Protein AF-0000000066098870 (afdb_homodimer)

Nearest PDB structures (foldseek):
  4m9d-assembly1_A  TM=9.764E-01  e=4.792E-62  Bacillus anthracis str. 'Ames Ancestor'
  4m0g-assembly1_B  TM=9.304E-01  e=5.528E-59  Bacillus anthracis str. 'Ames Ancestor'
  4m0g-assembly1_A  TM=9.252E-01  e=2.377E-58  Bacillus anthracis str. 'Ames Ancestor'
  5i34-assembly1_B  TM=9.683E-01  e=2.956E-53  Cryptococcus neoformans H99
  5i34-assembly1_A  TM=9.328E-01  e=7.707E-55  Cryptococcus neoformans H99

Organism: Anaeromyxobacter sp. (strain Fw109-5) (NCBI:txid404589)

InterPro domains:
  IPR001114 Adenylosuccinate synthetase [MF_00011] (1-431)
  IPR001114 Adenylosuccinate synthetase [PF00709] (5-423)
  IPR001114 Adenylosuccinate synthetase [PTHR11846] (4-423)
  IPR001114 Adenylosuccinate synthetase [SM00788] (3-424)
  IPR001114 Adenylosuccinate synthetase [TIGR00184] (5-429)
  IPR001114 Adenylosuccinate synthetase [cd03108] (2-424)
  IPR018220 Adenylosuccinate synthase, GTP-binding site [PS01266] (10-17)
  IPR027417 P-loop containing nucleoside triphosphate hydrolase [SSF52540] (1-429)
  IPR033128 Adenylosuccinate synthase, active site [PS00513] (133-144)
  IPR042109 Adenylosuccinate synthetase, domain 1 [G3DSA:3.40.440.10] (6-266)
  IPR042110 Adenylosuccinate synthetase, domain 2 [G3DSA:1.10.300.10] (102-201)
  IPR042111 Adenylosuccinate synthetase, domain 3 [G3DSA:3.90.170.10] (267-431)

Secondary structure (DSSP, 8-state):
---EEEEESSSS-S-HHHHHHHHHTT-SEEEE-SB-TT--EEEEETTEEEEESSS-GGGGSTT-EEEE-TTB-B-HHHHHHHHHHHHHTTS---GGGEEEETT-BB--HHHHHHHHHHHHHTGGG-----SSSHHHHHHHHHTT---BHHHHT-HHHHHHHHHHHHHHHHHHHHHTT------HHHHHHHHHHHHHHHHTTEE-HHHHHHHHHHTT--EEEEEEEEGGG-TTTSSTTSS-SS--STTHHHHTTT--GGG--EEEEEEESSEEE-SSS--TTB--SHHHHHHHHHHT-B-TTT-PBPEEESEEHHHHHHHHHHHT-SEEEEE-GGGGTT-SEEEEEEEEEETTEEESS--S-HHHHHH-EEEEEEEE---S--TT--SGGGS-HHHHHHHHHHHHHHTS-EEEEE-SSSTTSEEESS-GGG-/---EEEEESSSS-S-HHHHHHHHHTT-SEEEE-SB-TT--EEEEETTEEEEESSS-GGGGSTT-EEEE-TTBEE-HHHHHHHHHHHHHTTS---GGGEEEETT-EE--HHHHHHHHHHHHHTGGG-----SSSHHHHHHHHHTT---BHHHHT-HHHHHHHHHHHHHHHHHHHHHTT------HHHHHHHHHHHHHHHHTTEE-HHHHHHHHHHTT--EEEEEEEEGGG-TTTSSTTSS-SS--STTHHHHTTT--GGG--EEEEEEESSEEE-SSS--TTB--SHHHHHHHHHHT-B-TTT-PBPEEESEEHHHHHHHHHHHT-SEEEEE-GGGGTT-SEEEEEEEEEETTEEESS--S-HHHHHH-EEEEEEEE---S--TT--SGGGS-HHHHHHHHHHHHHHTS-EEEEE-SSSTTSEEESS-GGG-

Structure (mmCIF, N/CA/C/O backbone):
data_AF-0000000066098870-model_v1
#
loop_
_entity.id
_entity.type
_entity.pdbx_description
1 polymer 'Adenylosuccinate synthetase'
#
loop_
_atom_site.group_PDB
_atom_site.id
_atom_site.type_symbol
_atom_site.label_atom_id
_atom_site.label_alt_id
_atom_site.label_comp_id
_atom_site.label_asym_id
_atom_site.label_entity_id
_atom_site.label_seq_id
_atom_site.pdbx_PDB_ins_code
_atom_site.Cartn_x
_atom_site.Cartn_y
_atom_site.Cartn_z
_atom_site.occupancy
_atom_site.B_iso_or_equiv
_atom_site.auth_seq_id
_atom_site.auth_comp_id
_atom_site.auth_asym_id
_atom_site.auth_atom_id
_atom_site.pdbx_PDB_model_num
ATOM 1 N N . MET A 1 1 ? 11.797 -4.941 21.5 1 81.06 1 MET A N 1
ATOM 2 C CA . MET A 1 1 ? 11.266 -3.588 21.641 1 81.06 1 MET A CA 1
ATOM 3 C C . MET A 1 1 ? 10.406 -3.211 20.438 1 81.06 1 MET A C 1
ATOM 5 O O . MET A 1 1 ? 10.633 -3.707 19.328 1 81.06 1 MET A O 1
ATOM 9 N N . PRO A 1 2 ? 9.383 -2.328 20.609 1 94.25 2 PRO A N 1
ATOM 10 C CA . PRO A 1 2 ? 8.367 -2.105 19.578 1 94.25 2 PRO A CA 1
ATOM 11 C C . PRO A 1 2 ? 8.891 -1.27 18.406 1 94.25 2 PRO A C 1
ATOM 13 O O . PRO A 1 2 ? 9.75 -0.4 18.609 1 94.25 2 PRO A O 1
ATOM 16 N N . ASN A 1 3 ? 8.578 -1.632 17.234 1 98.5 3 ASN A N 1
ATOM 17 C CA . ASN A 1 3 ? 8.68 -0.754 16.062 1 98.5 3 ASN A CA 1
ATOM 18 C C . ASN A 1 3 ? 7.461 0.15 15.938 1 98.5 3 ASN A C 1
ATOM 20 O O . ASN A 1 3 ? 6.328 -0.307 16.094 1 98.5 3 ASN A O 1
ATOM 24 N N . VAL A 1 4 ? 7.707 1.459 15.711 1 98.75 4 VAL A N 1
ATOM 25 C CA . VAL A 1 4 ? 6.66 2.469 15.812 1 98.75 4 VAL A CA 1
ATOM 26 C C . VAL A 1 4 ? 6.445 3.129 14.453 1 98.75 4 VAL A C 1
ATOM 28 O O . VAL A 1 4 ? 7.41 3.43 13.742 1 98.75 4 VAL A O 1
ATOM 31 N N . VAL A 1 5 ? 5.219 3.264 14.047 1 98.75 5 VAL A N 1
ATOM 32 C CA . VAL A 1 5 ? 4.855 4.055 12.875 1 98.75 5 VAL A CA 1
ATOM 33 C C . VAL A 1 5 ? 4.227 5.371 13.312 1 98.75 5 VAL A C 1
ATOM 35 O O . VAL A 1 5 ? 3.352 5.391 14.188 1 98.75 5 VAL A O 1
ATOM 38 N N . VAL A 1 6 ? 4.672 6.457 12.719 1 98.56 6 VAL A N 1
ATOM 39 C CA . VAL A 1 6 ? 4.098 7.781 12.938 1 98.56 6 VAL A CA 1
ATOM 40 C C . VAL A 1 6 ? 3.391 8.25 11.672 1 98.56 6 VAL A C 1
ATOM 42 O O . VAL A 1 6 ? 3.992 8.297 10.594 1 98.56 6 VAL A O 1
ATOM 45 N N . VAL A 1 7 ? 2.115 8.602 11.781 1 98.5 7 VAL A N 1
ATOM 46 C CA . VAL A 1 7 ? 1.36 9.078 10.633 1 98.5 7 VAL A CA 1
ATOM 47 C C . VAL A 1 7 ? 0.633 10.375 10.992 1 98.5 7 VAL A C 1
ATOM 49 O O . VAL A 1 7 ? 0.384 10.648 12.164 1 98.5 7 VAL A O 1
ATOM 52 N N . GLY A 1 8 ? 0.373 11.172 9.945 1 97.94 8 GLY A N 1
ATOM 53 C CA . GLY A 1 8 ? -0.544 12.281 10.133 1 97.94 8 GLY A CA 1
ATOM 54 C C . GLY A 1 8 ? -1.995 11.852 10.227 1 97.94 8 GLY A C 1
ATOM 55 O O . GLY A 1 8 ? -2.484 11.102 9.375 1 97.94 8 GLY A O 1
ATOM 56 N N . ALA A 1 9 ? -2.682 12.336 11.195 1 98 9 ALA A N 1
ATOM 57 C CA . ALA A 1 9 ? -4.02 11.82 11.477 1 98 9 ALA A CA 1
ATOM 58 C C . ALA A 1 9 ? -5.086 12.664 10.781 1 98 9 ALA A C 1
ATOM 60 O O . ALA A 1 9 ? -6.262 12.289 10.75 1 98 9 ALA A O 1
ATOM 61 N N . GLN A 1 10 ? -4.711 13.742 10.172 1 96.44 10 GLN A N 1
ATOM 62 C CA . GLN A 1 10 ? -5.684 14.547 9.445 1 96.44 10 GLN A CA 1
ATOM 63 C C . GLN A 1 10 ? -5.141 14.953 8.078 1 96.44 10 GLN A C 1
ATOM 65 O O . GLN A 1 10 ? -4.898 14.102 7.219 1 96.44 10 GLN A O 1
ATOM 70 N N . TRP A 1 11 ? -4.762 16.266 7.848 1 94.38 11 TRP A N 1
ATOM 71 C CA . TRP A 1 11 ? -4.457 16.625 6.469 1 94.38 11 TRP A CA 1
ATOM 72 C C . TRP A 1 11 ? -2.965 16.875 6.289 1 94.38 11 TRP A C 1
ATOM 74 O O . TRP A 1 11 ? -2.551 17.531 5.336 1 94.38 11 TRP A O 1
ATOM 84 N N . GLY A 1 12 ? -2.062 16.438 7.113 1 89.62 12 GLY A N 1
ATOM 85 C CA . GLY A 1 12 ? -0.666 16.188 6.797 1 89.62 12 GLY A CA 1
ATOM 86 C C . GLY A 1 12 ? 0.269 17.266 7.309 1 89.62 12 GLY A C 1
ATOM 87 O O . GLY A 1 12 ? 1.49 17.125 7.227 1 89.62 12 GLY A O 1
ATOM 88 N N . ASP A 1 13 ? -0.147 18.312 7.91 1 88.44 13 ASP A N 1
ATOM 89 C CA . ASP A 1 13 ? 0.705 19.391 8.422 1 88.44 13 ASP A CA 1
ATOM 90 C C . ASP A 1 13 ? 0.639 19.469 9.945 1 88.44 13 ASP A C 1
ATOM 92 O O . ASP A 1 13 ? 0.623 20.562 10.516 1 88.44 13 ASP A O 1
ATOM 96 N N . GLU A 1 14 ? 0.625 18.344 10.539 1 90.88 14 GLU A N 1
ATOM 97 C CA . GLU A 1 14 ? 0.361 18.281 11.977 1 90.88 14 GLU A CA 1
ATOM 98 C C . GLU A 1 14 ? 1.657 18.344 12.773 1 90.88 14 GLU A C 1
ATOM 100 O O . GLU A 1 14 ? 1.648 18.141 13.992 1 90.88 14 GLU A O 1
ATOM 105 N N . GLY A 1 15 ? 2.779 18.5 12.109 1 89.88 15 GLY A N 1
ATOM 106 C CA . GLY A 1 15 ? 4.035 18.609 12.836 1 89.88 15 GLY A CA 1
ATOM 107 C C . GLY A 1 15 ? 4.68 17.266 13.125 1 89.88 15 GLY A C 1
ATOM 108 O O . GLY A 1 15 ? 5.223 17.047 14.211 1 89.88 15 GLY A O 1
ATOM 109 N N . LYS A 1 16 ? 4.559 16.312 12.195 1 92.44 16 LYS A N 1
ATOM 110 C CA . LYS A 1 16 ? 5.125 14.969 12.336 1 92.44 16 LYS A CA 1
ATOM 111 C C . LYS A 1 16 ? 6.633 15.039 12.578 1 92.44 16 LYS A C 1
ATOM 113 O O . LYS A 1 16 ? 7.172 14.258 13.375 1 92.44 16 LYS A O 1
ATOM 118 N N . GLY A 1 17 ? 7.32 15.953 11.906 1 92.25 17 GLY A N 1
ATOM 119 C CA . GLY A 1 17 ? 8.773 16.047 11.984 1 92.25 17 GLY A CA 1
ATOM 120 C C . GLY A 1 17 ? 9.273 16.25 13.406 1 92.25 17 GLY A C 1
ATOM 121 O O . GLY A 1 17 ? 10.258 15.617 13.812 1 92.25 17 GLY A O 1
ATOM 122 N N . LYS A 1 18 ? 8.641 17.109 14.148 1 92.94 18 LYS A N 1
ATOM 123 C CA . LYS A 1 18 ? 9.047 17.391 15.523 1 92.94 18 LYS A CA 1
ATOM 124 C C . LYS A 1 18 ? 8.945 16.125 16.391 1 92.94 18 LYS A C 1
ATOM 126 O O . LYS A 1 18 ? 9.852 15.828 17.172 1 92.94 18 LYS A O 1
ATOM 131 N N . ILE A 1 19 ? 7.816 15.438 16.25 1 95.12 19 ILE A N 1
ATOM 132 C CA . ILE A 1 19 ? 7.566 14.258 17.078 1 95.12 19 ILE A CA 1
ATOM 133 C C . ILE A 1 19 ? 8.516 13.133 16.672 1 95.12 19 ILE A C 1
ATOM 135 O O . ILE A 1 19 ? 9.039 12.414 17.516 1 95.12 19 ILE A O 1
ATOM 139 N N . VAL A 1 20 ? 8.734 12.953 15.359 1 96.38 20 VAL A N 1
ATOM 140 C CA . VAL A 1 20 ? 9.68 11.953 14.875 1 96.38 20 VAL A CA 1
ATOM 141 C C . VAL A 1 20 ? 11.078 12.258 15.414 1 96.38 20 VAL A C 1
ATOM 143 O O . VAL A 1 20 ? 11.789 11.359 15.852 1 96.38 20 VAL A O 1
ATOM 146 N N . ASP A 1 21 ? 11.445 13.508 15.359 1 94.94 21 ASP A N 1
ATOM 147 C CA . ASP A 1 21 ? 12.742 13.914 15.898 1 94.94 21 ASP A CA 1
ATOM 148 C C . ASP A 1 21 ? 12.859 13.547 17.375 1 94.94 21 ASP A C 1
ATOM 150 O O . ASP A 1 21 ? 13.875 12.992 17.812 1 94.94 21 ASP A O 1
ATOM 154 N N . LEU A 1 22 ? 11.844 13.852 18.125 1 94.44 22 LEU A N 1
ATOM 155 C CA . LEU A 1 22 ? 11.828 13.531 19.547 1 94.44 22 LEU A CA 1
ATOM 156 C C . LEU A 1 22 ? 11.953 12.031 19.781 1 94.44 22 LEU A C 1
ATOM 158 O O . LEU A 1 22 ? 12.758 11.586 20.594 1 94.44 22 LEU A O 1
ATOM 162 N N . LEU A 1 23 ? 11.195 11.242 19.031 1 96.5 23 LEU A N 1
ATOM 163 C CA . LEU A 1 23 ? 11.141 9.797 19.234 1 96.5 23 LEU A CA 1
ATOM 164 C C . LEU A 1 23 ? 12.414 9.125 18.734 1 96.5 23 LEU A C 1
ATOM 166 O O . LEU A 1 23 ? 12.703 7.984 19.094 1 96.5 23 LEU A O 1
ATOM 170 N N . THR A 1 24 ? 13.148 9.789 17.875 1 96.81 24 THR A N 1
ATOM 171 C CA . THR A 1 24 ? 14.391 9.25 17.312 1 96.81 24 THR A CA 1
ATOM 172 C C . THR A 1 24 ? 15.359 8.875 18.438 1 96.81 24 THR A C 1
ATOM 174 O O . THR A 1 24 ? 16.156 7.941 18.281 1 96.81 24 THR A O 1
ATOM 177 N N . GLU A 1 25 ? 15.266 9.547 19.547 1 95.19 25 GLU A N 1
ATOM 178 C CA . GLU A 1 25 ? 16.109 9.227 20.688 1 95.19 25 GLU A CA 1
ATOM 179 C C . GLU A 1 25 ? 15.953 7.773 21.109 1 95.19 25 GLU A C 1
ATOM 181 O O . GLU A 1 25 ? 16.891 7.16 21.625 1 95.19 25 GLU A O 1
ATOM 186 N N . HIS A 1 26 ? 14.828 7.211 20.844 1 96.12 26 HIS A N 1
ATOM 187 C CA . HIS A 1 26 ? 14.5 5.871 21.312 1 96.12 26 HIS A CA 1
ATOM 188 C C . HIS A 1 26 ? 14.562 4.855 20.172 1 96.12 26 HIS A C 1
ATOM 190 O O . HIS A 1 26 ? 14.273 3.674 20.375 1 96.12 26 HIS A O 1
ATOM 196 N N . ALA A 1 27 ? 14.906 5.223 19 1 97.88 27 ALA A N 1
ATOM 197 C CA . ALA A 1 27 ? 14.984 4.367 17.812 1 97.88 27 ALA A CA 1
ATOM 198 C C . ALA A 1 27 ? 16.438 4.211 17.344 1 97.88 27 ALA A C 1
ATOM 200 O O . ALA A 1 27 ? 17.312 4.965 17.766 1 97.88 27 ALA A O 1
ATOM 201 N N . ASP A 1 28 ? 16.688 3.152 16.578 1 98.25 28 ASP A N 1
ATOM 202 C CA . ASP A 1 28 ? 17.984 2.971 15.938 1 98.25 28 ASP A CA 1
ATOM 203 C C . ASP A 1 28 ? 17.938 3.422 14.484 1 98.25 28 ASP A C 1
ATOM 205 O O . ASP A 1 28 ? 18.938 3.898 13.945 1 98.25 28 ASP A O 1
ATOM 209 N N . VAL A 1 29 ? 16.797 3.254 13.867 1 98.69 29 VAL A N 1
ATOM 210 C CA . VAL A 1 29 ? 16.625 3.52 12.445 1 98.69 29 VAL A CA 1
ATOM 211 C C . VAL A 1 29 ? 15.328 4.305 12.227 1 98.69 29 VAL A C 1
ATOM 213 O O . VAL A 1 29 ? 14.273 3.947 12.766 1 98.69 29 VAL A O 1
ATOM 216 N N . VAL A 1 30 ? 15.367 5.41 11.516 1 98.75 30 VAL A N 1
ATOM 217 C CA . VAL A 1 30 ? 14.195 6.164 11.078 1 98.75 30 VAL A CA 1
ATOM 218 C C . VAL A 1 30 ? 13.984 5.969 9.578 1 98.75 30 VAL A C 1
ATOM 220 O O . VAL A 1 30 ? 14.891 6.219 8.781 1 98.75 30 VAL A O 1
ATOM 223 N N . VAL A 1 31 ? 12.781 5.527 9.188 1 98.75 31 VAL A N 1
ATOM 224 C CA . VAL A 1 31 ? 12.531 5.156 7.801 1 98.75 31 VAL A CA 1
ATOM 225 C C . VAL A 1 31 ? 11.375 5.988 7.246 1 98.75 31 VAL A C 1
ATOM 227 O O . VAL A 1 31 ? 10.2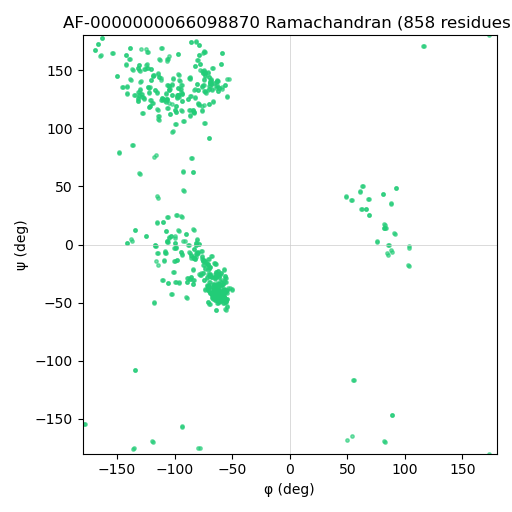66 5.969 7.789 1 98.75 31 VAL A O 1
ATOM 230 N N . ARG A 1 32 ? 11.648 6.746 6.25 1 98.38 32 ARG A N 1
ATOM 231 C CA . ARG A 1 32 ? 10.57 7.336 5.461 1 98.38 32 ARG A CA 1
ATOM 232 C C . ARG A 1 32 ? 10.039 6.348 4.43 1 98.38 32 ARG A C 1
ATOM 234 O O . ARG A 1 32 ? 10.789 5.875 3.574 1 98.38 32 ARG A O 1
ATOM 241 N N . PHE A 1 33 ? 8.703 6.09 4.402 1 98.44 33 PHE A N 1
ATOM 242 C CA . PHE A 1 33 ? 8.25 4.918 3.666 1 98.44 33 PHE A CA 1
ATOM 243 C C . PHE A 1 33 ? 7.402 5.324 2.467 1 98.44 33 PHE A C 1
ATOM 245 O O . PHE A 1 33 ? 7.066 4.488 1.626 1 98.44 33 PHE A O 1
ATOM 252 N N . GLN A 1 34 ? 7.043 6.574 2.299 1 97.56 34 GLN A N 1
ATOM 253 C CA . GLN A 1 34 ? 6.215 6.973 1.166 1 97.56 34 GLN A CA 1
ATOM 254 C C . GLN A 1 34 ? 6.277 8.477 0.942 1 97.56 34 GLN A C 1
ATOM 256 O O . GLN A 1 34 ? 6.949 9.195 1.686 1 97.56 34 GLN A O 1
ATOM 261 N N . GLY A 1 35 ? 5.617 8.945 -0.081 1 96 35 GLY A N 1
ATOM 262 C CA . GLY A 1 35 ? 5.582 10.367 -0.398 1 96 35 GLY A CA 1
ATOM 263 C C . GLY A 1 35 ? 6.711 10.805 -1.312 1 96 35 GLY A C 1
ATOM 264 O O . GLY A 1 35 ? 7.059 10.102 -2.26 1 96 35 GLY A O 1
ATOM 265 N N . GLY A 1 36 ? 7.176 11.984 -1.147 1 96.62 36 GLY A N 1
ATOM 266 C CA . GLY A 1 36 ? 8.227 12.633 -1.912 1 96.62 36 GLY A CA 1
ATOM 267 C C . GLY A 1 36 ? 8.555 14.031 -1.411 1 96.62 36 GLY A C 1
ATOM 268 O O . GLY A 1 36 ? 8.422 14.312 -0.22 1 96.62 36 GLY A O 1
ATOM 269 N N . ASN A 1 37 ? 9.07 14.789 -2.344 1 95.94 37 ASN A N 1
ATOM 270 C CA . ASN A 1 37 ? 9.523 16.109 -1.918 1 95.94 37 ASN A CA 1
ATOM 271 C C . ASN A 1 37 ? 8.383 17.109 -1.894 1 95.94 37 ASN A C 1
ATOM 273 O O . ASN A 1 37 ? 8.609 18.328 -1.797 1 95.94 37 ASN A O 1
ATOM 277 N N . ASN A 1 38 ? 7.133 16.547 -1.987 1 92.12 38 ASN A N 1
ATOM 278 C CA . ASN A 1 38 ? 5.961 17.406 -1.862 1 92.12 38 ASN A CA 1
ATOM 279 C C . ASN A 1 38 ? 5.613 17.672 -0.4 1 92.12 38 ASN A C 1
ATOM 281 O O . ASN A 1 38 ? 4.742 18.5 -0.103 1 92.12 38 ASN A O 1
ATOM 285 N N . ALA A 1 39 ? 6.234 16.906 0.461 1 87.12 39 ALA A N 1
ATOM 286 C CA . ALA A 1 39 ? 6.109 17.156 1.895 1 87.12 39 ALA A CA 1
ATOM 287 C C . ALA A 1 39 ? 7.441 17.594 2.492 1 87.12 39 ALA A C 1
ATOM 289 O O . ALA A 1 39 ? 8.508 17.234 1.979 1 87.12 39 ALA A O 1
ATOM 290 N N . GLY A 1 40 ? 7.258 18.531 3.477 1 86.56 40 GLY A N 1
ATOM 291 C CA . GLY A 1 40 ? 8.43 18.984 4.219 1 86.56 40 GLY A CA 1
ATOM 292 C C . GLY A 1 40 ? 8.227 18.938 5.723 1 86.56 40 GLY A C 1
ATOM 293 O O . GLY A 1 40 ? 7.094 19.016 6.203 1 86.56 40 GLY A O 1
ATOM 294 N N . HIS A 1 41 ? 9.281 18.719 6.379 1 85.5 41 HIS A N 1
ATOM 295 C CA . HIS A 1 41 ? 9.234 18.766 7.836 1 85.5 41 HIS A CA 1
ATOM 296 C C . HIS A 1 41 ? 10.32 19.688 8.391 1 85.5 41 HIS A C 1
ATOM 298 O O . HIS A 1 41 ? 11.461 19.656 7.918 1 85.5 41 HIS A O 1
ATOM 304 N N . THR A 1 42 ? 9.836 20.516 9.219 1 86.69 42 THR A N 1
ATOM 305 C CA . THR A 1 42 ? 10.711 21.5 9.852 1 86.69 42 THR A CA 1
ATOM 306 C C . THR A 1 42 ? 11.133 21.031 11.242 1 86.69 42 THR A C 1
ATOM 308 O O . THR A 1 42 ? 10.289 20.672 12.07 1 86.69 42 THR A O 1
ATOM 311 N N . LEU A 1 43 ? 12.383 21.047 11.453 1 89.69 43 LEU A N 1
ATOM 312 C CA . LEU A 1 43 ? 12.969 20.719 12.758 1 89.69 43 LEU A CA 1
ATOM 313 C C . LEU A 1 43 ? 13.562 21.969 13.398 1 89.69 43 LEU A C 1
ATOM 315 O O . LEU A 1 43 ? 14.227 22.766 12.734 1 89.69 43 LEU A O 1
ATOM 319 N N . VAL A 1 44 ? 13.148 22.234 14.586 1 89.38 44 VAL A N 1
ATOM 320 C CA . VAL A 1 44 ? 13.758 23.297 15.375 1 89.38 44 VAL A CA 1
ATOM 321 C C . VAL A 1 44 ? 14.484 22.703 16.578 1 89.38 44 VAL A C 1
ATOM 323 O O . VAL A 1 44 ? 13.844 22.203 17.516 1 89.38 44 VAL A O 1
ATOM 326 N N . VAL A 1 45 ? 15.797 22.719 16.516 1 87.25 45 VAL A N 1
ATOM 327 C CA . VAL A 1 45 ? 16.641 22.203 17.594 1 87.25 45 VAL A CA 1
ATOM 328 C C . VAL A 1 45 ? 17.562 23.312 18.109 1 87.25 45 VAL A C 1
ATOM 330 O O . VAL A 1 45 ? 18.391 23.844 17.375 1 87.25 45 VAL A O 1
ATOM 333 N N . ASN A 1 46 ? 17.406 23.625 19.375 1 86.81 46 ASN A N 1
ATOM 334 C CA . ASN A 1 46 ? 18.172 24.688 20 1 86.81 46 ASN A CA 1
ATOM 335 C C . ASN A 1 46 ? 18.031 26 19.219 1 86.81 46 ASN A C 1
ATOM 337 O O . ASN A 1 46 ? 19.047 26.641 18.906 1 86.81 46 ASN A O 1
ATOM 341 N N . GLY A 1 47 ? 16.875 26.234 18.75 1 86.31 47 GLY A N 1
ATOM 342 C CA . GLY A 1 47 ? 16.562 27.484 18.094 1 86.31 47 GLY A CA 1
ATOM 343 C C . GLY A 1 47 ? 16.922 27.5 16.609 1 86.31 47 GLY A C 1
ATOM 344 O O . GLY A 1 47 ? 16.625 28.453 15.898 1 86.31 47 GLY A O 1
ATOM 345 N N . GLU A 1 48 ? 17.594 26.5 16.188 1 89.19 48 GLU A N 1
ATOM 346 C CA . GLU A 1 48 ? 17.984 26.422 14.781 1 89.19 48 GLU A CA 1
ATOM 347 C C . GLU A 1 48 ? 16.969 25.641 13.961 1 89.19 48 GLU A C 1
ATOM 349 O O . GLU A 1 48 ? 16.609 24.516 14.305 1 89.19 48 GLU A O 1
ATOM 354 N N . LYS A 1 49 ? 16.578 26.266 12.875 1 89.62 49 LYS A N 1
ATOM 355 C CA . LYS A 1 49 ? 15.555 25.703 12.016 1 89.62 49 LYS A CA 1
ATOM 356 C C . LYS A 1 49 ? 16.172 24.953 10.836 1 89.62 49 LYS A C 1
ATOM 358 O O . LYS A 1 49 ? 17.109 25.453 10.211 1 89.62 49 LYS A O 1
ATOM 363 N N . THR A 1 50 ? 15.797 23.734 10.562 1 90.75 50 THR A N 1
ATOM 364 C CA . THR A 1 50 ? 16.188 22.922 9.414 1 90.75 50 THR A CA 1
ATOM 365 C C . THR A 1 50 ? 14.969 22.359 8.703 1 90.75 50 THR A C 1
ATOM 367 O O . THR A 1 50 ? 14.102 21.734 9.328 1 90.75 50 THR A O 1
ATOM 370 N N . VAL A 1 51 ? 14.898 22.578 7.434 1 89.69 51 VAL A N 1
ATOM 371 C CA . VAL A 1 51 ? 13.789 22.062 6.645 1 89.69 51 VAL A CA 1
ATOM 372 C C . VAL A 1 51 ? 14.266 20.891 5.781 1 89.69 51 VAL A C 1
ATOM 374 O O . VAL A 1 51 ? 15.258 21.016 5.062 1 89.69 51 VAL A O 1
ATOM 377 N N . LEU A 1 52 ? 13.664 19.781 5.887 1 94.31 52 LEU A N 1
ATOM 378 C CA . LEU A 1 52 ? 13.969 18.609 5.09 1 94.31 52 LEU A CA 1
ATOM 379 C C . LEU A 1 52 ? 12.75 18.156 4.289 1 94.31 52 LEU A C 1
ATOM 381 O O . LEU A 1 52 ? 11.609 18.422 4.688 1 94.31 52 LEU A O 1
ATOM 385 N N . HIS A 1 53 ? 12.945 17.547 3.146 1 95.25 53 HIS A N 1
ATOM 386 C CA . HIS A 1 53 ? 11.867 17.062 2.297 1 95.25 53 HIS A CA 1
ATOM 387 C C . HIS A 1 53 ? 11.938 15.547 2.131 1 95.25 53 HIS A C 1
ATOM 389 O O . HIS A 1 53 ? 10.953 14.844 2.354 1 95.25 53 HIS A O 1
ATOM 395 N N . LEU A 1 54 ? 13.102 15.055 1.786 1 98 54 LEU A N 1
ATOM 396 C CA . LEU A 1 54 ? 13.258 13.633 1.522 1 98 54 LEU A CA 1
ATOM 397 C C . LEU A 1 54 ? 13.922 12.93 2.701 1 98 54 LEU A C 1
ATOM 399 O O . LEU A 1 54 ? 13.508 11.836 3.09 1 98 54 LEU A O 1
ATOM 403 N N . ILE A 1 55 ? 14.945 13.562 3.268 1 98.19 55 ILE A N 1
ATOM 404 C CA . ILE A 1 55 ? 15.734 12.938 4.328 1 98.19 55 ILE A CA 1
ATOM 405 C C . ILE A 1 55 ? 14.922 12.914 5.625 1 98.19 55 ILE A C 1
ATOM 407 O O . ILE A 1 55 ? 14.359 13.93 6.031 1 98.19 55 ILE A O 1
ATOM 411 N N . PRO A 1 56 ? 14.852 11.734 6.301 1 97.75 56 PRO A N 1
ATOM 412 C CA . PRO A 1 56 ? 14.031 11.602 7.508 1 97.75 56 PRO A CA 1
ATOM 413 C C . PRO A 1 56 ? 14.453 12.562 8.617 1 97.75 56 PRO A C 1
ATOM 415 O O . PRO A 1 56 ? 15.625 12.938 8.695 1 97.75 56 PRO A O 1
ATOM 418 N N . ALA A 1 57 ? 13.523 12.852 9.461 1 94.94 57 ALA A N 1
ATOM 419 C CA . ALA A 1 57 ? 13.68 13.852 10.508 1 94.94 57 ALA A CA 1
ATOM 420 C C . ALA A 1 57 ? 14.727 13.414 11.531 1 94.94 57 ALA A C 1
ATOM 422 O O . ALA A 1 57 ? 15.273 14.25 12.258 1 94.94 57 ALA A O 1
ATOM 423 N N . GLY A 1 58 ? 15.156 12.164 11.609 1 95.31 58 GLY A N 1
ATOM 424 C CA . GLY A 1 58 ? 16.109 11.68 12.594 1 95.31 58 GLY A CA 1
ATOM 425 C C . GLY A 1 58 ? 17.547 11.984 12.242 1 95.31 58 GLY A C 1
ATOM 426 O O . GLY A 1 58 ? 18.453 11.711 13.031 1 95.31 58 GLY A O 1
ATOM 427 N N . ILE A 1 59 ? 17.781 12.68 11.195 1 96.25 59 ILE A N 1
ATOM 428 C CA . ILE A 1 59 ? 19.109 12.812 10.602 1 96.25 59 ILE A CA 1
ATOM 429 C C . ILE A 1 59 ? 20 13.656 11.516 1 96.25 59 ILE A C 1
ATOM 431 O O . ILE A 1 59 ? 21.234 13.555 11.453 1 96.25 59 ILE A O 1
ATOM 435 N N . LEU A 1 60 ? 19.422 14.461 12.383 1 93.69 60 LEU A N 1
ATOM 436 C CA . LEU A 1 60 ? 20.203 15.352 13.227 1 93.69 60 LEU A CA 1
ATOM 437 C C . LEU A 1 60 ? 20.719 14.617 14.461 1 93.69 60 LEU A C 1
ATOM 439 O O . LEU A 1 60 ? 21.5 15.172 15.242 1 93.69 60 LEU A O 1
ATOM 443 N N . HIS A 1 61 ? 20.328 13.344 14.633 1 94.69 61 HIS A N 1
ATOM 444 C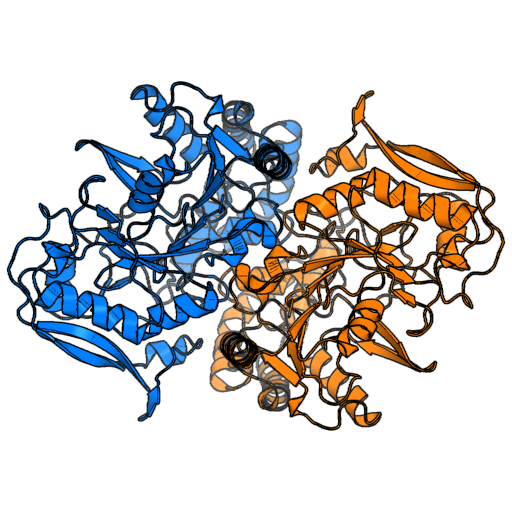 CA . HIS A 1 61 ? 20.812 12.516 15.734 1 94.69 61 HIS A CA 1
ATOM 445 C C . HIS A 1 61 ? 22.016 11.68 15.32 1 94.69 61 HIS A C 1
ATOM 447 O O . HIS A 1 61 ? 21.891 10.773 14.492 1 94.69 61 HIS A O 1
ATOM 453 N N . PRO A 1 62 ? 23.125 11.969 15.961 1 92.62 62 PRO A N 1
ATOM 454 C CA . PRO A 1 62 ? 24.281 11.156 15.617 1 92.62 62 PRO A CA 1
ATOM 455 C C . PRO A 1 62 ? 24.094 9.68 15.961 1 92.62 62 PRO A C 1
ATOM 457 O O . PRO A 1 62 ? 23.469 9.352 16.969 1 92.62 62 PRO A O 1
ATOM 460 N N . GLY A 1 63 ? 24.562 8.852 15.133 1 93.81 63 GLY A N 1
ATOM 461 C CA . GLY A 1 63 ? 24.562 7.422 15.406 1 93.81 63 GLY A CA 1
ATOM 462 C C . GLY A 1 63 ? 23.281 6.734 14.969 1 93.81 63 GLY A C 1
ATOM 463 O O . GLY A 1 63 ? 23.141 5.516 15.102 1 93.81 63 GLY A O 1
ATOM 464 N N . LYS A 1 64 ? 22.344 7.484 14.516 1 96.88 64 LYS A N 1
ATOM 465 C CA . LYS A 1 64 ? 21.094 6.906 14.023 1 96.88 64 LYS A CA 1
ATOM 466 C C . LYS A 1 64 ? 21.125 6.754 12.508 1 96.88 64 LYS A C 1
ATOM 468 O O . LYS A 1 64 ? 21.766 7.539 11.812 1 96.88 64 LYS A O 1
ATOM 473 N N . SER A 1 65 ? 20.484 5.723 11.984 1 98.19 65 SER A N 1
ATOM 474 C CA . SER A 1 65 ? 20.375 5.551 10.539 1 98.19 65 SER A CA 1
ATOM 475 C C . SER A 1 65 ? 19.078 6.125 10.016 1 98.19 65 SER A C 1
ATOM 477 O O . SER A 1 65 ? 18.016 5.977 10.641 1 98.19 65 SER A O 1
ATOM 479 N N . CYS A 1 66 ? 19.172 6.844 8.984 1 98.62 66 CYS A N 1
ATOM 480 C CA . CYS A 1 66 ? 18.016 7.363 8.266 1 98.62 66 CYS A CA 1
ATOM 481 C C . CYS A 1 66 ? 17.859 6.688 6.91 1 98.62 66 CYS A C 1
ATOM 483 O O . CYS A 1 66 ? 18.797 6.66 6.117 1 98.62 66 CYS A O 1
ATOM 485 N N . VAL A 1 67 ? 16.703 6.125 6.656 1 98.81 67 VAL A N 1
ATOM 486 C CA . VAL A 1 67 ? 16.469 5.297 5.477 1 98.81 67 VAL A CA 1
ATOM 487 C C . VAL A 1 67 ? 15.328 5.867 4.652 1 98.81 67 VAL A C 1
ATOM 489 O O . VAL A 1 67 ? 14.289 6.246 5.199 1 98.81 67 VAL A O 1
ATOM 492 N N . ILE A 1 68 ? 15.539 6.012 3.375 1 98.81 68 ILE A N 1
ATOM 493 C CA . ILE A 1 68 ? 14.477 6.332 2.428 1 98.81 68 ILE A CA 1
ATOM 494 C C . ILE A 1 68 ? 14.016 5.059 1.725 1 98.81 68 ILE A C 1
ATOM 496 O O . ILE A 1 68 ? 14.773 4.441 0.975 1 98.81 68 ILE A O 1
ATOM 500 N N . GLY A 1 69 ? 12.773 4.676 1.935 1 98.75 69 GLY A N 1
ATOM 501 C CA . GLY A 1 69 ? 12.234 3.414 1.449 1 98.75 69 GLY A CA 1
ATOM 502 C C . GLY A 1 69 ? 11.805 3.469 -0.005 1 98.75 69 GLY A C 1
ATOM 503 O O . GLY A 1 69 ? 11.789 4.543 -0.613 1 98.75 69 GLY A O 1
ATOM 504 N N . ASN A 1 70 ? 11.414 2.311 -0.519 1 98.75 70 ASN A N 1
ATOM 505 C CA . ASN A 1 70 ? 11.023 2.172 -1.918 1 98.75 70 ASN A CA 1
ATOM 506 C C . ASN A 1 70 ? 9.711 2.896 -2.209 1 98.75 70 ASN A C 1
ATOM 508 O O . ASN A 1 70 ? 9.375 3.141 -3.369 1 98.75 70 ASN A O 1
ATOM 512 N N . GLY A 1 71 ? 8.945 3.184 -1.173 1 98.56 71 GLY A N 1
ATOM 513 C CA . GLY A 1 71 ? 7.656 3.824 -1.36 1 98.56 71 GLY A CA 1
ATOM 514 C C . GLY A 1 71 ? 7.766 5.305 -1.663 1 98.56 71 GLY A C 1
ATOM 515 O O . GLY A 1 71 ? 6.781 5.938 -2.051 1 98.56 71 GLY A O 1
ATOM 516 N N . VAL A 1 72 ? 8.93 5.898 -1.525 1 98.69 72 VAL A N 1
ATOM 517 C CA . VAL A 1 72 ? 9.156 7.32 -1.763 1 98.69 72 VAL A CA 1
ATOM 518 C C . VAL A 1 72 ? 9.445 7.555 -3.242 1 98.69 72 VAL A C 1
ATOM 520 O O . VAL A 1 72 ? 10.211 6.812 -3.859 1 98.69 72 VAL A O 1
ATOM 523 N N . VAL A 1 73 ? 8.727 8.469 -3.877 1 98.75 73 VAL A N 1
ATOM 524 C CA . VAL A 1 73 ? 9.188 8.953 -5.176 1 98.75 73 VAL A CA 1
ATOM 525 C C . VAL A 1 73 ? 10.289 9.992 -4.977 1 98.75 73 VAL A C 1
ATOM 527 O O . VAL A 1 73 ? 10.07 11.031 -4.352 1 98.75 73 VAL A O 1
ATOM 530 N N . PHE A 1 74 ? 11.414 9.727 -5.508 1 98.81 74 PHE A N 1
ATOM 531 C CA . PHE A 1 74 ? 12.695 10.297 -5.113 1 98.81 74 PHE A CA 1
ATOM 532 C C . PHE A 1 74 ? 13.164 11.328 -6.129 1 98.81 74 PHE A C 1
ATOM 534 O O . PHE A 1 74 ? 13.359 11.008 -7.305 1 98.81 74 PHE A O 1
ATOM 541 N N . ASP A 1 75 ? 13.312 12.555 -5.742 1 98.81 75 ASP A N 1
ATOM 542 C CA . ASP A 1 75 ? 13.953 13.594 -6.547 1 98.81 75 ASP A CA 1
ATOM 543 C C . ASP A 1 75 ? 15.445 13.695 -6.234 1 98.81 75 ASP A C 1
ATOM 545 O O . ASP A 1 75 ? 15.836 14.266 -5.215 1 98.81 75 ASP A O 1
ATOM 549 N N . PRO A 1 76 ? 16.25 13.227 -7.113 1 98.75 76 PRO A N 1
ATOM 550 C CA . PRO A 1 76 ? 17.688 13.195 -6.809 1 98.75 76 PRO A CA 1
ATOM 551 C C . PRO A 1 76 ? 18.281 14.594 -6.652 1 98.75 76 PRO A C 1
ATOM 553 O O . PRO A 1 76 ? 19.25 14.773 -5.91 1 98.75 76 PRO A O 1
ATOM 556 N N . GLU A 1 77 ? 17.719 15.594 -7.305 1 98.5 77 GLU A N 1
ATOM 557 C CA . GLU A 1 77 ? 18.203 16.969 -7.168 1 98.5 77 GLU A CA 1
ATOM 558 C C . GLU A 1 77 ? 17.969 17.5 -5.758 1 98.5 77 GLU A C 1
ATOM 560 O O . GLU A 1 77 ? 18.859 18.078 -5.141 1 98.5 77 GLU A O 1
ATOM 565 N N . VAL A 1 78 ? 16.766 17.281 -5.285 1 98.12 78 VAL A N 1
ATOM 566 C CA . VAL A 1 78 ? 16.406 17.75 -3.951 1 98.12 78 VAL A CA 1
ATOM 567 C C . VAL A 1 78 ? 17.234 17 -2.902 1 98.12 78 VAL A C 1
ATOM 569 O O . VAL A 1 78 ? 17.719 17.609 -1.941 1 98.12 78 VAL A O 1
ATOM 572 N N . PHE A 1 79 ? 17.453 15.734 -3.092 1 98.69 79 PHE A N 1
ATOM 573 C CA . PHE A 1 79 ? 18.219 14.922 -2.145 1 98.69 79 PHE A CA 1
ATOM 574 C C . PHE A 1 79 ? 19.641 15.438 -2.012 1 98.69 79 PHE A C 1
ATOM 576 O O . PHE A 1 79 ? 20.141 15.633 -0.9 1 98.69 79 PHE A O 1
ATOM 583 N N . VAL A 1 80 ? 20.281 15.656 -3.154 1 98.44 80 VAL A N 1
ATOM 584 C CA . VAL A 1 80 ? 21.672 16.094 -3.156 1 98.44 80 VAL A CA 1
ATOM 585 C C . VAL A 1 80 ? 21.781 17.469 -2.51 1 98.44 80 VAL A C 1
ATOM 587 O O . VAL A 1 80 ? 22.719 17.75 -1.761 1 98.44 80 VAL A O 1
ATOM 590 N N . MET A 1 81 ? 20.812 18.312 -2.764 1 97.94 81 MET A N 1
ATOM 591 C CA . MET A 1 81 ? 20.797 19.625 -2.143 1 97.94 81 MET A CA 1
ATOM 592 C C . MET A 1 81 ? 20.672 19.516 -0.627 1 97.94 81 MET A C 1
ATOM 594 O O . MET A 1 81 ? 21.344 20.234 0.11 1 97.94 81 MET A O 1
ATOM 598 N N . GLU A 1 82 ? 19.781 18.609 -0.156 1 97.81 82 GLU A N 1
ATOM 599 C CA . GLU A 1 82 ? 19.625 18.406 1.279 1 97.81 82 GLU A CA 1
ATOM 600 C C . GLU A 1 82 ? 20.906 17.859 1.901 1 97.81 82 GLU A C 1
ATOM 602 O O . GLU A 1 82 ? 21.328 18.312 2.973 1 97.81 82 GLU A O 1
ATOM 607 N N . VAL A 1 83 ? 21.547 16.922 1.246 1 98.06 83 VAL A N 1
ATOM 608 C CA . VAL A 1 83 ? 22.797 16.344 1.731 1 98.06 83 VAL A CA 1
ATOM 609 C C . VAL A 1 83 ? 23.859 17.438 1.861 1 98.06 83 VAL A C 1
ATOM 611 O O . VAL A 1 83 ? 24.516 17.547 2.893 1 98.06 83 VAL A O 1
ATOM 614 N N . ASP A 1 84 ? 24 18.266 0.792 1 97.94 84 ASP A N 1
ATOM 615 C CA . ASP A 1 84 ? 25 19.312 0.795 1 97.94 84 ASP A CA 1
ATOM 616 C C . ASP A 1 84 ? 24.75 20.312 1.927 1 97.94 84 ASP A C 1
ATOM 618 O O . ASP A 1 84 ? 25.688 20.734 2.605 1 97.94 84 ASP A O 1
ATOM 622 N N . ARG A 1 85 ? 23.516 20.641 2.123 1 96.31 85 ARG A N 1
ATOM 623 C CA . ARG A 1 85 ? 23.156 21.562 3.189 1 96.31 85 ARG A CA 1
ATOM 624 C C . ARG A 1 85 ? 23.484 20.984 4.559 1 96.31 85 ARG A C 1
ATOM 626 O O . ARG A 1 85 ? 24.016 21.672 5.426 1 96.31 85 ARG A O 1
ATOM 633 N N . LEU A 1 86 ? 23.125 19.75 4.77 1 96.69 86 LEU A N 1
ATOM 634 C CA . LEU A 1 86 ? 23.391 19.094 6.043 1 96.69 86 LEU A CA 1
ATOM 635 C C . LEU A 1 86 ? 24.891 19 6.301 1 96.69 86 LEU A C 1
ATOM 637 O O . LEU A 1 86 ? 25.344 19.234 7.426 1 96.69 86 LEU A O 1
ATOM 641 N N . LYS A 1 87 ? 25.656 18.656 5.316 1 96.44 87 LYS A N 1
ATOM 642 C CA . LYS A 1 87 ? 27.109 18.531 5.465 1 96.44 87 LYS A CA 1
ATOM 643 C C . LYS A 1 87 ? 27.75 19.875 5.754 1 96.44 87 LYS A C 1
ATOM 645 O O . LYS A 1 87 ? 28.672 19.969 6.566 1 96.44 87 LYS A O 1
ATOM 650 N N . SER A 1 88 ? 27.281 20.875 5.117 1 95.88 88 SER A N 1
ATOM 651 C CA . SER A 1 88 ? 27.828 22.219 5.324 1 95.88 88 SER A CA 1
ATOM 652 C C . SER A 1 88 ? 27.625 22.688 6.762 1 95.88 88 SER A C 1
ATOM 654 O O . SER A 1 88 ? 28.406 23.5 7.27 1 95.88 88 SER A O 1
ATOM 656 N N . ARG A 1 89 ? 26.672 22.125 7.449 1 92.38 89 ARG A N 1
ATOM 657 C CA . ARG A 1 89 ? 26.375 22.5 8.828 1 92.38 89 ARG A CA 1
ATOM 658 C C . ARG A 1 89 ? 26.875 21.438 9.797 1 92.38 89 ARG A C 1
ATOM 660 O O . ARG A 1 89 ? 26.531 21.453 10.984 1 92.38 89 ARG A O 1
ATOM 667 N N . ASN A 1 90 ? 27.562 20.484 9.305 1 92.06 90 ASN A N 1
ATOM 668 C CA . ASN A 1 90 ? 28.125 19.375 10.07 1 92.06 90 ASN A CA 1
ATOM 669 C C . ASN A 1 90 ? 27.031 18.547 10.734 1 92.06 90 ASN A C 1
ATOM 671 O O . ASN A 1 90 ? 27.203 18.031 11.844 1 92.06 90 ASN A O 1
ATOM 675 N N . ALA A 1 91 ? 25.875 18.5 10.086 1 91.62 91 ALA A N 1
ATOM 676 C CA . ALA A 1 91 ? 24.734 17.75 10.602 1 91.62 91 ALA A CA 1
ATOM 677 C C . ALA A 1 91 ? 24.703 16.344 10.008 1 91.62 91 ALA A C 1
ATOM 679 O O . ALA A 1 91 ? 23.922 15.492 10.445 1 91.62 91 ALA A O 1
ATOM 680 N N . LEU A 1 92 ? 25.547 16.078 9.039 1 94.31 92 LEU A N 1
ATOM 681 C CA . LEU A 1 92 ? 25.781 14.781 8.438 1 94.31 92 LEU A CA 1
ATOM 682 C C . LEU A 1 92 ? 27.266 14.531 8.227 1 94.31 92 LEU A C 1
ATOM 684 O O . LEU A 1 92 ? 27.797 14.789 7.148 1 94.31 92 LEU A O 1
ATOM 688 N N . ALA A 1 93 ? 27.875 14.039 9.258 1 90.81 93 ALA A N 1
ATOM 689 C CA . ALA A 1 93 ? 29.328 13.812 9.227 1 90.81 93 ALA A CA 1
ATOM 690 C C . ALA A 1 93 ? 29.656 12.422 8.688 1 90.81 93 ALA A C 1
ATOM 692 O O . ALA A 1 93 ? 30.703 12.219 8.07 1 90.81 93 ALA A O 1
ATOM 693 N N . ASP A 1 94 ? 28.781 11.523 8.891 1 94.25 94 ASP A N 1
ATOM 694 C CA . ASP A 1 94 ? 28.938 10.133 8.469 1 94.25 94 ASP A CA 1
ATOM 695 C C . ASP A 1 94 ? 27.922 9.758 7.402 1 94.25 94 ASP A C 1
ATOM 697 O O . ASP A 1 94 ? 26.734 9.617 7.699 1 94.25 94 ASP A O 1
ATOM 701 N N . ASP A 1 95 ? 28.406 9.438 6.219 1 95.12 95 ASP A N 1
ATOM 702 C CA . ASP A 1 95 ? 27.531 9.117 5.102 1 95.12 95 ASP A CA 1
ATOM 703 C C . ASP A 1 95 ? 26.734 7.844 5.379 1 95.12 95 ASP A C 1
ATOM 705 O O . ASP A 1 95 ? 25.656 7.633 4.809 1 95.12 95 ASP A O 1
ATOM 709 N N . SER A 1 96 ? 27.266 7.004 6.215 1 94.81 96 SER A N 1
ATOM 710 C CA . SER A 1 96 ? 26.625 5.719 6.492 1 94.81 96 SER A CA 1
ATOM 711 C C . SER A 1 96 ? 25.312 5.906 7.242 1 94.81 96 SER A C 1
ATOM 713 O O . SER A 1 96 ? 24.5 4.977 7.336 1 94.81 96 SER A O 1
ATOM 715 N N . GLN A 1 97 ? 25.031 7.129 7.719 1 97 97 GLN A N 1
ATOM 716 C CA . GLN A 1 97 ? 23.797 7.434 8.422 1 97 97 GLN A CA 1
ATOM 717 C C . GLN A 1 97 ? 22.609 7.434 7.465 1 97 97 GLN A C 1
ATOM 719 O O . GLN A 1 97 ? 21.453 7.391 7.898 1 97 97 GLN A O 1
ATOM 724 N N . LEU A 1 98 ? 22.969 7.523 6.176 1 98.25 98 LEU A N 1
ATOM 725 C CA . LEU A 1 98 ? 21.906 7.637 5.18 1 98.25 98 LEU A CA 1
ATOM 726 C C . LEU A 1 98 ? 21.891 6.418 4.262 1 98.25 98 LEU A C 1
ATOM 728 O O . LEU A 1 98 ? 22.953 5.953 3.822 1 98.25 98 LEU A O 1
ATOM 732 N N . VAL A 1 99 ? 20.703 5.852 4.086 1 98.69 99 VAL A N 1
ATOM 733 C CA . VAL A 1 99 ? 20.5 4.742 3.164 1 98.69 99 VAL A CA 1
ATOM 734 C C . VAL A 1 99 ? 19.281 5.023 2.279 1 98.69 99 VAL A C 1
ATOM 736 O O . VAL A 1 99 ? 18.234 5.438 2.77 1 98.69 99 VAL A O 1
ATOM 739 N N . VAL A 1 100 ? 19.422 4.852 0.975 1 98.75 100 VAL A N 1
ATOM 740 C CA . VAL A 1 100 ? 18.344 5.121 0.022 1 98.75 100 VAL A CA 1
ATOM 741 C C . VAL A 1 100 ? 18.031 3.855 -0.774 1 98.75 100 VAL A C 1
ATOM 743 O O . VAL A 1 100 ? 18.938 3.16 -1.233 1 98.75 100 VAL A O 1
ATOM 746 N N . SER A 1 101 ? 16.797 3.543 -0.944 1 98.88 101 SER A N 1
ATOM 747 C CA . SER A 1 101 ? 16.375 2.316 -1.619 1 98.88 101 SER A CA 1
ATOM 748 C C . SER A 1 101 ? 16.734 2.355 -3.102 1 98.88 101 SER A C 1
ATOM 750 O O . SER A 1 101 ? 16.375 3.303 -3.807 1 98.88 101 SER A O 1
ATOM 752 N N . LEU A 1 102 ? 17.312 1.284 -3.604 1 98.62 102 LEU A N 1
ATOM 753 C CA . LEU A 1 102 ? 17.578 1.107 -5.023 1 98.62 102 LEU A CA 1
ATOM 754 C C . LEU A 1 102 ? 16.281 1.045 -5.824 1 98.62 102 LEU A C 1
ATOM 756 O O . LEU A 1 102 ? 16.281 1.283 -7.035 1 98.62 102 LEU A O 1
ATOM 760 N N . ASP A 1 103 ? 15.195 0.814 -5.121 1 98.5 103 ASP A N 1
ATOM 761 C CA . ASP A 1 103 ? 13.945 0.484 -5.801 1 98.5 103 ASP A CA 1
ATOM 762 C C . ASP A 1 103 ? 12.969 1.656 -5.746 1 98.5 103 ASP A C 1
ATOM 764 O O . ASP A 1 103 ? 11.828 1.541 -6.203 1 98.5 103 ASP A O 1
ATOM 768 N N . ALA A 1 104 ? 13.359 2.789 -5.18 1 98.81 104 ALA A N 1
ATOM 769 C CA . ALA A 1 104 ? 12.516 3.979 -5.191 1 98.81 104 ALA A CA 1
ATOM 770 C C . ALA A 1 104 ? 12.414 4.566 -6.598 1 98.81 104 ALA A C 1
ATOM 772 O O . ALA A 1 104 ? 13.414 4.621 -7.324 1 98.81 104 ALA A O 1
ATOM 773 N N . HIS A 1 105 ? 11.25 4.941 -6.992 1 98.88 105 HIS A N 1
ATOM 774 C CA . HIS A 1 105 ? 11.062 5.555 -8.297 1 98.88 105 HIS A CA 1
ATOM 775 C C . HIS A 1 105 ? 11.562 6.996 -8.312 1 98.88 105 HIS A C 1
ATOM 777 O O . HIS A 1 105 ? 11.445 7.707 -7.312 1 98.88 105 HIS A O 1
ATOM 783 N N . VAL A 1 106 ? 12.047 7.402 -9.438 1 98.88 106 VAL A N 1
ATOM 784 C CA . VAL A 1 106 ? 12.734 8.688 -9.547 1 98.88 106 VAL A CA 1
ATOM 785 C C . VAL A 1 106 ? 11.828 9.703 -10.234 1 98.88 106 VAL A C 1
ATOM 787 O O . VAL A 1 106 ? 11.172 9.383 -11.227 1 98.88 106 VAL A O 1
ATOM 790 N N . ILE A 1 107 ? 11.773 10.875 -9.656 1 98.88 107 ILE A N 1
ATOM 791 C CA . ILE A 1 107 ? 11.102 11.992 -10.305 1 98.88 107 ILE A CA 1
ATOM 792 C C . ILE A 1 107 ? 11.992 12.555 -11.414 1 98.88 107 ILE A C 1
ATOM 794 O O . ILE A 1 107 ? 13.078 13.078 -11.141 1 98.88 107 ILE A O 1
ATOM 798 N N . MET A 1 108 ? 11.578 12.461 -12.602 1 98.75 108 MET A N 1
ATOM 799 C CA . MET A 1 108 ? 12.266 12.992 -13.781 1 98.75 108 MET A CA 1
ATOM 800 C C . MET A 1 108 ? 11.695 14.359 -14.172 1 98.75 108 MET A C 1
ATOM 802 O O . MET A 1 108 ? 10.609 14.727 -13.734 1 98.75 108 MET A O 1
ATOM 806 N N . PRO A 1 109 ? 12.398 15.109 -14.992 1 98.19 109 PRO A N 1
ATOM 807 C CA . PRO A 1 109 ? 11.93 16.453 -15.344 1 98.19 109 PRO A CA 1
ATOM 808 C C . PRO A 1 109 ? 10.547 16.438 -15.984 1 98.19 109 PRO A C 1
ATOM 810 O O . PRO A 1 109 ? 9.758 17.359 -15.773 1 98.19 109 PRO A O 1
ATOM 813 N N . TRP A 1 110 ? 10.219 15.422 -16.75 1 98.44 110 TRP A N 1
ATOM 814 C CA . TRP A 1 110 ? 8.914 15.398 -17.422 1 98.44 110 TRP A CA 1
ATOM 815 C C . TRP A 1 110 ? 7.793 15.195 -16.406 1 98.44 110 TRP A C 1
ATOM 817 O O . TRP A 1 110 ? 6.645 15.562 -16.672 1 98.44 110 TRP A O 1
ATOM 827 N N . HIS A 1 111 ? 8.102 14.57 -15.297 1 98.56 111 HIS A N 1
ATOM 828 C CA . HIS A 1 111 ? 7.082 14.406 -14.273 1 98.56 111 HIS A CA 1
ATOM 829 C C . HIS A 1 111 ? 6.648 15.758 -13.703 1 98.56 111 HIS A C 1
ATOM 831 O O . HIS A 1 111 ? 5.457 16 -13.516 1 98.56 111 HIS A O 1
ATOM 837 N N . LYS A 1 112 ? 7.656 16.594 -13.352 1 97.69 112 LYS A N 1
ATOM 838 C CA . LYS A 1 112 ? 7.367 17.938 -12.859 1 97.69 112 LYS A CA 1
ATOM 839 C C . LYS A 1 112 ? 6.594 18.75 -13.898 1 97.69 112 LYS A C 1
ATOM 841 O O . LYS A 1 112 ? 5.609 19.406 -13.562 1 97.69 112 LYS A O 1
ATOM 846 N N . ALA A 1 113 ? 7.039 18.625 -15.141 1 97.94 113 ALA A N 1
ATOM 847 C CA . ALA A 1 113 ? 6.387 19.359 -16.219 1 97.94 113 ALA A CA 1
ATOM 848 C C . ALA A 1 113 ? 4.938 18.922 -16.391 1 97.94 113 ALA A C 1
ATOM 850 O O . ALA A 1 113 ? 4.043 19.766 -16.547 1 97.94 113 ALA A O 1
ATOM 851 N N . ILE A 1 114 ? 4.68 17.625 -16.359 1 97.44 114 ILE A N 1
ATOM 852 C CA . ILE A 1 114 ? 3.338 17.078 -16.516 1 97.44 114 ILE A CA 1
ATOM 853 C C . ILE A 1 114 ? 2.463 17.516 -15.344 1 97.44 114 ILE A C 1
ATOM 855 O O . ILE A 1 114 ? 1.308 17.906 -15.531 1 97.44 114 ILE A O 1
ATOM 859 N N . ASP A 1 115 ? 3.01 17.422 -14.172 1 96.94 115 ASP A N 1
ATOM 860 C CA . ASP A 1 115 ? 2.297 17.812 -12.961 1 96.94 115 ASP A CA 1
ATOM 861 C C . ASP A 1 115 ? 1.814 19.266 -13.062 1 96.94 115 ASP A C 1
ATOM 863 O O . ASP A 1 115 ? 0.64 19.547 -12.82 1 96.94 115 ASP A O 1
ATOM 867 N N . ILE A 1 116 ? 2.672 20.141 -13.43 1 95.94 116 ILE A N 1
ATOM 868 C CA . ILE A 1 116 ? 2.379 21.578 -13.539 1 95.94 116 ILE A CA 1
ATOM 869 C C . ILE A 1 116 ? 1.374 21.812 -14.664 1 95.94 116 ILE A C 1
ATOM 871 O O . ILE A 1 116 ? 0.394 22.531 -14.484 1 95.94 116 ILE A O 1
ATOM 875 N N . ALA A 1 117 ? 1.571 21.172 -15.828 1 96.12 117 ALA A N 1
ATOM 876 C CA . ALA A 1 117 ? 0.708 21.359 -16.984 1 96.12 117 ALA A CA 1
ATOM 877 C C . ALA A 1 117 ? -0.712 20.875 -16.703 1 96.12 117 ALA A C 1
ATOM 879 O O . ALA A 1 117 ? -1.685 21.531 -17.094 1 96.12 117 ALA A O 1
ATOM 880 N N . ARG A 1 118 ? -0.836 19.719 -16.062 1 94.56 118 ARG A N 1
ATOM 881 C CA . ARG A 1 118 ? -2.152 19.188 -15.742 1 94.56 118 ARG A CA 1
ATOM 882 C C . ARG A 1 118 ? -2.902 20.094 -14.789 1 94.56 118 ARG A C 1
ATOM 884 O O . ARG A 1 118 ? -4.105 20.328 -14.945 1 94.56 118 ARG A O 1
ATOM 891 N N . GLU A 1 119 ? -2.184 20.531 -13.75 1 91.94 119 GLU A N 1
ATOM 892 C CA . GLU A 1 119 ? -2.795 21.438 -12.781 1 91.94 119 GLU A CA 1
ATOM 893 C C . GLU A 1 119 ? -3.312 22.703 -13.461 1 91.94 119 GLU A C 1
ATOM 895 O O . GLU A 1 119 ? -4.402 23.188 -13.148 1 91.94 119 GLU A O 1
ATOM 900 N N . GLN A 1 120 ? -2.617 23.203 -14.391 1 91.25 120 GLN A N 1
ATOM 901 C CA . GLN A 1 120 ? -3.01 24.406 -15.117 1 91.25 120 GLN A CA 1
ATOM 902 C C . GLN A 1 120 ? -4.227 24.141 -16 1 91.25 120 GLN A C 1
ATOM 904 O O . GLN A 1 120 ? -5.102 25 -16.141 1 91.25 120 GLN A O 1
ATOM 909 N N . ALA A 1 121 ? -4.355 22.969 -16.5 1 89 121 ALA A N 1
ATOM 910 C CA . ALA A 1 121 ? -5.426 22.609 -17.422 1 89 121 ALA A CA 1
ATOM 911 C C . ALA A 1 121 ? -6.742 22.391 -16.672 1 89 121 ALA A C 1
ATOM 913 O O . ALA A 1 121 ? -7.816 22.484 -17.266 1 89 121 ALA A O 1
ATOM 914 N N . MET A 1 122 ? -6.703 22.062 -15.43 1 86.94 122 MET A N 1
ATOM 915 C CA . MET A 1 122 ? -7.895 21.734 -14.648 1 86.94 122 MET A CA 1
ATOM 916 C C . MET A 1 122 ? -8.695 22.984 -14.32 1 86.94 122 MET A C 1
ATOM 918 O O . MET A 1 122 ? -9.875 22.891 -13.961 1 86.94 122 MET A O 1
ATOM 922 N N . GLY A 1 123 ? -8.219 24.109 -14.469 1 78.62 123 GLY A N 1
ATOM 923 C CA . GLY A 1 123 ? -8.953 25.344 -14.195 1 78.62 123 GLY A CA 1
ATOM 924 C C . GLY A 1 123 ? -9.508 25.391 -12.781 1 78.62 123 GLY A C 1
ATOM 925 O O . GLY A 1 123 ? -8.758 25.266 -11.812 1 78.62 123 GLY A O 1
ATOM 926 N N . ALA A 1 124 ? -10.844 25.422 -12.648 1 72.88 124 ALA A N 1
ATOM 927 C CA . ALA A 1 124 ? -11.531 25.562 -11.367 1 72.88 124 ALA A CA 1
ATOM 928 C C . ALA A 1 124 ? -11.469 24.266 -10.562 1 72.88 124 ALA A C 1
ATOM 930 O O . ALA A 1 124 ? -11.672 24.266 -9.352 1 72.88 124 ALA A O 1
ATOM 931 N N . GLY A 1 125 ? -11.094 23.125 -11.125 1 75.69 125 GLY A N 1
ATOM 932 C CA . GLY A 1 125 ? -11.07 21.828 -10.484 1 75.69 125 GLY A CA 1
ATOM 933 C C . GLY A 1 125 ? -9.688 21.438 -9.992 1 75.69 125 GLY A C 1
ATOM 934 O O . GLY A 1 125 ? -9.406 20.25 -9.805 1 75.69 125 GLY A O 1
ATOM 935 N N . LYS A 1 126 ? -8.945 22.438 -9.758 1 83.81 126 LYS A N 1
ATOM 936 C CA . LYS A 1 126 ? -7.57 22.203 -9.344 1 83.81 126 LYS A CA 1
ATOM 937 C C . LYS A 1 126 ? -7.523 21.438 -8.016 1 83.81 126 LYS A C 1
ATOM 939 O O . LYS A 1 126 ? -8.312 21.703 -7.109 1 83.81 126 LYS A O 1
ATOM 944 N N . ILE A 1 127 ? -6.711 20.391 -7.957 1 84.75 127 ILE A N 1
ATOM 945 C CA . ILE A 1 127 ? -6.445 19.609 -6.754 1 84.75 127 ILE A CA 1
ATOM 946 C C . ILE A 1 127 ? -5.605 20.438 -5.781 1 84.75 127 ILE A C 1
ATOM 948 O O . ILE A 1 127 ? -5.828 20.391 -4.566 1 84.75 127 ILE A O 1
ATOM 952 N N . GLY A 1 128 ? -4.645 21.25 -6.312 1 83.81 128 GLY A N 1
ATOM 953 C CA . GLY A 1 128 ? -3.689 22 -5.504 1 83.81 128 GLY A CA 1
ATOM 954 C C . GLY A 1 128 ? -2.393 21.25 -5.273 1 83.81 128 GLY A C 1
ATOM 955 O O . GLY A 1 128 ? -1.884 21.203 -4.148 1 83.81 128 GLY A O 1
ATOM 956 N N . THR A 1 129 ? -1.833 20.719 -6.363 1 87.69 129 THR A N 1
ATOM 957 C CA . THR A 1 129 ? -0.59 19.969 -6.234 1 87.69 129 THR A CA 1
ATOM 958 C C . THR A 1 129 ? 0.586 20.906 -5.98 1 87.69 129 THR A C 1
ATOM 960 O O . THR A 1 129 ? 0.453 22.125 -6.109 1 87.69 129 THR A O 1
ATOM 963 N N . THR A 1 130 ? 1.708 20.344 -5.562 1 87.12 130 THR A N 1
ATOM 964 C CA . THR A 1 130 ? 2.906 21.125 -5.281 1 87.12 130 THR A CA 1
ATOM 965 C C . THR A 1 130 ? 3.727 21.328 -6.555 1 87.12 130 THR A C 1
ATOM 967 O O . THR A 1 130 ? 4.695 22.094 -6.559 1 87.12 130 THR A O 1
ATOM 970 N N . GLY A 1 131 ? 3.314 20.656 -7.637 1 93 131 GLY A N 1
ATOM 971 C CA . GLY A 1 131 ? 4.043 20.766 -8.891 1 93 131 GLY A CA 1
ATOM 972 C C . GLY A 1 131 ? 5.41 20.109 -8.844 1 93 131 GLY A C 1
ATOM 973 O O . GLY A 1 131 ? 6.305 20.469 -9.609 1 93 131 GLY A O 1
ATOM 974 N N . ARG A 1 132 ? 5.555 19.109 -7.941 1 95.94 132 ARG A N 1
ATOM 975 C CA . ARG A 1 132 ? 6.859 18.5 -7.719 1 95.94 132 ARG A CA 1
ATOM 976 C C . ARG A 1 132 ? 6.98 17.172 -8.469 1 95.94 132 ARG A C 1
ATOM 978 O O . ARG A 1 132 ? 7.961 16.453 -8.305 1 95.94 132 ARG A O 1
ATOM 985 N N . GLY A 1 133 ? 6.008 16.844 -9.289 1 97.88 133 GLY A N 1
ATOM 986 C CA . GLY A 1 133 ? 6.078 15.648 -10.125 1 97.88 133 GLY A CA 1
ATOM 987 C C . GLY A 1 133 ? 5.676 14.383 -9.391 1 97.88 133 GLY A C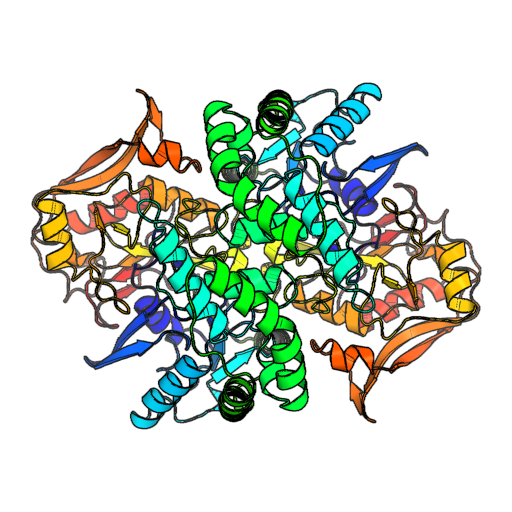 1
ATOM 988 O O . GLY A 1 133 ? 5.898 13.281 -9.891 1 97.88 133 GLY A O 1
ATOM 989 N N . ILE A 1 134 ? 5.039 14.5 -8.203 1 97.94 134 ILE A N 1
ATOM 990 C CA . ILE A 1 134 ? 4.703 13.359 -7.359 1 97.94 134 ILE A CA 1
ATOM 991 C C . ILE A 1 134 ? 3.697 12.461 -8.078 1 97.94 134 ILE A C 1
ATOM 993 O O . ILE A 1 134 ? 3.971 11.289 -8.328 1 97.94 134 ILE A O 1
ATOM 997 N N . GLY A 1 135 ? 2.553 13.047 -8.477 1 97.75 135 GLY A N 1
ATOM 998 C CA . GLY A 1 135 ? 1.481 12.297 -9.109 1 97.75 135 GLY A CA 1
ATOM 999 C C . GLY A 1 135 ? 1.934 11.539 -10.344 1 97.75 135 GLY A C 1
ATOM 1000 O O . GLY A 1 135 ? 1.845 10.305 -10.383 1 97.75 135 GLY A O 1
ATOM 1001 N N . PRO A 1 136 ? 2.545 12.242 -11.344 1 98.38 136 PRO A N 1
ATOM 1002 C CA . PRO A 1 136 ? 2.994 11.578 -12.57 1 98.38 136 PRO A CA 1
ATOM 1003 C C . PRO A 1 136 ? 4.012 10.469 -12.305 1 98.38 136 PRO A C 1
ATOM 1005 O O . PRO A 1 136 ? 4.047 9.477 -13.031 1 98.38 136 PRO A O 1
ATOM 1008 N N . THR A 1 137 ? 4.883 10.641 -11.32 1 98.81 137 THR A N 1
ATOM 1009 C CA . THR A 1 137 ? 5.863 9.609 -11.023 1 98.81 137 THR A CA 1
ATOM 1010 C C . THR A 1 137 ? 5.184 8.352 -10.484 1 98.81 137 THR A C 1
ATOM 1012 O O . THR A 1 137 ? 5.516 7.238 -10.883 1 98.81 137 THR A O 1
ATOM 1015 N N . TYR A 1 138 ? 4.207 8.531 -9.516 1 98.75 138 TYR A N 1
ATOM 1016 C CA . TYR A 1 138 ? 3.455 7.379 -9.031 1 98.75 138 TYR A CA 1
ATOM 1017 C C . TYR A 1 138 ? 2.658 6.73 -10.156 1 98.75 138 TYR A C 1
ATOM 1019 O O . TYR A 1 138 ? 2.475 5.512 -10.172 1 98.75 138 TYR A O 1
ATOM 1027 N N . GLU A 1 139 ? 2.164 7.52 -11.102 1 98.31 139 GLU A N 1
ATOM 1028 C CA . GLU A 1 139 ? 1.469 6.977 -12.266 1 98.31 139 GLU A CA 1
ATOM 1029 C C . GLU A 1 139 ? 2.395 6.094 -13.094 1 98.31 139 GLU A C 1
ATOM 1031 O O . GLU A 1 139 ? 2.01 5 -13.516 1 98.31 139 GLU A O 1
ATOM 1036 N N . ASP A 1 140 ? 3.611 6.59 -13.352 1 98.56 140 ASP A N 1
ATOM 1037 C CA . ASP A 1 140 ? 4.574 5.801 -14.109 1 98.56 140 ASP A CA 1
ATOM 1038 C C . ASP A 1 140 ? 4.91 4.496 -13.391 1 98.56 140 ASP A C 1
ATOM 1040 O O . ASP A 1 140 ? 5.113 3.463 -14.023 1 98.56 140 ASP A O 1
ATOM 1044 N N . LYS A 1 141 ? 5.031 4.562 -12.055 1 98.62 141 LYS A N 1
ATOM 1045 C CA . LYS A 1 141 ? 5.258 3.365 -11.258 1 98.62 141 LYS A CA 1
ATOM 1046 C C . LYS A 1 141 ? 4.191 2.307 -11.531 1 98.62 141 LYS A C 1
ATOM 1048 O O . LYS A 1 141 ? 4.516 1.18 -11.914 1 98.62 141 LYS A O 1
ATOM 1053 N N . VAL A 1 142 ? 2.924 2.693 -11.406 1 98.19 142 VAL A N 1
ATOM 1054 C CA . VAL A 1 142 ? 1.833 1.729 -11.492 1 98.19 142 VAL A CA 1
ATOM 1055 C C . VAL A 1 142 ? 1.606 1.333 -12.945 1 98.19 142 VAL A C 1
ATOM 1057 O O . VAL A 1 142 ? 1.123 0.234 -13.227 1 98.19 142 VAL A O 1
ATOM 1060 N N . ALA A 1 143 ? 1.98 2.189 -13.875 1 97.31 143 ALA A N 1
ATOM 1061 C CA . ALA A 1 143 ? 1.867 1.91 -15.305 1 97.31 143 ALA A CA 1
ATOM 1062 C C . ALA A 1 143 ? 3.012 1.02 -15.781 1 97.31 143 ALA A C 1
ATOM 1064 O O . ALA A 1 143 ? 3.047 0.613 -16.938 1 97.31 143 ALA A O 1
ATOM 1065 N N . ARG A 1 144 ? 4.02 0.739 -14.914 1 96.81 144 ARG A N 1
ATOM 1066 C CA . ARG A 1 144 ? 5.16 -0.143 -15.148 1 96.81 144 ARG A CA 1
ATOM 1067 C C . ARG A 1 144 ? 6.105 0.449 -16.188 1 96.81 144 ARG A C 1
ATOM 1069 O O . ARG A 1 144 ? 6.57 -0.256 -17.078 1 96.81 144 ARG A O 1
ATOM 1076 N N . ARG A 1 145 ? 6.266 1.721 -16.094 1 96.81 145 ARG A N 1
ATOM 1077 C CA . ARG A 1 145 ? 7.188 2.402 -16.984 1 96.81 145 ARG A CA 1
ATOM 1078 C C . ARG A 1 145 ? 8.078 3.383 -16.234 1 96.81 145 ARG A C 1
ATOM 1080 O O . ARG A 1 145 ? 8.656 4.293 -16.828 1 96.81 145 ARG A O 1
ATOM 1087 N N . GLY A 1 146 ? 8.102 3.332 -14.93 1 98 146 GLY A N 1
ATOM 1088 C CA . GLY A 1 146 ? 8.883 4.242 -14.109 1 98 146 GLY A CA 1
ATOM 1089 C C . GLY A 1 146 ? 10.359 3.896 -14.07 1 98 146 GLY A C 1
ATOM 1090 O O . GLY A 1 146 ? 10.75 2.777 -14.414 1 98 146 GLY A O 1
ATOM 1091 N N . LEU A 1 147 ? 11.18 4.902 -13.789 1 98.69 147 LEU A N 1
ATOM 1092 C CA . LEU A 1 147 ? 12.602 4.723 -13.523 1 98.69 147 LEU A CA 1
ATOM 1093 C C . LEU A 1 147 ? 12.867 4.645 -12.023 1 98.69 147 LEU A C 1
ATOM 1095 O O . LEU A 1 147 ? 12.211 5.332 -11.234 1 98.69 147 LEU A O 1
ATOM 1099 N N . ARG A 1 148 ? 13.75 3.82 -11.641 1 98.75 148 ARG A N 1
ATOM 1100 C CA . ARG A 1 148 ? 14.141 3.672 -10.242 1 98.75 148 ARG A CA 1
ATOM 1101 C C . ARG A 1 148 ? 15.57 4.16 -10.016 1 98.75 148 ARG A C 1
ATOM 1103 O O . ARG A 1 148 ? 16.297 4.438 -10.977 1 98.75 148 ARG A O 1
ATOM 1110 N N . ILE A 1 149 ? 15.977 4.297 -8.781 1 98.81 149 ILE A N 1
ATOM 1111 C CA . ILE A 1 149 ? 17.281 4.828 -8.422 1 98.81 149 ILE A CA 1
ATOM 1112 C C . ILE A 1 149 ? 18.391 3.979 -9.062 1 98.81 149 ILE A C 1
ATOM 1114 O O . ILE A 1 149 ? 19.375 4.512 -9.562 1 98.81 149 ILE A O 1
ATOM 1118 N N . ARG A 1 150 ? 18.188 2.686 -9.086 1 98.25 150 ARG A N 1
ATOM 1119 C CA . ARG A 1 150 ? 19.188 1.795 -9.68 1 98.25 150 ARG A CA 1
ATOM 1120 C C . ARG A 1 150 ? 19.438 2.164 -11.141 1 98.25 150 ARG A C 1
ATOM 1122 O O . ARG A 1 150 ? 20.562 1.983 -11.641 1 98.25 150 ARG A O 1
ATOM 1129 N N . ASP A 1 151 ? 18.484 2.674 -11.836 1 98.44 151 ASP A N 1
ATOM 1130 C CA . ASP A 1 151 ? 18.625 3.02 -13.242 1 98.44 151 ASP A CA 1
ATOM 1131 C C . ASP A 1 151 ? 19.562 4.207 -13.43 1 98.44 151 ASP A C 1
ATOM 1133 O O . ASP A 1 151 ? 20.141 4.383 -14.508 1 98.44 151 ASP A O 1
ATOM 1137 N N . LEU A 1 152 ? 19.672 5.043 -12.406 1 98.5 152 LEU A N 1
ATOM 1138 C CA . LEU A 1 152 ? 20.547 6.207 -12.469 1 98.5 152 LEU A CA 1
ATOM 1139 C C . LEU A 1 152 ? 22 5.797 -12.336 1 98.5 152 LEU A C 1
ATOM 1141 O O . LEU A 1 152 ? 22.906 6.574 -12.656 1 98.5 152 LEU A O 1
ATOM 1145 N N . LEU A 1 153 ? 22.234 4.559 -11.82 1 97.44 153 LEU A N 1
ATOM 1146 C CA . LEU A 1 153 ? 23.594 4.148 -11.453 1 97.44 153 LEU A CA 1
ATOM 1147 C C . LEU A 1 153 ? 24.328 3.588 -12.656 1 97.44 153 LEU A C 1
ATOM 1149 O O . LEU A 1 153 ? 25.547 3.346 -12.594 1 97.44 153 LEU A O 1
ATOM 1153 N N . ASP A 1 154 ? 23.625 3.379 -13.75 1 96.38 154 ASP A N 1
ATOM 1154 C CA . ASP A 1 154 ? 24.156 2.912 -15.023 1 96.38 154 ASP A CA 1
ATOM 1155 C C . ASP A 1 154 ? 23.719 3.818 -16.172 1 96.38 154 ASP A C 1
ATOM 1157 O O . ASP A 1 154 ? 22.547 3.783 -16.578 1 96.38 154 ASP A O 1
ATOM 1161 N N . ALA A 1 155 ? 24.719 4.508 -16.75 1 96.62 155 ALA A N 1
ATOM 1162 C CA . ALA A 1 155 ? 24.406 5.539 -17.734 1 96.62 155 ALA A CA 1
ATOM 1163 C C . ALA A 1 155 ? 23.703 4.941 -18.953 1 96.62 155 ALA A C 1
ATOM 1165 O O . ALA A 1 155 ? 22.812 5.566 -19.531 1 96.62 155 ALA A O 1
ATOM 1166 N N . ALA A 1 156 ? 24.188 3.816 -19.359 1 97.12 156 ALA A N 1
ATOM 1167 C CA . ALA A 1 156 ? 23.594 3.172 -20.531 1 97.12 156 ALA A CA 1
ATOM 1168 C C . ALA A 1 156 ? 22.141 2.775 -20.25 1 97.12 156 ALA A C 1
ATOM 1170 O O . ALA A 1 156 ? 21.266 2.939 -21.094 1 97.12 156 ALA A O 1
ATOM 1171 N N . ARG A 1 157 ? 21.906 2.223 -19.109 1 97.19 157 ARG A N 1
ATOM 1172 C CA . ARG A 1 157 ? 20.562 1.865 -18.688 1 97.19 157 ARG A CA 1
ATOM 1173 C C . ARG A 1 157 ? 19.672 3.102 -18.594 1 97.19 157 ARG A C 1
ATOM 1175 O O . ARG A 1 157 ? 18.531 3.084 -19.047 1 97.19 157 ARG A O 1
ATOM 1182 N N . LEU A 1 158 ? 20.172 4.156 -18.016 1 98.56 158 LEU A N 1
ATOM 1183 C CA . LEU A 1 158 ? 19.438 5.41 -17.906 1 98.56 158 LEU A CA 1
ATOM 1184 C C . LEU A 1 158 ? 19.062 5.945 -19.281 1 98.56 158 LEU A C 1
ATOM 1186 O O . LEU A 1 158 ? 17.922 6.355 -19.5 1 98.56 158 LEU A O 1
ATOM 1190 N N . GLU A 1 159 ? 20.016 5.93 -20.141 1 98.5 159 GLU A N 1
ATOM 1191 C CA . GLU A 1 159 ? 19.781 6.426 -21.5 1 98.5 159 GLU A CA 1
ATOM 1192 C C . GLU A 1 159 ? 18.672 5.641 -22.188 1 98.5 159 GLU A C 1
ATOM 1194 O O . GLU A 1 159 ? 17.766 6.227 -22.797 1 98.5 159 GLU A O 1
ATOM 1199 N N . ARG A 1 160 ? 18.703 4.352 -22.109 1 97.75 160 ARG A N 1
ATOM 1200 C CA . ARG A 1 160 ? 17.688 3.494 -22.719 1 97.75 160 ARG A CA 1
ATOM 1201 C C . ARG A 1 160 ? 16.297 3.795 -22.141 1 97.75 160 ARG A C 1
ATOM 1203 O O . ARG A 1 160 ? 15.328 3.916 -22.891 1 97.75 160 ARG A O 1
ATOM 1210 N N . LYS A 1 161 ? 16.219 3.916 -20.875 1 97.62 161 LYS A N 1
ATOM 1211 C CA . LYS A 1 161 ? 14.93 4.137 -20.219 1 97.62 161 LYS A CA 1
ATOM 1212 C C . LYS A 1 161 ? 14.375 5.52 -20.562 1 97.62 161 LYS A C 1
ATOM 1214 O O . LYS A 1 161 ? 13.164 5.68 -20.734 1 97.62 161 LYS A O 1
ATOM 1219 N N . VAL A 1 162 ? 15.242 6.523 -20.578 1 98.44 162 VAL A N 1
ATOM 1220 C CA . VAL A 1 162 ? 14.812 7.875 -20.938 1 98.44 162 VAL A CA 1
ATOM 1221 C C . VAL A 1 162 ? 14.289 7.879 -22.375 1 98.44 162 VAL A C 1
ATOM 1223 O O . VAL A 1 162 ? 13.234 8.453 -22.656 1 98.44 162 VAL A O 1
ATOM 1226 N N . LYS A 1 163 ? 15 7.23 -23.266 1 97.19 163 LYS A N 1
ATOM 1227 C CA . LYS A 1 163 ? 14.609 7.164 -24.656 1 97.19 163 LYS A CA 1
ATOM 1228 C C . LYS A 1 163 ? 13.25 6.484 -24.828 1 97.19 163 LYS A C 1
ATOM 1230 O O . LYS A 1 163 ? 12.469 6.852 -25.703 1 97.19 163 LYS A O 1
ATOM 1235 N N . GLU A 1 164 ? 13.016 5.547 -23.984 1 94.75 164 GLU A N 1
ATOM 1236 C CA . GLU A 1 164 ? 11.773 4.777 -24.047 1 94.75 164 GLU A CA 1
ATOM 1237 C C . GLU A 1 164 ? 10.586 5.605 -23.562 1 94.75 164 GLU A C 1
ATOM 1239 O O . GLU A 1 164 ? 9.492 5.523 -24.125 1 94.75 164 GLU A O 1
ATOM 1244 N N . ARG A 1 165 ? 10.75 6.41 -22.547 1 96.44 165 ARG A N 1
ATOM 1245 C CA . ARG A 1 165 ? 9.633 7.051 -21.875 1 96.44 165 ARG A CA 1
ATOM 1246 C C . ARG A 1 165 ? 9.406 8.461 -22.406 1 96.44 165 ARG A C 1
ATOM 1248 O O . ARG A 1 165 ? 8.266 8.938 -22.469 1 96.44 165 ARG A O 1
ATOM 1255 N N . LEU A 1 166 ? 10.43 9.172 -22.797 1 96.94 166 LEU A N 1
ATOM 1256 C CA . LEU A 1 166 ? 10.414 10.609 -23.047 1 96.94 166 LEU A CA 1
ATOM 1257 C C . LEU A 1 166 ? 9.461 10.945 -24.188 1 96.94 166 LEU A C 1
ATOM 1259 O O . LEU A 1 166 ? 8.742 11.945 -24.125 1 96.94 166 LEU A O 1
ATOM 1263 N N . PRO A 1 167 ? 9.367 10.141 -25.297 1 93.5 167 PRO A N 1
ATOM 1264 C CA . PRO A 1 167 ? 8.469 10.492 -26.406 1 93.5 167 PRO A CA 1
ATOM 1265 C C . PRO A 1 167 ? 7.008 10.578 -25.969 1 93.5 167 PRO A C 1
ATOM 1267 O O . PRO A 1 167 ? 6.32 11.547 -26.297 1 93.5 167 PRO A O 1
ATOM 1270 N N . ALA A 1 168 ? 6.559 9.633 -25.219 1 91.38 168 ALA A N 1
ATOM 1271 C CA . ALA A 1 168 ? 5.176 9.648 -24.75 1 91.38 168 ALA A CA 1
ATOM 1272 C C . ALA A 1 168 ? 4.934 10.828 -23.812 1 91.38 168 ALA A C 1
ATOM 1274 O O . ALA A 1 168 ? 3.85 11.414 -23.797 1 91.38 168 ALA A O 1
ATOM 1275 N N . ALA A 1 169 ? 5.93 11.141 -22.953 1 95.44 169 ALA A N 1
ATOM 1276 C CA . ALA A 1 169 ? 5.812 12.289 -22.047 1 95.44 169 ALA A CA 1
ATOM 1277 C C . ALA A 1 169 ? 5.695 13.594 -22.844 1 95.44 169 ALA A C 1
ATOM 1279 O O . ALA A 1 169 ? 4.887 14.461 -22.5 1 95.44 169 ALA A O 1
ATOM 1280 N N . ARG A 1 170 ? 6.512 13.734 -23.891 1 94.88 170 ARG A N 1
ATOM 1281 C CA . ARG A 1 170 ? 6.473 14.922 -24.75 1 94.88 170 ARG A CA 1
ATOM 1282 C C . ARG A 1 170 ? 5.105 15.078 -25.406 1 94.88 170 ARG A C 1
ATOM 1284 O O . ARG A 1 170 ? 4.578 16.188 -25.484 1 94.88 170 ARG A O 1
ATOM 1291 N N . GLU A 1 171 ? 4.648 14.039 -25.828 1 91.06 171 GLU A N 1
ATOM 1292 C CA . GLU A 1 171 ? 3.342 14.062 -26.469 1 91.06 171 GLU A CA 1
ATOM 1293 C C . GLU A 1 171 ? 2.254 14.516 -25.5 1 91.06 171 GLU A C 1
ATOM 1295 O O . GLU A 1 171 ? 1.377 15.305 -25.859 1 91.06 171 GLU A O 1
ATOM 1300 N N . GLU A 1 172 ? 2.271 13.93 -24.375 1 91.69 172 GLU A N 1
ATOM 1301 C CA . GLU A 1 172 ? 1.295 14.336 -23.359 1 91.69 172 GLU A CA 1
ATOM 1302 C C . GLU A 1 172 ? 1.414 15.82 -23.047 1 91.69 172 GLU A C 1
ATOM 1304 O O . GLU A 1 172 ? 0.406 16.516 -22.938 1 91.69 172 GLU A O 1
ATOM 1309 N N . LEU A 1 173 ? 2.617 16.297 -22.875 1 95.88 173 LEU A N 1
ATOM 1310 C CA . LEU A 1 173 ? 2.857 17.703 -22.578 1 95.88 173 LEU A CA 1
ATOM 1311 C C . LEU A 1 173 ? 2.363 18.594 -23.719 1 95.88 173 LEU A C 1
ATOM 1313 O O . LEU A 1 173 ? 1.769 19.656 -23.469 1 95.88 173 LEU A O 1
ATOM 1317 N N . SER A 1 174 ? 2.572 18.141 -24.906 1 92.88 174 SER A N 1
ATOM 1318 C CA . SER A 1 174 ? 2.102 18.891 -26.062 1 92.88 174 SER A CA 1
ATOM 1319 C C . SER A 1 174 ? 0.581 19 -26.078 1 92.88 174 SER A C 1
ATOM 1321 O O . SER A 1 174 ? 0.032 20.062 -26.375 1 92.88 174 SER A O 1
ATOM 1323 N N . ARG A 1 175 ? -0.055 18.016 -25.719 1 89.5 175 ARG A N 1
ATOM 1324 C CA . ARG A 1 175 ? -1.513 18 -25.672 1 89.5 175 ARG A CA 1
ATOM 1325 C C . ARG A 1 175 ? -2.027 18.953 -24.594 1 89.5 175 ARG A C 1
ATOM 1327 O O . ARG A 1 175 ? -3.098 19.547 -24.75 1 89.5 175 ARG A O 1
ATOM 1334 N N . LEU A 1 176 ? -1.287 19.047 -23.547 1 92.31 176 LEU A N 1
ATOM 1335 C CA . LEU A 1 176 ? -1.664 19.922 -22.438 1 92.31 176 LEU A CA 1
ATOM 1336 C C . LEU A 1 176 ? -1.27 21.359 -22.734 1 92.31 176 LEU A C 1
ATOM 1338 O O . LEU A 1 176 ? -1.486 22.25 -21.906 1 92.31 176 LEU A O 1
ATOM 1342 N N . GLY A 1 177 ? -0.663 21.609 -23.906 1 91.81 177 GLY A N 1
ATOM 1343 C CA . GLY A 1 177 ? -0.27 22.953 -24.312 1 91.81 177 GLY A CA 1
ATOM 1344 C C . GLY A 1 177 ? 1.049 23.391 -23.703 1 91.81 177 GLY A C 1
ATOM 1345 O O . GLY A 1 177 ? 1.337 24.594 -23.625 1 91.81 177 GLY A O 1
ATOM 1346 N N . ALA A 1 178 ? 1.788 22.391 -23.141 1 92.31 178 ALA A N 1
ATOM 1347 C CA . ALA A 1 178 ? 3.09 22.688 -22.547 1 92.31 178 ALA A CA 1
ATOM 1348 C C . ALA A 1 178 ? 4.223 22.203 -23.453 1 92.31 178 ALA A C 1
ATOM 1350 O O . ALA A 1 178 ? 4.133 21.125 -24.062 1 92.31 178 ALA A O 1
ATOM 1351 N N . THR A 1 179 ? 5.285 23.078 -23.625 1 88.94 179 THR A N 1
ATOM 1352 C CA . THR A 1 179 ? 6.422 22.688 -24.453 1 88.94 179 THR A CA 1
ATOM 1353 C C . THR A 1 179 ? 7.734 22.938 -23.719 1 88.94 179 THR A C 1
ATOM 1355 O O . THR A 1 179 ? 8.578 23.688 -24.203 1 88.94 179 THR A O 1
ATOM 1358 N N . PRO A 1 180 ? 7.82 22.25 -22.656 1 89.75 180 PRO A N 1
ATOM 1359 C CA . PRO A 1 180 ? 9.094 22.422 -21.953 1 89.75 180 PRO A CA 1
ATOM 1360 C C . PRO A 1 180 ? 10.281 21.859 -22.734 1 89.75 180 PRO A C 1
ATOM 1362 O O . PRO A 1 180 ? 10.109 20.969 -23.562 1 89.75 180 PRO A O 1
ATOM 1365 N N . GLU A 1 181 ? 11.461 22.453 -22.5 1 89.88 181 GLU A N 1
ATOM 1366 C CA . GLU A 1 181 ? 12.688 21.906 -23.078 1 89.88 181 GLU A CA 1
ATOM 1367 C C . GLU A 1 181 ? 13.117 20.641 -22.359 1 89.88 181 GLU A C 1
ATOM 1369 O O . GLU A 1 181 ? 13.531 20.688 -21.188 1 89.88 181 GLU A O 1
ATOM 1374 N N . LEU A 1 182 ? 12.906 19.484 -22.953 1 95.81 182 LEU A N 1
ATOM 1375 C CA . LEU A 1 182 ? 13.32 18.188 -22.438 1 95.81 182 LEU A CA 1
ATOM 1376 C C . LEU A 1 182 ? 14.336 17.531 -23.375 1 95.81 182 LEU A C 1
ATOM 1378 O O . LEU A 1 182 ? 14 16.578 -24.078 1 95.81 182 LEU A O 1
ATOM 1382 N N . ASP A 1 183 ? 15.57 18.016 -23.297 1 96.62 183 ASP A N 1
ATOM 1383 C CA . ASP A 1 183 ? 16.656 17.469 -24.109 1 96.62 183 ASP A CA 1
ATOM 1384 C C . ASP A 1 183 ? 17.141 16.141 -23.562 1 96.62 183 ASP A C 1
ATOM 1386 O O . ASP A 1 183 ? 17.625 16.062 -22.422 1 96.62 183 ASP A O 1
ATOM 1390 N N . GLU A 1 184 ? 17 15.164 -24.391 1 96.94 184 GLU A N 1
ATOM 1391 C CA . GLU A 1 184 ? 17.312 13.805 -23.969 1 96.94 184 GLU A CA 1
ATOM 1392 C C . GLU A 1 184 ? 18.75 13.695 -23.469 1 96.94 184 GLU A C 1
ATOM 1394 O O . GLU A 1 184 ? 19 13.18 -22.375 1 96.94 184 GLU A O 1
ATOM 1399 N N . ALA A 1 185 ? 19.719 14.156 -24.203 1 97.38 185 ALA A N 1
ATOM 1400 C CA . ALA A 1 185 ? 21.125 14.062 -23.844 1 97.38 185 ALA A CA 1
ATOM 1401 C C . ALA A 1 185 ? 21.422 14.828 -22.562 1 97.38 185 ALA A C 1
ATOM 1403 O O . ALA A 1 185 ? 22.203 14.367 -21.719 1 97.38 185 ALA A O 1
ATOM 1404 N N . ALA A 1 186 ? 20.844 16.047 -22.406 1 97.81 186 ALA A N 1
ATOM 1405 C CA . ALA A 1 186 ? 21.031 16.859 -21.219 1 97.81 186 ALA A CA 1
ATOM 1406 C C . ALA A 1 186 ? 20.469 16.156 -19.984 1 97.81 186 ALA A C 1
ATOM 1408 O O . ALA A 1 186 ? 21.062 16.203 -18.906 1 97.81 186 ALA A O 1
ATOM 1409 N N . ILE A 1 187 ? 19.297 15.547 -20.109 1 98.19 187 ILE A N 1
ATOM 1410 C CA . ILE A 1 187 ? 18.656 14.836 -19.016 1 98.19 187 ILE A CA 1
ATOM 1411 C C . ILE A 1 187 ? 19.547 13.664 -18.578 1 98.19 187 ILE A C 1
ATOM 1413 O O . ILE A 1 187 ? 19.797 13.484 -17.391 1 98.19 187 ILE A O 1
ATOM 1417 N N . VAL A 1 188 ? 20.031 12.875 -19.562 1 98.44 188 VAL A N 1
ATOM 1418 C CA . VAL A 1 188 ? 20.844 11.711 -19.266 1 98.44 188 VAL A CA 1
ATOM 1419 C C . VAL A 1 188 ? 22.125 12.148 -18.562 1 98.44 188 VAL A C 1
ATOM 1421 O O . VAL A 1 188 ? 22.547 11.539 -17.562 1 98.44 188 VAL A O 1
ATOM 1424 N N . ALA A 1 189 ? 22.719 13.211 -19.078 1 98.38 189 ALA A N 1
ATOM 1425 C CA . ALA A 1 189 ? 23.953 13.711 -18.484 1 98.38 189 ALA A CA 1
ATOM 1426 C C . ALA A 1 189 ? 23.734 14.164 -17.031 1 98.38 189 ALA A C 1
ATOM 1428 O O . ALA A 1 189 ? 24.469 13.781 -16.141 1 98.38 189 ALA A O 1
ATOM 1429 N N . ARG A 1 190 ? 22.734 14.969 -16.844 1 98.38 190 ARG A N 1
ATOM 1430 C CA . ARG A 1 190 ? 22.438 15.531 -15.523 1 98.38 190 ARG A CA 1
ATOM 1431 C C . ARG A 1 190 ? 22.078 14.43 -14.531 1 98.38 190 ARG A C 1
ATOM 1433 O O . ARG A 1 190 ? 22.609 14.406 -13.414 1 98.38 190 ARG A O 1
ATOM 1440 N N . TYR A 1 191 ? 21.266 13.523 -14.891 1 98.69 191 TYR A N 1
ATOM 1441 C CA . TYR A 1 191 ? 20.781 12.5 -13.977 1 98.69 191 TYR A CA 1
ATOM 1442 C C . TYR A 1 191 ? 21.828 11.406 -13.773 1 98.69 191 TYR A C 1
ATOM 1444 O O . TYR A 1 191 ? 21.812 10.703 -12.758 1 98.69 191 TYR A O 1
ATOM 1452 N N . SER A 1 192 ? 22.734 11.219 -14.75 1 98.62 192 SER A N 1
ATOM 1453 C CA . SER A 1 192 ? 23.891 10.367 -14.508 1 98.62 192 SER A CA 1
ATOM 1454 C C . SER A 1 192 ? 24.781 10.953 -13.422 1 98.62 192 SER A C 1
ATOM 1456 O O . SER A 1 192 ? 25.281 10.219 -12.562 1 98.62 192 SER A O 1
ATOM 1458 N N . GLU A 1 193 ? 24.969 12.25 -13.508 1 98.5 193 GLU A N 1
ATOM 1459 C CA . GLU A 1 193 ? 25.75 12.93 -12.484 1 98.5 193 GLU A CA 1
ATOM 1460 C C . GLU A 1 193 ? 25.109 12.805 -11.109 1 98.5 193 GLU A C 1
ATOM 1462 O O . GLU A 1 193 ? 25.766 12.492 -10.125 1 98.5 193 GLU A O 1
ATOM 1467 N N . LEU A 1 194 ? 23.828 13.031 -11.055 1 98.69 194 LEU A N 1
ATOM 1468 C CA . LEU A 1 194 ? 23.094 12.883 -9.805 1 98.69 194 LEU A CA 1
ATOM 1469 C C . LEU A 1 194 ? 23.172 11.453 -9.289 1 98.69 194 LEU A C 1
ATOM 1471 O O . LEU A 1 194 ? 23.328 11.234 -8.086 1 98.69 194 LEU A O 1
ATOM 1475 N N . GLY A 1 195 ? 23.047 10.523 -10.25 1 98.56 195 GLY A N 1
ATOM 1476 C CA . GLY A 1 195 ? 23.172 9.117 -9.883 1 98.56 195 GLY A CA 1
ATOM 1477 C C . GLY A 1 195 ? 24.484 8.797 -9.195 1 98.56 195 GLY A C 1
ATOM 1478 O O . GLY A 1 195 ? 24.5 8.031 -8.227 1 98.56 195 GLY A O 1
ATOM 1479 N N . ARG A 1 196 ? 25.594 9.344 -9.648 1 98 196 ARG A N 1
ATOM 1480 C CA . ARG A 1 196 ? 26.891 9.133 -9.047 1 98 196 ARG A CA 1
ATOM 1481 C C . ARG A 1 196 ? 26.922 9.648 -7.609 1 98 196 ARG A C 1
ATOM 1483 O O . ARG A 1 196 ? 27.516 9.008 -6.73 1 98 196 ARG A O 1
ATOM 1490 N N . ARG A 1 197 ? 26.25 10.703 -7.398 1 97.88 197 ARG A N 1
ATOM 1491 C CA . ARG A 1 197 ? 26.219 11.289 -6.062 1 97.88 197 ARG A CA 1
ATOM 1492 C C . ARG A 1 197 ? 25.328 10.477 -5.125 1 97.88 197 ARG A C 1
ATOM 1494 O O . ARG A 1 197 ? 25.594 10.406 -3.922 1 97.88 197 ARG A O 1
ATOM 1501 N N . VAL A 1 198 ? 24.328 9.867 -5.645 1 98.44 198 VAL A N 1
ATOM 1502 C CA . VAL A 1 198 ? 23.375 9.117 -4.84 1 98.44 198 VAL A CA 1
ATOM 1503 C C . VAL A 1 198 ? 23.906 7.711 -4.574 1 98.44 198 VAL A C 1
ATOM 1505 O O . VAL A 1 198 ? 23.531 7.074 -3.586 1 98.44 198 VAL A O 1
ATOM 1508 N N . ALA A 1 199 ? 24.828 7.23 -5.379 1 98.31 199 ALA A N 1
ATOM 1509 C CA . ALA A 1 199 ? 25.281 5.848 -5.418 1 98.31 199 ALA A CA 1
ATOM 1510 C C . ALA A 1 199 ? 25.797 5.398 -4.051 1 98.31 199 ALA A C 1
ATOM 1512 O O . ALA A 1 199 ? 25.562 4.262 -3.637 1 98.31 199 ALA A O 1
ATOM 1513 N N . ARG A 1 200 ? 26.469 6.242 -3.369 1 97.12 200 ARG A N 1
ATOM 1514 C CA . ARG A 1 200 ? 27.109 5.855 -2.113 1 97.12 200 ARG A CA 1
ATOM 1515 C C . ARG A 1 200 ? 26.062 5.598 -1.031 1 97.12 200 ARG A C 1
ATOM 1517 O O . ARG A 1 200 ? 26.359 4.961 -0.016 1 97.12 200 ARG A O 1
ATOM 1524 N N . TYR A 1 201 ? 24.859 6.105 -1.212 1 98.44 201 TYR A N 1
ATOM 1525 C CA . TYR A 1 201 ? 23.797 5.93 -0.229 1 98.44 201 TYR A CA 1
ATOM 1526 C C . TYR A 1 201 ? 22.875 4.789 -0.629 1 98.44 201 TYR A C 1
ATOM 1528 O O . TYR A 1 201 ? 22.062 4.328 0.179 1 98.44 201 TYR A O 1
ATOM 1536 N N . ALA A 1 202 ? 22.938 4.289 -1.864 1 98.38 202 ALA A N 1
ATOM 1537 C CA . ALA A 1 202 ? 21.953 3.377 -2.445 1 98.38 202 ALA A CA 1
ATOM 1538 C C . ALA A 1 202 ? 22.172 1.948 -1.961 1 98.38 202 ALA A C 1
ATOM 1540 O O . ALA A 1 202 ? 23.312 1.474 -1.913 1 98.38 202 ALA A O 1
ATOM 1541 N N . ALA A 1 203 ? 21.047 1.281 -1.542 1 98.06 203 ALA A N 1
ATOM 1542 C CA . ALA A 1 203 ? 21.125 -0.099 -1.072 1 98.06 203 ALA A CA 1
ATOM 1543 C C . ALA A 1 203 ? 19.797 -0.823 -1.267 1 98.06 203 ALA A C 1
ATOM 1545 O O . ALA A 1 203 ? 18.797 -0.208 -1.648 1 98.06 203 ALA A O 1
ATOM 1546 N N . ASP A 1 204 ? 19.859 -2.166 -1.165 1 97.62 204 ASP A N 1
ATOM 1547 C CA . ASP A 1 204 ? 18.641 -2.949 -0.991 1 97.62 204 ASP A CA 1
ATOM 1548 C C . ASP A 1 204 ? 18.047 -2.723 0.392 1 97.62 204 ASP A C 1
ATOM 1550 O O . ASP A 1 204 ? 18.312 -3.475 1.329 1 97.62 204 ASP A O 1
ATOM 1554 N N . VAL A 1 205 ? 17.219 -1.799 0.426 1 98.31 205 VAL A N 1
ATOM 1555 C CA . VAL A 1 205 ? 16.703 -1.329 1.707 1 98.31 205 VAL A CA 1
ATOM 1556 C C . VAL A 1 205 ? 15.898 -2.443 2.383 1 98.31 205 VAL A C 1
ATOM 1558 O O . VAL A 1 205 ? 15.945 -2.598 3.605 1 98.31 205 VAL A O 1
ATOM 1561 N N . SER A 1 206 ? 15.125 -3.189 1.611 1 98.12 206 SER A N 1
ATOM 1562 C CA . SER A 1 206 ? 14.375 -4.297 2.199 1 98.12 206 SER A CA 1
ATOM 1563 C C . SER A 1 206 ? 15.305 -5.254 2.943 1 98.12 206 SER A C 1
ATOM 1565 O O . SER A 1 206 ? 15.039 -5.613 4.094 1 98.12 206 SER A O 1
ATOM 1567 N N . LEU A 1 207 ? 16.375 -5.648 2.309 1 98 207 LEU A N 1
ATOM 1568 C CA . LEU A 1 207 ? 17.344 -6.543 2.924 1 98 207 LEU A CA 1
ATOM 1569 C C . LEU A 1 207 ? 18.047 -5.855 4.09 1 98 207 LEU A C 1
ATOM 1571 O O . LEU A 1 207 ? 18.266 -6.469 5.141 1 98 207 LEU A O 1
ATOM 1575 N N . TRP A 1 208 ? 18.391 -4.586 3.871 1 98.31 208 TRP A N 1
ATOM 1576 C CA . TRP A 1 208 ? 19.078 -3.807 4.891 1 98.31 208 TRP A CA 1
ATOM 1577 C C . TRP A 1 208 ? 18.266 -3.729 6.172 1 98.31 208 TRP A C 1
ATOM 1579 O O . TRP A 1 208 ? 18.766 -3.98 7.266 1 98.31 208 TRP A O 1
ATOM 1589 N N . LEU A 1 209 ? 17.016 -3.461 6.051 1 98.62 209 LEU A N 1
ATOM 1590 C CA . LEU A 1 209 ? 16.141 -3.322 7.203 1 98.62 209 LEU A CA 1
ATOM 1591 C C . LEU A 1 209 ? 15.875 -4.676 7.852 1 98.62 209 LEU A C 1
ATOM 1593 O O . LEU A 1 209 ? 15.742 -4.773 9.07 1 98.62 209 LEU A O 1
ATOM 1597 N N . HIS A 1 210 ? 15.719 -5.688 7.035 1 97.75 210 HIS A N 1
ATOM 1598 C CA . HIS A 1 210 ? 15.547 -7.027 7.578 1 97.75 210 HIS A CA 1
ATOM 1599 C C . HIS A 1 210 ? 16.703 -7.402 8.492 1 97.75 210 HIS A C 1
ATOM 1601 O O . HIS A 1 210 ? 16.5 -7.918 9.594 1 97.75 210 HIS A O 1
ATOM 1607 N N . ARG A 1 211 ? 17.906 -7.152 8.031 1 98 211 ARG A N 1
ATOM 1608 C CA . ARG A 1 211 ? 19.094 -7.434 8.828 1 98 211 ARG A CA 1
ATOM 1609 C C . ARG A 1 211 ? 19.125 -6.582 10.094 1 98 211 ARG A C 1
ATOM 1611 O O . ARG A 1 211 ? 19.516 -7.055 11.164 1 98 211 ARG A O 1
ATOM 1618 N N . ALA A 1 212 ? 18.719 -5.344 9.961 1 98.12 212 ALA A N 1
ATOM 1619 C CA . ALA A 1 212 ? 18.609 -4.48 11.133 1 98.12 212 ALA A CA 1
ATOM 1620 C C . ALA A 1 212 ? 17.672 -5.074 12.18 1 98.12 212 ALA A C 1
ATOM 1622 O O . ALA A 1 212 ? 18 -5.117 13.367 1 98.12 212 ALA A O 1
ATOM 1623 N N . LEU A 1 213 ? 16.531 -5.539 11.766 1 97.81 213 LEU A N 1
ATOM 1624 C CA . LEU A 1 213 ? 15.562 -6.152 12.672 1 97.81 213 LEU A CA 1
ATOM 1625 C C . LEU A 1 213 ? 16.141 -7.41 13.312 1 97.81 213 LEU A C 1
ATOM 1627 O O . LEU A 1 213 ? 15.977 -7.629 14.516 1 97.81 213 LEU A O 1
ATOM 1631 N N . GLN A 1 214 ? 16.797 -8.195 12.492 1 96.31 214 GLN A N 1
ATOM 1632 C CA . GLN A 1 214 ? 17.406 -9.414 13.008 1 96.31 214 GLN A CA 1
ATOM 1633 C C . GLN A 1 214 ? 18.453 -9.102 14.07 1 96.31 214 GLN A C 1
ATOM 1635 O O . GLN A 1 214 ? 18.672 -9.898 14.992 1 96.31 214 GLN A O 1
ATOM 1640 N N . ASN A 1 215 ? 19.016 -7.969 13.938 1 97.62 215 ASN A N 1
ATOM 1641 C CA . ASN A 1 215 ? 20.031 -7.551 14.891 1 97.62 215 ASN A CA 1
ATOM 1642 C C . ASN A 1 215 ? 19.422 -6.793 16.062 1 97.62 215 ASN A C 1
ATOM 1644 O O . ASN A 1 215 ? 20.141 -6.141 16.828 1 97.62 215 ASN A O 1
ATOM 1648 N N . GLY A 1 216 ? 18.141 -6.758 16.172 1 96.75 216 GLY A N 1
ATOM 1649 C CA . GLY A 1 216 ? 17.438 -6.223 17.328 1 96.75 216 GLY A CA 1
ATOM 1650 C C . GLY A 1 216 ? 17.297 -4.715 17.297 1 96.75 216 GLY A C 1
ATOM 1651 O O . GLY A 1 216 ? 17.031 -4.086 18.312 1 96.75 216 GLY A O 1
ATOM 1652 N N . LYS A 1 217 ? 17.484 -4.105 16.125 1 98 217 LYS A N 1
ATOM 1653 C CA . LYS A 1 217 ? 17.344 -2.658 16 1 98 217 LYS A CA 1
ATOM 1654 C C . LYS A 1 217 ? 15.867 -2.246 16.062 1 98 217 LYS A C 1
ATOM 1656 O O . LYS A 1 217 ? 15 -2.969 15.57 1 98 217 LYS A O 1
ATOM 1661 N N . GLN A 1 218 ? 15.609 -1.069 16.656 1 98.06 218 GLN A N 1
ATOM 1662 C CA . GLN A 1 218 ? 14.266 -0.501 16.719 1 98.06 218 GLN A CA 1
ATOM 1663 C C . GLN A 1 218 ? 14.023 0.466 15.57 1 98.06 218 GLN A C 1
ATOM 1665 O O . GLN A 1 218 ? 14.852 1.339 15.297 1 98.06 218 GLN A O 1
ATOM 1670 N N . LEU A 1 219 ? 12.922 0.259 14.938 1 98.75 219 LEU A N 1
ATOM 1671 C CA . LEU A 1 219 ? 12.602 1.067 13.766 1 98.75 219 LEU A CA 1
ATOM 1672 C C . LEU A 1 219 ? 11.508 2.084 14.086 1 98.75 219 LEU A C 1
ATOM 1674 O O . LEU A 1 219 ? 10.57 1.78 14.82 1 98.75 219 LEU A O 1
ATOM 1678 N N . LEU A 1 220 ? 11.68 3.299 13.617 1 98.81 220 LEU A N 1
ATOM 1679 C CA . LEU A 1 220 ? 10.68 4.363 13.586 1 98.81 220 LEU A CA 1
ATOM 1680 C C . LEU A 1 220 ? 10.305 4.715 12.148 1 98.81 220 LEU A C 1
ATOM 1682 O O . LEU A 1 220 ? 11.117 5.258 11.406 1 98.81 220 LEU A O 1
ATOM 1686 N N . PHE A 1 221 ? 9.078 4.367 11.789 1 98.81 221 PHE A N 1
ATOM 1687 C CA . PHE A 1 221 ? 8.594 4.672 10.445 1 98.81 221 PHE A CA 1
ATOM 1688 C C . PHE A 1 221 ? 7.969 6.062 10.406 1 98.81 221 PHE A C 1
ATOM 1690 O O . PHE A 1 221 ? 7.051 6.363 11.172 1 98.81 221 PHE A O 1
ATOM 1697 N N . GLU A 1 222 ? 8.453 6.871 9.508 1 98.12 222 GLU A N 1
ATOM 1698 C CA . GLU A 1 222 ? 8.008 8.258 9.359 1 98.12 222 GLU A CA 1
ATOM 1699 C C . GLU A 1 222 ? 7.09 8.422 8.156 1 98.12 222 GLU A C 1
ATOM 1701 O O . GLU A 1 222 ? 7.523 8.266 7.012 1 98.12 222 GLU A O 1
ATOM 1706 N N . GLY A 1 223 ? 5.832 8.711 8.414 1 96.62 223 GLY A N 1
ATOM 1707 C CA . GLY A 1 223 ? 4.891 8.977 7.336 1 96.62 223 GLY A CA 1
ATOM 1708 C C . GLY A 1 223 ? 4.965 10.398 6.82 1 96.62 223 GLY A C 1
ATOM 1709 O O . GLY A 1 223 ? 5.379 11.312 7.543 1 96.62 223 GLY A O 1
ATOM 1710 N N . ALA A 1 224 ? 4.562 10.523 5.504 1 93.94 224 ALA A N 1
ATOM 1711 C CA . ALA A 1 224 ? 4.352 11.844 4.906 1 93.94 224 ALA A CA 1
ATOM 1712 C C . ALA A 1 224 ? 2.865 12.148 4.758 1 93.94 224 ALA A C 1
ATOM 1714 O O . ALA A 1 224 ? 2.031 11.234 4.805 1 93.94 224 ALA A O 1
ATOM 1715 N N . GLN A 1 225 ? 2.551 13.414 4.582 1 94.38 225 GLN A N 1
ATOM 1716 C CA . GLN A 1 225 ? 1.166 13.844 4.434 1 94.38 225 GLN A CA 1
ATOM 1717 C C . GLN A 1 225 ? 0.285 13.266 5.535 1 94.38 225 GLN A C 1
ATOM 1719 O O . GLN A 1 225 ? 0.752 13.031 6.652 1 94.38 225 GLN A O 1
ATOM 1724 N N . GLY A 1 226 ? -0.99 13.336 5.449 1 96.75 226 GLY A N 1
ATOM 1725 C CA . GLY A 1 226 ? -1.912 12.867 6.473 1 96.75 226 GLY A CA 1
ATOM 1726 C C . GLY A 1 226 ? -2.93 11.867 5.949 1 96.75 226 GLY A C 1
ATOM 1727 O O . GLY A 1 226 ? -3.018 11.641 4.742 1 96.75 226 GLY A O 1
ATOM 1728 N N . THR A 1 227 ? -3.629 11.227 6.844 1 98 227 THR A N 1
ATOM 1729 C CA . THR A 1 227 ? -4.617 10.195 6.547 1 98 227 THR A CA 1
ATOM 1730 C C . THR A 1 227 ? -5.656 10.711 5.555 1 98 227 THR A C 1
ATOM 1732 O O . THR A 1 227 ? -6.031 10.008 4.617 1 98 227 THR A O 1
ATOM 1735 N N . MET A 1 228 ? -6.07 11.938 5.676 1 97.69 228 MET A N 1
ATOM 1736 C CA . MET A 1 228 ? -7.148 12.492 4.855 1 97.69 228 MET A CA 1
ATOM 1737 C C . MET A 1 228 ? -6.652 12.805 3.447 1 97.69 228 MET A C 1
ATOM 1739 O O . MET A 1 228 ? -7.445 13.148 2.568 1 97.69 228 MET A O 1
ATOM 1743 N N . LEU A 1 229 ? -5.359 12.648 3.238 1 97.12 229 LEU A N 1
ATOM 1744 C CA . LEU A 1 229 ? -4.777 12.852 1.916 1 97.12 229 LEU A CA 1
ATOM 1745 C C . LEU A 1 229 ? -4.371 11.516 1.294 1 97.12 229 LEU A C 1
ATOM 1747 O O . LEU A 1 229 ? -3.672 11.484 0.279 1 97.12 229 LEU A O 1
ATOM 1751 N N . ASP A 1 230 ? -4.785 10.422 1.86 1 98.06 230 ASP A N 1
ATOM 1752 C CA . ASP A 1 230 ? -4.484 9.086 1.345 1 98.06 230 ASP A CA 1
ATOM 1753 C C . ASP A 1 230 ? -5.234 8.82 0.042 1 98.06 230 ASP A C 1
ATOM 1755 O O . ASP A 1 230 ? -6.41 9.172 -0.088 1 98.06 230 ASP A O 1
ATOM 1759 N N . VAL A 1 231 ? -4.656 8.133 -0.873 1 98.31 231 VAL A N 1
ATOM 1760 C CA . VAL A 1 231 ? -5.211 7.926 -2.207 1 98.31 231 VAL A CA 1
ATOM 1761 C C . VAL A 1 231 ? -6.461 7.055 -2.117 1 98.31 231 VAL A C 1
ATOM 1763 O O . VAL A 1 231 ? -7.371 7.176 -2.939 1 98.31 231 VAL A O 1
ATOM 1766 N N . ASP A 1 232 ? -6.535 6.191 -1.095 1 98.5 232 ASP A N 1
ATOM 1767 C CA . ASP A 1 232 ? -7.676 5.293 -0.949 1 98.5 232 ASP A CA 1
ATOM 1768 C C . ASP A 1 232 ? -8.594 5.75 0.182 1 98.5 232 ASP A C 1
ATOM 1770 O O . ASP A 1 232 ? -9.82 5.637 0.08 1 98.5 232 ASP A O 1
ATOM 1774 N N . HIS A 1 233 ? -8.039 6.316 1.194 1 98.31 233 HIS A N 1
ATOM 1775 C CA . HIS A 1 233 ? -8.773 6.477 2.441 1 98.31 233 HIS A CA 1
ATOM 1776 C C . HIS A 1 233 ? -8.977 7.953 2.777 1 98.31 233 HIS A C 1
ATOM 1778 O O . HIS A 1 233 ? -9.523 8.281 3.83 1 98.31 233 HIS A O 1
ATOM 1784 N N . GLY A 1 234 ? -8.453 8.781 1.93 1 97.56 234 GLY A N 1
ATOM 1785 C CA . GLY A 1 234 ? -8.641 10.211 2.137 1 97.56 234 GLY A CA 1
ATOM 1786 C C . GLY A 1 234 ? -9.836 10.766 1.387 1 97.56 234 GLY A C 1
ATOM 1787 O O . GLY A 1 234 ? -10.805 10.047 1.126 1 97.56 234 GLY A O 1
ATOM 1788 N N . THR A 1 235 ? -9.844 12.07 1.107 1 96.94 235 THR A N 1
ATOM 1789 C CA . THR A 1 235 ? -10.938 12.766 0.439 1 96.94 235 THR A CA 1
ATOM 1790 C C . THR A 1 235 ? -10.711 12.805 -1.07 1 96.94 235 THR A C 1
ATOM 1792 O O . THR A 1 235 ? -10.594 13.875 -1.66 1 96.94 235 THR A O 1
ATOM 1795 N N . TYR A 1 236 ? -10.688 11.688 -1.648 1 97 236 TYR A N 1
ATOM 1796 C CA . TYR A 1 236 ? -10.445 11.5 -3.074 1 97 236 TYR A CA 1
ATOM 1797 C C . TYR A 1 236 ? -11.414 12.328 -3.908 1 97 236 TYR A C 1
ATOM 1799 O O . TYR A 1 236 ? -12.625 12.305 -3.68 1 97 236 TYR A O 1
ATOM 1807 N N . PRO A 1 237 ? -10.914 13.125 -4.828 1 96.19 237 PRO A N 1
ATOM 1808 C CA . PRO A 1 237 ? -9.602 13.07 -5.484 1 96.19 237 PRO A CA 1
ATOM 1809 C C . PRO A 1 237 ? -8.633 14.117 -4.941 1 96.19 237 PRO A C 1
ATOM 1811 O O . PRO A 1 237 ? -7.57 14.344 -5.523 1 96.19 237 PRO A O 1
ATOM 1814 N N . PHE A 1 238 ? -8.992 14.859 -3.855 1 95.62 238 PHE A N 1
ATOM 1815 C CA . PHE A 1 238 ? -8.117 15.867 -3.264 1 95.62 238 PHE A CA 1
ATOM 1816 C C . PHE A 1 238 ? -7.137 15.219 -2.293 1 95.62 238 PHE A C 1
ATOM 1818 O O . PHE A 1 238 ? -7.148 15.523 -1.097 1 95.62 238 PHE A O 1
ATOM 1825 N N . VAL A 1 239 ? -6.301 14.336 -2.83 1 96.81 239 VAL A N 1
ATOM 1826 C CA . VAL A 1 239 ? -5.367 13.516 -2.068 1 96.81 239 VAL A CA 1
ATOM 1827 C C . VAL A 1 239 ? -4.023 13.453 -2.789 1 96.81 239 VAL A C 1
ATOM 1829 O O . VAL A 1 239 ? -3.893 13.945 -3.916 1 96.81 239 VAL A O 1
ATOM 1832 N N . THR A 1 240 ? -2.992 12.938 -2.115 1 96.5 240 THR A N 1
ATOM 1833 C CA . THR A 1 240 ? -1.74 12.602 -2.783 1 96.5 240 THR A CA 1
ATOM 1834 C C . THR A 1 240 ? -1.862 11.273 -3.521 1 96.5 240 THR A C 1
ATOM 1836 O O . THR A 1 240 ? -2.883 10.594 -3.418 1 96.5 240 THR A O 1
ATOM 1839 N N . SER A 1 241 ? -0.878 10.922 -4.305 1 97.81 241 SER A N 1
ATOM 1840 C CA . SER A 1 241 ? -0.925 9.766 -5.195 1 97.81 241 SER A CA 1
ATOM 1841 C C . SER A 1 241 ? -0.326 8.531 -4.531 1 97.81 241 SER A C 1
ATOM 1843 O O . SER A 1 241 ? 0.166 7.629 -5.211 1 97.81 241 SER A O 1
ATOM 1845 N N . SER A 1 242 ? -0.286 8.469 -3.203 1 97.31 242 SER A N 1
ATOM 1846 C CA . SER A 1 242 ? 0.245 7.332 -2.457 1 97.31 242 SER A CA 1
ATOM 1847 C C . SER A 1 242 ? -0.581 7.059 -1.205 1 97.31 242 SER A C 1
ATOM 1849 O O . SER A 1 242 ? -1.404 7.883 -0.804 1 97.31 242 SER A O 1
ATOM 1851 N N . ASN A 1 243 ? -0.447 5.91 -0.641 1 98.56 243 ASN A N 1
ATOM 1852 C CA . ASN A 1 243 ? -1.066 5.586 0.639 1 98.56 243 ASN A CA 1
ATOM 1853 C C . ASN A 1 243 ? -0.28 6.176 1.808 1 98.56 243 ASN A C 1
ATOM 1855 O O . ASN A 1 243 ? 0.889 5.836 2.008 1 98.56 243 ASN A O 1
ATOM 1859 N N . THR A 1 244 ? -0.92 7.012 2.596 1 98.25 244 THR A N 1
ATOM 1860 C CA . THR A 1 244 ? -0.266 7.695 3.705 1 98.25 244 THR A CA 1
ATOM 1861 C C . THR A 1 244 ? -0.582 7.004 5.027 1 98.25 244 THR A C 1
ATOM 1863 O O . THR A 1 244 ? -0.032 7.367 6.07 1 98.25 244 THR A O 1
ATOM 1866 N N . VAL A 1 245 ? -1.414 5.973 5.02 1 98.69 245 VAL A N 1
ATOM 1867 C CA . VAL A 1 245 ? -1.872 5.301 6.23 1 98.69 245 VAL A CA 1
ATOM 1868 C C . VAL A 1 245 ? -0.785 4.355 6.738 1 98.69 245 VAL A C 1
ATOM 1870 O O . VAL A 1 245 ? 0.12 3.98 5.988 1 98.69 245 VAL A O 1
ATOM 1873 N N . ALA A 1 246 ? -0.91 3.961 7.961 1 98.75 246 ALA A N 1
ATOM 1874 C CA . ALA A 1 246 ? 0.117 3.221 8.695 1 98.75 246 ALA A CA 1
ATOM 1875 C C . ALA A 1 246 ? 0.403 1.878 8.023 1 98.75 246 ALA A C 1
ATOM 1877 O O . ALA A 1 246 ? 1.542 1.405 8.031 1 98.75 246 ALA A O 1
ATOM 1878 N N . GLY A 1 247 ? -0.62 1.286 7.461 1 98.56 247 GLY A N 1
ATOM 1879 C CA . GLY A 1 247 ? -0.428 -0.013 6.836 1 98.56 247 GLY A CA 1
ATOM 1880 C C . GLY A 1 247 ? 0.596 0.008 5.719 1 98.56 247 GLY A C 1
ATOM 1881 O O . GLY A 1 247 ? 1.228 -1.01 5.426 1 98.56 247 GLY A O 1
ATOM 1882 N N . ASN A 1 248 ? 0.813 1.148 5.105 1 98.69 248 ASN A N 1
ATOM 1883 C CA . ASN A 1 248 ? 1.714 1.271 3.963 1 98.69 248 ASN A CA 1
ATOM 1884 C C . ASN A 1 248 ? 3.172 1.354 4.406 1 98.69 248 ASN A C 1
ATOM 1886 O O . ASN A 1 248 ? 4.082 1.306 3.574 1 98.69 248 ASN A O 1
ATOM 1890 N N . ALA A 1 249 ? 3.447 1.473 5.73 1 98.69 249 ALA A N 1
ATOM 1891 C CA . ALA A 1 249 ? 4.812 1.612 6.23 1 98.69 249 ALA A CA 1
ATOM 1892 C C . ALA A 1 249 ? 5.68 0.435 5.797 1 98.69 249 ALA A C 1
ATOM 1894 O O . ALA A 1 249 ? 6.777 0.627 5.27 1 98.69 249 ALA A O 1
ATOM 1895 N N . VAL A 1 250 ? 5.109 -0.739 5.875 1 98.5 250 VAL A N 1
ATOM 1896 C CA . VAL A 1 250 ? 5.918 -1.927 5.621 1 98.5 250 VAL A CA 1
ATOM 1897 C C . VAL A 1 250 ? 5.953 -2.213 4.121 1 98.5 250 VAL A C 1
ATOM 1899 O O . VAL A 1 250 ? 6.945 -2.73 3.604 1 98.5 250 VAL A O 1
ATOM 1902 N N . VAL A 1 251 ? 4.926 -1.816 3.371 1 98.62 251 VAL A N 1
ATOM 1903 C CA . VAL A 1 251 ? 4.938 -1.946 1.917 1 98.62 251 VAL A CA 1
ATOM 1904 C C . VAL A 1 251 ? 5.992 -1.019 1.322 1 98.62 251 VAL A C 1
ATOM 1906 O O . VAL A 1 251 ? 6.719 -1.402 0.401 1 98.62 251 VAL A O 1
ATOM 1909 N N . GLY A 1 252 ? 6.094 0.125 1.938 1 98.69 252 GLY A N 1
ATOM 1910 C CA . GLY A 1 252 ? 6.984 1.159 1.433 1 98.69 252 GLY A CA 1
ATOM 1911 C C . GLY A 1 252 ? 8.438 0.919 1.786 1 98.69 252 GLY A C 1
ATOM 1912 O O . GLY A 1 252 ? 9.312 1.716 1.431 1 98.69 252 GLY A O 1
ATOM 1913 N N . CYS A 1 253 ? 8.75 -0.21 2.502 1 98.25 253 CYS A N 1
ATOM 1914 C CA . CYS A 1 253 ? 10.156 -0.452 2.824 1 98.25 253 CYS A CA 1
ATOM 1915 C C . CYS A 1 253 ? 10.492 -1.934 2.707 1 98.25 253 CYS A C 1
ATOM 1917 O O . CYS A 1 253 ? 11.617 -2.342 2.996 1 98.25 253 CYS A O 1
ATOM 1919 N N . GLY A 1 254 ? 9.547 -2.74 2.338 1 98.19 254 GLY A N 1
ATOM 1920 C CA . GLY A 1 254 ? 9.805 -4.141 2.029 1 98.19 254 GLY A CA 1
ATOM 1921 C C . GLY A 1 254 ? 9.898 -5.016 3.266 1 98.19 254 GLY A C 1
ATOM 1922 O O . GLY A 1 254 ? 10.812 -5.84 3.379 1 98.19 254 GLY A O 1
ATOM 1923 N N . LEU A 1 255 ? 9 -4.816 4.219 1 98.5 255 LEU A N 1
ATOM 1924 C CA . LEU A 1 255 ? 8.883 -5.645 5.414 1 98.5 255 LEU A CA 1
ATOM 1925 C C . LEU A 1 255 ? 7.48 -6.227 5.539 1 98.5 255 LEU A C 1
ATOM 1927 O O . LEU A 1 255 ? 6.566 -5.809 4.824 1 98.5 255 LEU A O 1
ATOM 1931 N N . GLY A 1 256 ? 7.305 -7.215 6.391 1 98.25 256 GLY A N 1
ATOM 1932 C CA . GLY A 1 256 ? 5.996 -7.789 6.656 1 98.25 256 GLY A CA 1
ATOM 1933 C C . GLY A 1 256 ? 5.172 -6.969 7.629 1 98.25 256 GLY A C 1
ATOM 1934 O O . GLY A 1 256 ? 5.719 -6.172 8.398 1 98.25 256 GLY A O 1
ATOM 1935 N N . PRO A 1 257 ? 3.879 -7.148 7.602 1 98 257 PRO A N 1
ATOM 1936 C CA . PRO A 1 257 ? 3 -6.324 8.438 1 98 257 PRO A CA 1
ATOM 1937 C C . PRO A 1 257 ? 3.236 -6.539 9.93 1 98 257 PRO A C 1
ATOM 1939 O O . PRO A 1 257 ? 2.971 -5.645 10.734 1 98 257 PRO A O 1
ATOM 1942 N N . THR A 1 258 ? 3.771 -7.648 10.344 1 96.69 258 THR A N 1
ATOM 1943 C CA . THR A 1 258 ? 3.945 -7.945 11.758 1 96.69 258 THR A CA 1
ATOM 1944 C C . THR A 1 258 ? 5.199 -7.27 12.312 1 96.69 258 THR A C 1
ATOM 1946 O O . THR A 1 258 ? 5.5 -7.383 13.5 1 96.69 258 THR A O 1
ATOM 1949 N N . ALA A 1 259 ? 5.891 -6.523 11.445 1 97.69 259 ALA A N 1
ATOM 1950 C CA . ALA A 1 259 ? 7.027 -5.719 11.883 1 97.69 259 ALA A CA 1
ATOM 1951 C C . ALA A 1 259 ? 6.562 -4.469 12.633 1 97.69 259 ALA A C 1
ATOM 1953 O O . ALA A 1 259 ? 7.355 -3.809 13.305 1 97.69 259 ALA A O 1
ATOM 1954 N N . VAL A 1 260 ? 5.297 -4.105 12.562 1 98.19 260 VAL A N 1
ATOM 1955 C CA . VAL A 1 260 ? 4.762 -2.92 13.219 1 98.19 260 VAL A CA 1
ATOM 1956 C C . VAL A 1 260 ? 4.109 -3.311 14.547 1 98.19 260 VAL A C 1
ATOM 1958 O O . VAL A 1 260 ? 3.246 -4.191 14.586 1 98.19 260 VAL A O 1
ATOM 1961 N N . ASP A 1 261 ? 4.512 -2.605 15.609 1 98.12 261 ASP A N 1
ATOM 1962 C CA . ASP A 1 261 ? 3.986 -2.926 16.938 1 98.12 261 ASP A CA 1
ATOM 1963 C C . ASP A 1 261 ? 3.066 -1.817 17.438 1 98.12 261 ASP A C 1
ATOM 1965 O O . ASP A 1 261 ? 2.172 -2.068 18.25 1 98.12 261 ASP A O 1
ATOM 1969 N N . TYR A 1 262 ? 3.338 -0.573 17.016 1 98.5 262 TYR A N 1
ATOM 1970 C CA . TYR A 1 262 ? 2.652 0.592 17.562 1 98.5 262 TYR A CA 1
ATOM 1971 C C . TYR A 1 262 ? 2.445 1.656 16.5 1 98.5 262 TYR A C 1
ATOM 1973 O O . TYR A 1 262 ? 3.336 1.908 15.688 1 98.5 262 TYR A O 1
ATOM 1981 N N . VAL A 1 263 ? 1.276 2.215 16.453 1 98.75 263 VAL A N 1
ATOM 1982 C CA . VAL A 1 263 ? 0.983 3.291 15.516 1 98.75 263 VAL A CA 1
ATOM 1983 C C . VAL A 1 263 ? 0.596 4.555 16.281 1 98.75 263 VAL A C 1
ATOM 1985 O O . VAL A 1 263 ? -0.349 4.543 17.078 1 98.75 263 VAL A O 1
ATOM 1988 N N . LEU A 1 264 ? 1.348 5.621 16.047 1 98.75 264 LEU A N 1
ATOM 1989 C CA . LEU A 1 264 ? 1.102 6.93 16.641 1 98.75 264 LEU A CA 1
ATOM 1990 C C . LEU A 1 264 ? 0.562 7.906 15.609 1 98.75 264 LEU A C 1
ATOM 1992 O O . LEU A 1 264 ? 1.175 8.102 14.555 1 98.75 264 LEU A O 1
ATOM 1996 N N . GLY A 1 265 ? -0.597 8.445 15.891 1 98.69 265 GLY A N 1
ATOM 1997 C CA . GLY A 1 265 ? -1.126 9.508 15.047 1 98.69 265 GLY A CA 1
ATOM 1998 C C . GLY A 1 265 ? -0.778 10.898 15.555 1 98.69 265 GLY A C 1
ATOM 1999 O O . GLY A 1 265 ? -0.79 11.148 16.766 1 98.69 265 GLY A O 1
ATOM 2000 N N . ILE A 1 266 ? -0.399 11.75 14.625 1 98.38 266 ILE A N 1
ATOM 2001 C CA . ILE A 1 266 ? -0.121 13.133 14.977 1 98.38 266 ILE A CA 1
ATOM 2002 C C . ILE A 1 266 ? -1.3 14.016 14.57 1 98.38 266 ILE A C 1
ATOM 2004 O O . ILE A 1 266 ? -1.753 13.969 13.422 1 98.38 266 ILE A O 1
ATOM 2008 N N . SER A 1 267 ? -1.77 14.789 15.469 1 98 267 SER A N 1
ATOM 2009 C CA . SER A 1 267 ? -2.859 15.734 15.242 1 98 267 SER A CA 1
ATOM 2010 C C . SER A 1 267 ? -2.586 17.078 15.914 1 98 267 SER A C 1
ATOM 2012 O O . SER A 1 267 ? -2.045 17.109 17.031 1 98 267 SER A O 1
ATOM 2014 N N . LYS A 1 268 ? -2.957 18.172 15.258 1 97.56 268 LYS A N 1
ATOM 2015 C CA . LYS A 1 268 ? -2.979 19.453 15.953 1 97.56 268 LYS A CA 1
ATOM 2016 C C . LYS A 1 268 ? -4.176 19.547 16.891 1 97.56 268 LYS A C 1
ATOM 2018 O O . LYS A 1 268 ? -5.113 18.75 16.797 1 97.56 268 LYS A O 1
ATOM 2023 N N . ALA A 1 269 ? -4.117 20.516 17.797 1 98.25 269 ALA A N 1
ATOM 2024 C CA . ALA A 1 269 ? -5.23 20.797 18.703 1 98.25 269 ALA A CA 1
ATOM 2025 C C . ALA A 1 269 ? -6.406 21.406 17.953 1 98.25 269 ALA A C 1
ATOM 2027 O O . ALA A 1 269 ? -7.512 21.5 18.484 1 98.25 269 ALA A O 1
ATOM 2028 N N . TYR A 1 270 ? -6.223 21.812 16.781 1 98.25 270 TYR A N 1
ATOM 2029 C CA . TYR A 1 270 ? -7.199 22.266 15.797 1 98.25 270 TYR A CA 1
ATOM 2030 C C . TYR A 1 270 ? -6.906 21.672 14.43 1 98.25 270 TYR A C 1
ATOM 2032 O O . TYR A 1 270 ? -6.102 20.734 14.305 1 98.25 270 TYR A O 1
ATOM 2040 N N . SER A 1 271 ? -7.633 22.047 13.414 1 97.38 271 SER A N 1
ATOM 2041 C CA . SER A 1 271 ? -7.422 21.391 12.133 1 97.38 271 SER A CA 1
ATOM 2042 C C . SER A 1 271 ? -6.973 22.375 11.062 1 97.38 271 SER A C 1
ATOM 2044 O O . SER A 1 271 ? -7.309 23.562 11.125 1 97.38 271 SER A O 1
ATOM 2046 N N . THR A 1 272 ? -6.145 21.922 10.211 1 96.69 272 THR A N 1
ATOM 2047 C CA . THR A 1 272 ? -5.684 22.688 9.062 1 96.69 272 THR A CA 1
ATOM 2048 C C . THR A 1 272 ? -5.66 21.828 7.801 1 96.69 272 THR A C 1
ATOM 2050 O O . THR A 1 272 ? -5.543 20.609 7.883 1 96.69 272 THR A O 1
ATOM 2053 N N . ARG A 1 273 ? -5.848 22.391 6.73 1 93.75 273 ARG A N 1
ATOM 2054 C CA . ARG A 1 273 ? -5.805 21.703 5.438 1 93.75 273 ARG A CA 1
ATOM 2055 C C . ARG A 1 273 ? -5.145 22.594 4.383 1 93.75 273 ARG A C 1
ATOM 2057 O O . ARG A 1 273 ? -5.383 23.797 4.336 1 93.75 273 ARG A O 1
ATOM 2064 N N . VAL A 1 274 ? -4.305 21.891 3.668 1 85.12 274 VAL A N 1
ATOM 2065 C CA . VAL A 1 274 ? -3.701 22.562 2.529 1 85.12 274 VAL A CA 1
ATOM 2066 C C . VAL A 1 274 ? -4.398 22.141 1.24 1 85.12 274 VAL A C 1
ATOM 2068 O O . VAL A 1 274 ? -4.801 20.984 1.1 1 85.12 274 VAL A O 1
ATOM 2071 N N . GLY A 1 275 ? -4.574 23.016 0.343 1 83.62 275 GLY A N 1
ATOM 2072 C CA . GLY A 1 275 ? -5.145 22.672 -0.953 1 83.62 275 GLY A CA 1
ATOM 2073 C C . GLY A 1 275 ? -6.656 22.594 -0.941 1 83.62 275 GLY A C 1
ATOM 2074 O O . GLY A 1 275 ? -7.301 23.078 -0.002 1 83.62 275 GLY A O 1
ATOM 2075 N N . GLY A 1 276 ? -7.172 22.078 -2.027 1 88.69 276 GLY A N 1
ATOM 2076 C CA . GLY A 1 276 ? -8.617 22 -2.18 1 88.69 276 GLY A CA 1
ATOM 2077 C C . GLY A 1 276 ? -9.211 20.75 -1.559 1 88.69 276 GLY A C 1
ATOM 2078 O O . GLY A 1 276 ? -8.484 19.938 -0.961 1 88.69 276 GLY A O 1
ATOM 2079 N N . GLY A 1 277 ? -10.578 20.703 -1.581 1 93.31 277 GLY A N 1
ATOM 2080 C CA . GLY A 1 277 ? -11.289 19.531 -1.096 1 93.31 277 GLY A CA 1
ATOM 2081 C C . GLY A 1 277 ? -12.156 19.812 0.115 1 93.31 277 GLY A C 1
ATOM 2082 O O . GLY A 1 277 ? -12.086 20.906 0.691 1 93.31 277 GLY A O 1
ATOM 2083 N N . PRO A 1 278 ? -12.891 18.859 0.409 1 96 278 PRO A N 1
ATOM 2084 C CA . PRO A 1 278 ? -13.844 19.078 1.499 1 96 278 PRO A CA 1
ATOM 2085 C C . PRO A 1 278 ? -13.164 19.219 2.859 1 96 278 PRO A C 1
ATOM 2087 O O . PRO A 1 278 ? -12.172 18.547 3.133 1 96 278 PRO A O 1
ATOM 2090 N N . TYR A 1 279 ? -13.664 20.125 3.674 1 96.25 279 TYR A N 1
ATOM 2091 C CA . TYR A 1 279 ? -13.211 20.484 5.016 1 96.25 279 TYR A CA 1
ATOM 2092 C C . TYR A 1 279 ? -14.383 20.938 5.883 1 96.25 279 TYR A C 1
ATOM 2094 O O . TYR A 1 279 ? -14.562 22.125 6.109 1 96.25 279 TYR A O 1
ATOM 2102 N N . PRO A 1 280 ? -15.141 19.906 6.395 1 96.88 280 PRO A N 1
ATOM 2103 C CA . PRO A 1 280 ? -16.406 20.234 7.078 1 96.88 280 PRO A CA 1
ATOM 2104 C C . PRO A 1 280 ? -16.203 21.203 8.234 1 96.88 280 PRO A C 1
ATOM 2106 O O . PRO A 1 280 ? -17.078 22.047 8.492 1 96.88 280 PRO A O 1
ATOM 2109 N N . SER A 1 281 ? -15.117 21.188 8.914 1 97.81 281 SER A N 1
ATOM 2110 C CA . SER A 1 281 ? -14.93 22 10.117 1 97.81 281 SER A CA 1
ATOM 2111 C C . SER A 1 281 ? -14.203 23.297 9.797 1 97.81 281 SER A C 1
ATOM 2113 O O . SER A 1 281 ? -13.75 24 10.703 1 97.81 281 SER A O 1
ATOM 2115 N N . GLU A 1 282 ? -14.055 23.641 8.531 1 97.81 282 GLU A N 1
ATOM 2116 C CA . GLU A 1 282 ? -13.352 24.859 8.125 1 97.81 282 GLU A CA 1
ATOM 2117 C C . GLU A 1 282 ? -14.055 26.109 8.641 1 97.81 282 GLU A C 1
ATOM 2119 O O . GLU A 1 282 ? -15.289 26.188 8.625 1 97.81 282 GLU A O 1
ATOM 2124 N N . LEU A 1 283 ? -13.227 27 9.156 1 98 283 LEU A N 1
ATOM 2125 C CA . LEU A 1 283 ? -13.719 28.312 9.57 1 98 283 LEU A CA 1
ATOM 2126 C C . LEU A 1 283 ? -13.359 29.375 8.547 1 98 283 LEU A C 1
ATOM 2128 O O . LEU A 1 283 ? -12.18 29.594 8.242 1 98 283 LEU A O 1
ATOM 2132 N N . LYS A 1 284 ? -14.328 30.047 7.988 1 94.75 284 LYS A N 1
ATOM 2133 C CA . LYS A 1 284 ? -14.117 31.094 7.004 1 94.75 284 LYS A CA 1
ATOM 2134 C C . LYS A 1 284 ? -14.344 32.469 7.617 1 94.75 284 LYS A C 1
ATOM 2136 O O . LYS A 1 284 ? -14.547 33.469 6.895 1 94.75 284 LYS A O 1
ATOM 2141 N N . ASP A 1 285 ? -14.211 32.562 8.93 1 97.12 285 ASP A N 1
ATOM 2142 C CA . ASP A 1 285 ? -14.477 33.781 9.672 1 97.12 285 ASP A CA 1
ATOM 2143 C C . ASP A 1 285 ? -13.219 34.25 10.391 1 97.12 285 ASP A C 1
ATOM 2145 O O . ASP A 1 285 ? -12.109 33.812 10.078 1 97.12 285 ASP A O 1
ATOM 2149 N N . GLU A 1 286 ? -13.438 35.219 11.25 1 97.31 286 GLU A N 1
ATOM 2150 C CA . GLU A 1 286 ? -12.32 35.844 11.953 1 97.31 286 GLU A CA 1
ATOM 2151 C C . GLU A 1 286 ? -11.602 34.844 12.852 1 97.31 286 GLU A C 1
ATOM 2153 O O . GLU A 1 286 ? -10.391 34.938 13.039 1 97.31 286 GLU A O 1
ATOM 2158 N N . THR A 1 287 ? -12.375 33.969 13.359 1 97.38 287 THR A N 1
ATOM 2159 C CA . THR A 1 287 ? -11.773 32.938 14.203 1 97.38 287 THR A CA 1
ATOM 2160 C C . THR A 1 287 ? -10.758 32.125 13.414 1 97.38 287 THR A C 1
ATOM 2162 O O . THR A 1 287 ? -9.672 31.812 13.906 1 97.38 287 THR A O 1
ATOM 2165 N N . GLY A 1 288 ? -11.102 31.703 12.172 1 97.56 288 GLY A N 1
ATOM 2166 C CA . GLY A 1 288 ? -10.172 31 11.312 1 97.56 288 GLY A CA 1
ATOM 2167 C C . GLY A 1 288 ? -8.898 31.781 11.031 1 97.56 288 GLY A C 1
ATOM 2168 O O . GLY A 1 288 ? -7.805 31.219 11.023 1 97.56 288 GLY A O 1
ATOM 2169 N N . GLU A 1 289 ? -9.102 33.062 10.82 1 97.25 289 GLU A N 1
ATOM 2170 C CA . GLU A 1 289 ? -7.949 33.906 10.57 1 97.25 289 GLU A CA 1
ATOM 2171 C C . GLU A 1 289 ? -7.062 34.031 11.812 1 97.25 289 GLU A C 1
ATOM 2173 O O . GLU A 1 289 ? -5.84 34.125 11.703 1 97.25 289 GLU A O 1
ATOM 2178 N N . ARG A 1 290 ? -7.695 34.188 12.898 1 97.25 290 ARG A N 1
ATOM 2179 C CA . ARG A 1 290 ? -6.953 34.25 14.148 1 97.25 290 ARG A CA 1
ATOM 2180 C C . ARG A 1 290 ? -6.129 32.969 14.367 1 97.25 290 ARG A C 1
ATOM 2182 O O . ARG A 1 290 ? -4.957 33.062 14.75 1 97.25 290 ARG A O 1
ATOM 2189 N N . LEU A 1 291 ? -6.73 31.797 14.141 1 97.5 291 LEU A N 1
ATOM 2190 C CA . LEU A 1 291 ? -6.012 30.531 14.25 1 97.5 291 LEU A CA 1
ATOM 2191 C C . LEU A 1 291 ? -4.812 30.5 13.305 1 97.5 291 LEU A C 1
ATOM 2193 O O . LEU A 1 291 ? -3.723 30.062 13.688 1 97.5 291 LEU A O 1
ATOM 2197 N N . ARG A 1 292 ? -5.016 30.953 12.078 1 96.81 292 ARG A N 1
ATOM 2198 C CA . ARG A 1 292 ? -3.959 30.969 11.07 1 96.81 292 ARG A CA 1
ATOM 2199 C C . ARG A 1 292 ? -2.783 31.828 11.531 1 96.81 292 ARG A C 1
ATOM 2201 O O . ARG A 1 292 ? -1.627 31.422 11.414 1 96.81 292 ARG A O 1
ATOM 2208 N N . LYS A 1 293 ? -3.092 33 12.062 1 95.88 293 LYS A N 1
ATOM 2209 C CA . LYS A 1 293 ? -2.074 33.969 12.469 1 95.88 293 LYS A CA 1
ATOM 2210 C C . LYS A 1 293 ? -1.294 33.469 13.68 1 95.88 293 LYS A C 1
ATOM 2212 O O . LYS A 1 293 ? -0.062 33.438 13.664 1 95.88 293 LYS A O 1
ATOM 2217 N N . ILE A 1 294 ? -1.995 33.062 14.711 1 95.44 294 ILE A N 1
ATOM 2218 C CA . ILE A 1 294 ? -1.344 32.625 15.938 1 95.44 294 ILE A CA 1
ATOM 2219 C C . ILE A 1 294 ? -0.539 31.359 15.672 1 95.44 294 ILE A C 1
ATOM 2221 O O . ILE A 1 294 ? 0.568 31.203 16.188 1 95.44 294 ILE A O 1
ATOM 2225 N N . GLY A 1 295 ? -1.092 30.5 14.836 1 94.62 295 GLY A N 1
ATOM 2226 C CA . GLY A 1 295 ? -0.462 29.219 14.578 1 94.62 295 GLY A CA 1
ATOM 2227 C C . GLY A 1 295 ? 0.63 29.281 13.531 1 94.62 295 GLY A C 1
ATOM 2228 O O . GLY A 1 295 ? 1.39 28.328 13.352 1 94.62 295 GLY A O 1
ATOM 2229 N N . GLY A 1 296 ? 0.726 30.359 12.844 1 92.75 296 GLY A N 1
ATOM 2230 C CA . GLY A 1 296 ? 1.662 30.422 11.734 1 92.75 296 GLY A CA 1
ATOM 2231 C C . GLY A 1 296 ? 1.366 29.406 10.641 1 92.75 296 GLY A C 1
ATOM 2232 O O . GLY A 1 296 ? 2.258 28.672 10.211 1 92.75 296 GLY A O 1
ATOM 2233 N N . GLU A 1 297 ? 0.105 29.281 10.258 1 93.38 297 GLU A N 1
ATOM 2234 C CA . GLU A 1 297 ? -0.371 28.203 9.391 1 93.38 297 GLU A CA 1
ATOM 2235 C C . GLU A 1 297 ? -0.16 28.547 7.918 1 93.38 297 GLU A C 1
ATOM 2237 O O . GLU A 1 297 ? -1.124 28.766 7.18 1 93.38 297 GLU A O 1
ATOM 2242 N N . PHE A 1 298 ? 1.107 28.453 7.504 1 86.19 298 PHE A N 1
ATOM 2243 C CA . PHE A 1 298 ? 1.552 28.656 6.129 1 86.19 298 PHE A CA 1
ATOM 2244 C C . PHE A 1 298 ? 2.428 27.5 5.672 1 86.19 298 PHE A C 1
ATOM 2246 O O . PHE A 1 298 ? 3.217 26.953 6.453 1 86.19 298 PHE A O 1
ATOM 2253 N N . GLY A 1 299 ? 2.258 27.078 4.469 1 76.94 299 GLY A N 1
ATOM 2254 C CA . GLY A 1 299 ? 3.031 25.969 3.941 1 76.94 299 GLY A CA 1
ATOM 2255 C C . GLY A 1 299 ? 4.527 26.188 4.02 1 76.94 299 GLY A C 1
ATOM 2256 O O . GLY A 1 299 ? 5.016 27.281 3.709 1 76.94 299 GLY A O 1
ATOM 2257 N N . ALA A 1 300 ? 5.27 25.141 4.426 1 69.19 300 ALA A N 1
ATOM 2258 C CA . ALA A 1 300 ? 6.727 25.219 4.52 1 69.19 300 ALA A CA 1
ATOM 2259 C C . ALA A 1 300 ? 7.363 25.281 3.135 1 69.19 300 ALA A C 1
ATOM 2261 O O . ALA A 1 300 ? 8.352 26 2.932 1 69.19 300 ALA A O 1
ATOM 2262 N N . THR A 1 301 ? 6.789 24.609 2.201 1 66.56 301 THR A N 1
ATOM 2263 C CA . THR A 1 301 ? 7.328 24.5 0.851 1 66.56 301 THR A CA 1
ATOM 2264 C C . THR A 1 301 ? 6.805 25.625 -0.037 1 66.56 301 THR A C 1
ATOM 2266 O O . THR A 1 301 ? 7.578 26.297 -0.712 1 66.56 301 THR A O 1
ATOM 2269 N N . THR A 1 302 ? 5.465 25.906 0.01 1 69.69 302 THR A N 1
ATOM 2270 C CA . THR A 1 302 ? 4.82 26.781 -0.957 1 69.69 302 THR A CA 1
ATOM 2271 C C . THR A 1 302 ? 4.613 28.172 -0.367 1 69.69 302 THR A C 1
ATOM 2273 O O . THR A 1 302 ? 4.402 29.141 -1.104 1 69.69 302 THR A O 1
ATOM 2276 N N . GLY A 1 303 ? 4.559 28.25 0.968 1 76.31 303 GLY A N 1
ATOM 2277 C CA . GLY A 1 303 ? 4.227 29.484 1.646 1 76.31 303 GLY A CA 1
ATOM 2278 C C . GLY A 1 303 ? 2.746 29.828 1.589 1 76.31 303 GLY A C 1
ATOM 2279 O O . GLY A 1 303 ? 2.309 30.828 2.164 1 76.31 303 GLY A O 1
ATOM 2280 N N . ARG A 1 304 ? 1.873 28.906 0.957 1 80.38 304 ARG A N 1
ATOM 2281 C CA . ARG A 1 304 ? 0.438 29.141 0.818 1 80.38 304 ARG A CA 1
ATOM 2282 C C . ARG A 1 304 ? -0.264 29.062 2.168 1 80.38 304 ARG A C 1
ATOM 2284 O O . ARG A 1 304 ? 0.092 28.219 3.008 1 80.38 304 ARG A O 1
ATOM 2291 N N . PRO A 1 305 ? -1.18 29.953 2.344 1 89.25 305 PRO A N 1
ATOM 2292 C CA . PRO A 1 305 ? -1.916 29.844 3.605 1 89.25 305 PRO A CA 1
ATOM 2293 C C . PRO A 1 305 ? -2.699 28.547 3.721 1 89.25 305 PRO A C 1
ATOM 2295 O O . PRO A 1 305 ? -3.271 28.078 2.734 1 89.25 305 PRO A O 1
ATOM 2298 N N . ARG A 1 306 ? -2.682 28.031 4.871 1 93.56 306 ARG A N 1
ATOM 2299 C CA . ARG A 1 306 ? -3.492 26.844 5.148 1 93.56 306 ARG A CA 1
ATOM 2300 C C . ARG A 1 306 ? -4.906 27.234 5.555 1 93.56 306 ARG A C 1
ATOM 2302 O O . ARG A 1 306 ? -5.121 28.297 6.133 1 93.56 306 ARG A O 1
ATOM 2309 N N . ARG A 1 307 ? -5.84 26.469 5.121 1 96.19 307 ARG A N 1
ATOM 2310 C CA . ARG A 1 307 ? -7.195 26.562 5.652 1 96.19 307 ARG A CA 1
ATOM 2311 C C . ARG A 1 307 ? -7.25 26.094 7.102 1 96.19 307 ARG A C 1
ATOM 2313 O O . ARG A 1 307 ? -6.535 25.156 7.48 1 96.19 307 ARG A O 1
ATOM 2320 N N . THR A 1 308 ? -8.023 26.781 7.918 1 97.94 308 THR A N 1
ATOM 2321 C CA . THR A 1 308 ? -8.016 26.469 9.344 1 97.94 308 THR A CA 1
ATOM 2322 C C . THR A 1 308 ? -9.43 26.156 9.836 1 97.94 308 THR A C 1
ATOM 2324 O O . THR A 1 308 ? -10.414 26.562 9.211 1 97.94 308 THR A O 1
ATOM 2327 N N . GLY A 1 309 ? -9.531 25.422 10.844 1 98.38 309 GLY A N 1
ATOM 2328 C CA . GLY A 1 309 ? -10.781 25.078 11.508 1 98.38 309 GLY A CA 1
ATOM 2329 C C . GLY A 1 309 ? -10.578 24.5 12.891 1 98.38 309 GLY A C 1
ATOM 2330 O O . GLY A 1 309 ? -9.445 24.203 13.289 1 98.38 309 GLY A O 1
ATOM 2331 N N . TRP A 1 310 ? -11.672 24.484 13.688 1 98.62 310 TRP A N 1
ATOM 2332 C CA . TRP A 1 310 ? -11.609 23.781 14.961 1 98.62 310 TRP A CA 1
ATOM 2333 C C . TRP A 1 310 ? -11.273 22.312 14.758 1 98.62 310 TRP A C 1
ATOM 2335 O O . TRP A 1 310 ? -11.32 21.812 13.633 1 98.62 310 TRP A O 1
ATOM 2345 N N . LEU A 1 311 ? -10.898 21.672 15.836 1 98.62 311 LEU A N 1
ATOM 2346 C CA . LEU A 1 311 ? -10.562 20.25 15.734 1 98.62 311 LEU A CA 1
ATOM 2347 C C . LEU A 1 311 ? -11.75 19.453 15.211 1 98.62 311 LEU A C 1
ATOM 2349 O O . LEU A 1 311 ? -12.883 19.672 15.633 1 98.62 311 LEU A O 1
ATOM 2353 N N . ASP A 1 312 ? -11.508 18.594 14.312 1 98.31 312 ASP A N 1
ATOM 2354 C CA . ASP A 1 312 ? -12.516 17.703 13.734 1 98.31 312 ASP A CA 1
ATOM 2355 C C . ASP A 1 312 ? -12.414 16.297 14.32 1 98.31 312 ASP A C 1
ATOM 2357 O O . ASP A 1 312 ? -11.68 15.461 13.805 1 98.31 312 ASP A O 1
ATOM 2361 N N . ALA A 1 313 ? -13.203 16.016 15.281 1 98.44 313 ALA A N 1
ATOM 2362 C CA . ALA A 1 313 ? -13.102 14.742 16 1 98.44 313 ALA A CA 1
ATOM 2363 C C . ALA A 1 313 ? -13.586 13.586 15.133 1 98.44 313 ALA A C 1
ATOM 2365 O O . ALA A 1 313 ? -13.148 12.445 15.305 1 98.44 313 ALA A O 1
ATOM 2366 N N . LEU A 1 314 ? -14.516 13.789 14.188 1 98 314 LEU A N 1
ATOM 2367 C CA . LEU A 1 314 ? -14.961 12.719 13.305 1 98 314 LEU A CA 1
ATOM 2368 C C . LEU A 1 314 ? -13.828 12.266 12.391 1 98 314 LEU A C 1
ATOM 2370 O O . LEU A 1 314 ? -13.602 11.07 12.227 1 98 314 LEU A O 1
ATOM 2374 N N . ALA A 1 315 ? -13.125 13.281 11.836 1 97.88 315 ALA A N 1
ATOM 2375 C CA . ALA A 1 315 ? -11.984 12.961 10.992 1 97.88 315 ALA A CA 1
ATOM 2376 C C . ALA A 1 315 ? -10.898 12.227 11.781 1 97.88 315 ALA A C 1
ATOM 2378 O O . ALA A 1 315 ? 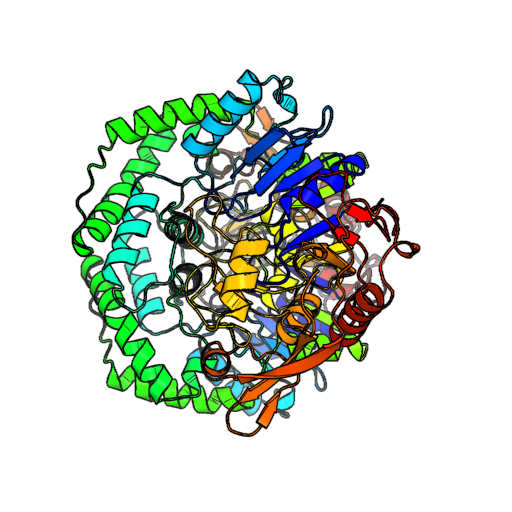-10.289 11.281 11.273 1 97.88 315 ALA A O 1
ATOM 2379 N N . LEU A 1 316 ? -10.688 12.664 12.953 1 98.38 316 LEU A N 1
ATOM 2380 C CA . LEU A 1 316 ? -9.656 12.055 13.789 1 98.38 316 LEU A CA 1
ATOM 2381 C C . LEU A 1 316 ? -10.047 10.633 14.172 1 98.38 316 LEU A C 1
ATOM 2383 O O . LEU A 1 316 ? -9.195 9.734 14.195 1 98.38 316 LEU A O 1
ATOM 2387 N N . ARG A 1 317 ? -11.289 10.43 14.547 1 98.25 317 ARG A N 1
ATOM 2388 C CA . ARG A 1 317 ? -11.781 9.086 14.867 1 98.25 317 ARG A CA 1
ATOM 2389 C C . ARG A 1 317 ? -11.664 8.164 13.664 1 98.25 317 ARG A C 1
ATOM 2391 O O . ARG A 1 317 ? -11.297 6.992 13.805 1 98.25 317 ARG A O 1
ATOM 2398 N N . TYR A 1 318 ? -12.047 8.672 12.516 1 98.31 318 TYR A N 1
ATOM 2399 C CA . TYR A 1 318 ? -11.859 7.93 11.273 1 98.31 318 TYR A CA 1
ATOM 2400 C C . TYR A 1 318 ? -10.406 7.512 11.094 1 98.31 318 TYR A C 1
ATOM 2402 O O . TYR A 1 318 ? -10.125 6.348 10.805 1 98.31 318 TYR A O 1
ATOM 2410 N N . ALA A 1 319 ? -9.5 8.453 11.305 1 98.56 319 ALA A N 1
ATOM 2411 C CA . ALA A 1 319 ? -8.07 8.18 11.172 1 98.56 319 ALA A CA 1
ATOM 2412 C C . ALA A 1 319 ? -7.621 7.121 12.172 1 98.56 319 ALA A C 1
ATOM 2414 O O . ALA A 1 319 ? -6.797 6.262 11.852 1 98.56 319 ALA A O 1
ATOM 2415 N N . ALA A 1 320 ? -8.109 7.227 13.375 1 98.56 320 ALA A N 1
ATOM 2416 C CA . ALA A 1 320 ? -7.758 6.25 14.398 1 98.56 320 ALA A CA 1
ATOM 2417 C C . ALA A 1 320 ? -8.148 4.84 13.977 1 98.56 320 ALA A C 1
ATOM 2419 O O . ALA A 1 320 ? -7.375 3.895 14.148 1 98.56 320 ALA A O 1
ATOM 2420 N N . ARG A 1 321 ? -9.281 4.723 13.383 1 97.88 321 ARG A N 1
ATOM 2421 C CA . ARG A 1 321 ? -9.789 3.418 12.961 1 97.88 321 ARG A CA 1
ATOM 2422 C C . ARG A 1 321 ? -8.992 2.873 11.781 1 97.88 321 ARG A C 1
ATOM 2424 O O . ARG A 1 321 ? -8.492 1.747 11.836 1 97.88 321 ARG A O 1
ATOM 2431 N N . VAL A 1 322 ? -8.781 3.668 10.75 1 98.31 322 VAL A N 1
ATOM 2432 C CA . VAL A 1 322 ? -8.195 3.219 9.492 1 98.31 322 VAL A CA 1
ATOM 2433 C C . VAL A 1 322 ? -6.719 2.873 9.703 1 98.31 322 VAL A C 1
ATOM 2435 O O . VAL A 1 322 ? -6.188 1.971 9.055 1 98.31 322 VAL A O 1
ATOM 2438 N N . ASN A 1 323 ? -6.113 3.533 10.719 1 98.75 323 ASN A N 1
ATOM 2439 C CA . ASN A 1 323 ? -4.691 3.318 10.961 1 98.75 323 ASN A CA 1
ATOM 2440 C C . ASN A 1 323 ? -4.461 2.338 12.109 1 98.75 323 ASN A C 1
ATOM 2442 O O . ASN A 1 323 ? -3.354 1.819 12.273 1 98.75 323 ASN A O 1
ATOM 2446 N N . GLY A 1 324 ? -5.508 2.053 12.906 1 98.44 324 GLY A N 1
ATOM 2447 C CA . GLY A 1 324 ? -5.277 1.3 14.125 1 98.44 324 GLY A CA 1
ATOM 2448 C C . GLY A 1 324 ? -4.383 2.025 15.117 1 98.44 324 GLY A C 1
ATOM 2449 O O . GLY A 1 324 ? -3.416 1.451 15.625 1 98.44 324 GLY A O 1
ATOM 2450 N N . LEU A 1 325 ? -4.719 3.293 15.398 1 98.69 325 LEU A N 1
ATOM 2451 C CA . LEU A 1 325 ? -3.861 4.102 16.266 1 98.69 325 LEU A CA 1
ATOM 2452 C C . LEU A 1 325 ? -3.881 3.574 17.688 1 98.69 325 LEU A C 1
ATOM 2454 O O . LEU A 1 325 ? -4.938 3.195 18.203 1 98.69 325 LEU A O 1
ATOM 2458 N N . HIS A 1 326 ? -2.719 3.533 18.328 1 98.25 326 HIS A N 1
ATOM 2459 C CA . HIS A 1 326 ? -2.6 3.246 19.75 1 98.25 326 HIS A CA 1
ATOM 2460 C C . HIS A 1 326 ? -2.742 4.516 20.578 1 98.25 326 HIS A C 1
ATOM 2462 O O . HIS A 1 326 ? -3.178 4.461 21.734 1 98.25 326 HIS A O 1
ATOM 2468 N N . GLY A 1 327 ? -2.334 5.621 19.969 1 98.38 327 GLY A N 1
ATOM 2469 C CA . GLY A 1 327 ? -2.4 6.918 20.625 1 98.38 327 GLY A CA 1
ATOM 2470 C C . GLY A 1 327 ? -2.209 8.078 19.672 1 98.38 327 GLY A C 1
ATOM 2471 O O . GLY A 1 327 ? -1.942 7.883 18.484 1 98.38 327 GLY A O 1
ATOM 2472 N N . ILE A 1 328 ? -2.422 9.273 20.234 1 98.44 328 ILE A N 1
ATOM 2473 C CA . ILE A 1 328 ? -2.275 10.516 19.469 1 98.44 328 ILE A CA 1
ATOM 2474 C C . ILE A 1 328 ? -1.259 11.422 20.156 1 98.44 328 ILE A C 1
ATOM 2476 O O . ILE A 1 328 ? -1.218 11.5 21.391 1 98.44 328 ILE A O 1
ATOM 2480 N N . ALA A 1 329 ? -0.399 11.977 19.375 1 98.25 329 ALA A N 1
ATOM 2481 C CA . ALA A 1 329 ? 0.38 13.133 19.812 1 98.25 329 ALA A CA 1
ATOM 2482 C C . ALA A 1 329 ? -0.231 14.438 19.297 1 98.25 329 ALA A C 1
ATOM 2484 O O . ALA A 1 329 ? -0.248 14.688 18.094 1 98.25 329 ALA A O 1
ATOM 2485 N N . MET A 1 330 ? -0.72 15.25 20.234 1 98.19 330 MET A N 1
ATOM 2486 C CA . MET A 1 330 ? -1.398 16.5 19.875 1 98.19 330 MET A CA 1
ATOM 2487 C C . MET A 1 330 ? -0.42 17.672 19.875 1 98.19 330 MET A C 1
ATOM 2489 O O . MET A 1 330 ? 0.26 17.922 20.875 1 98.19 330 MET A O 1
ATOM 2493 N N . THR A 1 331 ? -0.366 18.312 18.734 1 96.94 331 THR A N 1
ATOM 2494 C CA . THR A 1 331 ? 0.544 19.453 18.594 1 96.94 331 THR A CA 1
ATOM 2495 C C . THR A 1 331 ? -0.228 20.766 18.594 1 96.94 331 THR A C 1
ATOM 2497 O O . THR A 1 331 ? -1.449 20.766 18.422 1 96.94 331 THR A O 1
ATOM 2500 N N . LYS A 1 332 ? 0.467 21.859 18.891 1 96.69 332 LYS A N 1
ATOM 2501 C CA . LYS A 1 332 ? -0.022 23.234 18.781 1 96.69 332 LYS A CA 1
ATOM 2502 C C . LYS A 1 332 ? -1.146 23.5 19.781 1 96.69 332 LYS A C 1
ATOM 2504 O O . LYS A 1 332 ? -2.094 24.219 19.484 1 96.69 332 LYS A O 1
ATOM 2509 N N . LEU A 1 333 ? -1.102 22.828 20.891 1 97.12 333 LEU A N 1
ATOM 2510 C CA . LEU A 1 333 ? -2.064 23.125 21.953 1 97.12 333 LEU A CA 1
ATOM 2511 C C . LEU A 1 333 ? -1.934 24.578 22.406 1 97.12 333 LEU A C 1
ATOM 2513 O O . LEU A 1 333 ? -2.926 25.203 22.781 1 97.12 333 LEU A O 1
ATOM 2517 N N . ASP A 1 334 ? -0.749 25.141 22.375 1 96 334 ASP A N 1
ATOM 2518 C CA . ASP A 1 334 ? -0.428 26.5 22.797 1 96 334 ASP A CA 1
ATOM 2519 C C . ASP A 1 334 ? -1.173 27.531 21.953 1 96 334 ASP A C 1
ATOM 2521 O O . ASP A 1 334 ? -1.467 28.625 22.422 1 96 334 ASP A O 1
ATOM 2525 N N . VAL A 1 335 ? -1.513 27.172 20.75 1 96.88 335 VAL A N 1
ATOM 2526 C CA . VAL A 1 335 ? -2.164 28.094 19.812 1 96.88 335 VAL A CA 1
ATOM 2527 C C . VAL A 1 335 ? -3.572 28.422 20.312 1 96.88 335 VAL A C 1
ATOM 2529 O O . VAL A 1 335 ? -4.098 29.5 20.031 1 96.88 335 VAL A O 1
ATOM 2532 N N . LEU A 1 336 ? -4.195 27.547 21.031 1 97.62 336 LEU A N 1
ATOM 2533 C CA . LEU A 1 336 ? -5.574 27.719 21.469 1 97.62 336 LEU A CA 1
ATOM 2534 C C . LEU A 1 336 ? -5.645 28.609 22.703 1 97.62 336 LEU A C 1
ATOM 2536 O O . LEU A 1 336 ? -6.727 29.047 23.094 1 97.62 336 LEU A O 1
ATOM 2540 N N . ALA A 1 337 ? -4.453 28.906 23.312 1 96.56 337 ALA A N 1
ATOM 2541 C CA . ALA A 1 337 ? -4.449 29.812 24.453 1 96.56 337 ALA A CA 1
ATOM 2542 C C . ALA A 1 337 ? -4.977 31.188 24.047 1 96.56 337 ALA A C 1
ATOM 2544 O O . ALA A 1 337 ? -4.609 31.719 23 1 96.56 337 ALA A O 1
ATOM 2545 N N . GLY A 1 338 ? -5.887 31.812 24.875 1 95.94 338 GLY A N 1
ATOM 2546 C CA . GLY A 1 338 ? -6.414 33.125 24.594 1 95.94 338 GLY A CA 1
ATOM 2547 C C . GLY A 1 338 ? -7.824 33.125 24.047 1 95.94 338 GLY A C 1
ATOM 2548 O O . GLY A 1 338 ? -8.508 34.156 24.016 1 95.94 338 GLY A O 1
ATOM 2549 N N . PHE A 1 339 ? -8.258 31.984 23.547 1 97.38 339 PHE A N 1
ATOM 2550 C CA . PHE A 1 339 ? -9.648 31.875 23.125 1 97.38 339 PHE A CA 1
ATOM 2551 C C . PHE A 1 339 ? -10.57 31.734 24.328 1 97.38 339 PHE A C 1
ATOM 2553 O O . PHE A 1 339 ? -10.289 30.953 25.25 1 97.38 339 PHE A O 1
ATOM 2560 N N . GLU A 1 340 ? -11.641 32.438 24.328 1 97 340 GLU A N 1
ATOM 2561 C CA . GLU A 1 340 ? -12.625 32.312 25.406 1 97 340 GLU A CA 1
ATOM 2562 C C . GLU A 1 340 ? -13.352 30.969 25.344 1 97 340 GLU A C 1
ATOM 2564 O O . GLU A 1 340 ? -13.664 30.375 26.375 1 97 340 GLU A O 1
ATOM 2569 N N . THR A 1 341 ? -13.633 30.609 24.156 1 97.81 341 THR A N 1
ATOM 2570 C CA . THR A 1 341 ? -14.305 29.344 23.859 1 97.81 341 THR A CA 1
ATOM 2571 C C . THR A 1 341 ? -13.555 28.578 22.766 1 97.81 341 THR A C 1
ATOM 2573 O O . THR A 1 341 ? -13.094 29.172 21.797 1 97.81 341 THR A O 1
ATOM 2576 N N . VAL A 1 342 ? -13.359 27.281 23.031 1 98.38 342 VAL A N 1
ATOM 2577 C CA . VAL A 1 342 ? -12.812 26.406 22 1 98.38 342 VAL A CA 1
ATOM 2578 C C . VAL A 1 342 ? -13.867 25.359 21.594 1 98.38 342 VAL A C 1
ATOM 2580 O O . VAL A 1 342 ? -14.719 24.984 22.406 1 98.38 342 VAL A O 1
ATOM 2583 N N . LYS A 1 343 ? -13.844 24.969 20.375 1 98.69 343 LYS A N 1
ATOM 2584 C CA . LYS A 1 343 ? -14.867 24.047 19.875 1 98.69 343 LYS A CA 1
ATOM 2585 C C . LYS A 1 343 ? -14.25 22.797 19.281 1 98.69 343 LYS A C 1
ATOM 2587 O O . LYS A 1 343 ? -13.078 22.797 18.906 1 98.69 343 LYS A O 1
ATOM 2592 N N . ILE A 1 344 ? -14.977 21.719 19.328 1 98.75 344 ILE A N 1
ATOM 2593 C CA . ILE A 1 344 ? -14.656 20.438 18.688 1 98.75 344 ILE A CA 1
ATOM 2594 C C . ILE A 1 344 ? -15.82 19.984 17.812 1 98.75 344 ILE A C 1
ATOM 2596 O O . ILE A 1 344 ? -16.969 19.969 18.266 1 98.75 344 ILE A O 1
ATOM 2600 N N . ALA A 1 345 ? -15.547 19.703 16.516 1 98.62 345 ALA A N 1
ATOM 2601 C CA . ALA A 1 345 ? -16.578 19.109 15.688 1 98.62 345 ALA A CA 1
ATOM 2602 C C . ALA A 1 345 ? -16.859 17.672 16.109 1 98.62 345 ALA A C 1
ATOM 2604 O O . ALA A 1 345 ? -15.992 16.797 16 1 98.62 345 ALA A O 1
ATOM 2605 N N . VAL A 1 346 ? -18.109 17.344 16.5 1 98.44 346 VAL A N 1
ATOM 2606 C CA . VAL A 1 346 ? -18.438 16.047 17.078 1 98.44 346 VAL A CA 1
ATOM 2607 C C . VAL A 1 346 ? -19.422 15.312 16.172 1 98.44 346 VAL A C 1
ATOM 2609 O O . VAL A 1 346 ? -19.781 14.172 16.438 1 98.44 346 VAL A O 1
ATOM 2612 N N . GLY A 1 347 ? -19.797 15.922 15.086 1 98.12 347 GLY A N 1
ATOM 2613 C CA . GLY A 1 347 ? -20.719 15.367 14.109 1 98.12 347 GLY A CA 1
ATOM 2614 C C . GLY A 1 347 ? -20.781 16.172 12.828 1 98.12 347 GLY A C 1
ATOM 2615 O O . GLY A 1 347 ? -20.234 17.266 12.75 1 98.12 347 GLY A O 1
ATOM 2616 N N . TYR A 1 348 ? -21.375 15.594 11.828 1 98.19 348 TYR A N 1
ATOM 2617 C CA . TYR A 1 348 ? -21.656 16.281 10.57 1 98.19 348 TYR A CA 1
ATOM 2618 C C . TYR A 1 348 ? -23.141 16.266 10.273 1 98.19 348 TYR A C 1
ATOM 2620 O O . TYR A 1 348 ? -23.781 15.219 10.297 1 98.19 348 TYR A O 1
ATOM 2628 N N . ARG A 1 349 ? -23.672 17.422 10.078 1 98.06 349 ARG A N 1
ATOM 2629 C CA . ARG A 1 349 ? -25.047 17.5 9.57 1 98.06 349 ARG A CA 1
ATOM 2630 C C . ARG A 1 349 ? -25.062 17.469 8.047 1 98.06 349 ARG A C 1
ATOM 2632 O O . ARG A 1 349 ? -24.438 18.312 7.395 1 98.06 349 ARG A O 1
ATOM 2639 N N . VAL A 1 350 ? -25.672 16.391 7.539 1 95.56 350 VAL A N 1
ATOM 2640 C CA . VAL A 1 350 ? -25.812 16.203 6.098 1 95.56 350 VAL A CA 1
ATOM 2641 C C . VAL A 1 350 ? -27.25 15.828 5.762 1 95.56 350 VAL A C 1
ATOM 2643 O O . VAL A 1 350 ? -27.781 14.844 6.285 1 95.56 350 VAL A O 1
ATOM 2646 N N . ASP A 1 351 ? -27.906 16.547 4.867 1 92.12 351 ASP A N 1
ATOM 2647 C CA . ASP A 1 351 ? -29.25 16.281 4.402 1 92.12 351 ASP A CA 1
ATOM 2648 C C . ASP A 1 351 ? -30.203 16.047 5.578 1 92.12 351 ASP A C 1
ATOM 2650 O O . ASP A 1 351 ? -30.969 15.078 5.582 1 92.12 351 ASP A O 1
ATOM 2654 N N . GLY A 1 352 ? -30.078 16.781 6.559 1 93.06 352 GLY A N 1
ATOM 2655 C CA . GLY A 1 352 ? -31.016 16.797 7.68 1 93.06 352 GLY A CA 1
ATOM 2656 C C . GLY A 1 352 ? -30.688 15.758 8.734 1 93.06 352 GLY A C 1
ATOM 2657 O O . GLY A 1 352 ? -31.328 15.703 9.781 1 93.06 352 GLY A O 1
ATOM 2658 N N . LYS A 1 353 ? -29.688 15.016 8.539 1 94.88 353 LYS A N 1
ATOM 2659 C CA . LYS A 1 353 ? -29.297 13.992 9.5 1 94.88 353 LYS A CA 1
ATOM 2660 C C . LYS A 1 353 ? -27.891 14.266 10.047 1 94.88 353 LYS A C 1
ATOM 2662 O O . LYS A 1 353 ? -27.016 14.734 9.32 1 94.88 353 LYS A O 1
ATOM 2667 N N . VAL A 1 354 ? -27.688 13.93 11.289 1 97.5 354 VAL A N 1
ATOM 2668 C CA . VAL A 1 354 ? -26.375 14.102 11.906 1 97.5 354 VAL A CA 1
ATOM 2669 C C . VAL A 1 354 ? -25.625 12.766 11.898 1 97.5 354 VAL A C 1
ATOM 2671 O O . VAL A 1 354 ? -26.094 11.781 12.477 1 97.5 354 VAL A O 1
ATOM 2674 N N . LEU A 1 355 ? -24.516 12.75 11.242 1 96.25 355 LEU A N 1
ATOM 2675 C CA . LEU A 1 355 ? -23.641 11.578 11.203 1 96.25 355 LEU A CA 1
ATOM 2676 C C . LEU A 1 355 ? -22.688 11.578 12.383 1 96.25 355 LEU A C 1
ATOM 2678 O O . LEU A 1 355 ? -22.172 12.633 12.781 1 96.25 355 LEU A O 1
ATOM 2682 N N . ASP A 1 356 ? -22.438 10.32 12.883 1 93.94 356 ASP A N 1
ATOM 2683 C CA . ASP 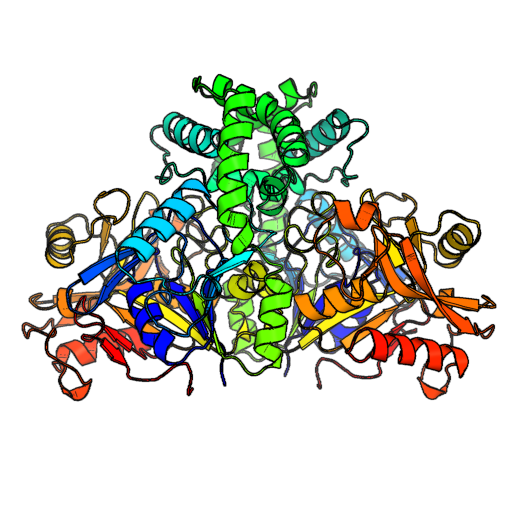A 1 356 ? -21.484 10.203 13.977 1 93.94 356 ASP A CA 1
ATOM 2684 C C . ASP A 1 356 ? -20.188 9.562 13.508 1 93.94 356 ASP A C 1
ATOM 2686 O O . ASP A 1 356 ? -19.234 9.422 14.281 1 93.94 356 ASP A O 1
ATOM 2690 N N . GLU A 1 357 ? -20.203 9.117 12.234 1 95.62 357 GLU A N 1
ATOM 2691 C CA . GLU A 1 357 ? -19 8.641 11.562 1 95.62 357 GLU A CA 1
ATOM 2692 C C . GLU A 1 357 ? -18.703 9.453 10.312 1 95.62 357 GLU A C 1
ATOM 2694 O O . GLU A 1 357 ? -19.625 9.875 9.602 1 95.62 357 GLU A O 1
ATOM 2699 N N . MET A 1 358 ? -17.453 9.688 10.109 1 95.5 358 MET A N 1
ATOM 2700 C CA . MET A 1 358 ? -17.094 10.391 8.883 1 95.5 358 MET A CA 1
ATOM 2701 C C . MET A 1 358 ? -17.391 9.531 7.66 1 95.5 358 MET A C 1
ATOM 2703 O O . MET A 1 358 ? -16.953 8.383 7.578 1 95.5 358 MET A O 1
ATOM 2707 N N . PRO A 1 359 ? -18.172 10.047 6.797 1 94.06 359 PRO A N 1
ATOM 2708 C CA . PRO A 1 359 ? -18.375 9.297 5.555 1 94.06 359 PRO A CA 1
ATOM 2709 C C . PRO A 1 359 ? -17.156 9.305 4.648 1 94.06 359 PRO A C 1
ATOM 2711 O O . PRO A 1 359 ? -16.406 10.289 4.617 1 94.06 359 PRO A O 1
ATOM 2714 N N . SER A 1 360 ? -16.938 8.242 3.889 1 91.62 360 SER A N 1
ATOM 2715 C CA . SER A 1 360 ? -15.82 8.18 2.959 1 91.62 360 SER A CA 1
ATOM 2716 C C . SER A 1 360 ? -16.125 8.922 1.666 1 91.62 360 SER A C 1
ATOM 2718 O O . SER A 1 360 ? -15.234 9.172 0.854 1 91.62 360 SER A O 1
ATOM 2720 N N . ASP A 1 361 ? -17.359 9.391 1.489 1 95.19 361 ASP A N 1
ATOM 2721 C CA . ASP A 1 361 ? -17.797 10.078 0.276 1 95.19 361 ASP A CA 1
ATOM 2722 C C . ASP A 1 361 ? -17.422 11.555 0.318 1 95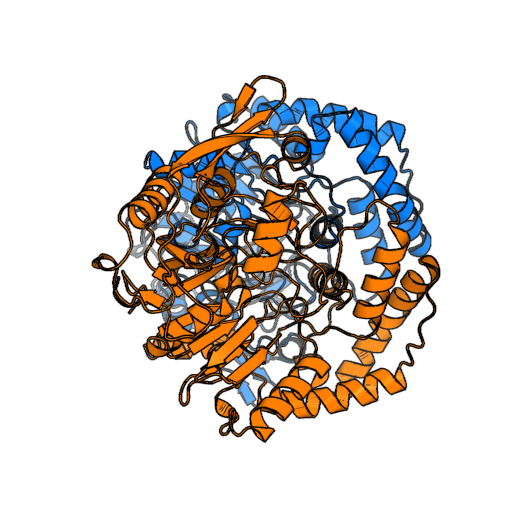.19 361 ASP A C 1
ATOM 2724 O O . ASP A 1 361 ? -18 12.32 1.102 1 95.19 361 ASP A O 1
ATOM 2728 N N . PRO A 1 362 ? -16.516 11.961 -0.577 1 94.88 362 PRO A N 1
ATOM 2729 C CA . PRO A 1 362 ? -16.109 13.367 -0.551 1 94.88 362 PRO A CA 1
ATOM 2730 C C . PRO A 1 362 ? -17.266 14.32 -0.875 1 94.88 362 PRO A C 1
ATOM 2732 O O . PRO A 1 362 ? -17.281 15.461 -0.406 1 94.88 362 PRO A O 1
ATOM 2735 N N . GLU A 1 363 ? -18.25 13.859 -1.653 1 95.38 363 GLU A N 1
ATOM 2736 C CA . GLU A 1 363 ? -19.391 14.727 -1.993 1 95.38 363 GLU A CA 1
ATOM 2737 C C . GLU A 1 363 ? -20.297 14.945 -0.789 1 95.38 363 GLU A C 1
ATOM 2739 O O . GLU A 1 363 ? -20.859 16.031 -0.618 1 95.38 363 GLU A O 1
ATOM 2744 N N . LEU A 1 364 ? -20.438 13.914 0.035 1 96.12 364 LEU A N 1
ATOM 2745 C CA . LEU A 1 364 ? -21.172 14.094 1.285 1 96.12 364 LEU A CA 1
ATOM 2746 C C . LEU A 1 364 ? -20.422 15.047 2.215 1 96.12 364 LEU A C 1
ATOM 2748 O O . LEU A 1 364 ? -21.047 15.891 2.867 1 96.12 364 LEU A O 1
ATOM 2752 N N . LEU A 1 365 ? -19.109 14.938 2.246 1 96.81 365 LEU A N 1
ATOM 2753 C CA . LEU A 1 365 ? -18.297 15.797 3.096 1 96.81 365 LEU A CA 1
ATOM 2754 C C . LEU A 1 365 ? -18.391 17.25 2.643 1 96.81 365 LEU A C 1
ATOM 2756 O O . LEU A 1 365 ? -18.375 18.172 3.471 1 96.81 365 LEU A O 1
ATOM 2760 N N . GLU A 1 366 ? -18.5 17.453 1.363 1 95 366 GLU A N 1
ATOM 2761 C CA . GLU A 1 366 ? -18.578 18.797 0.81 1 95 366 GLU A CA 1
ATOM 2762 C C . GLU A 1 366 ? -19.844 19.516 1.261 1 95 366 GLU A C 1
ATOM 2764 O O . GLU A 1 366 ? -19.859 20.734 1.438 1 95 366 GLU A O 1
ATOM 2769 N N . ARG A 1 367 ? -20.859 18.734 1.5 1 95.31 367 ARG A N 1
ATOM 2770 C CA . ARG A 1 367 ? -22.141 19.312 1.881 1 95.31 367 ARG A CA 1
ATOM 2771 C C . ARG A 1 367 ? -22.344 19.25 3.391 1 95.31 367 ARG A C 1
ATOM 2773 O O . ARG A 1 367 ? -23.344 19.75 3.91 1 95.31 367 ARG A O 1
ATOM 2780 N N . ALA A 1 368 ? -21.406 18.75 4.078 1 97.12 368 ALA A N 1
ATOM 2781 C CA . ALA A 1 368 ? -21.547 18.531 5.516 1 97.12 368 ALA A CA 1
ATOM 2782 C C . ALA A 1 368 ? -21.312 19.828 6.293 1 97.12 368 ALA A C 1
ATOM 2784 O O . ALA A 1 368 ? -20.453 20.625 5.934 1 97.12 368 ALA A O 1
ATOM 2785 N N . GLU A 1 369 ? -22.141 20 7.258 1 97.25 369 GLU A N 1
ATOM 2786 C CA . GLU A 1 369 ? -21.938 21.062 8.242 1 97.25 369 GLU A CA 1
ATOM 2787 C C . GLU A 1 369 ? -21.5 20.484 9.586 1 97.25 369 GLU A C 1
ATOM 2789 O O . GLU A 1 369 ? -22.156 19.609 10.141 1 97.25 369 GLU A O 1
ATOM 2794 N N . ALA A 1 370 ? -20.453 21.031 10.109 1 97.81 370 ALA A N 1
ATOM 2795 C CA . ALA A 1 370 ? -19.938 20.516 11.375 1 97.81 370 ALA A CA 1
ATOM 2796 C C . ALA A 1 370 ? -20.875 20.844 12.531 1 97.81 370 ALA A C 1
ATOM 2798 O O . ALA A 1 370 ? -21.438 21.953 12.594 1 97.81 370 ALA A O 1
ATOM 2799 N N . VAL A 1 371 ? -21.109 19.891 13.305 1 98.44 371 VAL A N 1
ATOM 2800 C CA . VAL A 1 371 ? -21.781 20.078 14.594 1 98.44 371 VAL A CA 1
ATOM 2801 C C . VAL A 1 371 ? -20.734 20.172 15.703 1 98.44 371 VAL A C 1
ATOM 2803 O O . VAL A 1 371 ? -19.922 19.266 15.883 1 98.44 371 VAL A O 1
ATOM 2806 N N . TYR A 1 372 ? -20.828 21.281 16.547 1 98.44 372 TYR A N 1
ATOM 2807 C CA . TYR A 1 372 ? -19.734 21.562 17.469 1 98.44 372 TYR A CA 1
ATOM 2808 C C . TYR A 1 372 ? -20.172 21.344 18.906 1 98.44 372 TYR A C 1
ATOM 2810 O O . TYR A 1 372 ? -21.312 21.609 19.266 1 98.44 372 TYR A O 1
ATOM 2818 N N . GLU A 1 373 ? -19.328 20.844 19.641 1 98.69 373 GLU A N 1
ATOM 2819 C CA . GLU A 1 373 ? -19.344 20.984 21.094 1 98.69 373 GLU A CA 1
ATOM 2820 C C . GLU A 1 373 ? -18.422 22.109 21.547 1 98.69 373 GLU A C 1
ATOM 2822 O O . GLU A 1 373 ? -17.328 22.281 21.031 1 98.69 373 GLU A O 1
ATOM 2827 N N . GLU A 1 374 ? -18.922 22.938 22.469 1 98.69 374 GLU A N 1
ATOM 2828 C CA . GLU A 1 374 ? -18.141 24.062 22.969 1 98.69 374 GLU A CA 1
ATOM 2829 C C . GLU A 1 374 ? -17.562 23.766 24.344 1 98.69 374 GLU A C 1
ATOM 2831 O O . GLU A 1 374 ? -18.234 23.156 25.188 1 98.69 374 GLU A O 1
ATOM 2836 N N . LEU A 1 375 ? -16.391 24.109 24.547 1 98.56 375 LEU A N 1
ATOM 2837 C CA . LEU A 1 375 ? -15.703 24.016 25.828 1 98.56 375 LEU A CA 1
ATOM 2838 C C . LEU A 1 375 ? -15.125 25.375 26.234 1 98.56 375 LEU A C 1
ATOM 2840 O O . LEU A 1 375 ? -14.773 26.188 25.375 1 98.56 375 LEU A O 1
ATOM 2844 N N . PRO A 1 376 ? -15.023 25.609 27.547 1 98.19 376 PRO A N 1
ATOM 2845 C CA . PRO A 1 376 ? -14.352 26.844 27.953 1 98.19 376 PRO A CA 1
ATOM 2846 C C . PRO A 1 376 ? -12.875 26.875 27.547 1 98.19 376 PRO A C 1
ATOM 2848 O O . PRO A 1 376 ? -12.172 25.875 27.688 1 98.19 376 PRO A O 1
ATOM 2851 N N . GLY A 1 377 ? -12.469 28.016 27.031 1 97.81 377 GLY A N 1
ATOM 2852 C CA . GLY A 1 377 ? -11.07 28.203 26.688 1 97.81 377 GLY A CA 1
ATOM 2853 C C . GLY A 1 377 ? -10.203 28.531 27.891 1 97.81 377 GLY A C 1
ATOM 2854 O O . GLY A 1 377 ? -10.641 28.391 29.031 1 97.81 377 GLY A O 1
ATOM 2855 N N . TRP A 1 378 ? -8.93 28.828 27.688 1 97.69 378 TRP A N 1
ATOM 2856 C CA . TRP A 1 378 ? -7.977 29.203 28.734 1 97.69 378 TRP A CA 1
ATOM 2857 C C . TRP A 1 378 ? -7.066 30.328 28.266 1 97.69 378 TRP A C 1
ATOM 2859 O O . TRP A 1 378 ? -6.949 30.578 27.062 1 97.69 378 TRP A O 1
ATOM 2869 N N . THR A 1 379 ? -6.441 31.047 29.141 1 95.69 379 THR A N 1
ATOM 2870 C CA . THR A 1 379 ? -5.645 32.219 28.797 1 95.69 379 THR A CA 1
ATOM 2871 C C . THR A 1 379 ? -4.172 31.984 29.109 1 95.69 379 THR A C 1
ATOM 2873 O O . THR A 1 379 ? -3.303 32.719 28.641 1 95.69 379 THR A O 1
ATOM 2876 N N . GLU A 1 380 ? -3.922 30.984 29.922 1 94.12 380 GLU A N 1
ATOM 2877 C CA . GLU A 1 380 ? -2.553 30.734 30.359 1 94.12 380 GLU A CA 1
ATOM 2878 C C . GLU A 1 380 ? -1.661 30.344 29.188 1 94.12 380 GLU A C 1
ATOM 2880 O O . GLU A 1 380 ? -2.084 29.594 28.312 1 94.12 380 GLU A O 1
ATOM 2885 N N . LYS A 1 381 ? -0.488 30.875 29.234 1 94.12 381 LYS A N 1
ATOM 2886 C CA . LYS A 1 381 ? 0.516 30.438 28.25 1 94.12 381 LYS A CA 1
ATOM 2887 C C . LYS A 1 381 ? 1.037 29.047 28.594 1 94.12 381 LYS A C 1
ATOM 2889 O O . LYS A 1 381 ? 1.217 28.703 29.75 1 94.12 381 LYS A O 1
ATOM 2894 N N . LEU A 1 382 ? 1.27 28.234 27.484 1 95.12 382 LEU A N 1
ATOM 2895 C CA . LEU A 1 382 ? 1.589 26.844 27.719 1 95.12 382 LEU A CA 1
ATOM 2896 C C . LEU A 1 382 ? 3.049 26.547 27.391 1 95.12 382 LEU A C 1
ATOM 2898 O O . LEU A 1 382 ? 3.578 25.5 27.766 1 95.12 382 LEU A O 1
ATOM 2902 N N . GLU A 1 383 ? 3.781 27.375 26.719 1 92.19 383 GLU A N 1
ATOM 2903 C CA . GLU A 1 383 ? 5.055 27.109 26.047 1 92.19 383 GLU A CA 1
ATOM 2904 C C . GLU A 1 383 ? 6.117 26.672 27.047 1 92.19 383 GLU A C 1
ATOM 2906 O O . GLU A 1 383 ? 7.043 25.938 26.688 1 92.19 383 GLU A O 1
ATOM 2911 N N . ASP A 1 384 ? 5.969 27.078 28.297 1 92.38 384 ASP A N 1
ATOM 2912 C CA . ASP A 1 384 ? 7.004 26.797 29.281 1 92.38 384 ASP A CA 1
ATOM 2913 C C . ASP A 1 384 ? 6.641 25.578 30.125 1 92.38 384 ASP A C 1
ATOM 2915 O O . ASP A 1 384 ? 7.438 25.125 30.953 1 92.38 384 ASP A O 1
ATOM 2919 N N . LEU A 1 385 ? 5.496 25.031 29.891 1 93.44 385 LEU A N 1
ATOM 2920 C CA . LEU A 1 385 ? 5.059 23.891 30.672 1 93.44 385 LEU A CA 1
ATOM 2921 C C . LEU A 1 385 ? 5.758 22.609 30.203 1 93.44 385 LEU A C 1
ATOM 2923 O O . LEU A 1 385 ? 6.109 22.484 29.031 1 93.44 385 LEU A O 1
ATOM 2927 N N . ARG A 1 386 ? 5.961 21.641 31.172 1 93.44 386 ARG A N 1
ATOM 2928 C CA . ARG A 1 386 ? 6.711 20.438 30.828 1 93.44 386 ARG A CA 1
ATOM 2929 C C . ARG A 1 386 ? 6.051 19.203 31.422 1 93.44 386 ARG A C 1
ATOM 2931 O O . ARG A 1 386 ? 6.547 18.078 31.25 1 93.44 386 ARG A O 1
ATOM 2938 N N . SER A 1 387 ? 4.91 19.391 32.031 1 95.25 387 SER A N 1
ATOM 2939 C CA . SER A 1 387 ? 4.188 18.25 32.594 1 95.25 387 SER A CA 1
ATOM 2940 C C . SER A 1 387 ? 2.682 18.406 32.406 1 95.25 387 SER A C 1
ATOM 2942 O O . SER A 1 387 ? 2.184 19.531 32.312 1 95.25 387 SER A O 1
ATOM 2944 N N . TRP A 1 388 ? 2.02 17.266 32.375 1 96.12 388 TRP A N 1
ATOM 2945 C CA . TRP A 1 388 ? 0.566 17.219 32.281 1 96.12 388 TRP A CA 1
ATOM 2946 C C . TRP A 1 388 ? -0.092 18.031 33.375 1 96.12 388 TRP A C 1
ATOM 2948 O O . TRP A 1 388 ? -1.024 18.797 33.156 1 96.12 388 TRP A O 1
ATOM 2958 N N . ASP A 1 389 ? 0.47 17.891 34.562 1 95.94 389 ASP A N 1
ATOM 2959 C CA . ASP A 1 389 ? -0.147 18.484 35.75 1 95.94 389 ASP A CA 1
ATOM 2960 C C . ASP A 1 389 ? -0.011 20.016 35.75 1 95.94 389 ASP A C 1
ATOM 2962 O O . ASP A 1 389 ? -0.759 20.703 36.438 1 95.94 389 ASP A O 1
ATOM 2966 N N . ASP A 1 390 ? 0.883 20.5 34.938 1 95.12 390 ASP A N 1
ATOM 2967 C CA . ASP A 1 390 ? 1.107 21.938 34.875 1 95.12 390 ASP A CA 1
ATOM 2968 C C . ASP A 1 390 ? 0.129 22.594 33.906 1 95.12 390 ASP A C 1
ATOM 2970 O O . ASP A 1 390 ? -0.02 23.812 33.906 1 95.12 390 ASP A O 1
ATOM 2974 N N . LEU A 1 391 ? -0.575 21.844 33.125 1 97 391 LEU A N 1
ATOM 2975 C CA . LEU A 1 391 ? -1.544 22.391 32.188 1 97 391 LEU A CA 1
ATOM 2976 C C . LEU A 1 391 ? -2.734 23 32.938 1 97 391 LEU A C 1
ATOM 2978 O O . LEU A 1 391 ? -3.168 22.453 33.938 1 97 391 LEU A O 1
ATOM 2982 N N . PRO A 1 392 ? -3.234 24.109 32.438 1 97.12 392 PRO A N 1
ATOM 2983 C CA . PRO A 1 392 ? -4.492 24.609 32.969 1 97.12 392 PRO A CA 1
ATOM 2984 C C . PRO A 1 392 ? -5.605 23.562 32.969 1 97.12 392 PRO A C 1
ATOM 2986 O O . PRO A 1 392 ? -5.719 22.797 32 1 97.12 392 PRO A O 1
ATOM 2989 N N . PRO A 1 393 ? -6.461 23.531 33.969 1 97.88 393 PRO A N 1
ATOM 2990 C CA . PRO A 1 393 ? -7.543 22.547 34.031 1 97.88 393 PRO A CA 1
ATOM 2991 C C . PRO A 1 393 ? -8.391 22.531 32.781 1 97.88 393 PRO A C 1
ATOM 2993 O O . PRO A 1 393 ? -8.805 21.453 32.312 1 97.88 393 PRO A O 1
ATOM 2996 N N . ARG A 1 394 ? -8.609 23.703 32.219 1 98.12 394 ARG A N 1
ATOM 2997 C CA . ARG A 1 394 ? -9.453 23.781 31.047 1 98.12 394 ARG A CA 1
ATOM 2998 C C . ARG A 1 394 ? -8.758 23.172 29.828 1 98.12 394 ARG A C 1
ATOM 3000 O O . ARG A 1 394 ? -9.406 22.578 28.969 1 98.12 394 ARG A O 1
ATOM 3007 N N . ALA A 1 395 ? -7.453 23.359 29.75 1 98.06 395 ALA A N 1
ATOM 3008 C CA . ALA A 1 395 ? -6.695 22.703 28.672 1 98.06 395 ALA A CA 1
ATOM 3009 C C . ALA A 1 395 ? -6.703 21.188 28.828 1 98.06 395 ALA A C 1
ATOM 3011 O O . ALA A 1 395 ? -6.852 20.469 27.844 1 98.06 395 ALA A O 1
ATOM 3012 N N . ARG A 1 396 ? -6.566 20.703 30.047 1 98.25 396 ARG A N 1
ATOM 3013 C CA . ARG A 1 396 ? -6.637 19.266 30.312 1 98.25 396 ARG A CA 1
ATOM 3014 C C . ARG A 1 396 ? -8 18.703 29.938 1 98.25 396 ARG A C 1
ATOM 3016 O O . ARG A 1 396 ? -8.094 17.609 29.375 1 98.25 396 ARG A O 1
ATOM 3023 N N . ALA A 1 397 ? -9.008 19.453 30.25 1 98.56 397 ALA A N 1
ATOM 3024 C CA . ALA A 1 397 ? -10.367 19.031 29.922 1 98.56 397 ALA A CA 1
ATOM 3025 C C . ALA A 1 397 ? -10.547 18.891 28.406 1 98.56 397 ALA A C 1
ATOM 3027 O O . ALA A 1 397 ? -11.219 17.969 27.938 1 98.56 397 ALA A O 1
ATOM 3028 N N . TYR A 1 398 ? -10 19.875 27.688 1 98.5 398 TYR A N 1
ATOM 3029 C CA . TYR A 1 398 ? -10.055 19.828 26.234 1 98.5 398 TYR A CA 1
ATOM 3030 C C . TYR A 1 398 ? -9.406 18.562 25.703 1 98.5 398 TYR A C 1
ATOM 3032 O O . TYR A 1 398 ? -10 17.844 24.891 1 98.5 398 TYR A O 1
ATOM 3040 N N . VAL A 1 399 ? -8.211 18.219 26.172 1 98.62 399 VAL A N 1
ATOM 3041 C CA . VAL A 1 399 ? -7.449 17.062 25.734 1 98.62 399 VAL A CA 1
ATOM 3042 C C . VAL A 1 399 ? -8.203 15.781 26.094 1 98.62 399 VAL A C 1
ATOM 3044 O O . VAL A 1 399 ? -8.328 14.875 25.266 1 98.62 399 VAL A O 1
ATOM 3047 N N . LYS A 1 400 ? -8.742 15.688 27.266 1 98.62 400 LYS A N 1
ATOM 3048 C CA . LYS A 1 400 ? -9.484 14.516 27.719 1 98.62 400 LYS A CA 1
ATOM 3049 C C . LYS A 1 400 ? -10.75 14.312 26.891 1 98.62 400 LYS A C 1
ATOM 3051 O O . LYS A 1 400 ? -11.141 13.18 26.609 1 98.62 400 LYS A O 1
ATOM 3056 N N . ARG A 1 401 ? -11.406 15.398 26.562 1 98.75 401 ARG A N 1
ATOM 3057 C CA . ARG A 1 401 ? -12.602 15.297 25.719 1 98.75 401 ARG A CA 1
ATOM 3058 C C . ARG A 1 401 ? -12.258 14.734 24.344 1 98.75 401 ARG A C 1
ATOM 3060 O O . ARG A 1 401 ? -13 13.914 23.797 1 98.75 401 ARG A O 1
ATOM 3067 N N . VAL A 1 402 ? -11.141 15.188 23.766 1 98.62 402 VAL A N 1
ATOM 3068 C CA . VAL A 1 402 ? -10.688 14.672 22.469 1 98.62 402 VAL A CA 1
ATOM 3069 C C . VAL A 1 402 ? -10.453 13.164 22.578 1 98.62 402 VAL A C 1
ATOM 3071 O O . VAL A 1 402 ? -10.859 12.406 21.703 1 98.62 402 VAL A O 1
ATOM 3074 N N . GLU A 1 403 ? -9.844 12.672 23.672 1 98.5 403 GLU A N 1
ATOM 3075 C CA . GLU A 1 403 ? -9.617 11.25 23.906 1 98.5 403 GLU A CA 1
ATOM 3076 C C . GLU A 1 403 ? -10.93 10.469 23.875 1 98.5 403 GLU A C 1
ATOM 3078 O O . GLU A 1 403 ? -11.008 9.406 23.25 1 98.5 403 GLU A O 1
ATOM 3083 N N . GLN A 1 404 ? -11.867 11.016 24.516 1 98.56 404 GLN A N 1
ATOM 3084 C CA . GLN A 1 404 ? -13.164 10.359 24.609 1 98.56 404 GLN A CA 1
ATOM 3085 C C . GLN A 1 404 ? -13.844 10.266 23.25 1 98.56 404 GLN A C 1
ATOM 3087 O O . GLN A 1 404 ? -14.406 9.227 22.891 1 98.56 404 GLN A O 1
ATOM 3092 N N . LEU A 1 405 ? -13.773 11.328 22.547 1 98.5 405 LEU A N 1
ATOM 3093 C CA . LEU A 1 405 ? -14.453 11.406 21.25 1 98.5 405 LEU A CA 1
ATOM 3094 C C . LEU A 1 405 ? -13.773 10.5 20.234 1 98.5 405 LEU A C 1
ATOM 3096 O O . LEU A 1 405 ? -14.438 9.891 19.391 1 98.5 405 LEU A O 1
ATOM 3100 N N . VAL A 1 406 ? -12.445 10.383 20.266 1 98.12 406 VAL A N 1
ATOM 3101 C CA . VAL A 1 406 ? -11.672 9.672 19.266 1 98.12 406 VAL A CA 1
ATOM 3102 C C . VAL A 1 406 ? -11.539 8.203 19.656 1 98.12 406 VAL A C 1
ATOM 3104 O O . VAL A 1 406 ? -11.469 7.324 18.797 1 98.12 406 VAL A O 1
ATOM 3107 N N . GLY A 1 407 ? -11.492 7.934 20.906 1 97.75 407 GLY A N 1
ATOM 3108 C CA . GLY A 1 407 ? -11.43 6.57 21.406 1 97.75 407 GLY A CA 1
ATOM 3109 C C . GLY A 1 407 ? -10.008 6.066 21.578 1 97.75 407 GLY A C 1
ATOM 3110 O O . GLY A 1 407 ? -9.789 4.863 21.734 1 97.75 407 GLY A O 1
ATOM 3111 N N . VAL A 1 408 ? -9.016 6.906 21.469 1 98.12 408 VAL A N 1
ATOM 3112 C CA . VAL A 1 408 ? -7.629 6.551 21.734 1 98.12 408 VAL A CA 1
ATOM 3113 C C . VAL A 1 408 ? -6.984 7.594 22.641 1 98.12 408 VAL A C 1
ATOM 3115 O O . VAL A 1 408 ? -7.391 8.758 22.641 1 98.12 408 VAL A O 1
ATOM 3118 N N . PRO A 1 409 ? -5.992 7.238 23.438 1 98.44 409 PRO A N 1
ATOM 3119 C CA . PRO A 1 409 ? -5.379 8.188 24.375 1 98.44 409 PRO A CA 1
ATOM 3120 C C . PRO A 1 409 ? -4.473 9.203 23.672 1 98.44 409 PRO A C 1
ATOM 3122 O O . PRO A 1 409 ? -3.939 8.922 22.594 1 98.44 409 PRO A O 1
ATOM 3125 N N . VAL A 1 410 ? -4.41 10.367 24.25 1 98.31 410 VAL A N 1
ATOM 3126 C CA . VAL A 1 410 ? -3.369 11.32 23.891 1 98.31 410 VAL A CA 1
ATOM 3127 C C . VAL A 1 410 ? -2.092 11.016 24.672 1 98.31 410 VAL A C 1
ATOM 3129 O O . VAL A 1 410 ? -2.047 11.18 25.891 1 98.31 410 VAL A O 1
ATOM 3132 N N . VAL A 1 411 ? -1.054 10.648 23.938 1 97.94 411 VAL A N 1
ATOM 3133 C CA . VAL A 1 411 ? 0.128 10.125 24.625 1 97.94 411 VAL A CA 1
ATOM 3134 C C . VAL A 1 411 ? 1.255 11.156 24.562 1 97.94 411 VAL A C 1
ATOM 3136 O O . VAL A 1 411 ? 2.318 10.953 25.156 1 97.94 411 VAL A O 1
ATOM 3139 N N . GLY A 1 412 ? 1.078 12.234 23.828 1 96.69 412 GLY A N 1
ATOM 3140 C CA . GLY A 1 412 ? 2.014 13.344 23.719 1 96.69 412 GLY A CA 1
ATOM 3141 C C . GLY A 1 412 ? 1.336 14.672 23.453 1 96.69 412 GLY A C 1
ATOM 3142 O O . GLY A 1 412 ? 0.297 14.727 22.781 1 96.69 412 GLY A O 1
ATOM 3143 N N . LEU A 1 413 ? 1.931 15.742 24.047 1 96.88 413 LEU A N 1
ATOM 3144 C CA . LEU A 1 413 ? 1.443 17.109 23.844 1 96.88 413 LEU A CA 1
ATOM 3145 C C . LEU A 1 413 ? 2.588 18.047 23.5 1 96.88 413 LEU A C 1
ATOM 3147 O O . LEU A 1 413 ? 3.609 18.078 24.188 1 96.88 413 LEU A O 1
ATOM 3151 N N . SER A 1 414 ? 2.402 18.688 22.359 1 94.5 414 SER A N 1
ATOM 3152 C CA . SER A 1 414 ? 3.346 19.75 22.031 1 94.5 414 SER A CA 1
ATOM 3153 C C . SER A 1 414 ? 2.787 21.125 22.391 1 94.5 414 SER A C 1
ATOM 3155 O O . SER A 1 414 ? 1.692 21.484 21.953 1 94.5 414 SER A O 1
ATOM 3157 N N . VAL A 1 415 ? 3.547 21.906 23.172 1 94.31 415 VAL A N 1
ATOM 3158 C CA . VAL A 1 415 ? 3.082 23.188 23.688 1 94.31 415 VAL A CA 1
ATOM 3159 C C . VAL A 1 415 ? 3.93 24.312 23.094 1 94.31 415 VAL A C 1
ATOM 3161 O O . VAL A 1 415 ? 4.02 25.391 23.672 1 94.31 415 VAL A O 1
ATOM 3164 N N . GLY A 1 416 ? 4.59 24 22.016 1 89.44 416 GLY A N 1
ATOM 3165 C CA . GLY A 1 416 ? 5.434 24.953 21.297 1 89.44 416 GLY A CA 1
ATOM 3166 C C . GLY A 1 416 ? 6.223 24.312 20.172 1 89.44 416 GLY A C 1
ATOM 3167 O O . GLY A 1 416 ? 6.137 23.094 19.953 1 89.44 416 GLY A O 1
ATOM 3168 N N . ALA A 1 417 ? 7.016 25.047 19.453 1 85.38 417 ALA A N 1
ATOM 3169 C CA . ALA A 1 417 ? 7.68 24.609 18.234 1 85.38 417 ALA A CA 1
ATOM 3170 C C . ALA A 1 417 ? 8.969 23.859 18.547 1 85.38 417 ALA A C 1
ATOM 3172 O O . ALA A 1 417 ? 9.352 22.938 17.828 1 85.38 417 ALA A O 1
ATOM 3173 N N . ASP A 1 418 ? 9.594 24.234 19.641 1 87.94 418 ASP A N 1
ATOM 3174 C CA . ASP A 1 418 ? 10.898 23.641 19.953 1 87.94 418 ASP A CA 1
ATOM 3175 C C . ASP A 1 418 ? 10.75 22.203 20.438 1 87.94 418 ASP A C 1
ATOM 3177 O O . ASP A 1 418 ? 9.781 21.875 21.125 1 87.94 418 ASP A O 1
ATOM 3181 N N . ARG A 1 419 ? 11.781 21.344 20.141 1 83.5 419 ARG A N 1
ATOM 3182 C CA . ARG A 1 419 ? 11.812 19.938 20.547 1 83.5 419 ARG A CA 1
ATOM 3183 C C . ARG A 1 419 ? 11.516 19.797 22.031 1 83.5 419 ARG A C 1
ATOM 3185 O O . ARG A 1 419 ? 10.773 18.906 22.438 1 83.5 419 ARG A O 1
ATOM 3192 N N . GLY A 1 420 ? 12.016 20.672 22.797 1 84.75 420 GLY A N 1
ATOM 3193 C CA . GLY A 1 420 ? 11.891 20.594 24.25 1 84.75 420 GLY A CA 1
ATOM 3194 C C . GLY A 1 420 ? 10.508 20.984 24.75 1 84.75 420 GLY A C 1
ATOM 3195 O O . GLY A 1 420 ? 10.156 20.719 25.891 1 84.75 420 GLY A O 1
ATOM 3196 N N . GLN A 1 421 ? 9.703 21.547 23.938 1 91.06 421 GLN A N 1
ATOM 3197 C CA . GLN A 1 421 ? 8.359 21.969 24.297 1 91.06 421 GLN A CA 1
ATOM 3198 C C . GLN A 1 421 ? 7.332 20.875 23.984 1 91.06 421 GLN A C 1
ATOM 3200 O O . GLN A 1 421 ? 6.324 21.141 23.328 1 91.06 421 GLN A O 1
ATOM 3205 N N . THR A 1 422 ? 7.629 19.688 24.359 1 92.12 422 THR A N 1
ATOM 3206 C CA . THR A 1 422 ? 6.773 18.516 24.172 1 92.12 422 THR A CA 1
ATOM 3207 C C . THR A 1 422 ? 6.645 17.734 25.484 1 92.12 422 THR A C 1
ATOM 3209 O O . THR A 1 422 ? 7.633 17.516 26.188 1 92.12 422 THR A O 1
ATOM 3212 N N . ILE A 1 423 ? 5.492 17.453 25.891 1 94.44 423 ILE A N 1
ATOM 3213 C CA . ILE A 1 423 ? 5.172 16.625 27.062 1 94.44 423 ILE A CA 1
ATOM 3214 C C . ILE A 1 423 ? 4.82 15.219 26.594 1 94.44 423 ILE A C 1
ATOM 3216 O O . ILE A 1 423 ? 3.732 14.984 26.062 1 94.44 423 ILE A O 1
ATOM 3220 N N . LEU A 1 424 ? 5.707 14.297 26.75 1 93.75 424 LEU A N 1
ATOM 3221 C CA . LEU A 1 424 ? 5.453 12.898 26.422 1 93.75 424 LEU A CA 1
ATOM 3222 C C . LEU A 1 424 ? 4.824 12.172 27.594 1 93.75 424 LEU A C 1
ATOM 3224 O O . LEU A 1 424 ? 5.469 11.977 28.625 1 93.75 424 LEU A O 1
ATOM 3228 N N . LEU A 1 425 ? 3.592 11.797 27.469 1 95.5 425 LEU A N 1
ATOM 3229 C CA . LEU A 1 425 ? 2.855 11.125 28.531 1 95.5 425 LEU A CA 1
ATOM 3230 C C . LEU A 1 425 ? 3.125 9.625 28.531 1 95.5 425 LEU A C 1
ATOM 3232 O O . LEU A 1 425 ? 3.078 8.977 29.562 1 95.5 425 LEU A O 1
ATOM 3236 N N . GLU A 1 426 ? 3.318 9.047 27.344 1 94.88 426 GLU A N 1
ATOM 3237 C CA . GLU A 1 426 ? 3.682 7.652 27.125 1 94.88 426 GLU A CA 1
ATOM 3238 C C . GLU A 1 426 ? 4.68 7.512 25.984 1 94.88 426 GLU A C 1
ATOM 3240 O O . GLU A 1 426 ? 4.508 8.125 24.922 1 94.88 426 GLU A O 1
ATOM 3245 N N . ASN A 1 427 ? 5.73 6.789 26.266 1 95.62 427 ASN A N 1
ATOM 3246 C CA . ASN A 1 427 ? 6.719 6.508 25.234 1 95.62 427 ASN A CA 1
ATOM 3247 C C . ASN A 1 427 ? 6.309 5.309 24.375 1 95.62 427 ASN A C 1
ATOM 3249 O O . ASN A 1 427 ? 6.312 4.172 24.859 1 95.62 427 ASN A O 1
ATOM 3253 N N . PRO A 1 428 ? 6.027 5.523 23.078 1 96.44 428 PRO A N 1
ATOM 3254 C CA . PRO A 1 428 ? 5.59 4.43 22.203 1 96.44 428 PRO A CA 1
ATOM 3255 C C . PRO A 1 428 ? 6.602 3.283 22.156 1 96.44 428 PRO A C 1
ATOM 3257 O O . PRO A 1 428 ? 6.223 2.137 21.891 1 96.44 428 PRO A O 1
ATOM 3260 N N . PHE A 1 429 ? 7.871 3.49 22.484 1 96.69 429 PHE A N 1
ATOM 3261 C CA . PHE A 1 429 ? 8.906 2.471 22.406 1 96.69 429 PHE A CA 1
ATOM 3262 C C . PHE A 1 429 ? 8.977 1.675 23.703 1 96.69 429 PHE A C 1
ATOM 3264 O O . PHE A 1 429 ? 9.766 0.73 23.828 1 96.69 429 PHE A O 1
ATOM 3271 N N . ARG A 1 430 ? 8.148 2.016 24.656 1 91.5 430 ARG A N 1
ATOM 3272 C CA . ARG A 1 430 ? 8.102 1.3 25.922 1 91.5 430 ARG A CA 1
ATOM 3273 C C . ARG A 1 430 ? 6.688 0.801 26.219 1 91.5 430 ARG A C 1
ATOM 3275 O O . ARG A 1 430 ? 6.387 0.392 27.344 1 91.5 430 ARG A O 1
ATOM 3282 N N . ALA A 1 431 ? 5.855 0.957 25.297 1 82.62 431 ALA A N 1
ATOM 3283 C CA . ALA A 1 431 ? 4.465 0.556 25.484 1 82.62 431 ALA A CA 1
ATOM 3284 C C . ALA A 1 431 ? 4.324 -0.964 25.484 1 82.62 431 ALA A C 1
ATOM 3286 O O . ALA A 1 431 ? 5.125 -1.664 24.859 1 82.62 431 ALA A O 1
ATOM 3287 N N . MET B 1 1 ? -8.273 -14.375 18.734 1 81.31 1 MET B N 1
ATOM 3288 C CA . MET B 1 1 ? -7.82 -15.312 17.719 1 81.31 1 MET B CA 1
ATOM 3289 C C . MET B 1 1 ? -7.148 -14.578 16.562 1 81.31 1 MET B C 1
ATOM 3291 O O . MET B 1 1 ? -7.48 -13.422 16.281 1 81.31 1 MET B O 1
ATOM 3295 N N . PRO B 1 2 ? -6.164 -15.203 15.852 1 94.25 2 PRO B N 1
ATOM 3296 C CA . PRO B 1 2 ? -5.312 -14.492 14.898 1 94.25 2 PRO B CA 1
ATOM 3297 C C . PRO B 1 2 ? -6.031 -14.172 13.594 1 94.25 2 PRO B C 1
ATOM 3299 O O . PRO B 1 2 ? -6.898 -14.938 13.156 1 94.25 2 PRO B O 1
ATOM 3302 N N . ASN B 1 3 ? -5.863 -13.016 13.086 1 98.5 3 ASN B N 1
ATOM 3303 C CA . ASN B 1 3 ? -6.172 -12.703 11.695 1 98.5 3 ASN B CA 1
ATOM 3304 C C . ASN B 1 3 ? -5.035 -13.109 10.766 1 98.5 3 ASN B C 1
ATOM 3306 O O . ASN B 1 3 ? -3.865 -12.867 11.062 1 98.5 3 ASN B O 1
ATOM 3310 N N . VAL B 1 4 ? -5.391 -13.781 9.656 1 98.75 4 VAL B N 1
ATOM 3311 C CA . VAL B 1 4 ? -4.402 -14.445 8.805 1 98.75 4 VAL B CA 1
ATOM 3312 C C . VAL B 1 4 ? -4.41 -13.812 7.414 1 98.75 4 VAL B C 1
ATOM 3314 O O . VAL B 1 4 ? -5.477 -13.523 6.863 1 98.75 4 VAL B O 1
ATOM 3317 N N . VAL B 1 5 ? -3.266 -13.516 6.895 1 98.81 5 VAL B N 1
ATOM 3318 C CA . VAL B 1 5 ? -3.109 -13.102 5.504 1 98.81 5 VAL B CA 1
ATOM 3319 C C . VAL B 1 5 ? -2.506 -14.25 4.691 1 98.81 5 VAL B C 1
ATOM 3321 O O . VAL B 1 5 ? -1.523 -14.867 5.109 1 98.81 5 VAL B O 1
ATOM 3324 N N . VAL B 1 6 ? -3.094 -14.516 3.547 1 98.56 6 VAL B N 1
ATOM 3325 C CA . VAL B 1 6 ? -2.578 -15.5 2.6 1 98.56 6 VAL B CA 1
ATOM 3326 C C . VAL B 1 6 ? -2.08 -14.789 1.342 1 98.56 6 VAL B C 1
ATOM 3328 O O . VAL B 1 6 ? -2.824 -14.039 0.709 1 98.56 6 VAL B O 1
ATOM 3331 N N . VAL B 1 7 ? -0.83 -15.016 0.971 1 98.5 7 VAL B N 1
ATOM 3332 C CA . VAL B 1 7 ? -0.269 -14.398 -0.225 1 98.5 7 VAL B CA 1
ATOM 3333 C C . VAL B 1 7 ? 0.415 -15.453 -1.084 1 98.5 7 VAL B C 1
ATOM 3335 O O . VAL B 1 7 ? 0.804 -16.516 -0.583 1 98.5 7 VAL B O 1
ATOM 3338 N N . GLY B 1 8 ? 0.48 -15.156 -2.383 1 97.94 8 GLY B N 1
ATOM 3339 C CA . GLY B 1 8 ? 1.342 -15.953 -3.238 1 97.94 8 GLY B CA 1
ATOM 3340 C C . GLY B 1 8 ? 2.816 -15.656 -3.041 1 97.94 8 GLY B C 1
ATOM 3341 O O . GLY B 1 8 ? 3.232 -14.5 -3.074 1 97.94 8 GLY B O 1
ATOM 3342 N N . ALA B 1 9 ? 3.602 -16.672 -2.891 1 98.06 9 ALA B N 1
ATOM 3343 C CA . ALA B 1 9 ? 4.992 -16.469 -2.496 1 98.06 9 ALA B CA 1
ATOM 3344 C C . ALA B 1 9 ? 5.902 -16.406 -3.719 1 98.06 9 ALA B C 1
ATOM 3346 O O . ALA B 1 9 ? 7.082 -16.047 -3.605 1 98.06 9 ALA B O 1
ATOM 3347 N N . GLN B 1 10 ? 5.391 -16.656 -4.875 1 96.56 10 GLN B N 1
ATOM 3348 C CA . GLN B 1 10 ? 6.207 -16.562 -6.078 1 96.56 10 GLN B CA 1
ATOM 3349 C C . GLN B 1 10 ? 5.465 -15.812 -7.184 1 96.56 10 GLN B C 1
ATOM 3351 O O . GLN B 1 10 ? 5.16 -14.625 -7.047 1 96.56 10 GLN B O 1
ATOM 3356 N N . TRP B 1 11 ? 4.977 -16.516 -8.281 1 94.44 11 TRP B N 1
ATOM 3357 C CA . TRP B 1 11 ? 4.469 -15.711 -9.391 1 94.44 11 TRP B CA 1
ATOM 3358 C C . TRP B 1 11 ? 2.953 -15.836 -9.5 1 94.44 11 TRP B C 1
ATOM 3360 O O . TRP B 1 11 ? 2.379 -15.578 -10.562 1 94.44 11 TRP B O 1
ATOM 3370 N N . GLY B 1 12 ? 2.207 -16.25 -8.523 1 89.75 12 GLY B N 1
ATOM 3371 C CA . GLY B 1 12 ? 0.799 -15.93 -8.344 1 89.75 12 GLY B CA 1
ATOM 3372 C C . GLY B 1 12 ? -0.122 -17.078 -8.734 1 89.75 12 GLY B C 1
ATOM 3373 O O . GLY B 1 12 ? -1.336 -16.984 -8.531 1 89.75 12 GLY B O 1
ATOM 3374 N N . ASP B 1 13 ? 0.299 -18.188 -9.195 1 88.38 13 ASP B N 1
ATOM 3375 C CA . ASP B 1 13 ? -0.541 -19.312 -9.57 1 88.38 13 ASP B CA 1
ATOM 3376 C C . ASP B 1 13 ? -0.277 -20.516 -8.68 1 88.38 13 ASP B C 1
ATOM 3378 O O . ASP B 1 13 ? -0.231 -21.656 -9.156 1 88.38 13 ASP B O 1
ATOM 3382 N N . GLU B 1 14 ? -0.135 -20.266 -7.449 1 90.81 14 GLU B N 1
ATOM 3383 C CA . GLU B 1 14 ? 0.324 -21.297 -6.527 1 90.81 14 GLU B CA 1
ATOM 3384 C C . GLU B 1 14 ? -0.854 -22.031 -5.883 1 90.81 14 GLU B C 1
ATOM 3386 O O . GLU B 1 14 ? -0.669 -22.812 -4.961 1 90.81 14 GLU B O 1
ATOM 3391 N N . GLY B 1 15 ? -2.062 -21.688 -6.277 1 89.75 15 GLY B N 1
ATOM 3392 C CA . GLY B 1 15 ? -3.213 -22.406 -5.734 1 89.75 15 GLY B CA 1
ATOM 3393 C C . GLY B 1 15 ? -3.73 -21.797 -4.445 1 89.75 15 GLY B C 1
ATOM 3394 O O . GLY B 1 15 ? -4.113 -22.516 -3.523 1 89.75 15 GLY B O 1
ATOM 3395 N N . LYS B 1 16 ? -3.67 -20.453 -4.324 1 92.38 16 LYS B N 1
ATOM 3396 C CA . LYS B 1 16 ? -4.129 -19.734 -3.141 1 92.38 16 LYS B CA 1
ATOM 3397 C C . LYS B 1 16 ? -5.59 -20.062 -2.832 1 92.38 16 LYS B C 1
ATOM 3399 O O . LYS B 1 16 ? -5.965 -20.203 -1.668 1 92.38 16 LYS B O 1
ATOM 3404 N N . GLY B 1 17 ? -6.41 -20.172 -3.867 1 92.12 17 GLY B N 1
ATOM 3405 C CA . GLY B 1 17 ? -7.836 -20.391 -3.693 1 92.12 17 GLY B CA 1
ATOM 3406 C C . GLY B 1 17 ? -8.164 -21.625 -2.881 1 92.12 17 GLY B C 1
ATOM 3407 O O . GLY B 1 17 ? -9.039 -21.594 -2.014 1 92.12 17 GLY B O 1
ATOM 3408 N N . LYS B 1 18 ? -7.496 -22.703 -3.152 1 92.88 18 LYS B N 1
ATOM 3409 C CA . LYS B 1 18 ? -7.73 -23.953 -2.439 1 92.88 18 LYS B CA 1
ATOM 3410 C C . LYS B 1 18 ? -7.43 -23.812 -0.95 1 92.88 18 LYS B C 1
ATOM 3412 O O . LYS B 1 18 ? -8.203 -24.266 -0.107 1 92.88 18 LYS B O 1
ATOM 3417 N N . ILE B 1 19 ? -6.297 -23.188 -0.659 1 95.19 19 ILE B N 1
ATOM 3418 C CA . ILE B 1 19 ? -5.867 -23.047 0.727 1 95.19 19 ILE B CA 1
ATOM 3419 C C . ILE B 1 19 ? -6.789 -22.078 1.456 1 95.19 19 ILE B C 1
ATOM 3421 O O . ILE B 1 19 ? -7.148 -22.297 2.615 1 95.19 19 ILE B O 1
ATOM 3425 N N . VAL B 1 20 ? -7.168 -20.969 0.792 1 96.38 20 VAL B N 1
ATOM 3426 C CA . VAL B 1 20 ? -8.102 -20.016 1.378 1 96.38 20 VAL B CA 1
ATOM 3427 C C . VAL B 1 20 ? -9.43 -20.719 1.669 1 96.38 20 VAL B C 1
ATOM 3429 O O . VAL B 1 20 ? -10.023 -20.516 2.732 1 96.38 20 VAL B O 1
ATOM 3432 N N . ASP B 1 21 ? -9.875 -21.5 0.735 1 94.88 21 ASP B N 1
ATOM 3433 C CA . ASP B 1 21 ? -11.109 -22.25 0.938 1 94.88 21 ASP B CA 1
ATOM 3434 C C . ASP B 1 21 ? -11.008 -23.156 2.168 1 94.88 21 ASP B C 1
ATOM 3436 O O . ASP B 1 21 ? -11.922 -23.188 2.996 1 94.88 21 ASP B O 1
ATOM 3440 N N . LEU B 1 22 ? -9.93 -23.859 2.273 1 94.5 22 LEU B N 1
ATOM 3441 C CA . LEU B 1 22 ? -9.703 -24.734 3.412 1 94.5 22 LEU B CA 1
ATOM 3442 C C . LEU B 1 22 ? -9.703 -23.953 4.719 1 94.5 22 LEU B C 1
ATOM 3444 O O . LEU B 1 22 ? -10.359 -24.344 5.684 1 94.5 22 LEU B O 1
ATOM 3448 N N . LEU B 1 23 ? -9 -22.828 4.75 1 96.56 23 LEU B N 1
ATOM 3449 C CA . LEU B 1 23 ? -8.828 -22.047 5.969 1 96.56 23 LEU B CA 1
ATOM 3450 C C . LEU B 1 23 ? -10.109 -21.312 6.332 1 96.56 23 LEU B C 1
ATOM 3452 O O . LEU B 1 23 ? -10.281 -20.859 7.473 1 96.56 23 LEU B O 1
ATOM 3456 N N . THR B 1 24 ? -11 -21.109 5.383 1 96.81 24 THR B N 1
ATOM 3457 C CA . THR B 1 24 ? -12.266 -20.422 5.609 1 96.81 24 THR B CA 1
ATOM 3458 C C . THR B 1 24 ? -13.055 -21.094 6.727 1 96.81 24 THR B C 1
ATOM 3460 O O . THR B 1 24 ? -13.805 -20.438 7.449 1 96.81 24 THR B O 1
ATOM 3463 N N . GLU B 1 25 ? -12.859 -22.375 6.902 1 95.19 25 GLU B N 1
ATOM 3464 C CA . GLU B 1 25 ? -13.523 -23.109 7.977 1 95.19 25 GLU B CA 1
ATOM 3465 C C . GLU B 1 25 ? -13.227 -22.484 9.336 1 95.19 25 GLU B C 1
ATOM 3467 O O . GLU B 1 25 ? -14.047 -22.531 10.25 1 95.19 25 GLU B O 1
ATOM 3472 N N . HIS B 1 26 ? -12.109 -21.844 9.445 1 96.12 26 HIS B N 1
ATOM 3473 C CA . HIS B 1 26 ? -11.641 -21.328 10.727 1 96.12 26 HIS B CA 1
ATOM 3474 C C . HIS B 1 26 ? -11.781 -19.812 10.789 1 96.12 26 HIS B C 1
ATOM 3476 O O . HIS B 1 26 ? -11.398 -19.188 11.781 1 96.12 26 HIS B O 1
ATOM 3482 N N . ALA B 1 27 ? -12.312 -19.156 9.812 1 97.88 27 ALA B N 1
ATOM 3483 C CA . ALA B 1 27 ? -12.492 -17.719 9.734 1 97.88 27 ALA B CA 1
ATOM 3484 C C . ALA B 1 27 ? -13.977 -17.344 9.742 1 97.88 27 ALA B C 1
ATOM 3486 O O . ALA B 1 27 ? -14.836 -18.203 9.555 1 97.88 27 ALA B O 1
ATOM 3487 N N . ASP B 1 28 ? -14.258 -16.094 10.094 1 98.25 28 ASP B N 1
ATOM 3488 C CA . ASP B 1 28 ? -15.617 -15.57 10 1 98.25 28 ASP B CA 1
ATOM 3489 C C . ASP B 1 28 ? -15.797 -14.742 8.727 1 98.25 28 ASP B C 1
ATOM 3491 O O . ASP B 1 28 ? -16.891 -14.703 8.164 1 98.25 28 ASP B O 1
ATOM 3495 N N . VAL B 1 29 ? -14.742 -14.094 8.32 1 98.69 29 VAL B N 1
ATOM 3496 C CA . VAL B 1 29 ? -14.766 -13.164 7.191 1 98.69 29 VAL B CA 1
ATOM 3497 C C . VAL B 1 29 ? -13.562 -13.43 6.285 1 98.69 29 VAL B C 1
ATOM 3499 O O . VAL B 1 29 ? -12.43 -13.539 6.762 1 98.69 29 VAL B O 1
ATOM 3502 N N . VAL B 1 30 ? -13.773 -13.594 5 1 98.75 30 VAL B N 1
ATOM 3503 C CA . VAL B 1 30 ? -12.719 -13.672 3.994 1 98.75 30 VAL B CA 1
ATOM 3504 C C . VAL B 1 30 ? -12.688 -12.391 3.166 1 98.75 30 VAL B C 1
ATOM 3506 O O . VAL B 1 30 ? -13.711 -12 2.588 1 98.75 30 VAL B O 1
ATOM 3509 N N . VAL B 1 31 ? -11.523 -11.734 3.096 1 98.75 31 VAL B N 1
ATOM 3510 C CA . VAL B 1 31 ? -11.43 -10.422 2.469 1 98.75 31 VAL B CA 1
ATOM 3511 C C . VAL B 1 31 ? -10.414 -10.461 1.33 1 98.75 31 VAL B C 1
ATOM 3513 O O . VAL B 1 31 ? -9.25 -10.805 1.542 1 98.75 31 VAL B O 1
ATOM 3516 N N . ARG B 1 32 ? -10.867 -10.203 0.164 1 98.44 32 ARG B N 1
ATOM 3517 C CA . ARG B 1 32 ? -9.945 -9.914 -0.928 1 98.44 32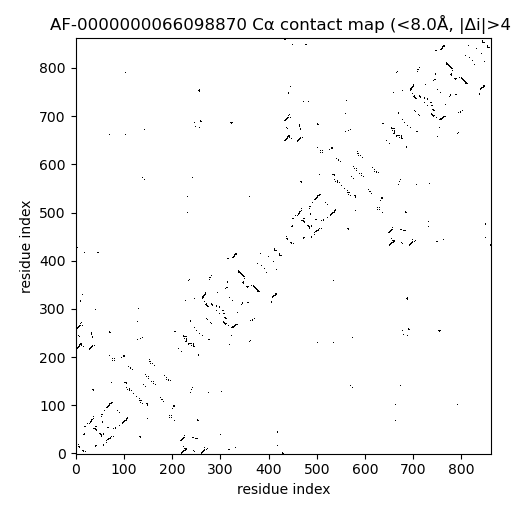 ARG B CA 1
ATOM 3518 C C . ARG B 1 32 ? -9.492 -8.453 -0.896 1 98.44 32 ARG B C 1
ATOM 3520 O O . ARG B 1 32 ? -10.32 -7.543 -0.975 1 98.44 32 ARG B O 1
ATOM 3527 N N . PHE B 1 33 ? -8.156 -8.18 -0.904 1 98.44 33 PHE B N 1
ATOM 3528 C CA . PHE B 1 33 ? -7.742 -6.828 -0.534 1 98.44 33 PHE B CA 1
ATOM 3529 C C . PHE B 1 33 ? -7.086 -6.121 -1.714 1 98.44 33 PHE B C 1
ATOM 3531 O O . PHE B 1 33 ? -6.82 -4.918 -1.654 1 98.44 33 PHE B O 1
ATOM 3538 N N . GLN B 1 34 ? -6.836 -6.781 -2.83 1 97.69 34 GLN B N 1
ATOM 3539 C CA . GLN B 1 34 ? -6.195 -6.113 -3.959 1 97.69 34 GLN B CA 1
ATOM 3540 C C . GLN B 1 34 ? -6.379 -6.91 -5.246 1 97.69 34 GLN B C 1
ATOM 3542 O O . GLN B 1 34 ? -6.992 -7.98 -5.238 1 97.69 34 GLN B O 1
ATOM 3547 N N . GLY B 1 35 ? -5.891 -6.398 -6.332 1 96.19 35 GLY B N 1
ATOM 3548 C CA . GLY B 1 35 ? -5.98 -7.062 -7.621 1 96.19 35 GLY B CA 1
ATOM 3549 C C . GLY B 1 35 ? -7.246 -6.719 -8.383 1 96.19 35 GLY B C 1
ATOM 3550 O O . GLY B 1 35 ? -7.68 -5.566 -8.391 1 96.19 35 GLY B O 1
ATOM 3551 N N . GLY B 1 36 ? -7.754 -7.625 -9.117 1 96.69 36 GLY B N 1
ATOM 3552 C CA . GLY B 1 36 ? -8.938 -7.527 -9.953 1 96.69 36 GLY B CA 1
ATOM 3553 C C . GLY B 1 36 ? -9.281 -8.828 -10.656 1 96.69 36 GLY B C 1
ATOM 3554 O O . GLY B 1 36 ? -9 -9.914 -10.133 1 96.69 36 GLY B O 1
ATOM 3555 N N . ASN B 1 37 ? -9.961 -8.641 -11.75 1 96 37 ASN B N 1
ATOM 3556 C CA . ASN B 1 37 ? -10.43 -9.844 -12.43 1 96 37 ASN B CA 1
ATOM 3557 C C . ASN B 1 37 ? -9.352 -10.445 -13.328 1 96 37 ASN B C 1
ATOM 3559 O O . ASN B 1 37 ? -9.641 -11.305 -14.156 1 96 37 ASN B O 1
ATOM 3563 N N . ASN B 1 38 ? -8.109 -9.93 -13.125 1 92.12 38 ASN B N 1
ATOM 3564 C CA . ASN B 1 38 ? -6.98 -10.508 -13.852 1 92.12 38 ASN B CA 1
ATOM 3565 C C . ASN B 1 38 ? -6.461 -11.773 -13.164 1 92.12 38 ASN B C 1
ATOM 3567 O O . ASN B 1 38 ? -5.605 -12.469 -13.711 1 92.12 38 ASN B O 1
ATOM 3571 N N . ALA B 1 39 ? -6.922 -11.969 -11.953 1 87.25 39 ALA B N 1
ATOM 3572 C CA . ALA B 1 39 ? -6.625 -13.211 -11.25 1 87.25 39 ALA B CA 1
ATOM 3573 C C . ALA B 1 39 ? -7.891 -14.039 -11.039 1 87.25 39 ALA B C 1
ATOM 3575 O O . ALA B 1 39 ? -8.992 -13.492 -10.984 1 87.25 39 ALA B O 1
ATOM 3576 N N . GLY B 1 40 ? -7.637 -15.383 -11.148 1 86.56 40 GLY B N 1
ATOM 3577 C CA . GLY B 1 40 ? -8.719 -16.312 -10.875 1 86.56 40 GLY B CA 1
ATOM 3578 C C . GLY B 1 40 ? -8.32 -17.422 -9.922 1 86.56 40 GLY B C 1
ATOM 3579 O O . GLY B 1 40 ? -7.145 -17.781 -9.828 1 86.56 40 GLY B O 1
ATOM 3580 N N . HIS B 1 41 ? -9.273 -17.859 -9.211 1 85.25 41 HIS B N 1
ATOM 3581 C CA . HIS B 1 41 ? -9.039 -19 -8.336 1 85.25 41 HIS B CA 1
ATOM 3582 C C . HIS B 1 41 ? -10.094 -20.078 -8.539 1 85.25 41 HIS B C 1
ATOM 3584 O O . HIS B 1 41 ? -11.281 -19.766 -8.664 1 85.25 41 HIS B O 1
ATOM 3590 N N . THR B 1 42 ? -9.555 -21.203 -8.719 1 86.69 42 THR B N 1
ATOM 3591 C CA . THR B 1 42 ? -10.398 -22.375 -8.953 1 86.69 42 THR B CA 1
ATOM 3592 C C . THR B 1 42 ? -10.602 -23.156 -7.66 1 86.69 42 THR B C 1
ATOM 3594 O O . THR B 1 42 ? -9.633 -23.516 -6.98 1 86.69 42 THR B O 1
ATOM 3597 N N . LEU B 1 43 ? -11.805 -23.422 -7.367 1 89.69 43 LEU B N 1
ATOM 3598 C CA . LEU B 1 43 ? -12.188 -24.234 -6.223 1 89.69 43 LEU B CA 1
ATOM 3599 C C . LEU B 1 43 ? -12.766 -25.578 -6.684 1 89.69 43 LEU B C 1
ATOM 3601 O O . LEU B 1 43 ? -13.57 -25.609 -7.621 1 89.69 43 LEU B O 1
ATOM 3605 N N . VAL B 1 44 ? -12.227 -26.609 -6.184 1 89.38 44 VAL B N 1
ATOM 3606 C CA . VAL B 1 44 ? -12.789 -27.938 -6.414 1 89.38 44 VAL B CA 1
ATOM 3607 C C . VAL B 1 44 ? -13.305 -28.516 -5.098 1 89.38 44 VAL B C 1
ATOM 3609 O O . VAL B 1 44 ? -12.516 -28.875 -4.219 1 89.38 44 VAL B O 1
ATOM 3612 N N . VAL B 1 45 ? -14.617 -28.578 -4.984 1 87.25 45 VAL B N 1
ATOM 3613 C CA . VAL B 1 45 ? -15.273 -29.109 -3.795 1 87.25 45 VAL B CA 1
ATOM 3614 C C . VAL B 1 45 ? -16.172 -30.281 -4.18 1 87.25 45 VAL B C 1
ATOM 3616 O O . VAL B 1 45 ? -17.125 -30.109 -4.945 1 87.25 45 VAL B O 1
ATOM 3619 N N . ASN B 1 46 ? -15.867 -31.422 -3.635 1 86.94 46 ASN B N 1
ATOM 3620 C CA . ASN B 1 46 ? -16.609 -32.625 -3.951 1 86.94 46 ASN B CA 1
ATOM 3621 C C . ASN B 1 46 ? -16.672 -32.875 -5.457 1 86.94 46 ASN B C 1
ATOM 3623 O O . ASN B 1 46 ? -17.75 -33.125 -6.008 1 86.94 46 ASN B O 1
ATOM 3627 N N . GLY B 1 47 ? -15.586 -32.594 -6.094 1 86.31 47 GLY B N 1
ATOM 3628 C CA . GLY B 1 47 ? -15.445 -32.875 -7.512 1 86.31 47 GLY B CA 1
ATOM 3629 C C . GLY B 1 47 ? -16.016 -31.781 -8.406 1 86.31 47 GLY B C 1
ATOM 3630 O O . GLY B 1 47 ? -15.867 -31.844 -9.625 1 86.31 47 GLY B O 1
ATOM 3631 N N . GLU B 1 48 ? -16.656 -30.844 -7.828 1 89.25 48 GLU B N 1
ATOM 3632 C CA . GLU B 1 48 ? -17.234 -29.75 -8.609 1 89.25 48 GLU B CA 1
ATOM 3633 C C . GLU B 1 48 ? -16.281 -28.562 -8.68 1 89.25 48 GLU B C 1
ATOM 3635 O O . GLU B 1 48 ? -15.812 -28.078 -7.648 1 89.25 48 GLU B O 1
ATOM 3640 N N . LYS B 1 49 ? -16.094 -28.125 -9.891 1 89.62 49 LYS B N 1
ATOM 3641 C CA . LYS B 1 49 ? -15.148 -27.031 -10.141 1 89.62 49 LYS B CA 1
ATOM 3642 C C . LYS B 1 49 ? -15.875 -25.688 -10.234 1 89.62 49 LYS B C 1
ATOM 3644 O O . LYS B 1 49 ? -16.922 -25.594 -10.875 1 89.62 49 LYS B O 1
ATOM 3649 N N . THR B 1 50 ? -15.469 -24.672 -9.523 1 90.69 50 THR B N 1
ATOM 3650 C CA . THR B 1 50 ? -15.961 -23.297 -9.578 1 90.69 50 THR B CA 1
ATOM 3651 C C . THR B 1 50 ? -14.812 -22.312 -9.766 1 90.69 50 THR B C 1
ATOM 3653 O O . THR B 1 50 ? -13.836 -22.344 -9.016 1 90.69 50 THR B O 1
ATOM 3656 N N . VAL B 1 51 ? -14.922 -21.484 -10.758 1 89.69 51 VAL B N 1
ATOM 3657 C CA . VAL B 1 51 ? -13.898 -20.484 -11 1 89.69 51 VAL B CA 1
ATOM 3658 C C . VAL B 1 51 ? -14.414 -19.109 -10.594 1 89.69 51 VAL B C 1
ATOM 3660 O O . VAL B 1 51 ? -15.5 -18.703 -11.016 1 89.69 51 VAL B O 1
ATOM 3663 N N . LEU B 1 52 ? -13.734 -18.438 -9.773 1 94.25 52 LEU B N 1
ATOM 3664 C CA . LEU B 1 52 ? -14.062 -17.078 -9.336 1 94.25 52 LEU B CA 1
ATOM 3665 C C . LEU B 1 52 ? -12.93 -16.109 -9.664 1 94.25 52 LEU B C 1
ATOM 3667 O O . LEU B 1 52 ? -11.773 -16.516 -9.773 1 94.25 52 LEU B O 1
ATOM 3671 N N . HIS B 1 53 ? -13.234 -14.859 -9.891 1 95.25 53 HIS B N 1
ATOM 3672 C CA . HIS B 1 53 ? -12.25 -13.828 -10.195 1 95.25 53 HIS B CA 1
ATOM 3673 C C . HIS B 1 53 ? -12.25 -12.734 -9.133 1 95.25 53 HIS B C 1
ATOM 3675 O O . HIS B 1 53 ? -11.195 -12.383 -8.602 1 95.25 53 HIS B O 1
ATOM 3681 N N . LEU B 1 54 ? -13.414 -12.242 -8.812 1 98 54 LEU B N 1
ATOM 3682 C CA . LEU B 1 54 ? -13.508 -11.133 -7.875 1 98 54 LEU B CA 1
ATOM 3683 C C . LEU B 1 54 ? -13.961 -11.617 -6.504 1 98 54 LEU B C 1
ATOM 3685 O O . LEU B 1 54 ? -13.43 -11.188 -5.477 1 98 54 LEU B O 1
ATOM 3689 N N . ILE B 1 55 ? -14.945 -12.508 -6.484 1 98.19 55 ILE B N 1
ATOM 3690 C CA . ILE B 1 55 ? -15.539 -12.969 -5.234 1 98.19 55 ILE B CA 1
ATOM 3691 C C . ILE B 1 55 ? -14.57 -13.891 -4.504 1 98.19 55 ILE B C 1
ATOM 3693 O O . ILE B 1 55 ? -14.016 -14.812 -5.102 1 98.19 55 ILE B O 1
ATOM 3697 N N . PRO B 1 56 ? -14.328 -13.648 -3.189 1 97.75 56 PRO B N 1
ATOM 3698 C CA . PRO B 1 56 ? -13.352 -14.43 -2.436 1 97.75 56 PRO B CA 1
ATOM 3699 C C . PRO B 1 56 ? -13.68 -15.922 -2.41 1 97.75 56 PRO B C 1
ATOM 3701 O O . PRO B 1 56 ? -14.852 -16.297 -2.498 1 97.75 56 PRO B O 1
ATOM 3704 N N . ALA B 1 57 ? -12.664 -16.688 -2.227 1 95.06 57 ALA B N 1
ATOM 3705 C CA . ALA B 1 57 ? -12.742 -18.156 -2.303 1 95.06 57 ALA B CA 1
ATOM 3706 C C . ALA B 1 57 ? -13.617 -18.719 -1.189 1 95.06 57 ALA B C 1
ATOM 3708 O O . ALA B 1 57 ? -14.117 -19.828 -1.29 1 95.06 57 ALA B O 1
ATOM 3709 N N . GLY B 1 58 ? -13.953 -18 -0.124 1 95.38 58 GLY B N 1
ATOM 3710 C CA . GLY B 1 58 ? -14.734 -18.5 0.999 1 95.38 58 GLY B CA 1
ATOM 3711 C C . GLY B 1 58 ? -16.219 -18.516 0.731 1 95.38 58 GLY B C 1
ATOM 3712 O O . GLY B 1 58 ? -17 -19 1.556 1 95.38 58 GLY B O 1
ATOM 3713 N N . ILE B 1 59 ? -16.641 -18.188 -0.436 1 96.31 59 ILE B N 1
ATOM 3714 C CA . ILE B 1 59 ? -18.047 -17.891 -0.737 1 96.31 59 ILE B CA 1
ATOM 3715 C C . ILE B 1 59 ? -18.859 -19.188 -0.681 1 96.31 59 ILE B C 1
ATOM 3717 O O . ILE B 1 59 ? -20.078 -19.156 -0.477 1 96.31 59 ILE B O 1
ATOM 3721 N N . LEU B 1 60 ? -18.219 -20.328 -0.824 1 93.81 60 LEU B N 1
ATOM 3722 C CA . LEU B 1 60 ? -18.953 -21.594 -0.864 1 93.81 60 LEU B CA 1
ATOM 3723 C C . LEU B 1 60 ? -19.25 -22.094 0.545 1 93.81 60 LEU B C 1
ATOM 3725 O O . LEU B 1 60 ? -19.953 -23.094 0.717 1 93.81 60 LEU B O 1
ATOM 3729 N N . HIS B 1 61 ? -18.75 -21.391 1.574 1 94.75 61 HIS B N 1
ATOM 3730 C CA . HIS B 1 61 ? -19.016 -21.734 2.967 1 94.75 61 HIS B CA 1
ATOM 3731 C C . HIS B 1 61 ? -20.219 -20.953 3.504 1 94.75 61 HIS B C 1
ATOM 3733 O O . HIS B 1 61 ? -20.141 -19.734 3.676 1 94.75 61 HIS B O 1
ATOM 3739 N N . PRO B 1 62 ? -21.25 -21.688 3.816 1 92.62 62 PRO B N 1
ATOM 3740 C CA . PRO B 1 62 ? -22.406 -20.969 4.383 1 92.62 62 PRO B CA 1
ATOM 3741 C C . PRO B 1 62 ? -22.078 -20.281 5.703 1 92.62 62 PRO B C 1
ATOM 3743 O O . PRO B 1 62 ? -21.297 -20.812 6.508 1 92.62 62 PRO B O 1
ATOM 3746 N N . GLY B 1 63 ? -22.594 -19.141 5.879 1 93.69 63 GLY B N 1
ATOM 3747 C CA . GLY B 1 63 ? -22.453 -18.438 7.145 1 93.69 63 GLY B CA 1
ATOM 3748 C C . GLY B 1 63 ? -21.219 -17.578 7.219 1 93.69 63 GLY B C 1
ATOM 3749 O O . GLY B 1 63 ? -20.984 -16.891 8.211 1 93.69 63 GLY B O 1
ATOM 3750 N N . LYS B 1 64 ? -20.391 -17.656 6.238 1 96.88 64 LYS B N 1
ATOM 3751 C CA . LYS B 1 64 ? -19.188 -16.828 6.199 1 96.88 64 LYS B CA 1
ATOM 3752 C C . LYS B 1 64 ? -19.406 -15.578 5.359 1 96.88 64 LYS B C 1
ATOM 3754 O O . LYS B 1 64 ? -20.203 -15.594 4.41 1 96.88 64 LYS B O 1
ATOM 3759 N N . SER B 1 65 ? -18.797 -14.477 5.738 1 98.12 65 SER B N 1
ATOM 3760 C CA . SER B 1 65 ? -18.875 -13.258 4.941 1 98.12 65 SER B CA 1
ATOM 3761 C C . SER B 1 65 ? -17.672 -13.141 3.994 1 98.12 65 SER B C 1
ATOM 3763 O O . SER B 1 65 ? -16.547 -13.453 4.367 1 98.12 65 SER B O 1
ATOM 3765 N N . CYS B 1 66 ? -17.953 -12.828 2.803 1 98.62 66 CYS B N 1
ATOM 3766 C CA . CYS B 1 66 ? -16.938 -12.539 1.803 1 98.62 66 CYS B CA 1
ATOM 3767 C C . CYS B 1 66 ? -16.922 -11.062 1.438 1 98.62 66 CYS B C 1
ATOM 3769 O O . CYS B 1 66 ? -17.953 -10.5 1.077 1 98.62 66 CYS B O 1
ATOM 3771 N N . VAL B 1 67 ? -15.773 -10.43 1.556 1 98.81 67 VAL B N 1
ATOM 3772 C CA . VAL B 1 67 ? -15.656 -8.984 1.416 1 98.81 67 VAL B CA 1
ATOM 3773 C C . VAL B 1 67 ? -14.664 -8.648 0.305 1 98.81 67 VAL B C 1
ATOM 3775 O O . VAL B 1 67 ? -13.586 -9.242 0.225 1 98.81 67 VAL B O 1
ATOM 3778 N N . ILE B 1 68 ? -15.055 -7.777 -0.586 1 98.81 68 ILE B N 1
ATOM 3779 C CA . ILE B 1 68 ? -14.148 -7.195 -1.569 1 98.81 68 ILE B CA 1
ATOM 3780 C C . ILE B 1 68 ? -13.703 -5.809 -1.104 1 98.81 68 ILE B C 1
ATOM 3782 O O . ILE B 1 68 ? -14.523 -4.891 -1.006 1 98.81 68 ILE B O 1
ATOM 3786 N N . GLY B 1 69 ? -12.422 -5.641 -0.846 1 98.75 69 GLY B N 1
ATOM 3787 C CA . GLY B 1 69 ? -11.875 -4.426 -0.261 1 98.75 69 GLY B CA 1
ATOM 3788 C C . GLY B 1 69 ? -11.656 -3.324 -1.277 1 98.75 69 GLY B C 1
ATOM 3789 O O . GLY B 1 69 ? -11.781 -3.549 -2.482 1 98.75 69 GLY B O 1
ATOM 3790 N N . ASN B 1 70 ? -11.258 -2.168 -0.77 1 98.75 70 ASN B N 1
ATOM 3791 C CA . ASN B 1 70 ? -11.055 -0.983 -1.597 1 98.75 70 ASN B CA 1
ATOM 3792 C C . ASN B 1 70 ? -9.836 -1.139 -2.508 1 98.75 70 ASN B C 1
ATOM 3794 O O . ASN B 1 70 ? -9.68 -0.39 -3.475 1 98.75 70 ASN B O 1
ATOM 3798 N N . GLY B 1 71 ? -8.961 -2.062 -2.17 1 98.56 71 GLY B N 1
ATOM 3799 C CA . GLY B 1 71 ? -7.742 -2.246 -2.951 1 98.56 71 GLY B CA 1
ATOM 3800 C C . GLY B 1 71 ? -7.98 -2.977 -4.258 1 98.56 71 GLY B C 1
ATOM 3801 O O . GLY B 1 71 ? -7.098 -3.027 -5.117 1 98.56 71 GLY B O 1
ATOM 3802 N N . VAL B 1 72 ? -9.156 -3.533 -4.473 1 98.75 72 VAL B N 1
ATOM 3803 C CA . VAL B 1 72 ? -9.5 -4.281 -5.676 1 98.75 72 VAL B CA 1
ATOM 3804 C C . VAL B 1 72 ? -10 -3.324 -6.754 1 98.75 72 VAL B C 1
ATOM 3806 O O . VAL B 1 72 ? -10.797 -2.422 -6.473 1 98.75 72 VAL B O 1
ATOM 3809 N N . VAL B 1 73 ? -9.43 -3.395 -7.945 1 98.81 73 VAL B N 1
ATOM 3810 C CA . VAL B 1 73 ? -10.094 -2.746 -9.07 1 98.81 73 VAL B CA 1
ATOM 3811 C C . VAL B 1 73 ? -11.227 -3.635 -9.586 1 98.81 73 VAL B C 1
ATOM 3813 O O . VAL B 1 73 ? -10.992 -4.77 -10.008 1 98.81 73 VAL B O 1
ATOM 3816 N N . PHE B 1 74 ? -12.383 -3.115 -9.586 1 98.81 74 PHE B N 1
ATOM 3817 C CA . PHE B 1 74 ? -13.641 -3.865 -9.602 1 98.81 74 PHE B CA 1
ATOM 3818 C C . PHE B 1 74 ? -14.305 -3.781 -10.969 1 98.81 74 PHE B C 1
ATOM 3820 O O . PHE B 1 74 ? -14.625 -2.691 -11.438 1 98.81 74 PHE B O 1
ATOM 3827 N N . ASP B 1 75 ? -14.477 -4.875 -11.641 1 98.81 75 ASP B N 1
ATOM 3828 C CA . ASP B 1 75 ? -15.281 -4.973 -12.852 1 98.81 75 ASP B CA 1
ATOM 3829 C C . ASP B 1 75 ? -16.719 -5.367 -12.531 1 98.81 75 ASP B C 1
ATOM 3831 O O . ASP B 1 75 ? -17 -6.539 -12.273 1 98.81 75 ASP B O 1
ATOM 3835 N N . PRO B 1 76 ? -17.609 -4.457 -12.625 1 98.75 76 PRO B N 1
ATOM 3836 C CA . PRO B 1 76 ? -18.984 -4.766 -12.227 1 98.75 76 PRO B CA 1
ATOM 3837 C C . PRO B 1 76 ? -19.641 -5.816 -13.109 1 98.75 76 PRO B C 1
ATOM 3839 O O . PRO B 1 76 ? -20.516 -6.562 -12.656 1 98.75 76 PRO B O 1
ATOM 3842 N N . GLU B 1 77 ? -19.234 -5.926 -14.359 1 98.5 77 GLU B N 1
ATOM 3843 C CA . GLU B 1 77 ? -19.781 -6.941 -15.25 1 98.5 77 GLU B CA 1
ATOM 3844 C C . GLU B 1 77 ? -19.375 -8.344 -14.805 1 98.5 77 GLU B C 1
ATOM 3846 O O . GLU B 1 77 ? -20.219 -9.242 -14.734 1 98.5 77 GLU B O 1
ATOM 3851 N N . VAL B 1 78 ? -18.125 -8.492 -14.492 1 98.12 78 VAL B N 1
ATOM 3852 C CA . VAL B 1 78 ? -17.625 -9.781 -14.055 1 98.12 78 VAL B CA 1
ATOM 3853 C C . VAL B 1 78 ? -18.25 -10.156 -12.719 1 98.12 78 VAL B C 1
ATOM 3855 O O . VAL B 1 78 ? -18.625 -11.312 -12.508 1 98.12 78 VAL B O 1
ATOM 3858 N N . PHE B 1 79 ? -18.422 -9.219 -11.836 1 98.69 79 PHE B N 1
ATOM 3859 C CA . PHE B 1 79 ? -18.984 -9.469 -10.516 1 98.69 79 PHE B CA 1
ATOM 3860 C C . PHE B 1 79 ? -20.422 -9.984 -10.633 1 98.69 79 PHE B C 1
ATOM 3862 O O . PHE B 1 79 ? -20.766 -10.992 -10.016 1 98.69 79 PHE B O 1
ATOM 3869 N N . VAL B 1 80 ? -21.219 -9.289 -11.438 1 98.44 80 VAL B N 1
ATOM 3870 C CA . VAL B 1 80 ? -22.609 -9.664 -11.586 1 98.44 80 VAL B CA 1
ATOM 3871 C C . VAL B 1 80 ? -22.719 -11.047 -12.219 1 98.44 80 VAL B C 1
ATOM 3873 O O . VAL B 1 80 ? -23.562 -11.852 -11.82 1 98.44 80 VAL B O 1
ATOM 3876 N N . MET B 1 81 ? -21.859 -11.328 -13.141 1 97.88 81 MET B N 1
ATOM 3877 C CA . MET B 1 81 ? -21.828 -12.648 -13.758 1 97.88 81 MET B CA 1
ATOM 3878 C C . MET B 1 81 ? -21.5 -13.727 -12.734 1 97.88 81 MET B C 1
ATOM 3880 O O . MET B 1 81 ? -22.109 -14.797 -12.719 1 97.88 81 MET B O 1
ATOM 3884 N N . GLU B 1 82 ? -20.5 -13.453 -11.859 1 97.81 82 GLU B N 1
ATOM 3885 C CA . GLU B 1 82 ? -20.141 -14.398 -10.812 1 97.81 82 GLU B CA 1
ATOM 3886 C C . G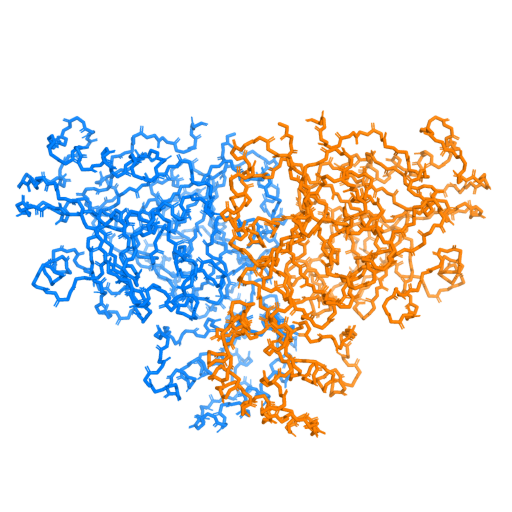LU B 1 82 ? -21.297 -14.609 -9.836 1 97.81 82 GLU B C 1
ATOM 3888 O O . GLU B 1 82 ? -21.594 -15.742 -9.445 1 97.81 82 GLU B O 1
ATOM 3893 N N . VAL B 1 83 ? -21.953 -13.539 -9.453 1 98.06 83 VAL B N 1
ATOM 3894 C CA . VAL B 1 83 ? -23.094 -13.617 -8.539 1 98.06 83 VAL B CA 1
ATOM 3895 C C . VAL B 1 83 ? -24.188 -14.484 -9.141 1 98.06 83 VAL B C 1
ATOM 3897 O O . VAL B 1 83 ? -24.719 -15.383 -8.484 1 98.06 83 VAL B O 1
ATOM 3900 N N . ASP B 1 84 ? -24.516 -14.203 -10.438 1 97.94 84 ASP B N 1
ATOM 3901 C CA . ASP B 1 84 ? -25.578 -14.945 -11.102 1 97.94 84 ASP B CA 1
ATOM 3902 C C . ASP B 1 84 ? -25.25 -16.438 -11.18 1 97.94 84 ASP B C 1
ATOM 3904 O O . ASP B 1 84 ? -26.109 -17.281 -10.953 1 97.94 84 ASP B O 1
ATOM 3908 N N . ARG B 1 85 ? -24.016 -16.719 -11.469 1 96.31 85 ARG B N 1
ATOM 3909 C CA . ARG B 1 85 ? -23.578 -18.109 -11.555 1 96.31 85 ARG B CA 1
ATOM 3910 C C . ARG B 1 85 ? -23.688 -18.797 -10.195 1 96.31 85 ARG B C 1
ATOM 3912 O O . ARG B 1 85 ? -24.141 -19.938 -10.109 1 96.31 85 ARG B O 1
ATOM 3919 N N . LEU B 1 86 ? -23.219 -18.156 -9.172 1 96.62 86 LEU B N 1
ATOM 3920 C CA . LEU B 1 86 ? -23.281 -18.719 -7.824 1 96.62 86 LEU B CA 1
ATOM 3921 C C . LEU B 1 86 ? -24.719 -18.938 -7.387 1 96.62 86 LEU B C 1
ATOM 3923 O O . LEU B 1 86 ? -25.031 -19.969 -6.793 1 96.62 86 LEU B O 1
ATOM 3927 N N . LYS B 1 87 ? -25.594 -18.016 -7.652 1 96.44 87 LYS B N 1
ATOM 3928 C CA . LYS B 1 87 ? -27 -18.141 -7.266 1 96.44 87 LYS B CA 1
ATOM 3929 C C . LYS B 1 87 ? -27.672 -19.266 -8.023 1 96.44 87 LYS B C 1
ATOM 3931 O O . LYS B 1 87 ? -28.484 -20.016 -7.461 1 96.44 87 LYS B O 1
ATOM 3936 N N . SER B 1 88 ? -27.359 -19.406 -9.266 1 95.88 88 SER B N 1
ATOM 3937 C CA . SER B 1 88 ? -27.953 -20.453 -10.078 1 95.88 88 SER B CA 1
ATOM 3938 C C . SER B 1 88 ? -27.594 -21.844 -9.555 1 95.88 88 SER B C 1
ATOM 3940 O O . SER B 1 88 ? -28.344 -22.797 -9.75 1 95.88 88 SER B O 1
ATOM 3942 N N . ARG B 1 89 ? -26.516 -21.938 -8.82 1 92.31 89 ARG B N 1
ATOM 3943 C CA . ARG B 1 89 ? -26.062 -23.219 -8.266 1 92.31 89 ARG B CA 1
ATOM 3944 C C . ARG B 1 89 ? -26.375 -23.297 -6.773 1 92.31 89 ARG B C 1
ATOM 3946 O O . ARG B 1 89 ? -25.875 -24.203 -6.082 1 92.31 89 ARG B O 1
ATOM 3953 N N . ASN B 1 90 ? -27.047 -22.344 -6.258 1 92.06 90 ASN B N 1
ATOM 3954 C CA . ASN B 1 90 ? -27.438 -22.25 -4.852 1 92.06 90 ASN B CA 1
ATOM 3955 C C . ASN B 1 90 ? -26.203 -22.156 -3.945 1 92.06 90 ASN B C 1
ATOM 3957 O O . ASN B 1 90 ? -26.203 -22.688 -2.832 1 92.06 90 ASN B O 1
ATOM 3961 N N . ALA B 1 91 ? -25.156 -21.562 -4.477 1 91.62 91 ALA B N 1
ATOM 3962 C CA . ALA B 1 91 ? -23.906 -21.406 -3.729 1 91.62 91 ALA B CA 1
ATOM 3963 C C . ALA B 1 91 ? -23.875 -20.047 -3.037 1 91.62 91 ALA B C 1
ATOM 3965 O O . ALA B 1 91 ? -22.984 -19.781 -2.217 1 91.62 91 ALA B O 1
ATOM 3966 N N . LEU B 1 92 ? -24.812 -19.188 -3.344 1 94.25 92 LEU B N 1
ATOM 3967 C CA . LEU B 1 92 ? -25.047 -17.906 -2.701 1 94.25 92 LEU B CA 1
ATOM 3968 C C . LEU B 1 92 ? -26.531 -17.688 -2.443 1 94.25 92 LEU B C 1
ATOM 3970 O O . LEU B 1 92 ? -27.219 -17.062 -3.25 1 94.25 92 LEU B O 1
ATOM 3974 N N . ALA B 1 93 ? -26.969 -18.188 -1.337 1 90.69 93 ALA B N 1
ATOM 3975 C CA . ALA B 1 93 ? -28.391 -18.125 -0.995 1 90.69 93 ALA B CA 1
ATOM 3976 C C . ALA B 1 93 ? -28.703 -16.828 -0.234 1 90.69 93 ALA B C 1
ATOM 3978 O O . ALA B 1 93 ? -29.828 -16.312 -0.323 1 90.69 93 ALA B O 1
ATOM 3979 N N . ASP B 1 94 ? -27.75 -16.344 0.456 1 94.06 94 ASP B N 1
ATOM 3980 C CA . ASP B 1 94 ? -27.891 -15.141 1.266 1 94.06 94 ASP B CA 1
ATOM 3981 C C . ASP B 1 94 ? -27 -14.023 0.747 1 94.06 94 ASP B C 1
ATOM 3983 O O . ASP B 1 94 ? -25.766 -14.086 0.877 1 94.06 94 ASP B O 1
ATOM 3987 N N . ASP B 1 95 ? -27.625 -12.938 0.303 1 95 95 ASP B N 1
ATOM 3988 C CA . ASP B 1 95 ? -26.875 -11.82 -0.273 1 95 95 ASP B CA 1
ATOM 3989 C C . ASP B 1 95 ? -25.969 -11.172 0.77 1 95 95 ASP B C 1
ATOM 3991 O O . ASP B 1 95 ? -24.969 -10.539 0.424 1 95 95 ASP B O 1
ATOM 3995 N N . SER B 1 96 ? -26.328 -11.312 2.01 1 94.75 96 SER B N 1
ATOM 3996 C CA . SER B 1 96 ? -25.578 -10.656 3.076 1 94.75 96 SER B CA 1
ATOM 3997 C C . SER B 1 96 ? -24.203 -11.266 3.232 1 94.75 96 SER B C 1
ATOM 3999 O O . SER B 1 96 ? -23.328 -10.695 3.9 1 94.75 96 SER B O 1
ATOM 4001 N N . GLN B 1 97 ? -23.938 -12.406 2.561 1 97.06 97 GLN B N 1
ATOM 4002 C CA . GLN B 1 97 ? -22.641 -13.062 2.605 1 97.06 97 GLN B CA 1
ATOM 4003 C C . GLN B 1 97 ? -21.594 -12.258 1.846 1 97.06 97 GLN B C 1
ATOM 4005 O O . GLN B 1 97 ? -20.391 -12.484 2.004 1 97.06 97 GLN B O 1
ATOM 4010 N N . LEU B 1 98 ? -22.125 -11.352 1.014 1 98.25 98 LEU B N 1
ATOM 4011 C CA . LEU B 1 98 ? -21.219 -10.594 0.157 1 98.25 98 LEU B CA 1
ATOM 4012 C C . LEU B 1 98 ? -21.25 -9.109 0.507 1 98.25 98 LEU B C 1
ATOM 4014 O O . LEU B 1 98 ? -22.312 -8.547 0.726 1 98.25 98 LEU B O 1
ATOM 4018 N N . VAL B 1 99 ? -20.062 -8.547 0.677 1 98.69 99 VAL B N 1
ATOM 4019 C CA . VAL B 1 99 ? -19.906 -7.113 0.917 1 98.69 99 VAL B CA 1
ATOM 4020 C C . VAL B 1 99 ? -18.844 -6.543 -0.02 1 98.69 99 VAL B C 1
ATOM 4022 O O . VAL B 1 99 ? -17.766 -7.117 -0.166 1 98.69 99 VAL B O 1
ATOM 4025 N N . VAL B 1 100 ? -19.141 -5.449 -0.693 1 98.75 100 VAL B N 1
ATOM 4026 C CA . VAL B 1 100 ? -18.234 -4.824 -1.646 1 98.75 100 VAL B CA 1
ATOM 4027 C C . VAL B 1 100 ? -17.953 -3.385 -1.227 1 98.75 100 VAL B C 1
ATOM 4029 O O . VAL B 1 100 ? -18.875 -2.645 -0.869 1 98.75 100 VAL B O 1
ATOM 4032 N N . SER B 1 101 ? -16.719 -2.973 -1.258 1 98.88 101 SER B N 1
ATOM 4033 C CA . SER B 1 101 ? -16.328 -1.642 -0.805 1 98.88 101 SER B CA 1
ATOM 4034 C C . SER B 1 101 ? -16.891 -0.559 -1.725 1 98.88 101 SER B C 1
ATOM 4036 O O . SER B 1 101 ? -16.688 -0.611 -2.941 1 98.88 101 SER B O 1
ATOM 4038 N N . LEU B 1 102 ? -17.453 0.478 -1.157 1 98.62 102 LEU B N 1
ATOM 4039 C CA . LEU B 1 102 ? -17.906 1.658 -1.888 1 98.62 102 LEU B CA 1
ATOM 4040 C C . LEU B 1 102 ? -16.719 2.391 -2.518 1 98.62 102 LEU B C 1
ATOM 4042 O O . LEU B 1 102 ? -16.891 3.156 -3.467 1 98.62 102 LEU B O 1
ATOM 4046 N N . ASP B 1 103 ? -15.539 2.074 -2.035 1 98.5 103 ASP B N 1
ATOM 4047 C CA . ASP B 1 103 ? -14.375 2.881 -2.379 1 98.5 103 ASP B CA 1
ATOM 4048 C C . ASP B 1 103 ? -13.477 2.15 -3.373 1 98.5 103 ASP B C 1
ATOM 4050 O O . ASP B 1 103 ? -12.406 2.646 -3.73 1 98.5 103 ASP B O 1
ATOM 4054 N N . ALA B 1 104 ? -13.852 0.961 -3.818 1 98.81 104 ALA B N 1
ATOM 4055 C CA . ALA B 1 104 ? -13.094 0.26 -4.848 1 98.81 104 ALA B CA 1
ATOM 4056 C C . ALA B 1 104 ? -13.211 0.961 -6.195 1 98.81 104 ALA B C 1
ATOM 4058 O O . ALA B 1 104 ? -14.297 1.422 -6.566 1 98.81 104 ALA B O 1
ATOM 4059 N N . HIS B 1 105 ? -12.125 1.097 -6.891 1 98.88 105 HIS B N 1
ATOM 4060 C CA . HIS B 1 105 ? -12.156 1.716 -8.211 1 98.88 105 HIS B CA 1
ATOM 4061 C C . HIS B 1 105 ? -12.742 0.769 -9.25 1 98.88 105 HIS B C 1
ATOM 4063 O O . HIS B 1 105 ? -12.523 -0.443 -9.188 1 98.88 105 HIS B O 1
ATOM 4069 N N . VAL B 1 106 ? -13.398 1.33 -10.203 1 98.88 106 VAL B N 1
ATOM 4070 C CA . VAL B 1 106 ? -14.172 0.547 -11.164 1 98.88 106 VAL B CA 1
ATOM 4071 C C . VAL B 1 106 ? -13.43 0.473 -12.492 1 98.88 106 VAL B C 1
ATOM 4073 O O . VAL B 1 106 ? -12.891 1.476 -12.969 1 98.88 106 VAL B O 1
ATOM 4076 N N . ILE B 1 107 ? -13.367 -0.718 -13.031 1 98.88 107 ILE B N 1
ATOM 4077 C CA . ILE B 1 107 ? -12.859 -0.904 -14.391 1 98.88 107 ILE B CA 1
ATOM 4078 C C . ILE B 1 107 ? -13.922 -0.48 -15.398 1 98.88 107 ILE B C 1
ATOM 4080 O O . ILE B 1 107 ? -14.984 -1.098 -15.484 1 98.88 107 ILE B O 1
ATOM 4084 N N . MET B 1 108 ? -13.664 0.523 -16.141 1 98.75 108 MET B N 1
ATOM 4085 C CA . MET B 1 108 ? -14.539 1.033 -17.188 1 98.75 108 MET B CA 1
ATOM 4086 C C . MET B 1 108 ? -14.117 0.49 -18.547 1 98.75 108 MET B C 1
ATOM 4088 O O . MET B 1 108 ? -13 -0.011 -18.703 1 98.75 108 MET B O 1
ATOM 4092 N N . PRO B 1 109 ? -14.969 0.589 -19.547 1 98.19 109 PRO B N 1
ATOM 4093 C CA . PRO B 1 109 ? -14.633 0.029 -20.859 1 98.19 109 PRO B CA 1
ATOM 4094 C C . PRO B 1 109 ? -13.352 0.612 -21.453 1 98.19 109 PRO B C 1
ATOM 4096 O O . PRO B 1 109 ? -12.602 -0.096 -22.125 1 98.19 109 PRO B O 1
ATOM 4099 N N . TRP B 1 110 ? -13.062 1.873 -21.203 1 98.44 110 TRP B N 1
ATOM 4100 C CA . TRP B 1 110 ? -11.867 2.477 -21.781 1 98.44 110 TRP B CA 1
ATOM 4101 C C . TRP B 1 110 ? -10.609 1.912 -21.125 1 98.44 110 TRP B C 1
ATOM 4103 O O . TRP B 1 110 ? -9.531 1.938 -21.734 1 98.44 110 TRP B O 1
ATOM 4113 N N . HIS B 1 111 ? -10.734 1.44 -19.906 1 98.56 111 HIS B N 1
ATOM 4114 C CA . HIS B 1 111 ? -9.57 0.826 -19.266 1 98.56 111 HIS B CA 1
ATOM 4115 C C . HIS B 1 111 ? -9.148 -0.445 -20 1 98.56 111 HIS B C 1
ATOM 4117 O O . HIS B 1 111 ? -7.961 -0.669 -20.234 1 98.56 111 HIS B O 1
ATOM 4123 N N . LYS B 1 112 ? -10.148 -1.311 -20.281 1 97.75 112 LYS B N 1
ATOM 4124 C CA . LYS B 1 112 ? -9.883 -2.533 -21.031 1 97.75 112 LYS B CA 1
ATOM 4125 C C . LYS B 1 112 ? -9.305 -2.219 -22.406 1 97.75 112 LYS B C 1
ATOM 4127 O O . LYS B 1 112 ? -8.328 -2.842 -22.828 1 97.75 112 LYS B O 1
ATOM 4132 N N . ALA B 1 113 ? -9.898 -1.226 -23.047 1 98 113 ALA B N 1
ATOM 4133 C CA . ALA B 1 113 ? -9.445 -0.837 -24.375 1 98 113 ALA B CA 1
ATOM 4134 C C . ALA B 1 113 ? -8.008 -0.333 -24.344 1 98 113 ALA B C 1
ATOM 4136 O O . ALA B 1 113 ? -7.191 -0.69 -25.203 1 98 113 ALA B O 1
ATOM 4137 N N . ILE B 1 114 ? -7.672 0.502 -23.359 1 97.44 114 ILE B N 1
ATOM 4138 C CA . ILE B 1 114 ? -6.332 1.06 -23.234 1 97.44 114 ILE B CA 1
ATOM 4139 C C . ILE B 1 114 ? -5.336 -0.06 -22.938 1 97.44 114 ILE B C 1
ATOM 4141 O O . ILE B 1 114 ? -4.242 -0.094 -23.5 1 97.44 114 ILE B O 1
ATOM 4145 N N . ASP B 1 115 ? -5.715 -0.926 -22.047 1 96.94 115 ASP B N 1
ATOM 4146 C CA . ASP B 1 115 ? -4.871 -2.059 -21.688 1 96.94 115 ASP B CA 1
ATOM 4147 C C . ASP B 1 115 ? -4.496 -2.887 -22.906 1 96.94 115 ASP B C 1
ATOM 4149 O O . ASP B 1 115 ? -3.32 -3.18 -23.125 1 96.94 115 ASP B O 1
ATOM 4153 N N . ILE B 1 116 ? -5.445 -3.23 -23.703 1 96 116 ILE B N 1
ATOM 4154 C CA . ILE B 1 116 ? -5.258 -4.047 -24.906 1 96 116 ILE B CA 1
ATOM 4155 C C . ILE B 1 116 ? -4.43 -3.275 -25.922 1 96 116 ILE B C 1
ATOM 4157 O O . ILE B 1 116 ? -3.48 -3.816 -26.5 1 96 116 ILE B O 1
ATOM 4161 N N . ALA B 1 117 ? -4.742 -1.987 -26.141 1 96.12 117 ALA B N 1
ATOM 4162 C CA . ALA B 1 117 ? -4.055 -1.162 -27.141 1 96.12 117 ALA B CA 1
ATOM 4163 C C . ALA B 1 117 ? -2.582 -0.985 -26.781 1 96.12 117 ALA B C 1
ATOM 4165 O O . ALA B 1 117 ? -1.71 -1.044 -27.641 1 96.12 117 ALA B O 1
ATOM 4166 N N . ARG B 1 118 ? -2.303 -0.726 -25.516 1 94.62 118 ARG B N 1
ATOM 4167 C CA . ARG B 1 118 ? -0.925 -0.542 -25.062 1 94.62 118 ARG B CA 1
ATOM 4168 C C . ARG B 1 118 ? -0.112 -1.816 -25.266 1 94.62 118 ARG B C 1
ATOM 4170 O O . ARG B 1 118 ? 1.04 -1.763 -25.703 1 94.62 118 ARG B O 1
ATOM 4177 N N . GLU B 1 119 ? -0.711 -2.932 -24.844 1 92 119 GLU B N 1
ATOM 4178 C CA . GLU B 1 119 ? -0.034 -4.215 -25 1 92 119 GLU B CA 1
ATOM 4179 C C . GLU B 1 119 ? 0.308 -4.477 -26.469 1 92 119 GLU B C 1
ATOM 4181 O O . GLU B 1 119 ? 1.397 -4.961 -26.781 1 92 119 GLU B O 1
ATOM 4186 N N . GLN B 1 120 ? -0.53 -4.125 -27.328 1 91.31 120 GLN B N 1
ATOM 4187 C CA . GLN B 1 120 ? -0.316 -4.32 -28.766 1 91.31 120 GLN B CA 1
ATOM 4188 C C . GLN B 1 120 ? 0.782 -3.398 -29.281 1 91.31 120 GLN B C 1
ATOM 4190 O O . GLN B 1 120 ? 1.578 -3.795 -30.141 1 91.31 120 GLN B O 1
ATOM 4195 N N . ALA B 1 121 ? 0.909 -2.273 -28.734 1 89.31 121 ALA B N 1
ATOM 4196 C CA . ALA B 1 121 ? 1.867 -1.268 -29.188 1 89.31 121 ALA B CA 1
ATOM 4197 C C . ALA B 1 121 ? 3.281 -1.612 -28.734 1 89.31 121 ALA B C 1
ATOM 4199 O O . ALA B 1 121 ? 4.262 -1.154 -29.328 1 89.31 121 ALA B O 1
ATOM 4200 N N . MET B 1 122 ? 3.428 -2.332 -27.672 1 87 122 MET B N 1
ATOM 4201 C CA . MET B 1 122 ? 4.73 -2.639 -27.078 1 87 122 MET B CA 1
ATOM 4202 C C . MET B 1 122 ? 5.488 -3.643 -27.938 1 87 122 MET B C 1
ATOM 4204 O O . MET B 1 122 ? 6.707 -3.787 -27.812 1 87 122 MET B O 1
ATOM 4208 N N . GLY B 1 123 ? 4.934 -4.301 -28.828 1 78.62 123 GLY B N 1
ATOM 4209 C CA . GLY B 1 123 ? 5.621 -5.25 -29.688 1 78.62 123 GLY B CA 1
ATOM 4210 C C . GLY B 1 123 ? 6.355 -6.328 -28.906 1 78.62 123 GLY B C 1
ATOM 4211 O O . GLY B 1 123 ? 5.754 -7.039 -28.109 1 78.62 123 GLY B O 1
ATOM 4212 N N . ALA B 1 124 ? 7.695 -6.371 -29.016 1 72.69 124 ALA B N 1
ATOM 4213 C CA . ALA B 1 124 ? 8.539 -7.395 -28.406 1 72.69 124 ALA B CA 1
ATOM 4214 C C . ALA B 1 124 ? 8.656 -7.18 -26.891 1 72.69 124 ALA B C 1
ATOM 4216 O O . ALA B 1 124 ? 9.016 -8.094 -26.156 1 72.69 124 ALA B O 1
ATOM 4217 N N . GLY B 1 125 ? 8.289 -6.043 -26.344 1 75.81 125 GLY B N 1
ATOM 4218 C CA . GLY B 1 125 ? 8.43 -5.695 -24.938 1 75.81 125 GLY B CA 1
ATOM 4219 C C . GLY B 1 125 ? 7.152 -5.898 -24.141 1 75.81 125 GLY B C 1
ATOM 4220 O O . GLY B 1 125 ? 6.973 -5.293 -23.094 1 75.81 125 GLY B O 1
ATOM 4221 N N . LYS B 1 126 ? 6.387 -6.777 -24.672 1 84.06 126 LYS B N 1
ATOM 4222 C CA . LYS B 1 126 ? 5.094 -7.023 -24.031 1 84.06 126 LYS B CA 1
ATOM 4223 C C . LYS B 1 126 ? 5.273 -7.547 -22.609 1 84.06 126 LYS B C 1
ATOM 4225 O O . LYS B 1 126 ? 6.156 -8.367 -22.359 1 84.06 126 LYS B O 1
ATOM 4230 N N . ILE B 1 127 ? 4.547 -6.973 -21.672 1 84.69 127 ILE B N 1
ATOM 4231 C CA . ILE B 1 127 ? 4.496 -7.41 -20.281 1 84.69 127 ILE B CA 1
ATOM 4232 C C . ILE B 1 127 ? 3.74 -8.734 -20.172 1 84.69 127 ILE B C 1
ATOM 4234 O O . ILE B 1 127 ? 4.117 -9.609 -19.391 1 84.69 127 ILE B O 1
ATOM 4238 N N . GLY B 1 128 ? 2.67 -8.914 -21 1 84.12 128 GLY B N 1
ATOM 4239 C CA . GLY B 1 128 ? 1.787 -10.07 -20.938 1 84.12 128 GLY B CA 1
ATOM 4240 C C . GLY B 1 128 ? 0.58 -9.844 -20.047 1 84.12 128 GLY B C 1
ATOM 4241 O O . GLY B 1 128 ? 0.23 -10.711 -19.25 1 84.12 128 GLY B O 1
ATOM 4242 N N . THR B 1 129 ? -0.084 -8.711 -20.266 1 87.62 129 THR B N 1
ATOM 4243 C CA . THR B 1 129 ? -1.25 -8.406 -19.438 1 87.62 129 THR B CA 1
ATOM 4244 C C . THR B 1 129 ? -2.438 -9.273 -19.844 1 87.62 129 THR B C 1
ATOM 4246 O O . THR B 1 129 ? -2.396 -9.953 -20.875 1 87.62 129 THR B O 1
ATOM 4249 N N . THR B 1 130 ? -3.459 -9.289 -19 1 87.19 130 THR B N 1
ATOM 4250 C CA . THR B 1 130 ? -4.656 -10.086 -19.266 1 87.19 130 THR B CA 1
ATOM 4251 C C . THR B 1 130 ? -5.648 -9.289 -20.109 1 87.19 130 THR B C 1
ATOM 4253 O O . THR B 1 130 ? -6.66 -9.836 -20.562 1 87.19 130 THR B O 1
ATOM 4256 N N . GLY B 1 131 ? -5.344 -8.016 -20.344 1 93 131 GLY B N 1
ATOM 4257 C CA . GLY B 1 131 ? -6.238 -7.176 -21.125 1 93 131 GLY B CA 1
ATOM 4258 C C . GLY B 1 131 ? -7.543 -6.871 -20.422 1 93 131 GLY B C 1
ATOM 4259 O O . GLY B 1 131 ? -8.555 -6.57 -21.062 1 93 131 GLY B O 1
ATOM 4260 N N . ARG B 1 132 ? -7.508 -6.93 -19.062 1 95.88 132 ARG B N 1
ATOM 4261 C CA . ARG B 1 132 ? -8.734 -6.785 -18.281 1 95.88 132 ARG B CA 1
ATOM 4262 C C . ARG B 1 132 ? -8.867 -5.371 -17.734 1 95.88 132 ARG B C 1
ATOM 4264 O O . ARG B 1 132 ? -9.781 -5.086 -16.953 1 95.88 132 ARG B O 1
ATOM 4271 N N . GLY B 1 133 ? -7.984 -4.477 -18.109 1 97.88 133 GLY B N 1
ATOM 4272 C CA . GLY B 1 133 ? -8.094 -3.08 -17.734 1 97.88 133 GLY B CA 1
ATOM 4273 C C . GLY B 1 133 ? -7.52 -2.799 -16.359 1 97.88 133 GLY B C 1
ATOM 4274 O O . GLY B 1 133 ? -7.742 -1.725 -15.789 1 97.88 133 GLY B O 1
ATOM 4275 N N . ILE B 1 134 ? -6.742 -3.74 -15.773 1 97.94 134 ILE B N 1
ATOM 4276 C CA . ILE B 1 134 ? -6.227 -3.635 -14.414 1 97.94 134 ILE B CA 1
ATOM 4277 C C . ILE B 1 134 ? -5.273 -2.445 -14.312 1 97.94 134 ILE B C 1
ATOM 4279 O O . ILE B 1 134 ? -5.504 -1.521 -13.531 1 97.94 134 ILE B O 1
ATOM 4283 N N . GLY B 1 135 ? -4.234 -2.438 -15.172 1 97.75 135 GLY B N 1
ATOM 4284 C CA . GLY B 1 135 ? -3.215 -1.401 -15.148 1 97.75 135 GLY B CA 1
ATOM 4285 C C . GLY B 1 135 ? -3.783 -0.001 -15.281 1 97.75 135 GLY B C 1
ATOM 4286 O O . GLY B 1 135 ? -3.625 0.827 -14.383 1 97.75 135 GLY B O 1
ATOM 4287 N N . PRO B 1 136 ? -4.559 0.276 -16.375 1 98.38 136 PRO B N 1
ATOM 4288 C CA . PRO B 1 136 ? -5.125 1.61 -16.578 1 98.38 136 PRO B CA 1
ATOM 4289 C C . PRO B 1 136 ? -6.027 2.057 -15.43 1 98.38 136 PRO B C 1
ATOM 4291 O O . PRO B 1 136 ? -6.098 3.248 -15.117 1 98.38 136 PRO B O 1
ATOM 4294 N N . THR B 1 137 ? -6.766 1.132 -14.82 1 98.81 137 THR B N 1
ATOM 4295 C CA . THR B 1 137 ? -7.633 1.509 -13.711 1 98.81 137 THR B CA 1
ATOM 4296 C C . THR B 1 137 ? -6.809 1.942 -12.5 1 98.81 137 THR B C 1
ATOM 4298 O O . THR B 1 137 ? -7.121 2.945 -11.859 1 98.81 137 THR B O 1
ATOM 4301 N N . TYR B 1 138 ? -5.727 1.152 -12.156 1 98.75 138 TYR B N 1
ATOM 4302 C CA . TYR B 1 138 ? -4.844 1.562 -11.07 1 98.75 138 TYR B CA 1
ATOM 4303 C C . TYR B 1 138 ? -4.168 2.891 -11.383 1 98.75 138 TYR B C 1
ATOM 4305 O O . TYR B 1 138 ? -3.908 3.695 -10.484 1 98.75 138 TYR B O 1
ATOM 4313 N N . GLU B 1 139 ? -3.854 3.141 -12.648 1 98.38 139 GLU B N 1
ATOM 4314 C CA . GLU B 1 139 ? -3.285 4.422 -13.062 1 98.38 139 GLU B CA 1
ATOM 4315 C C . GLU B 1 139 ? -4.258 5.566 -12.789 1 98.38 139 GLU B C 1
ATOM 4317 O O . GLU B 1 139 ? -3.861 6.613 -12.273 1 98.38 139 GLU B O 1
ATOM 4322 N N . ASP B 1 140 ? -5.527 5.371 -13.172 1 98.62 140 ASP B N 1
ATOM 4323 C CA . ASP B 1 140 ? -6.531 6.398 -12.922 1 98.62 140 ASP B CA 1
ATOM 4324 C C . ASP B 1 140 ? -6.684 6.668 -11.422 1 98.62 140 ASP B C 1
ATOM 4326 O O . ASP B 1 140 ? -6.91 7.805 -11.016 1 98.62 140 ASP B O 1
ATOM 4330 N N . LYS B 1 141 ? -6.629 5.605 -10.617 1 98.62 141 LYS B N 1
ATOM 4331 C CA . LYS B 1 141 ? -6.672 5.75 -9.164 1 98.62 141 LYS B CA 1
ATOM 4332 C C . LYS B 1 141 ? -5.59 6.711 -8.672 1 98.62 141 LYS B C 1
ATOM 4334 O O . LYS B 1 141 ? -5.891 7.707 -8.016 1 98.62 141 LYS B O 1
ATOM 4339 N N . VAL B 1 142 ? -4.344 6.438 -9.062 1 98.19 142 VAL B N 1
ATOM 4340 C CA . VAL B 1 142 ? -3.213 7.191 -8.531 1 98.19 142 VAL B CA 1
ATOM 4341 C C . VAL B 1 142 ? -3.158 8.57 -9.18 1 98.19 142 VAL B C 1
ATOM 4343 O O . VAL B 1 142 ? -2.652 9.523 -8.578 1 98.19 142 VAL B O 1
ATOM 4346 N N . ALA B 1 143 ? -3.709 8.703 -10.367 1 97.31 143 ALA B N 1
ATOM 4347 C CA . ALA B 1 143 ? -3.77 9.984 -11.07 1 97.31 143 ALA B CA 1
ATOM 4348 C C . ALA B 1 143 ? -4.906 10.844 -10.547 1 97.31 143 ALA B C 1
ATOM 4350 O O . ALA B 1 143 ? -5.07 11.992 -10.969 1 97.31 143 ALA B O 1
ATOM 4351 N N . ARG B 1 144 ? -5.781 10.305 -9.641 1 96.81 144 ARG B N 1
ATOM 4352 C CA . ARG B 1 144 ? -6.883 10.977 -8.969 1 96.81 144 ARG B CA 1
ATOM 4353 C C . ARG B 1 144 ? -7.992 11.336 -9.953 1 96.81 144 ARG B C 1
ATOM 4355 O O . ARG B 1 144 ? -8.523 12.445 -9.922 1 96.81 144 ARG B O 1
ATOM 4362 N N . ARG B 1 145 ? -8.211 10.43 -10.836 1 96.81 145 ARG B N 1
ATOM 4363 C CA . ARG B 1 145 ? -9.281 10.625 -11.805 1 96.81 145 ARG B CA 1
ATOM 4364 C C . ARG B 1 145 ? -10.125 9.359 -11.953 1 96.81 145 ARG B C 1
ATOM 4366 O O . ARG B 1 145 ? -10.844 9.203 -12.945 1 96.81 145 ARG B O 1
ATOM 4373 N N . GLY B 1 146 ? -9.984 8.398 -11.094 1 98 146 GLY B N 1
ATOM 4374 C CA . GLY B 1 146 ? -10.703 7.137 -11.156 1 98 146 GLY B CA 1
ATOM 4375 C C . GLY B 1 146 ? -12.133 7.238 -10.672 1 98 146 GLY B C 1
ATOM 4376 O O . GLY B 1 146 ? -12.492 8.188 -9.977 1 98 146 GLY B O 1
ATOM 4377 N N . LEU B 1 147 ? -12.977 6.32 -11.164 1 98.69 147 LEU B N 1
ATOM 4378 C CA . LEU B 1 147 ? -14.336 6.141 -10.672 1 98.69 147 LEU B CA 1
ATOM 4379 C C . LEU B 1 147 ? -14.391 5.031 -9.625 1 98.69 147 LEU B C 1
ATOM 4381 O O . LEU B 1 147 ? -13.68 4.027 -9.742 1 98.69 147 LEU B O 1
ATOM 4385 N N . ARG B 1 148 ? -15.148 5.219 -8.633 1 98.75 148 ARG B N 1
ATOM 4386 C CA . ARG B 1 148 ? -15.344 4.223 -7.586 1 98.75 148 ARG B CA 1
ATOM 4387 C C . ARG B 1 148 ? -16.75 3.646 -7.629 1 98.75 148 ARG B C 1
ATOM 4389 O O . ARG B 1 148 ? -17.609 4.16 -8.344 1 98.75 148 ARG B O 1
ATOM 4396 N N . ILE B 1 149 ? -17 2.59 -6.898 1 98.81 149 ILE B N 1
ATOM 4397 C CA . ILE B 1 149 ? -18.281 1.891 -6.902 1 98.81 149 ILE B CA 1
ATOM 4398 C C . ILE B 1 149 ? -19.406 2.857 -6.512 1 98.81 149 ILE B C 1
ATOM 4400 O O . ILE B 1 149 ? -20.484 2.834 -7.102 1 98.81 149 ILE B O 1
ATOM 4404 N N . ARG B 1 150 ? -19.141 3.719 -5.566 1 98.25 150 ARG B N 1
ATOM 4405 C CA . ARG B 1 150 ? -20.141 4.684 -5.129 1 98.25 150 ARG B CA 1
ATOM 4406 C C . ARG B 1 150 ? -20.625 5.543 -6.297 1 98.25 150 ARG B C 1
ATOM 4408 O O . ARG B 1 150 ? -21.781 5.965 -6.332 1 98.25 150 ARG B O 1
ATOM 4415 N N . ASP B 1 151 ? -19.797 5.805 -7.25 1 98.44 151 ASP B N 1
ATOM 4416 C CA . ASP B 1 151 ? -20.141 6.652 -8.383 1 98.44 151 ASP B CA 1
ATOM 4417 C C . ASP B 1 151 ? -21.172 5.973 -9.289 1 98.44 151 ASP B C 1
ATOM 4419 O O . ASP B 1 151 ? -21.891 6.645 -10.023 1 98.44 151 ASP B O 1
ATOM 4423 N N . LEU B 1 152 ? -21.188 4.645 -9.258 1 98.5 152 LEU B N 1
ATOM 4424 C CA . LEU B 1 152 ? -22.141 3.891 -10.078 1 98.5 152 LEU B CA 1
ATOM 4425 C C . LEU B 1 152 ? -23.531 3.957 -9.484 1 98.5 152 LEU B C 1
ATOM 4427 O O . LEU B 1 152 ? -24.516 3.65 -10.164 1 98.5 152 LEU B O 1
ATOM 4431 N N . LEU B 1 153 ? -23.625 4.344 -8.188 1 97.38 153 LEU B N 1
ATOM 4432 C CA . LEU B 1 153 ? -24.891 4.238 -7.465 1 97.38 153 LEU B CA 1
ATOM 4433 C C . LEU B 1 153 ? -25.75 5.469 -7.703 1 97.38 153 LEU B C 1
ATOM 4435 O O . LEU B 1 153 ? -26.938 5.488 -7.32 1 97.38 153 LEU B O 1
ATOM 4439 N N . ASP B 1 154 ? -25.172 6.48 -8.312 1 96.25 154 ASP B N 1
ATOM 4440 C CA . ASP B 1 154 ? -25.844 7.719 -8.695 1 96.25 154 ASP B CA 1
ATOM 4441 C C . ASP B 1 154 ? -25.625 8.039 -10.172 1 96.25 154 ASP B C 1
ATOM 4443 O O . ASP B 1 154 ? -24.531 8.445 -10.562 1 96.25 154 ASP B O 1
ATOM 4447 N N . ALA B 1 155 ? -26.734 7.977 -10.938 1 96.56 155 ALA B N 1
ATOM 4448 C CA . ALA B 1 155 ? -26.625 8.086 -12.391 1 96.56 155 ALA B CA 1
ATOM 4449 C C . ALA B 1 155 ? -26.047 9.445 -12.797 1 96.56 155 ALA B C 1
ATOM 4451 O O . ALA B 1 155 ? -25.281 9.539 -13.75 1 96.56 155 ALA B O 1
ATOM 4452 N N . ALA B 1 156 ? -26.531 10.453 -12.125 1 97.06 156 ALA B N 1
ATOM 4453 C CA . ALA B 1 156 ? -26.047 11.797 -12.453 1 97.06 156 ALA B CA 1
ATOM 4454 C C . ALA B 1 156 ? -24.547 11.93 -12.156 1 97.06 156 ALA B C 1
ATOM 4456 O O . ALA B 1 156 ? -23.812 12.531 -12.938 1 97.06 156 ALA B O 1
ATOM 4457 N N . ARG B 1 157 ? -24.141 11.43 -11.055 1 97.19 157 ARG B N 1
ATOM 4458 C CA . ARG B 1 157 ? -22.719 11.422 -10.695 1 97.19 157 ARG B CA 1
ATOM 4459 C C . ARG B 1 157 ? -21.906 10.609 -11.695 1 97.19 157 ARG B C 1
ATOM 4461 O O . ARG B 1 157 ? -20.828 11.039 -12.117 1 97.19 157 ARG B O 1
ATOM 4468 N N . LEU B 1 158 ? -22.391 9.461 -12.07 1 98.56 158 LEU B N 1
ATOM 4469 C CA . LEU B 1 158 ? -21.734 8.617 -13.047 1 98.56 158 LEU B CA 1
ATOM 4470 C C . LEU B 1 158 ? -21.562 9.344 -14.375 1 98.56 158 LEU B C 1
ATOM 4472 O O . LEU B 1 158 ? -20.484 9.32 -14.977 1 98.56 158 LEU B O 1
ATOM 4476 N N . GLU B 1 159 ? -22.641 9.953 -14.789 1 98.5 159 GLU B N 1
ATOM 4477 C CA . GLU B 1 159 ? -22.609 10.68 -16.047 1 98.5 159 GLU B CA 1
ATOM 4478 C C . GLU B 1 159 ? -21.547 11.773 -16.031 1 98.5 159 GLU B C 1
ATOM 4480 O O . GLU B 1 159 ? -20.781 11.922 -16.984 1 98.5 159 GLU B O 1
ATOM 4485 N N . ARG B 1 160 ? -21.484 12.555 -15 1 97.75 160 ARG B N 1
ATOM 4486 C CA . ARG B 1 160 ? -20.516 13.625 -14.859 1 97.75 160 ARG B CA 1
ATOM 4487 C C . ARG B 1 160 ? -19.094 13.086 -14.906 1 97.75 160 ARG B C 1
ATOM 4489 O O . ARG B 1 160 ? -18.234 13.641 -15.602 1 97.75 160 ARG B O 1
ATOM 4496 N N . LYS B 1 161 ? -18.844 12.047 -14.211 1 97.62 161 LYS B N 1
ATOM 4497 C CA . LYS B 1 161 ? -17.5 11.477 -14.133 1 97.62 161 LYS B CA 1
ATOM 4498 C C . LYS B 1 161 ? -17.078 10.883 -15.477 1 97.62 161 LYS B C 1
ATOM 4500 O O . LYS B 1 161 ? -15.914 11 -15.875 1 97.62 161 LYS B O 1
ATOM 4505 N N . VAL B 1 162 ? -18 10.195 -16.141 1 98.44 162 VAL B N 1
ATOM 4506 C CA . VAL B 1 162 ? -17.703 9.633 -17.453 1 98.44 162 VAL B CA 1
ATOM 4507 C C . VAL B 1 162 ? -17.375 10.758 -18.438 1 98.44 162 VAL B C 1
ATOM 4509 O O . VAL B 1 162 ? -16.406 10.664 -19.188 1 98.44 162 VAL B O 1
ATOM 4512 N N . LYS B 1 163 ? -18.156 11.805 -18.422 1 97.19 163 LYS B N 1
ATOM 4513 C CA . LYS B 1 163 ? -17.953 12.953 -19.297 1 97.19 163 LYS B CA 1
ATOM 4514 C C . LYS B 1 163 ? -16.594 13.594 -19.062 1 97.19 163 LYS B C 1
ATOM 4516 O O . LYS B 1 163 ? -15.961 14.078 -20 1 97.19 163 LYS B O 1
ATOM 4521 N N . GLU B 1 164 ? -16.188 13.57 -17.844 1 94.81 164 GLU B N 1
ATOM 4522 C CA . GLU B 1 164 ? -14.914 14.188 -17.469 1 94.81 164 GLU B CA 1
ATOM 4523 C C . GLU B 1 164 ? -13.734 13.359 -17.953 1 94.81 164 GLU B C 1
ATOM 4525 O O . GLU B 1 164 ? -12.719 13.906 -18.391 1 94.81 164 GLU B O 1
ATOM 4530 N N . ARG B 1 165 ? -13.812 12.055 -17.891 1 96.44 165 ARG B N 1
ATOM 4531 C CA . ARG B 1 165 ? -12.648 11.195 -18.109 1 96.44 165 ARG B CA 1
ATOM 4532 C C . ARG B 1 165 ? -12.586 10.703 -19.547 1 96.44 165 ARG B C 1
ATOM 4534 O O . ARG B 1 165 ? -11.5 10.523 -20.109 1 96.44 165 ARG B O 1
ATOM 4541 N N . LEU B 1 166 ? -13.695 10.492 -20.203 1 96.94 166 LEU B N 1
ATOM 4542 C CA . LEU B 1 166 ? -13.805 9.766 -21.469 1 96.94 166 LEU B CA 1
ATOM 4543 C C . LEU B 1 166 ? -13.039 10.477 -22.578 1 96.94 166 LEU B C 1
ATOM 4545 O O . LEU B 1 166 ? -12.367 9.836 -23.391 1 96.94 166 LEU B O 1
ATOM 4549 N N . PRO B 1 167 ? -13.039 11.852 -22.672 1 93.56 167 PRO B N 1
ATOM 4550 C CA . PRO B 1 167 ? -12.312 12.516 -23.766 1 93.56 167 PRO B CA 1
ATOM 4551 C C . PRO B 1 167 ? -10.82 12.219 -23.734 1 93.56 167 PRO B C 1
ATOM 4553 O O . PRO B 1 167 ? -10.242 11.883 -24.781 1 93.56 167 PRO B O 1
ATOM 4556 N N . ALA B 1 168 ? -10.211 12.281 -22.609 1 91.44 168 ALA B N 1
ATOM 4557 C CA . ALA B 1 168 ? -8.781 11.992 -22.516 1 91.44 168 ALA B CA 1
ATOM 4558 C C . ALA B 1 168 ? -8.492 10.531 -22.844 1 91.44 168 ALA B C 1
ATOM 4560 O O . ALA B 1 168 ? -7.457 10.219 -23.438 1 91.44 168 ALA B O 1
ATOM 4561 N N . ALA B 1 169 ? -9.383 9.617 -22.406 1 95.5 169 ALA B N 1
ATOM 4562 C CA . ALA B 1 169 ? -9.227 8.203 -22.75 1 95.5 169 ALA B CA 1
ATOM 4563 C C . ALA B 1 169 ? -9.297 7.98 -24.25 1 95.5 169 ALA B C 1
ATOM 4565 O O . ALA B 1 169 ? -8.5 7.219 -24.812 1 95.5 169 ALA B O 1
ATOM 4566 N N . ARG B 1 170 ? -10.25 8.648 -24.906 1 94.94 170 ARG B N 1
ATOM 4567 C CA . ARG B 1 170 ? -10.398 8.539 -26.359 1 94.94 170 ARG B CA 1
ATOM 4568 C C . ARG B 1 170 ? -9.141 9.023 -27.078 1 94.94 170 ARG B C 1
ATOM 4570 O O . ARG B 1 170 ? -8.703 8.406 -28.047 1 94.94 170 ARG B O 1
ATOM 4577 N N . GLU B 1 171 ? -8.688 10.039 -26.609 1 91.06 171 GLU B N 1
ATOM 4578 C CA . GLU B 1 171 ? -7.48 10.594 -27.219 1 91.06 171 GLU B CA 1
ATOM 4579 C C . GLU B 1 171 ? -6.305 9.633 -27.094 1 91.06 171 GLU B C 1
ATOM 4581 O O . GLU B 1 171 ? -5.535 9.453 -28.031 1 91.06 171 GLU B O 1
ATOM 4586 N N . GLU B 1 172 ? -6.133 9.141 -25.922 1 91.81 172 GLU B N 1
ATOM 4587 C CA . GLU B 1 172 ? -5.059 8.172 -25.719 1 91.81 172 GLU B CA 1
ATOM 4588 C C . GLU B 1 172 ? -5.227 6.965 -26.641 1 91.81 172 GLU B C 1
ATOM 4590 O O . GLU B 1 172 ? -4.262 6.496 -27.25 1 91.81 172 GLU B O 1
ATOM 4595 N N . LEU B 1 173 ? -6.418 6.457 -26.75 1 95.94 173 LEU B N 1
ATOM 4596 C CA . LEU B 1 173 ? -6.703 5.309 -27.594 1 95.94 173 LEU B CA 1
ATOM 4597 C C . LEU B 1 173 ? -6.426 5.637 -29.062 1 95.94 173 LEU B C 1
ATOM 4599 O O . LEU B 1 173 ? -5.871 4.812 -29.797 1 95.94 173 LEU B O 1
ATOM 4603 N N . SER B 1 174 ? -6.766 6.832 -29.438 1 92.94 174 SER B N 1
ATOM 4604 C CA . SER B 1 174 ? -6.5 7.266 -30.797 1 92.94 174 SER B CA 1
ATOM 4605 C C . SER B 1 174 ? -5.004 7.293 -31.094 1 92.94 174 SER B C 1
ATOM 4607 O O . SER B 1 174 ? -4.566 6.871 -32.156 1 92.94 174 SER B O 1
ATOM 4609 N N . ARG B 1 175 ? -4.27 7.699 -30.203 1 89.62 175 ARG B N 1
ATOM 4610 C CA . ARG B 1 175 ? -2.818 7.758 -30.359 1 89.62 175 ARG B CA 1
ATOM 4611 C C . ARG B 1 175 ? -2.225 6.355 -30.484 1 89.62 175 ARG B C 1
ATOM 4613 O O . ARG B 1 175 ? -1.226 6.156 -31.172 1 89.62 175 ARG B O 1
ATOM 4620 N N . LEU B 1 176 ? -2.828 5.457 -29.797 1 92.38 176 LEU B N 1
ATOM 4621 C CA . LEU B 1 176 ? -2.361 4.074 -29.812 1 92.38 176 LEU B CA 1
ATOM 4622 C C . LEU B 1 176 ? -2.881 3.34 -31.047 1 92.38 176 LEU B C 1
ATOM 4624 O O . LEU B 1 176 ? -2.613 2.148 -31.219 1 92.38 176 LEU B O 1
ATOM 4628 N N . GLY B 1 177 ? -3.656 4.043 -31.891 1 91.88 177 GLY B N 1
ATOM 4629 C CA . GLY B 1 177 ? -4.184 3.459 -33.125 1 91.88 177 GLY B CA 1
ATOM 4630 C C . GLY B 1 177 ? -5.43 2.627 -32.875 1 91.88 177 GLY B C 1
ATOM 4631 O O . GLY B 1 177 ? -5.777 1.78 -33.719 1 91.88 177 GLY B O 1
ATOM 4632 N N . ALA B 1 178 ? -6.02 2.795 -31.672 1 92.25 178 ALA B N 1
ATOM 4633 C CA . ALA B 1 178 ? -7.246 2.074 -31.344 1 92.25 178 ALA B CA 1
ATOM 4634 C C . ALA B 1 178 ? -8.461 2.998 -31.406 1 92.25 178 ALA B C 1
ATOM 4636 O O . ALA B 1 178 ? -8.383 4.16 -31 1 92.25 178 ALA B O 1
ATOM 4637 N N . THR B 1 179 ? -9.578 2.492 -32.031 1 88.94 179 THR B N 1
ATOM 4638 C CA . THR B 1 179 ? -10.789 3.303 -32.125 1 88.94 179 THR B CA 1
ATOM 4639 C C . THR B 1 179 ? -12.008 2.5 -31.656 1 88.94 179 THR B C 1
ATOM 4641 O O . THR B 1 179 ? -12.961 2.322 -32.438 1 88.94 179 THR B O 1
ATOM 4644 N N . PRO B 1 180 ? -11.914 2.135 -30.453 1 89.69 180 PRO B N 1
ATOM 4645 C CA . PRO B 1 180 ? -13.086 1.407 -29.969 1 89.69 180 PRO B CA 1
ATOM 4646 C C . PRO B 1 180 ? -14.328 2.289 -29.875 1 89.69 180 PRO B C 1
ATOM 4648 O O . PRO B 1 180 ? -14.219 3.512 -29.766 1 89.69 180 PRO B O 1
ATOM 4651 N N . GLU B 1 181 ? -15.5 1.658 -30.016 1 89.69 181 GLU B N 1
ATOM 4652 C CA . GLU B 1 181 ? -16.766 2.367 -29.797 1 89.69 181 GLU B CA 1
ATOM 4653 C C . GLU B 1 181 ? -17 2.617 -28.312 1 89.69 181 GLU B C 1
ATOM 4655 O O . GLU B 1 181 ? -17.25 1.678 -27.562 1 89.69 181 GLU B O 1
ATOM 4660 N N . LEU B 1 182 ? -16.812 3.822 -27.844 1 95.81 182 LEU B N 1
ATOM 4661 C CA . LEU B 1 182 ? -17.062 4.242 -26.469 1 95.81 182 LEU B CA 1
ATOM 4662 C C . LEU B 1 182 ? -18.141 5.316 -26.422 1 95.81 182 LEU B C 1
ATOM 4664 O O . LEU B 1 182 ? -17.844 6.492 -26.188 1 95.81 182 LEU B O 1
ATOM 4668 N N . ASP B 1 183 ? -19.391 4.871 -26.609 1 96.69 183 ASP B N 1
ATOM 4669 C CA . ASP B 1 183 ? -20.531 5.777 -26.547 1 96.69 183 ASP B CA 1
ATOM 4670 C C . ASP B 1 183 ? -20.859 6.18 -25.109 1 96.69 183 ASP B C 1
ATOM 4672 O O . ASP B 1 183 ? -21.172 5.328 -24.281 1 96.69 183 ASP B O 1
ATOM 4676 N N . GLU B 1 184 ? -20.781 7.449 -24.922 1 96.94 184 GLU B N 1
ATOM 4677 C CA . GLU B 1 184 ? -20.938 7.98 -23.578 1 96.94 184 GLU B CA 1
ATOM 4678 C C . GLU B 1 184 ? -22.297 7.582 -22.984 1 96.94 184 GLU B C 1
ATOM 4680 O O . GLU B 1 184 ? -22.359 7.066 -21.859 1 96.94 184 GLU B O 1
ATOM 4685 N N . ALA B 1 185 ? -23.375 7.781 -23.672 1 97.38 185 ALA B N 1
ATOM 4686 C CA . ALA B 1 185 ? -24.719 7.48 -23.188 1 97.38 185 ALA B CA 1
ATOM 4687 C C . ALA B 1 185 ? -24.875 5.988 -22.922 1 97.38 185 ALA B C 1
ATOM 4689 O O . ALA B 1 185 ? -25.5 5.594 -21.938 1 97.38 185 ALA B O 1
ATOM 4690 N N . ALA B 1 186 ? -24.359 5.133 -23.828 1 97.81 186 ALA B N 1
ATOM 4691 C CA . ALA B 1 186 ? -24.453 3.686 -23.656 1 97.81 186 ALA B CA 1
ATOM 4692 C C . ALA B 1 186 ? -23.672 3.229 -22.422 1 97.81 186 ALA B C 1
ATOM 4694 O O . ALA B 1 186 ? -24.125 2.342 -21.703 1 97.81 186 ALA B O 1
ATOM 4695 N N . ILE B 1 187 ? -22.5 3.799 -22.203 1 98.19 187 ILE B N 1
ATOM 4696 C CA . ILE B 1 187 ? -21.672 3.459 -21.047 1 98.19 187 ILE B CA 1
ATOM 4697 C C . ILE B 1 187 ? -22.422 3.822 -19.766 1 98.19 187 ILE B C 1
ATOM 4699 O O . ILE B 1 187 ? -22.5 3.01 -18.844 1 98.19 187 ILE B O 1
ATOM 4703 N N . VAL B 1 188 ? -22.984 5.047 -19.719 1 98.44 188 VAL B N 1
ATOM 4704 C CA . VAL B 1 188 ? -23.688 5.512 -18.531 1 98.44 188 VAL B CA 1
ATOM 4705 C C . VAL B 1 188 ? -24.875 4.613 -18.25 1 98.44 188 VAL B C 1
ATOM 4707 O O . VAL B 1 188 ? -25.125 4.227 -17.109 1 98.44 188 VAL B O 1
ATOM 4710 N N . ALA B 1 189 ? -25.594 4.273 -19.312 1 98.31 189 ALA B N 1
ATOM 4711 C CA . ALA B 1 189 ? -26.766 3.418 -19.141 1 98.31 189 ALA B CA 1
ATOM 4712 C C . ALA B 1 189 ? -26.375 2.045 -18.609 1 98.31 189 ALA B C 1
ATOM 4714 O O . ALA B 1 189 ? -26.969 1.556 -17.641 1 98.31 189 ALA B O 1
ATOM 4715 N N . ARG B 1 190 ? -25.438 1.442 -19.234 1 98.38 190 ARG B N 1
ATOM 4716 C CA . ARG B 1 190 ? -25 0.096 -18.875 1 98.38 190 ARG B CA 1
ATOM 4717 C C . ARG B 1 190 ? -24.438 0.067 -17.453 1 98.38 190 ARG B C 1
ATOM 4719 O O . ARG B 1 190 ? -24.812 -0.801 -16.656 1 98.38 190 ARG B O 1
ATOM 4726 N N . TYR B 1 191 ? -23.625 0.98 -17.094 1 98.69 191 TYR B N 1
ATOM 4727 C CA . TYR B 1 191 ? -22.953 0.971 -15.797 1 98.69 191 TYR B CA 1
ATOM 4728 C C . TYR B 1 191 ? -23.906 1.448 -14.703 1 98.69 191 TYR B C 1
ATOM 4730 O O . TYR B 1 191 ? -23.703 1.132 -13.523 1 98.69 191 TYR B O 1
ATOM 4738 N N . SER B 1 192 ? -24.906 2.264 -15.047 1 98.62 192 SER B N 1
ATOM 4739 C CA . SER B 1 192 ? -25.969 2.553 -14.094 1 98.62 192 SER B CA 1
ATOM 4740 C C . SER B 1 192 ? -26.75 1.29 -13.734 1 98.62 192 SER B C 1
ATOM 4742 O O . SER B 1 192 ? -27.078 1.073 -12.562 1 98.62 192 SER B O 1
ATOM 4744 N N . GLU B 1 193 ? -27.016 0.508 -14.758 1 98.5 193 GLU B N 1
ATOM 4745 C CA . GLU B 1 193 ? -27.703 -0.759 -14.523 1 98.5 193 GLU B CA 1
ATOM 4746 C C . GLU B 1 193 ? -26.859 -1.684 -13.648 1 98.5 193 GLU B C 1
ATOM 4748 O O . GLU B 1 193 ? -27.375 -2.279 -12.695 1 98.5 193 GLU B O 1
ATOM 4753 N N . LEU B 1 194 ? -25.609 -1.797 -13.961 1 98.69 194 LEU B N 1
ATOM 4754 C CA . LEU B 1 194 ? -24.703 -2.607 -13.156 1 98.69 194 LEU B CA 1
ATOM 4755 C C . LEU B 1 194 ? -24.625 -2.084 -11.727 1 98.69 194 LEU B C 1
ATOM 4757 O O . LEU B 1 194 ? -24.609 -2.869 -10.773 1 98.69 194 LEU B O 1
ATOM 4761 N N . GLY B 1 195 ? -24.562 -0.74 -11.633 1 98.5 195 GLY B N 1
ATOM 4762 C CA . GLY B 1 195 ? -24.562 -0.124 -10.312 1 98.5 195 GLY B CA 1
ATOM 4763 C C . GLY B 1 195 ? -25.734 -0.524 -9.461 1 98.5 195 GLY B C 1
ATOM 4764 O O . GLY B 1 195 ? -25.594 -0.771 -8.258 1 98.5 195 GLY B O 1
ATOM 4765 N N . ARG B 1 196 ? -26.922 -0.611 -10.016 1 97.94 196 ARG B N 1
ATOM 4766 C CA . ARG B 1 196 ? -28.125 -1.017 -9.297 1 97.94 196 ARG B CA 1
ATOM 4767 C C . ARG B 1 196 ? -28 -2.443 -8.773 1 97.94 196 ARG B C 1
ATOM 4769 O O . ARG B 1 196 ? -28.422 -2.744 -7.656 1 97.94 196 ARG B O 1
ATOM 4776 N N . ARG B 1 197 ? -27.375 -3.238 -9.539 1 97.81 197 ARG B N 1
ATOM 4777 C CA . ARG B 1 197 ? -27.203 -4.633 -9.148 1 97.81 197 ARG B CA 1
ATOM 4778 C C . ARG B 1 197 ? -26.141 -4.77 -8.055 1 97.81 197 ARG B C 1
ATOM 4780 O O . ARG B 1 197 ? -26.234 -5.66 -7.207 1 97.81 197 ARG B O 1
ATOM 4787 N N . VAL B 1 198 ? -25.188 -3.924 -8.047 1 98.44 198 VAL B N 1
ATOM 4788 C CA . VAL B 1 198 ? -24.078 -3.994 -7.098 1 98.44 198 VAL B CA 1
ATOM 4789 C C . VAL B 1 198 ? -24.484 -3.326 -5.785 1 98.44 198 VAL B C 1
ATOM 4791 O O . VAL B 1 198 ? -23.953 -3.646 -4.723 1 98.44 198 VAL B O 1
ATOM 4794 N N . ALA B 1 199 ? -25.469 -2.461 -5.809 1 98.25 199 ALA B N 1
ATOM 4795 C CA . ALA B 1 199 ? -25.844 -1.567 -4.715 1 98.25 199 ALA B CA 1
ATOM 4796 C C . ALA B 1 199 ? -26.156 -2.355 -3.441 1 98.25 199 ALA B C 1
ATOM 4798 O O . ALA B 1 199 ? -25.797 -1.928 -2.34 1 98.25 199 ALA B O 1
ATOM 4799 N N . ARG B 1 200 ? -26.781 -3.463 -3.566 1 97 200 ARG B N 1
ATOM 4800 C CA . ARG B 1 200 ? -27.203 -4.215 -2.393 1 97 200 ARG B CA 1
ATOM 4801 C C . ARG B 1 200 ? -26.016 -4.812 -1.651 1 97 200 ARG B C 1
ATOM 4803 O O . ARG B 1 200 ? -26.141 -5.199 -0.487 1 97 200 ARG B O 1
ATOM 4810 N N . TYR B 1 201 ? -24.891 -4.926 -2.312 1 98.44 201 TYR B N 1
ATOM 4811 C CA . TYR B 1 201 ? -23.703 -5.496 -1.7 1 98.44 201 TYR B CA 1
ATOM 4812 C C . TYR B 1 201 ? -22.766 -4.402 -1.208 1 98.44 201 TYR B C 1
ATOM 4814 O O . TYR B 1 201 ? -21.828 -4.672 -0.454 1 98.44 201 TYR B O 1
ATOM 4822 N N . ALA B 1 202 ? -22.953 -3.139 -1.597 1 98.31 202 ALA B N 1
ATOM 4823 C CA . ALA B 1 202 ? -22 -2.047 -1.401 1 98.31 202 ALA B CA 1
ATOM 4824 C C . ALA B 1 202 ? -22.078 -1.51 0.025 1 98.31 202 ALA B C 1
ATOM 4826 O O . ALA B 1 202 ? -23.156 -1.311 0.568 1 98.31 202 ALA B O 1
ATOM 4827 N N . ALA B 1 203 ? -20.875 -1.333 0.654 1 98.06 203 ALA B N 1
ATOM 4828 C CA . ALA B 1 203 ? -20.797 -0.807 2.014 1 98.06 203 ALA B CA 1
ATOM 4829 C C . ALA B 1 203 ? -19.469 -0.11 2.266 1 98.06 203 ALA B C 1
ATOM 4831 O O . ALA B 1 203 ? -18.562 -0.151 1.419 1 98.06 203 ALA B O 1
ATOM 4832 N N . ASP B 1 204 ? -19.438 0.67 3.361 1 97.62 204 ASP B N 1
ATOM 4833 C CA . ASP B 1 204 ? -18.156 1.119 3.902 1 97.62 204 ASP B CA 1
ATOM 4834 C C . ASP B 1 204 ? -17.391 -0.043 4.523 1 97.62 204 ASP B C 1
ATOM 4836 O O . ASP B 1 204 ? -17.484 -0.29 5.727 1 97.62 204 ASP B O 1
ATOM 4840 N N . VAL B 1 205 ? -16.625 -0.612 3.736 1 98.31 205 VAL B N 1
ATOM 4841 C CA . VAL B 1 205 ? -15.969 -1.858 4.121 1 98.31 205 VAL B CA 1
ATOM 4842 C C . VAL B 1 205 ? -15.016 -1.606 5.289 1 98.31 205 VAL B C 1
ATOM 4844 O O . VAL B 1 205 ? -14.891 -2.443 6.188 1 98.31 205 VAL B O 1
ATOM 4847 N N . SER B 1 206 ? -14.312 -0.489 5.262 1 98.12 206 SER B N 1
ATOM 4848 C CA . SER B 1 206 ? -13.422 -0.178 6.379 1 98.12 206 SER B CA 1
ATOM 4849 C C . SER B 1 206 ? -14.18 -0.191 7.703 1 98.12 206 SER B C 1
ATOM 4851 O O . SER B 1 206 ? -13.742 -0.822 8.672 1 98.12 206 SER B O 1
ATOM 4853 N N . LEU B 1 207 ? -15.297 0.483 7.75 1 97.94 207 LEU B N 1
ATOM 4854 C CA . LEU B 1 207 ? -16.125 0.525 8.953 1 97.94 207 LEU B CA 1
ATOM 4855 C C . LEU B 1 207 ? -16.703 -0.85 9.258 1 97.94 207 LEU B C 1
ATOM 4857 O O . LEU B 1 207 ? -16.734 -1.273 10.414 1 97.94 207 LEU B O 1
ATOM 4861 N N . TRP B 1 208 ? -17.156 -1.52 8.195 1 98.25 208 TRP B N 1
ATOM 4862 C CA . TRP B 1 208 ? -17.75 -2.844 8.344 1 98.25 208 TRP B CA 1
ATOM 4863 C C . TRP B 1 208 ? -16.766 -3.818 8.984 1 98.25 208 TRP B C 1
ATOM 4865 O O . TRP B 1 208 ? -17.109 -4.52 9.938 1 98.25 208 TRP B O 1
ATOM 4875 N N . LEU B 1 209 ? -15.578 -3.822 8.531 1 98.62 209 LEU B N 1
ATOM 4876 C CA . LEU B 1 209 ? -14.555 -4.734 9.039 1 98.62 209 LEU B CA 1
ATOM 4877 C C . LEU B 1 209 ? -14.125 -4.34 10.445 1 98.62 209 LEU B C 1
ATOM 4879 O O . LEU B 1 209 ? -13.828 -5.203 11.273 1 98.62 209 LEU B O 1
ATOM 4883 N N . HIS B 1 210 ? -14.008 -3.057 10.68 1 97.69 210 HIS B N 1
ATOM 4884 C CA . HIS B 1 210 ? -13.688 -2.598 12.023 1 97.69 210 HIS B CA 1
ATOM 4885 C C . HIS B 1 210 ? -14.688 -3.127 13.039 1 97.69 210 HIS B C 1
ATOM 4887 O O . HIS B 1 210 ? -14.297 -3.623 14.102 1 97.69 210 HIS B O 1
ATOM 4893 N N . ARG B 1 211 ? -15.953 -3.008 12.711 1 98 211 ARG B N 1
ATOM 4894 C CA . ARG B 1 211 ? -17 -3.506 13.594 1 98 211 ARG B CA 1
ATOM 4895 C C . ARG B 1 211 ? -16.922 -5.02 13.75 1 98 211 ARG B C 1
ATOM 4897 O O . ARG B 1 211 ? -17.141 -5.555 14.836 1 98 211 ARG B O 1
ATOM 4904 N N . ALA B 1 212 ? -16.609 -5.695 12.672 1 98.12 212 ALA B N 1
ATOM 4905 C CA . ALA B 1 212 ? -16.406 -7.141 12.742 1 98.12 212 ALA B CA 1
ATOM 4906 C C . ALA B 1 212 ? -15.297 -7.496 13.727 1 98.12 212 ALA B C 1
ATOM 4908 O O . ALA B 1 212 ? -15.461 -8.398 14.555 1 98.12 212 ALA B O 1
ATOM 4909 N N . LEU B 1 213 ? -14.195 -6.816 13.672 1 97.75 213 LEU B N 1
ATOM 4910 C CA . LEU B 1 213 ? -13.086 -7.047 14.586 1 97.75 213 LEU B CA 1
ATOM 4911 C C . LEU B 1 213 ? -13.492 -6.77 16.031 1 97.75 213 LEU B C 1
ATOM 4913 O O . LEU B 1 213 ? -13.148 -7.535 16.938 1 97.75 213 LEU B O 1
ATOM 4917 N N . GLN B 1 214 ? -14.203 -5.672 16.188 1 96.25 214 GLN B N 1
ATOM 4918 C CA . GLN B 1 214 ? -14.656 -5.316 17.531 1 96.25 214 GLN B CA 1
ATOM 4919 C C . GLN B 1 214 ? -15.57 -6.398 18.109 1 96.25 214 GLN B C 1
ATOM 4921 O O . GLN B 1 214 ? -15.609 -6.594 19.312 1 96.25 214 GLN B O 1
ATOM 4926 N N . ASN B 1 215 ? -16.219 -7.059 17.219 1 97.62 215 ASN B N 1
ATOM 4927 C CA . ASN B 1 215 ? -17.125 -8.117 17.641 1 97.62 215 ASN B CA 1
ATOM 4928 C C . ASN B 1 215 ? -16.406 -9.469 17.719 1 97.62 215 ASN B C 1
ATOM 4930 O O . ASN B 1 215 ? -17.062 -10.516 17.797 1 97.62 215 ASN B O 1
ATOM 4934 N N . GLY B 1 216 ? -15.133 -9.492 17.594 1 96.69 216 GLY B N 1
ATOM 4935 C CA . GLY B 1 216 ? -14.32 -10.68 17.828 1 96.69 216 GLY B CA 1
ATOM 4936 C C . GLY B 1 216 ? -14.273 -11.609 16.625 1 96.69 216 GLY B C 1
ATOM 4937 O O . GLY B 1 216 ? -13.914 -12.781 16.766 1 96.69 216 GLY B O 1
ATOM 4938 N N . LYS B 1 217 ? -14.648 -11.117 15.445 1 98 217 LYS B N 1
ATOM 4939 C CA . LYS B 1 217 ? -14.617 -11.945 14.242 1 98 217 LYS B CA 1
ATOM 4940 C C . LYS B 1 217 ? -13.18 -12.164 13.773 1 98 217 LYS B C 1
ATOM 4942 O O . LYS B 1 217 ? -12.336 -11.273 13.906 1 98 217 LYS B O 1
ATOM 4947 N N . GLN B 1 218 ? -12.914 -13.375 13.219 1 98.06 218 GLN B N 1
ATOM 4948 C CA . GLN B 1 218 ? -11.617 -13.711 12.656 1 98.06 218 GLN B CA 1
ATOM 4949 C C . GLN B 1 218 ? -11.586 -13.438 11.148 1 98.06 218 GLN B C 1
ATOM 4951 O O . GLN B 1 218 ? -12.492 -13.844 10.422 1 98.06 218 GLN B O 1
ATOM 4956 N N . LEU B 1 219 ? -10.57 -12.75 10.773 1 98.75 219 LEU B N 1
ATOM 4957 C CA . LEU B 1 219 ? -10.461 -12.352 9.375 1 98.75 219 LEU B CA 1
ATOM 4958 C C . LEU B 1 219 ? -9.406 -13.188 8.656 1 98.75 219 LEU B C 1
ATOM 4960 O O . LEU B 1 219 ? -8.359 -13.492 9.227 1 98.75 219 LEU B O 1
ATOM 4964 N N . LEU B 1 220 ? -9.711 -13.617 7.449 1 98.81 220 LEU B N 1
ATOM 4965 C CA . LEU B 1 220 ? -8.797 -14.219 6.484 1 98.81 220 LEU B CA 1
ATOM 4966 C C . LEU B 1 220 ? -8.633 -13.32 5.262 1 98.81 220 LEU B C 1
ATOM 4968 O O . LEU B 1 220 ? -9.57 -13.148 4.484 1 98.81 220 LEU B O 1
ATOM 4972 N N . PHE B 1 221 ? -7.449 -12.75 5.129 1 98.81 221 PHE B N 1
ATOM 4973 C CA . PHE B 1 221 ? -7.164 -11.891 3.982 1 98.81 221 PHE B CA 1
ATOM 4974 C C . PHE B 1 221 ? -6.637 -12.711 2.811 1 98.81 221 PHE B C 1
ATOM 4976 O O . PHE B 1 221 ? -5.648 -13.43 2.945 1 98.81 221 PHE B O 1
ATOM 4983 N N . GLU B 1 222 ? -7.277 -12.586 1.701 1 98.19 222 GLU B N 1
ATOM 4984 C CA . GLU B 1 222 ? -6.949 -13.336 0.494 1 98.19 222 GLU B CA 1
ATOM 4985 C C . GLU B 1 222 ? -6.211 -12.469 -0.516 1 98.19 222 GLU B C 1
ATOM 4987 O O . GLU B 1 222 ? -6.785 -11.523 -1.071 1 98.19 222 GLU B O 1
ATOM 4992 N N . GLY B 1 223 ? -4.957 -12.781 -0.745 1 96.81 223 GLY B N 1
ATOM 4993 C CA . GLY B 1 223 ? -4.184 -12.062 -1.747 1 96.81 223 GLY B CA 1
ATOM 4994 C C . GLY B 1 223 ? -4.414 -12.578 -3.156 1 96.81 223 GLY B C 1
ATOM 4995 O O . GLY B 1 223 ? -4.801 -13.734 -3.348 1 96.81 223 GLY B O 1
ATOM 4996 N N . ALA B 1 224 ? -4.191 -11.625 -4.117 1 94.38 224 ALA B N 1
ATOM 4997 C CA . ALA B 1 224 ? -4.152 -11.984 -5.531 1 94.38 224 ALA B CA 1
ATOM 4998 C C . ALA B 1 224 ? -2.727 -11.945 -6.07 1 94.38 224 ALA B C 1
ATOM 5000 O O . ALA B 1 224 ? -1.861 -11.273 -5.5 1 94.38 224 ALA B O 1
ATOM 5001 N N . GLN B 1 225 ? -2.508 -12.68 -7.176 1 94.56 225 GLN B N 1
ATOM 5002 C CA . GLN B 1 225 ? -1.186 -12.75 -7.785 1 94.56 225 GLN B CA 1
ATOM 5003 C C . GLN B 1 225 ? -0.132 -13.172 -6.762 1 94.56 225 GLN B C 1
ATOM 5005 O O . GLN B 1 225 ? -0.417 -13.953 -5.855 1 94.56 225 GLN B O 1
ATOM 5010 N N . GLY B 1 226 ? 1.104 -13.008 -7.016 1 96.81 226 GLY B N 1
ATOM 5011 C CA . GLY B 1 226 ? 2.184 -13.438 -6.141 1 96.81 226 GLY B CA 1
ATOM 5012 C C . GLY B 1 226 ? 3.189 -12.336 -5.855 1 96.81 226 GLY B C 1
ATOM 5013 O O . GLY B 1 226 ? 3.137 -11.266 -6.461 1 96.81 226 GLY B O 1
ATOM 5014 N N . THR B 1 227 ? 4.043 -12.57 -4.898 1 98.06 227 THR B N 1
ATOM 5015 C CA . THR B 1 227 ? 5.047 -11.617 -4.438 1 98.06 227 THR B CA 1
ATOM 5016 C C . THR B 1 227 ? 5.906 -11.133 -5.598 1 98.06 227 THR B C 1
ATOM 5018 O O . THR B 1 227 ? 6.195 -9.938 -5.703 1 98.06 227 THR B O 1
ATOM 5021 N N . MET B 1 228 ? 6.254 -11.984 -6.516 1 97.69 228 MET B N 1
ATOM 5022 C CA . MET B 1 228 ? 7.176 -11.648 -7.598 1 97.69 228 MET B CA 1
ATOM 5023 C C . MET B 1 228 ? 6.477 -10.812 -8.664 1 97.69 228 MET B C 1
ATOM 5025 O O . MET B 1 228 ? 7.121 -10.312 -9.586 1 97.69 228 MET B O 1
ATOM 5029 N N . LEU B 1 229 ? 5.18 -10.633 -8.508 1 97.12 229 LEU B N 1
ATOM 5030 C CA . LEU B 1 229 ? 4.414 -9.789 -9.422 1 97.12 229 LEU B CA 1
ATOM 5031 C C . LEU B 1 229 ? 4.012 -8.484 -8.742 1 97.12 229 LEU B C 1
ATOM 5033 O O . LEU B 1 229 ? 3.189 -7.73 -9.273 1 97.12 229 LEU B O 1
ATOM 5037 N N . ASP B 1 230 ? 4.562 -8.18 -7.605 1 98.12 230 ASP B N 1
ATOM 5038 C CA . ASP B 1 230 ? 4.277 -6.949 -6.871 1 98.12 230 ASP B CA 1
ATOM 5039 C C . ASP B 1 230 ? 4.863 -5.738 -7.59 1 98.12 230 ASP B C 1
ATOM 5041 O O . ASP B 1 230 ? 5.988 -5.789 -8.094 1 98.12 230 ASP B O 1
ATOM 5045 N N . VAL B 1 231 ? 4.219 -4.641 -7.566 1 98.31 231 VAL B N 1
ATOM 5046 C CA . VAL B 1 231 ? 4.602 -3.451 -8.32 1 98.31 231 VAL B CA 1
ATOM 5047 C C . VAL B 1 231 ? 5.902 -2.881 -7.758 1 98.31 231 VAL B C 1
ATOM 5049 O O . VAL B 1 231 ? 6.688 -2.273 -8.492 1 98.31 231 VAL B O 1
ATOM 5052 N N . ASP B 1 232 ? 6.164 -3.1 -6.469 1 98.5 232 ASP B N 1
ATOM 5053 C CA . ASP B 1 232 ? 7.367 -2.562 -5.84 1 98.5 232 ASP B CA 1
ATOM 5054 C C . ASP B 1 232 ? 8.398 -3.662 -5.594 1 98.5 232 ASP B C 1
ATOM 5056 O O . ASP B 1 232 ? 9.602 -3.434 -5.73 1 98.5 232 ASP B O 1
ATOM 5060 N N . HIS B 1 233 ? 7.949 -4.836 -5.32 1 98.38 233 HIS B N 1
ATOM 5061 C CA . HIS B 1 233 ? 8.836 -5.844 -4.75 1 98.38 233 HIS B CA 1
ATOM 5062 C C . HIS B 1 233 ? 8.984 -7.035 -5.691 1 98.38 233 HIS B C 1
ATOM 5064 O O . HIS B 1 233 ? 9.656 -8.016 -5.355 1 98.38 233 HIS B O 1
ATOM 5070 N N . GLY B 1 234 ? 8.305 -6.957 -6.789 1 97.62 234 GLY B N 1
ATOM 5071 C CA . GLY B 1 234 ? 8.438 -8.016 -7.773 1 97.62 234 GLY B CA 1
ATOM 5072 C C . GLY B 1 234 ? 9.484 -7.723 -8.836 1 97.62 234 GLY B C 1
ATOM 5073 O O . GLY B 1 234 ? 10.453 -7.012 -8.57 1 97.62 234 GLY B O 1
ATOM 5074 N N . THR B 1 235 ? 9.359 -8.336 -10.008 1 97 235 THR B N 1
ATOM 5075 C CA . THR B 1 235 ? 10.305 -8.211 -11.109 1 97 235 THR B CA 1
ATOM 5076 C C . THR B 1 235 ? 9.883 -7.09 -12.062 1 97 235 THR B C 1
ATOM 5078 O O . THR B 1 235 ? 9.617 -7.34 -13.234 1 97 235 THR B O 1
ATOM 5081 N N . TYR B 1 236 ? 9.852 -5.938 -11.57 1 97 236 TYR B N 1
ATOM 5082 C CA . TYR B 1 236 ? 9.43 -4.746 -12.297 1 97 236 TYR B CA 1
ATOM 5083 C C . TYR B 1 236 ? 10.227 -4.578 -13.586 1 97 236 TYR B C 1
ATOM 5085 O O . TYR B 1 236 ? 11.453 -4.656 -13.578 1 97 236 TYR B O 1
ATOM 5093 N N . PRO B 1 237 ? 9.562 -4.414 -14.711 1 96.19 237 PRO B N 1
ATOM 5094 C CA . PRO B 1 237 ? 8.18 -3.967 -14.914 1 96.19 237 PRO B CA 1
ATOM 5095 C C . PRO B 1 237 ? 7.23 -5.117 -15.242 1 96.19 237 PRO B C 1
ATOM 5097 O O . PRO B 1 237 ? 6.086 -4.879 -15.648 1 96.19 237 PRO B O 1
ATOM 5100 N N . PHE B 1 238 ? 7.688 -6.398 -15.164 1 95.69 238 PHE B N 1
ATOM 5101 C CA . PHE B 1 238 ? 6.84 -7.555 -15.438 1 95.69 238 PHE B CA 1
ATOM 5102 C C . PHE B 1 238 ? 6.039 -7.941 -14.203 1 95.69 238 PHE B C 1
ATOM 5104 O O . PHE B 1 238 ? 6.195 -9.047 -13.68 1 95.69 238 PHE B O 1
ATOM 5111 N N . VAL B 1 239 ? 5.195 -7.027 -13.766 1 96.88 239 VAL B N 1
ATOM 5112 C CA . VAL B 1 239 ? 4.422 -7.145 -12.531 1 96.88 239 VAL B CA 1
ATOM 5113 C C . VAL B 1 239 ? 3 -6.637 -12.766 1 96.88 239 VAL B C 1
ATOM 5115 O O . VAL B 1 239 ? 2.693 -6.098 -13.828 1 96.88 239 VAL B O 1
ATOM 5118 N N . THR B 1 240 ? 2.102 -6.891 -11.805 1 96.5 240 THR B N 1
ATOM 5119 C CA . THR B 1 240 ? 0.795 -6.246 -11.805 1 96.5 240 THR B CA 1
ATOM 5120 C C . THR B 1 240 ? 0.898 -4.82 -11.273 1 96.5 240 THR B C 1
ATOM 5122 O O . THR B 1 240 ? 1.965 -4.395 -10.82 1 96.5 240 THR B O 1
ATOM 5125 N N . SER B 1 241 ? -0.16 -4.059 -11.359 1 97.81 241 SER B N 1
ATOM 5126 C CA . SER B 1 241 ? -0.163 -2.633 -11.047 1 97.81 241 SER B CA 1
ATOM 5127 C C . SER B 1 241 ? -0.602 -2.387 -9.609 1 97.81 241 SER B C 1
ATOM 5129 O O . SER B 1 241 ? -1.151 -1.33 -9.289 1 97.81 241 SER B O 1
ATOM 5131 N N . SER B 1 242 ? -0.449 -3.357 -8.711 1 97.38 242 SER B N 1
ATOM 5132 C CA . SER B 1 242 ? -0.805 -3.232 -7.297 1 97.38 242 SER B CA 1
ATOM 5133 C C . SER B 1 242 ? 0.198 -3.957 -6.406 1 97.38 242 SER B C 1
ATOM 5135 O O . SER B 1 242 ? 1.021 -4.734 -6.895 1 97.38 242 SER B O 1
ATOM 5137 N N . ASN B 1 243 ? 0.208 -3.658 -5.16 1 98.62 243 ASN B N 1
ATOM 5138 C CA . ASN B 1 243 ? 1.016 -4.387 -4.188 1 98.62 243 ASN B CA 1
ATOM 5139 C C . ASN B 1 243 ? 0.361 -5.703 -3.789 1 98.62 243 ASN B C 1
ATOM 5141 O O . ASN B 1 243 ? -0.738 -5.715 -3.232 1 98.62 243 ASN B O 1
ATOM 5145 N N . THR B 1 244 ? 1.044 -6.809 -4.027 1 98.31 244 THR B N 1
ATOM 5146 C CA . THR B 1 244 ? 0.508 -8.141 -3.76 1 98.31 244 THR B CA 1
ATOM 5147 C C . THR B 1 244 ? 1.045 -8.68 -2.439 1 98.31 244 THR B C 1
ATOM 5149 O O . THR B 1 244 ? 0.625 -9.75 -1.984 1 98.31 244 THR B O 1
ATOM 5152 N N . VAL B 1 245 ? 1.921 -7.957 -1.771 1 98.69 245 VAL B N 1
ATOM 5153 C CA . VAL B 1 245 ? 2.58 -8.414 -0.554 1 98.69 245 VAL B CA 1
ATOM 5154 C C . VAL B 1 245 ? 1.632 -8.266 0.634 1 98.69 245 VAL B C 1
ATOM 5156 O O . VAL B 1 245 ? 0.66 -7.512 0.57 1 98.69 245 VAL B O 1
ATOM 5159 N N . ALA B 1 246 ? 1.944 -8.938 1.695 1 98.81 246 ALA B N 1
ATOM 5160 C CA . ALA B 1 246 ? 1.076 -9.086 2.861 1 98.81 246 ALA B CA 1
ATOM 5161 C C . ALA B 1 246 ? 0.791 -7.73 3.506 1 98.81 246 ALA B C 1
ATOM 5163 O O . ALA B 1 246 ? -0.303 -7.504 4.027 1 98.81 246 ALA B O 1
ATOM 5164 N N . GLY B 1 247 ? 1.771 -6.852 3.461 1 98.62 247 GLY B N 1
ATOM 5165 C CA . GLY B 1 247 ? 1.583 -5.555 4.086 1 98.62 247 GLY B CA 1
ATOM 5166 C C . GLY B 1 247 ? 0.418 -4.773 3.502 1 98.62 247 GLY B C 1
ATOM 5167 O O . GLY B 1 247 ? -0.176 -3.936 4.18 1 98.62 247 GLY B O 1
ATOM 5168 N N . ASN B 1 248 ? 0.046 -5.055 2.275 1 98.69 248 ASN B N 1
ATOM 5169 C CA . ASN B 1 248 ? -1.005 -4.316 1.583 1 98.69 248 ASN B CA 1
ATOM 5170 C C . ASN B 1 248 ? -2.393 -4.801 1.991 1 98.69 248 ASN B C 1
ATOM 5172 O O . ASN B 1 248 ? -3.4 -4.191 1.621 1 98.69 248 ASN B O 1
ATOM 5176 N N . ALA B 1 249 ? -2.5 -5.902 2.773 1 98.69 249 ALA B N 1
ATOM 5177 C CA . ALA B 1 249 ? -3.791 -6.461 3.164 1 98.69 249 ALA B CA 1
ATOM 5178 C C . ALA B 1 249 ? -4.637 -5.426 3.904 1 98.69 249 ALA B C 1
ATOM 5180 O O . ALA B 1 249 ? -5.805 -5.219 3.574 1 98.69 249 ALA B O 1
ATOM 5181 N N . VAL B 1 250 ? -3.988 -4.691 4.77 1 98.5 250 VAL B N 1
ATOM 5182 C CA . VAL B 1 250 ? -4.746 -3.783 5.621 1 98.5 250 VAL B CA 1
ATOM 5183 C C . VAL B 1 250 ? -4.965 -2.457 4.895 1 98.5 250 VAL B C 1
ATOM 5185 O O . VAL B 1 250 ? -5.984 -1.794 5.094 1 98.5 250 VAL B O 1
ATOM 5188 N N . VAL B 1 251 ? -4.07 -2.076 3.986 1 98.62 251 VAL B N 1
ATOM 5189 C CA . VAL B 1 251 ? -4.266 -0.885 3.168 1 98.62 251 VAL B CA 1
ATOM 5190 C C . VAL B 1 251 ? -5.445 -1.096 2.223 1 98.62 251 VAL B C 1
ATOM 5192 O O . VAL B 1 251 ? -6.266 -0.192 2.029 1 98.62 251 VAL B O 1
ATOM 5195 N N . GLY B 1 252 ? -5.535 -2.307 1.76 1 98.69 252 GLY B N 1
ATOM 5196 C CA . GLY B 1 252 ? -6.543 -2.645 0.769 1 98.69 252 GLY B CA 1
ATOM 5197 C C . GLY B 1 252 ? -7.922 -2.85 1.366 1 98.69 252 GLY B C 1
ATOM 5198 O O . GLY B 1 252 ? -8.875 -3.15 0.647 1 98.69 252 GLY B O 1
ATOM 5199 N N . CYS B 1 253 ? -8.07 -2.688 2.717 1 98.25 253 CYS B N 1
ATOM 5200 C CA . CYS B 1 253 ? -9.406 -2.859 3.289 1 98.25 253 CYS B CA 1
ATOM 5201 C C . CYS B 1 253 ? -9.664 -1.838 4.391 1 98.25 253 CYS B C 1
ATOM 5203 O O . CYS B 1 253 ? -10.711 -1.866 5.035 1 98.25 253 CYS B O 1
ATOM 5205 N N . GLY B 1 254 ? -8.727 -0.985 4.652 1 98.19 254 GLY B N 1
ATOM 5206 C CA . GLY B 1 254 ? -8.93 0.134 5.559 1 98.19 254 GLY B CA 1
ATOM 5207 C C . GLY B 1 254 ? -8.812 -0.25 7.02 1 98.19 254 GLY B C 1
ATOM 5208 O O . GLY B 1 254 ? -9.648 0.136 7.84 1 98.19 254 GLY B O 1
ATOM 5209 N N . LEU B 1 255 ? -7.805 -1.048 7.352 1 98.5 255 LEU B N 1
ATOM 5210 C CA . LEU B 1 255 ? -7.484 -1.42 8.727 1 98.5 255 LEU B CA 1
ATOM 5211 C C . LEU B 1 255 ? -6.043 -1.058 9.062 1 98.5 255 LEU B C 1
ATOM 5213 O O . LEU B 1 255 ? -5.258 -0.721 8.172 1 98.5 255 LEU B O 1
ATOM 5217 N N . GLY B 1 256 ? -5.695 -1.058 10.328 1 98.25 256 GLY B N 1
ATOM 5218 C CA . GLY B 1 256 ? -4.328 -0.813 10.766 1 98.25 256 GLY B CA 1
ATOM 5219 C C . GLY B 1 256 ? -3.438 -2.033 10.641 1 98.25 256 GLY B C 1
ATOM 5220 O O . GLY B 1 256 ? -3.926 -3.164 10.586 1 98.25 256 GLY B O 1
ATOM 5221 N N . PRO B 1 257 ? -2.15 -1.809 10.594 1 98 257 PRO B N 1
ATOM 5222 C CA . PRO B 1 257 ? -1.221 -2.918 10.375 1 98 257 PRO B CA 1
ATOM 5223 C C . PRO B 1 257 ? -1.241 -3.938 11.508 1 98 257 PRO B C 1
ATOM 5225 O O . PRO B 1 257 ? -0.925 -5.113 11.297 1 98 257 PRO B O 1
ATOM 5228 N N . THR B 1 258 ? -1.649 -3.576 12.688 1 96.69 258 THR B N 1
ATOM 5229 C CA . THR B 1 258 ? -1.613 -4.477 13.836 1 96.69 258 THR B CA 1
ATOM 5230 C C . THR B 1 258 ? -2.82 -5.41 13.828 1 96.69 258 THR B C 1
ATOM 5232 O O . THR B 1 258 ? -2.955 -6.266 14.703 1 96.69 258 THR B O 1
ATOM 5235 N N . ALA B 1 259 ? -3.664 -5.285 12.797 1 97.69 259 ALA B N 1
ATOM 5236 C CA . ALA B 1 259 ? -4.781 -6.207 12.609 1 97.69 259 ALA B CA 1
ATOM 5237 C C . ALA B 1 259 ? -4.297 -7.547 12.07 1 97.69 259 ALA B C 1
ATOM 5239 O O . ALA B 1 259 ? -5.031 -8.539 12.086 1 97.69 259 ALA B O 1
ATOM 5240 N N . VAL B 1 260 ? -3.076 -7.648 11.578 1 98.19 260 VAL B N 1
ATOM 5241 C CA . VAL B 1 260 ? -2.529 -8.883 11.023 1 98.19 260 VAL B CA 1
ATOM 5242 C C . VAL B 1 260 ? -1.688 -9.602 12.07 1 98.19 260 VAL B C 1
ATOM 5244 O O . VAL B 1 260 ? -0.773 -9.008 12.656 1 98.19 260 VAL B O 1
ATOM 5247 N N . ASP B 1 261 ? -1.986 -10.898 12.266 1 98.12 261 ASP B N 1
ATOM 5248 C CA . ASP B 1 261 ? -1.272 -11.672 13.273 1 98.12 261 ASP B CA 1
ATOM 5249 C C . ASP B 1 261 ? -0.363 -12.711 12.625 1 98.12 261 ASP B C 1
ATOM 5251 O O . ASP B 1 261 ? 0.647 -13.109 13.211 1 98.12 261 ASP B O 1
ATOM 5255 N N . TYR B 1 262 ? -0.772 -13.211 11.453 1 98.5 262 TYR B N 1
ATOM 5256 C CA . TYR B 1 262 ? -0.091 -14.328 10.82 1 98.5 262 TYR B CA 1
ATOM 5257 C C . TYR B 1 262 ? -0.091 -14.18 9.305 1 98.5 262 TYR B C 1
ATOM 5259 O O . TYR B 1 262 ? -1.096 -13.781 8.711 1 98.5 262 TYR B O 1
ATOM 5267 N N . VAL B 1 263 ? 1.024 -14.438 8.703 1 98.75 263 VAL B N 1
ATOM 5268 C CA . VAL B 1 263 ? 1.127 -14.391 7.246 1 98.75 263 VAL B CA 1
ATOM 5269 C C . VAL B 1 263 ? 1.535 -15.766 6.711 1 98.75 263 VAL B C 1
ATOM 5271 O O . VAL B 1 263 ? 2.574 -16.297 7.094 1 98.75 263 VAL B O 1
ATOM 5274 N N . LEU B 1 264 ? 0.699 -16.312 5.848 1 98.75 264 LEU B N 1
ATOM 5275 C CA . LEU B 1 264 ? 0.939 -17.594 5.195 1 98.75 264 LEU B CA 1
ATOM 5276 C C . LEU B 1 264 ? 1.271 -17.391 3.719 1 98.75 264 LEU B C 1
ATOM 5278 O O . LEU B 1 264 ? 0.513 -16.75 2.988 1 98.75 264 LEU B O 1
ATOM 5282 N N . GLY B 1 265 ? 2.414 -17.891 3.324 1 98.69 265 GLY B N 1
ATOM 5283 C CA . GLY B 1 265 ? 2.756 -17.891 1.912 1 98.69 265 GLY B CA 1
ATOM 5284 C C . GLY B 1 265 ? 2.391 -19.188 1.214 1 98.69 265 GLY B C 1
ATOM 5285 O O . GLY B 1 265 ? 2.553 -20.266 1.781 1 98.69 265 GLY B O 1
ATOM 5286 N N . ILE B 1 266 ? 1.842 -19.047 0.04 1 98.44 266 ILE B N 1
ATOM 5287 C CA . ILE B 1 266 ? 1.524 -20.234 -0.764 1 98.44 266 ILE B CA 1
ATOM 5288 C C . ILE B 1 266 ? 2.58 -20.406 -1.852 1 98.44 266 ILE B C 1
ATOM 5290 O O . ILE B 1 266 ? 2.875 -19.484 -2.602 1 98.44 266 ILE B O 1
ATOM 5294 N N . SER B 1 267 ? 3.117 -21.578 -1.936 1 98 267 SER B N 1
ATOM 5295 C CA . SER B 1 267 ? 4.102 -21.938 -2.949 1 98 267 SER B CA 1
ATOM 5296 C C . SER B 1 267 ? 3.836 -23.328 -3.502 1 98 267 SER B C 1
ATOM 5298 O O . SER B 1 267 ? 3.443 -24.234 -2.76 1 98 267 SER B O 1
ATOM 5300 N N . LYS B 1 268 ? 4.051 -23.516 -4.809 1 97.56 268 LYS B N 1
ATOM 5301 C CA . LYS B 1 268 ? 4.082 -24.859 -5.344 1 97.56 268 LYS B CA 1
ATOM 5302 C C . LYS B 1 268 ? 5.387 -25.578 -4.977 1 97.56 268 LYS B C 1
ATOM 5304 O O . LYS B 1 268 ? 6.348 -24.922 -4.555 1 97.56 268 LYS B O 1
ATOM 5309 N N . ALA B 1 269 ? 5.387 -26.891 -5.152 1 98.25 269 ALA B N 1
ATOM 5310 C CA . ALA B 1 269 ? 6.59 -27.688 -4.941 1 98.25 269 ALA B CA 1
ATOM 5311 C C . ALA B 1 269 ? 7.613 -27.438 -6.043 1 98.25 269 ALA B C 1
ATOM 5313 O O . ALA B 1 269 ? 8.773 -27.844 -5.93 1 98.25 269 ALA B O 1
ATOM 5314 N N . TYR B 1 270 ? 7.246 -26.812 -7.066 1 98.25 270 TYR B N 1
ATOM 5315 C CA . TYR B 1 270 ? 8.055 -26.281 -8.164 1 98.25 270 TYR B CA 1
ATOM 5316 C C . TYR B 1 270 ? 7.609 -24.875 -8.539 1 98.25 270 TYR B C 1
ATOM 5318 O O . TYR B 1 270 ? 6.844 -24.25 -7.809 1 98.25 270 TYR B O 1
ATOM 5326 N N . SER B 1 271 ? 8.18 -24.297 -9.562 1 97.38 271 SER B N 1
ATOM 5327 C CA . SER B 1 271 ? 7.836 -22.906 -9.836 1 97.38 271 SER B CA 1
ATOM 5328 C C . SER B 1 271 ? 7.191 -22.75 -11.211 1 97.38 271 SER B C 1
ATOM 5330 O O . SER B 1 271 ? 7.461 -23.547 -12.117 1 97.38 271 SER B O 1
ATOM 5332 N N . THR B 1 272 ? 6.293 -21.859 -11.289 1 96.69 272 THR B N 1
ATOM 5333 C CA . THR B 1 272 ? 5.641 -21.516 -12.547 1 96.69 272 THR B CA 1
ATOM 5334 C C . THR B 1 272 ? 5.508 -20 -12.68 1 96.69 272 THR B C 1
ATOM 5336 O O . THR B 1 272 ? 5.492 -19.281 -11.68 1 96.69 272 THR B O 1
ATOM 5339 N N . ARG B 1 273 ? 5.508 -19.531 -13.805 1 93.75 273 ARG B N 1
ATOM 5340 C CA . ARG B 1 273 ? 5.336 -18.109 -14.094 1 93.75 273 ARG B CA 1
ATOM 5341 C C . ARG B 1 273 ? 4.484 -17.906 -15.344 1 93.75 273 ARG B C 1
ATOM 5343 O O . ARG B 1 273 ? 4.637 -18.625 -16.328 1 93.75 273 ARG B O 1
ATOM 5350 N N . VAL B 1 274 ? 3.607 -16.969 -15.148 1 85.06 274 VAL B N 1
ATOM 5351 C CA . VAL B 1 274 ? 2.812 -16.562 -16.312 1 85.06 274 VAL B CA 1
ATOM 5352 C C . VAL B 1 274 ? 3.359 -15.258 -16.891 1 85.06 274 VAL B C 1
ATOM 5354 O O . VAL B 1 274 ? 3.82 -14.391 -16.141 1 85.06 274 VAL B O 1
ATOM 5357 N N . GLY B 1 275 ? 3.348 -15.117 -18.141 1 83.44 275 GLY B N 1
ATOM 5358 C CA . GLY B 1 275 ? 3.758 -13.875 -18.766 1 83.44 275 GLY B CA 1
ATOM 5359 C C . GLY B 1 275 ? 5.262 -13.75 -18.922 1 83.44 275 GLY B C 1
ATOM 5360 O O . GLY B 1 275 ? 5.992 -14.727 -18.766 1 83.44 275 GLY B O 1
ATOM 5361 N N . GLY B 1 276 ? 5.66 -12.555 -19.281 1 88.75 276 GLY B N 1
ATOM 5362 C CA . GLY B 1 276 ? 7.074 -12.297 -19.5 1 88.75 276 GLY B CA 1
ATOM 5363 C C . GLY B 1 276 ? 7.82 -11.93 -18.234 1 88.75 276 GLY B C 1
ATOM 5364 O O . GLY B 1 276 ? 7.238 -11.906 -17.141 1 88.75 276 GLY B O 1
ATOM 5365 N N . GLY B 1 277 ? 9.188 -11.797 -18.406 1 93.38 277 GLY B N 1
ATOM 5366 C CA . GLY B 1 277 ? 10.023 -11.375 -17.297 1 93.38 277 GLY B CA 1
ATOM 5367 C C . GLY B 1 277 ? 11.023 -12.43 -16.859 1 93.38 277 GLY B C 1
ATOM 5368 O O . GLY B 1 277 ? 10.961 -13.57 -17.312 1 93.38 277 GLY B O 1
ATOM 5369 N N . PRO B 1 278 ? 11.844 -12 -16.031 1 96.12 278 PRO B N 1
ATOM 5370 C CA . PRO B 1 278 ? 12.922 -12.906 -15.625 1 96.12 278 PRO B CA 1
ATOM 5371 C C . PRO B 1 278 ? 12.422 -14.078 -14.789 1 96.12 278 PRO B C 1
ATOM 5373 O O . PRO B 1 278 ? 11.516 -13.914 -13.969 1 96.12 278 PRO B O 1
ATOM 5376 N N . TYR B 1 279 ? 12.961 -15.25 -15.047 1 96.25 279 TYR B N 1
ATOM 5377 C CA . TYR B 1 279 ? 12.664 -16.531 -14.406 1 96.25 279 TYR B CA 1
ATOM 5378 C C . TYR B 1 279 ? 13.906 -17.422 -14.359 1 96.25 279 TYR B C 1
ATOM 5380 O O . TYR B 1 279 ? 14.047 -18.344 -15.156 1 96.25 279 TYR B O 1
ATOM 5388 N N . PRO B 1 280 ? 14.797 -17.094 -13.359 1 96.88 280 PRO B N 1
ATOM 5389 C CA . PRO B 1 280 ? 16.109 -17.75 -13.336 1 96.88 280 PRO B CA 1
ATOM 5390 C C . PRO B 1 280 ? 16.016 -19.266 -13.328 1 96.88 280 PRO B C 1
ATOM 5392 O O . PRO B 1 280 ? 16.859 -19.953 -13.922 1 96.88 280 PRO B O 1
ATOM 5395 N N . SER B 1 281 ? 15.031 -19.844 -12.75 1 97.75 281 SER B N 1
ATOM 5396 C CA . SER B 1 281 ? 14.961 -21.297 -12.594 1 97.75 281 SER B CA 1
ATOM 5397 C C . SER B 1 281 ? 14.117 -21.922 -13.695 1 97.75 281 SER B C 1
ATOM 5399 O O . SER B 1 281 ? 13.75 -23.094 -13.609 1 97.75 281 SER B O 1
ATOM 5401 N N . GLU B 1 282 ? 13.781 -21.188 -14.734 1 97.81 282 GLU B N 1
ATOM 5402 C CA . GLU B 1 282 ? 12.953 -21.703 -15.828 1 97.81 282 GLU B CA 1
ATOM 5403 C C . GLU B 1 282 ? 13.648 -22.844 -16.547 1 97.81 282 GLU B C 1
ATOM 5405 O O . GLU B 1 282 ? 14.859 -22.812 -16.781 1 97.81 282 GLU B O 1
ATOM 5410 N N . LEU B 1 283 ? 12.859 -23.859 -16.844 1 98.06 283 LEU B N 1
ATOM 5411 C CA . LEU B 1 283 ? 13.328 -25 -17.641 1 98.06 283 LEU B CA 1
ATOM 5412 C C . LEU B 1 283 ? 12.766 -24.922 -19.062 1 98.06 283 LEU B C 1
ATOM 5414 O O . LEU B 1 283 ? 11.547 -24.922 -19.25 1 98.06 283 LEU B O 1
ATOM 5418 N N . LYS B 1 284 ? 13.609 -24.891 -20 1 96 284 LYS B N 1
ATOM 5419 C CA . LYS B 1 284 ? 13.195 -24.844 -21.406 1 96 284 LYS B CA 1
ATOM 5420 C C . LYS B 1 284 ? 13.422 -26.188 -22.094 1 96 284 LYS B C 1
ATOM 5422 O O . LYS B 1 284 ? 13.539 -26.25 -23.328 1 96 284 LYS B O 1
ATOM 5427 N N . ASP B 1 285 ? 13.453 -27.203 -21.344 1 97.12 285 ASP B N 1
ATOM 5428 C CA . ASP B 1 285 ? 13.734 -28.547 -21.844 1 97.12 285 ASP B CA 1
ATOM 5429 C C . ASP B 1 285 ? 12.562 -29.484 -21.578 1 97.12 285 ASP B C 1
ATOM 5431 O O . ASP B 1 285 ? 11.453 -29.031 -21.297 1 97.12 285 ASP B O 1
ATOM 5435 N N . GLU B 1 286 ? 12.812 -30.719 -21.781 1 97.31 286 GLU B N 1
ATOM 5436 C CA . GLU B 1 286 ? 11.773 -31.734 -21.656 1 97.31 286 GLU B CA 1
ATOM 5437 C C . GLU B 1 286 ? 11.25 -31.812 -20.234 1 97.31 286 GLU B C 1
ATOM 5439 O O . GLU B 1 286 ? 10.062 -32.094 -20.016 1 97.31 286 GLU B O 1
ATOM 5444 N N . THR B 1 287 ? 12.125 -31.609 -19.328 1 97.44 287 THR B N 1
ATOM 5445 C CA . THR B 1 287 ? 11.711 -31.625 -17.938 1 97.44 287 THR B CA 1
ATOM 5446 C C . THR B 1 287 ? 10.656 -30.547 -17.672 1 97.44 287 THR B C 1
ATOM 5448 O O . THR B 1 287 ? 9.664 -30.797 -16.984 1 97.44 287 THR B O 1
ATOM 5451 N N . GLY B 1 288 ? 10.859 -29.328 -18.203 1 97.56 288 GLY B N 1
ATOM 5452 C CA . GLY B 1 288 ? 9.867 -28.281 -18.078 1 97.56 288 GLY B CA 1
ATOM 5453 C C . GLY B 1 288 ? 8.523 -28.641 -18.672 1 97.56 288 GLY B C 1
ATOM 5454 O O . GLY B 1 288 ? 7.477 -28.359 -18.109 1 97.56 288 GLY B O 1
ATOM 5455 N N . GLU B 1 289 ? 8.609 -29.281 -19.812 1 97.25 289 GLU B N 1
ATOM 5456 C CA . GLU B 1 289 ? 7.387 -29.734 -20.469 1 97.25 289 GLU B CA 1
ATOM 5457 C C . GLU B 1 289 ? 6.676 -30.797 -19.656 1 97.25 289 GLU B C 1
ATOM 5459 O O . GLU B 1 289 ? 5.441 -30.844 -19.609 1 97.25 289 GLU B O 1
ATOM 5464 N N . ARG B 1 290 ? 7.43 -31.688 -19.156 1 97.19 290 ARG B N 1
ATOM 5465 C CA . ARG B 1 290 ? 6.859 -32.719 -18.312 1 97.19 290 ARG B CA 1
ATOM 5466 C C . ARG B 1 290 ? 6.152 -32.156 -17.109 1 97.19 290 ARG B C 1
ATOM 5468 O O . ARG B 1 290 ? 5.039 -32.562 -16.766 1 97.19 290 ARG B O 1
ATOM 5475 N N . LEU B 1 291 ? 6.789 -31.172 -16.406 1 97.38 291 LEU B N 1
ATOM 5476 C CA . LEU B 1 291 ? 6.168 -30.484 -15.281 1 97.38 291 LEU B CA 1
ATOM 5477 C C . LEU B 1 291 ? 4.859 -29.828 -15.703 1 97.38 291 LEU B C 1
ATOM 5479 O O . LEU B 1 291 ? 3.859 -29.922 -14.984 1 97.38 291 LEU B O 1
ATOM 5483 N N . ARG B 1 292 ? 4.875 -29.172 -16.859 1 96.69 292 ARG B N 1
ATOM 5484 C CA . ARG B 1 292 ? 3.693 -28.484 -17.359 1 96.69 292 ARG B CA 1
ATOM 5485 C C . ARG B 1 292 ? 2.539 -29.453 -17.578 1 96.69 292 ARG B C 1
ATOM 5487 O O . ARG B 1 292 ? 1.405 -29.172 -17.172 1 96.69 292 ARG B O 1
ATOM 5494 N N . LYS B 1 293 ? 2.838 -30.594 -18.156 1 95.75 293 LYS B N 1
ATOM 5495 C CA . LYS B 1 293 ? 1.825 -31.594 -18.5 1 95.75 293 LYS B CA 1
ATOM 5496 C C . LYS B 1 293 ? 1.249 -32.25 -17.25 1 95.75 293 LYS B C 1
ATOM 5498 O O . LYS B 1 293 ? 0.03 -32.281 -17.062 1 95.75 293 LYS B O 1
ATOM 5503 N N . ILE B 1 294 ? 2.105 -32.719 -16.406 1 95.38 294 ILE B N 1
ATOM 5504 C CA . ILE B 1 294 ? 1.651 -33.438 -15.195 1 95.38 294 ILE B CA 1
ATOM 5505 C C . ILE B 1 294 ? 0.897 -32.469 -14.297 1 95.38 294 ILE B C 1
ATOM 5507 O O . ILE B 1 294 ? -0.124 -32.812 -13.703 1 95.38 294 ILE B O 1
ATOM 5511 N N . GLY B 1 295 ? 1.394 -31.219 -14.234 1 94.5 295 GLY B N 1
ATOM 5512 C CA . GLY B 1 295 ? 0.816 -30.234 -13.336 1 94.5 295 GLY B CA 1
ATOM 5513 C C . GLY B 1 295 ? -0.412 -29.547 -13.906 1 94.5 295 GLY B C 1
ATOM 5514 O O . GLY B 1 295 ? -1.127 -28.844 -13.195 1 94.5 295 GLY B O 1
ATOM 5515 N N . GLY B 1 296 ? -0.664 -29.734 -15.156 1 92.62 296 GLY B N 1
ATOM 5516 C CA . GLY B 1 296 ? -1.746 -28.984 -15.781 1 92.62 296 GLY B CA 1
ATOM 5517 C C . GLY B 1 296 ? -1.539 -27.484 -15.734 1 92.62 296 GLY B C 1
ATOM 5518 O O . GLY B 1 296 ? -2.436 -26.734 -15.336 1 92.62 296 GLY B O 1
ATOM 5519 N N . GLU B 1 297 ? -0.339 -27.031 -16.062 1 93.19 297 GLU B N 1
ATOM 5520 C CA . GLU B 1 297 ? 0.08 -25.641 -15.844 1 93.19 297 GLU B CA 1
ATOM 5521 C C . GLU B 1 297 ? -0.345 -24.75 -17.016 1 93.19 297 GLU B C 1
ATOM 5523 O O . GLU B 1 297 ? 0.498 -24.266 -17.766 1 93.19 297 GLU B O 1
ATOM 5528 N N . PHE B 1 298 ? -1.649 -24.469 -17.031 1 85.81 298 PHE B N 1
ATOM 5529 C CA . PHE B 1 298 ? -2.285 -23.562 -17.984 1 85.81 298 PHE B CA 1
ATOM 5530 C C . PHE B 1 298 ? -3.141 -22.531 -17.266 1 85.81 298 PHE B C 1
ATOM 5532 O O . PHE B 1 298 ? -3.779 -22.828 -16.25 1 85.81 298 PHE B O 1
ATOM 5539 N N . GLY B 1 299 ? -3.115 -21.328 -17.734 1 76.88 299 GLY B N 1
ATOM 5540 C CA . GLY B 1 299 ? -3.881 -20.266 -17.125 1 76.88 299 GLY B CA 1
ATOM 5541 C C . GLY B 1 299 ? -5.367 -20.562 -17.031 1 76.88 299 GLY B C 1
ATOM 5542 O O . GLY B 1 299 ? -5.957 -21.062 -18 1 76.88 299 GLY B O 1
ATOM 5543 N N . ALA B 1 300 ? -5.969 -20.234 -15.867 1 69.5 300 ALA B N 1
ATOM 5544 C CA . ALA B 1 300 ? -7.402 -20.453 -15.664 1 69.5 300 ALA B CA 1
ATOM 5545 C C . ALA B 1 300 ? -8.219 -19.469 -16.516 1 69.5 300 ALA B C 1
ATOM 5547 O O . ALA B 1 300 ? -9.266 -19.828 -17.047 1 69.5 300 ALA B O 1
ATOM 5548 N N . THR B 1 301 ? -7.734 -18.281 -16.672 1 65.88 301 THR B N 1
ATOM 5549 C CA . THR B 1 301 ? -8.445 -17.219 -17.375 1 65.88 301 THR B CA 1
ATOM 5550 C C . THR B 1 301 ? -8.109 -17.234 -18.859 1 65.88 301 THR B C 1
ATOM 5552 O O . THR B 1 301 ? -9.016 -17.203 -19.703 1 65.88 301 THR B O 1
ATOM 5555 N N . THR B 1 302 ? -6.789 -17.375 -19.234 1 69.44 302 THR B N 1
ATOM 5556 C CA . THR B 1 302 ? -6.34 -17.156 -20.594 1 69.44 302 THR B CA 1
ATOM 5557 C C . THR B 1 302 ? -6.145 -18.484 -21.312 1 69.44 302 THR B C 1
ATOM 5559 O O . THR B 1 302 ? -6.094 -18.547 -22.547 1 69.44 302 THR B O 1
ATOM 5562 N N . GLY B 1 303 ? -5.922 -19.562 -20.531 1 76.12 303 GLY B N 1
ATOM 5563 C CA . GLY B 1 303 ? -5.582 -20.859 -21.094 1 76.12 303 GLY B CA 1
ATOM 5564 C C . GLY B 1 303 ? -4.148 -20.938 -21.578 1 76.12 303 GLY B C 1
ATOM 5565 O O . GLY B 1 303 ? -3.707 -21.984 -22.047 1 76.12 303 GLY B O 1
ATOM 5566 N N . ARG B 1 304 ? -3.314 -19.812 -21.406 1 80.38 304 ARG B N 1
ATOM 5567 C CA . ARG B 1 304 ? -1.931 -19.766 -21.859 1 80.38 304 ARG B CA 1
ATOM 5568 C C . ARG B 1 304 ? -1.047 -20.688 -21.031 1 80.38 304 ARG B C 1
ATOM 5570 O O . ARG B 1 304 ? -1.231 -20.812 -19.828 1 80.38 304 ARG B O 1
ATOM 5577 N N . PRO B 1 305 ? -0.171 -21.344 -21.734 1 89 305 PRO B N 1
ATOM 5578 C CA . PRO B 1 305 ? 0.736 -22.188 -20.953 1 89 305 PRO B CA 1
ATOM 5579 C C . PRO B 1 305 ? 1.609 -21.391 -20 1 89 305 PRO B C 1
ATOM 5581 O O . PRO B 1 305 ? 2.07 -20.297 -20.344 1 89 305 PRO B O 1
ATOM 5584 N N . ARG B 1 306 ? 1.779 -21.938 -18.875 1 93.38 306 ARG B N 1
ATOM 5585 C CA . ARG B 1 306 ? 2.689 -21.328 -17.906 1 93.38 306 ARG B CA 1
ATOM 5586 C C . ARG B 1 306 ? 4.125 -21.797 -18.141 1 93.38 306 ARG B C 1
ATOM 5588 O O . ARG B 1 306 ? 4.352 -22.906 -18.625 1 93.38 306 ARG B O 1
ATOM 5595 N N . ARG B 1 307 ? 5.031 -20.922 -17.938 1 96.19 307 ARG B N 1
ATOM 5596 C CA . ARG B 1 307 ? 6.438 -21.297 -17.844 1 96.19 307 ARG B CA 1
ATOM 5597 C C . ARG B 1 307 ? 6.715 -22.094 -16.578 1 96.19 307 ARG B C 1
ATOM 5599 O O . ARG B 1 307 ? 6.121 -21.828 -15.531 1 96.19 307 ARG B O 1
ATOM 5606 N N . THR B 1 308 ? 7.543 -23.125 -16.703 1 97.94 308 THR B N 1
ATOM 5607 C CA . THR B 1 308 ? 7.746 -24 -15.562 1 97.94 308 THR B CA 1
ATOM 5608 C C . THR B 1 308 ? 9.227 -24.094 -15.203 1 97.94 308 THR B C 1
ATOM 5610 O O . THR B 1 308 ? 10.094 -23.812 -16.031 1 97.94 308 THR B O 1
ATOM 5613 N N . GLY B 1 309 ? 9.508 -24.391 -14.016 1 98.38 309 GLY B N 1
ATOM 5614 C CA . GLY B 1 309 ? 10.844 -24.578 -13.492 1 98.38 309 GLY B CA 1
ATOM 5615 C C . GLY B 1 309 ? 10.867 -25.281 -12.148 1 98.38 309 GLY B C 1
ATOM 5616 O O . GLY B 1 309 ? 9.82 -25.469 -11.523 1 98.38 309 GLY B O 1
ATOM 5617 N N . TRP B 1 310 ? 12.062 -25.812 -11.789 1 98.62 310 TRP B N 1
ATOM 5618 C CA . TRP B 1 310 ? 12.211 -26.344 -10.438 1 98.62 310 TRP B CA 1
ATOM 5619 C C . TRP B 1 310 ? 11.945 -25.266 -9.398 1 98.62 310 TRP B C 1
ATOM 5621 O O . TRP B 1 310 ? 11.867 -24.078 -9.727 1 98.62 310 TRP B O 1
ATOM 5631 N N . LEU B 1 311 ? 11.75 -25.703 -8.172 1 98.62 311 LEU B N 1
ATOM 5632 C CA . LEU B 1 311 ? 11.5 -24.734 -7.109 1 98.62 311 LEU B CA 1
ATOM 5633 C C . LEU B 1 311 ? 12.648 -23.75 -6.984 1 98.62 311 LEU B C 1
ATOM 5635 O O . LEU B 1 311 ? 13.82 -24.141 -7.031 1 98.62 311 LEU B O 1
ATOM 5639 N N . ASP B 1 312 ? 12.359 -22.516 -6.883 1 98.38 312 ASP B N 1
ATOM 5640 C CA . ASP B 1 312 ? 13.336 -21.453 -6.703 1 98.38 312 ASP B CA 1
ATOM 5641 C C . ASP B 1 312 ? 13.398 -21 -5.246 1 98.38 312 ASP B C 1
ATOM 5643 O O . ASP B 1 312 ? 12.648 -20.125 -4.828 1 98.38 312 ASP B O 1
ATOM 5647 N N . ALA B 1 313 ? 14.32 -21.5 -4.523 1 98.44 313 ALA B N 1
ATOM 5648 C CA . ALA B 1 313 ? 14.391 -21.234 -3.09 1 98.44 313 ALA B CA 1
ATOM 5649 C C . ALA B 1 313 ? 14.836 -19.812 -2.814 1 98.44 313 ALA B C 1
ATOM 5651 O O . ALA B 1 313 ? 14.5 -19.234 -1.773 1 98.44 313 ALA B O 1
ATOM 5652 N N . LEU B 1 314 ? 15.617 -19.156 -3.688 1 98.06 314 LEU B N 1
ATOM 5653 C CA . LEU B 1 314 ? 16.016 -17.766 -3.492 1 98.06 314 LEU B CA 1
ATOM 5654 C C . LEU B 1 314 ? 14.797 -16.844 -3.566 1 98.06 314 LEU B C 1
ATOM 5656 O O . LEU B 1 314 ? 14.625 -15.969 -2.721 1 98.06 314 LEU B O 1
ATOM 5660 N N . ALA B 1 315 ? 13.969 -17.125 -4.59 1 97.94 315 ALA B N 1
ATOM 5661 C CA . ALA B 1 315 ? 12.75 -16.344 -4.73 1 97.94 315 ALA B CA 1
ATOM 5662 C C . ALA B 1 315 ? 11.828 -16.531 -3.529 1 97.94 315 ALA B C 1
ATOM 5664 O O . ALA B 1 315 ? 11.211 -15.586 -3.045 1 97.94 315 ALA B O 1
ATOM 5665 N N . LEU B 1 316 ? 11.742 -17.734 -3.096 1 98.44 316 LEU B N 1
ATOM 5666 C CA . LEU B 1 316 ? 10.867 -18.031 -1.968 1 98.44 316 LEU B CA 1
ATOM 5667 C C . LEU B 1 316 ? 11.391 -17.391 -0.686 1 98.44 316 LEU B C 1
ATOM 5669 O O . LEU B 1 316 ? 10.609 -16.891 0.126 1 98.44 316 LEU B O 1
ATOM 5673 N N . ARG B 1 317 ? 12.688 -17.484 -0.459 1 98.31 317 ARG B N 1
ATOM 5674 C CA . ARG B 1 317 ? 13.297 -16.828 0.701 1 98.31 317 ARG B CA 1
ATOM 5675 C C . ARG B 1 317 ? 13.078 -15.328 0.667 1 98.31 317 ARG B C 1
ATOM 5677 O O . ARG B 1 317 ? 12.805 -14.711 1.698 1 98.31 317 ARG B O 1
ATOM 5684 N N . TYR B 1 318 ? 13.273 -14.75 -0.496 1 98.31 318 TYR B N 1
ATOM 5685 C CA . TYR B 1 318 ? 12.977 -13.336 -0.692 1 98.31 318 TYR B CA 1
ATOM 5686 C C . TYR B 1 318 ? 11.539 -13.016 -0.294 1 98.31 318 TYR B C 1
ATOM 5688 O O . TYR B 1 318 ? 11.289 -12.07 0.451 1 98.31 318 TYR B O 1
ATOM 5696 N N . ALA B 1 319 ? 10.617 -13.836 -0.752 1 98.56 319 ALA B N 1
ATOM 5697 C CA . ALA B 1 319 ? 9.203 -13.648 -0.44 1 98.56 319 ALA B CA 1
ATOM 5698 C C . ALA B 1 319 ? 8.945 -13.766 1.061 1 98.56 319 ALA B C 1
ATOM 5700 O O . ALA B 1 319 ? 8.148 -13.016 1.622 1 98.56 319 ALA B O 1
ATOM 5701 N N . ALA B 1 320 ? 9.586 -14.719 1.669 1 98.56 320 ALA B N 1
ATOM 5702 C CA . ALA B 1 320 ? 9.438 -14.898 3.111 1 98.56 320 ALA B CA 1
ATOM 5703 C C . ALA B 1 320 ? 9.859 -13.641 3.867 1 98.56 320 ALA B C 1
ATOM 5705 O O . ALA B 1 320 ? 9.172 -13.211 4.801 1 98.56 320 ALA B O 1
ATOM 5706 N N . ARG B 1 321 ? 10.914 -13.039 3.432 1 97.94 321 ARG B N 1
ATOM 5707 C CA . ARG B 1 321 ? 11.445 -11.852 4.094 1 97.94 321 ARG B CA 1
ATOM 5708 C C . ARG B 1 321 ? 10.523 -10.648 3.875 1 97.94 321 ARG B C 1
ATOM 5710 O O . ARG B 1 321 ? 10.109 -9.992 4.832 1 97.94 321 ARG B O 1
ATOM 5717 N N . VAL B 1 322 ? 10.133 -10.391 2.645 1 98.31 322 VAL B N 1
ATOM 5718 C CA . VAL B 1 322 ? 9.414 -9.18 2.27 1 98.31 322 VAL B CA 1
ATOM 5719 C C . VAL B 1 322 ? 8.008 -9.203 2.863 1 98.31 322 VAL B C 1
ATOM 5721 O O . VAL B 1 322 ? 7.449 -8.164 3.211 1 98.31 322 VAL B O 1
ATOM 5724 N N . ASN B 1 323 ? 7.496 -10.438 3.084 1 98.75 323 ASN B N 1
ATOM 5725 C CA . ASN B 1 323 ? 6.137 -10.57 3.59 1 98.75 323 ASN B CA 1
ATOM 5726 C C . ASN B 1 323 ? 6.121 -10.836 5.094 1 98.75 323 ASN B C 1
ATOM 5728 O O . ASN B 1 323 ? 5.082 -10.695 5.742 1 98.75 323 ASN B O 1
ATOM 5732 N N . GLY B 1 324 ? 7.281 -11.195 5.676 1 98.5 324 GLY B N 1
ATOM 5733 C CA . GLY B 1 324 ? 7.266 -11.656 7.051 1 98.5 324 GLY B CA 1
ATOM 5734 C C . GLY B 1 324 ? 6.465 -12.93 7.242 1 98.5 324 GLY B C 1
ATOM 5735 O O . GLY B 1 324 ? 5.613 -13.016 8.125 1 98.5 324 GLY B O 1
ATOM 5736 N N . LEU B 1 325 ? 6.754 -13.945 6.406 1 98.69 325 LEU B N 1
ATOM 5737 C CA . LEU B 1 325 ? 5.969 -15.18 6.453 1 98.69 325 LEU B CA 1
ATOM 5738 C C . LEU B 1 325 ? 6.215 -15.93 7.754 1 98.69 325 LEU B C 1
ATOM 5740 O O . LEU B 1 325 ? 7.352 -16.016 8.227 1 98.69 325 LEU B O 1
ATOM 5744 N N . HIS B 1 326 ? 5.148 -16.453 8.336 1 98.31 326 HIS B N 1
ATOM 5745 C CA . HIS B 1 326 ? 5.238 -17.359 9.469 1 98.31 326 HIS B CA 1
ATOM 5746 C C . HIS B 1 326 ? 5.41 -18.812 9.008 1 98.31 326 HIS B C 1
ATOM 5748 O O . HIS B 1 326 ? 5.996 -19.625 9.719 1 98.31 326 HIS B O 1
ATOM 5754 N N . GLY B 1 327 ? 4.855 -19.078 7.828 1 98.38 327 GLY B N 1
ATOM 5755 C CA . GLY B 1 327 ? 4.93 -20.406 7.246 1 98.38 327 GLY B CA 1
ATOM 5756 C C . GLY B 1 327 ? 4.535 -20.438 5.781 1 98.38 327 GLY B C 1
ATOM 5757 O O . GLY B 1 327 ? 4.133 -19.422 5.219 1 98.38 327 GLY B O 1
ATOM 5758 N N . ILE B 1 328 ? 4.746 -21.609 5.195 1 98.44 328 ILE B N 1
ATOM 5759 C CA . ILE B 1 328 ? 4.422 -21.844 3.791 1 98.44 328 ILE B CA 1
ATOM 5760 C C . ILE B 1 328 ? 3.453 -23.016 3.666 1 98.44 328 ILE B C 1
ATOM 5762 O O . ILE B 1 328 ? 3.57 -24 4.391 1 98.44 328 ILE B O 1
ATOM 5766 N N . ALA B 1 329 ? 2.467 -22.828 2.859 1 98.25 329 ALA B N 1
ATOM 5767 C CA . ALA B 1 329 ? 1.683 -23.953 2.361 1 98.25 329 ALA B CA 1
ATOM 5768 C C . ALA B 1 329 ? 2.137 -24.359 0.961 1 98.25 329 ALA B C 1
ATOM 5770 O O . ALA B 1 329 ? 1.976 -23.594 0.004 1 98.25 329 ALA B O 1
ATOM 5771 N N . MET B 1 330 ? 2.689 -25.562 0.864 1 98.19 330 MET B N 1
ATOM 5772 C CA . MET B 1 330 ? 3.232 -26.047 -0.402 1 98.19 330 MET B CA 1
ATOM 5773 C C . MET B 1 330 ? 2.191 -26.859 -1.168 1 98.19 330 MET B C 1
ATOM 5775 O O . MET B 1 330 ? 1.636 -27.828 -0.64 1 98.19 330 MET B O 1
ATOM 5779 N N . THR B 1 331 ? 1.945 -26.406 -2.375 1 96.88 331 THR B N 1
ATOM 5780 C CA . THR B 1 331 ? 0.956 -27.094 -3.199 1 96.88 331 THR B CA 1
ATOM 5781 C C . THR B 1 331 ? 1.634 -27.891 -4.312 1 96.88 331 THR B C 1
ATOM 5783 O O . THR B 1 331 ? 2.82 -27.703 -4.586 1 96.88 331 THR B O 1
ATOM 5786 N N . LYS B 1 332 ? 0.914 -28.875 -4.867 1 96.62 332 LYS B N 1
ATOM 5787 C CA . LYS B 1 332 ? 1.295 -29.641 -6.047 1 96.62 332 LYS B CA 1
ATOM 5788 C C . LYS B 1 332 ? 2.521 -30.5 -5.77 1 96.62 332 LYS B C 1
ATOM 5790 O O . LYS B 1 332 ? 3.371 -30.688 -6.645 1 96.62 332 LYS B O 1
ATOM 5795 N N . LEU B 1 333 ? 2.678 -30.922 -4.555 1 97.06 333 LEU B N 1
ATOM 5796 C CA . LEU B 1 333 ? 3.754 -31.859 -4.242 1 97.06 333 LEU B CA 1
ATOM 5797 C C . LEU B 1 333 ? 3.598 -33.156 -5.035 1 97.06 333 LEU B C 1
ATOM 5799 O O . LEU B 1 333 ? 4.59 -33.781 -5.414 1 97.06 333 LEU B O 1
ATOM 5803 N N . ASP B 1 334 ? 2.387 -33.562 -5.336 1 95.94 334 ASP B N 1
ATOM 5804 C CA . ASP B 1 334 ? 2.045 -34.781 -6.055 1 95.94 334 ASP B CA 1
ATOM 5805 C C . ASP B 1 334 ? 2.604 -34.75 -7.477 1 95.94 334 ASP B C 1
ATOM 5807 O O . ASP B 1 334 ? 2.887 -35.812 -8.055 1 95.94 334 ASP B O 1
ATOM 5811 N N . VAL B 1 335 ? 2.805 -33.594 -8.023 1 96.81 335 VAL B N 1
ATOM 5812 C CA . VAL B 1 335 ? 3.27 -33.438 -9.391 1 96.81 335 VAL B CA 1
ATOM 5813 C C . VAL B 1 335 ? 4.707 -33.906 -9.516 1 96.81 335 VAL B C 1
ATOM 5815 O O . VAL B 1 335 ? 5.125 -34.375 -10.586 1 96.81 335 VAL B O 1
ATOM 5818 N N . LEU B 1 336 ? 5.469 -33.875 -8.469 1 97.56 336 LEU B N 1
ATOM 5819 C CA . LEU B 1 336 ? 6.883 -34.219 -8.508 1 97.56 336 LEU B CA 1
ATOM 5820 C C . LEU B 1 336 ? 7.062 -35.75 -8.414 1 97.56 336 LEU B C 1
ATOM 5822 O O . LEU B 1 336 ? 8.156 -36.25 -8.641 1 97.56 336 LEU B O 1
ATOM 5826 N N . ALA B 1 337 ? 5.941 -36.469 -8.109 1 96.56 337 ALA B N 1
ATOM 5827 C CA . ALA B 1 337 ? 6.031 -37.906 -8.086 1 96.56 337 ALA B CA 1
ATOM 5828 C C . ALA B 1 337 ? 6.414 -38.469 -9.453 1 96.56 337 ALA B C 1
ATOM 5830 O O . ALA B 1 337 ? 5.883 -38.031 -10.477 1 96.56 337 ALA B O 1
ATOM 5831 N N . GLY B 1 338 ? 7.387 -39.438 -9.531 1 95.94 338 GLY B N 1
ATOM 5832 C CA . GLY B 1 338 ? 7.793 -40.031 -10.789 1 95.94 338 GLY B CA 1
ATOM 5833 C C . GLY B 1 338 ? 9.117 -39.5 -11.312 1 95.94 338 GLY B C 1
ATOM 5834 O O . GLY B 1 338 ? 9.719 -40.125 -12.203 1 95.94 338 GLY B O 1
ATOM 5835 N N . PHE B 1 339 ? 9.539 -38.375 -10.812 1 97.38 339 PHE B N 1
ATOM 5836 C CA . PHE B 1 339 ? 10.859 -37.906 -11.18 1 97.38 339 PHE B CA 1
ATOM 5837 C C . PHE B 1 339 ? 11.945 -38.688 -10.43 1 97.38 339 PHE B C 1
ATOM 5839 O O . PHE B 1 339 ? 11.836 -38.906 -9.219 1 97.38 339 PHE B O 1
ATOM 5846 N N . GLU B 1 340 ? 12.961 -39.062 -11.117 1 96.94 340 GLU B N 1
ATOM 5847 C CA . GLU B 1 340 ? 14.086 -39.719 -10.469 1 96.94 340 GLU B CA 1
ATOM 5848 C C . GLU B 1 340 ? 14.875 -38.781 -9.586 1 96.94 340 GLU B C 1
ATOM 5850 O O . GLU B 1 340 ? 15.359 -39.156 -8.516 1 96.94 340 GLU B O 1
ATOM 5855 N N . THR B 1 341 ? 15.023 -37.625 -10.102 1 97.81 341 THR B N 1
ATOM 5856 C CA . THR B 1 341 ? 15.719 -36.562 -9.406 1 97.81 341 THR B CA 1
ATOM 5857 C C . THR B 1 341 ? 14.883 -35.281 -9.406 1 97.81 341 THR B C 1
ATOM 5859 O O . THR B 1 341 ? 14.25 -34.938 -10.414 1 97.81 341 THR B O 1
ATOM 5862 N N . VAL B 1 342 ? 14.805 -34.656 -8.234 1 98.38 342 VAL B N 1
ATOM 5863 C CA . VAL B 1 342 ? 14.188 -33.344 -8.141 1 98.38 342 VAL B CA 1
ATOM 5864 C C . VAL B 1 342 ? 15.234 -32.281 -7.738 1 98.38 342 VAL B C 1
ATOM 5866 O O . VAL B 1 342 ? 16.219 -32.625 -7.059 1 98.38 342 VAL B O 1
ATOM 5869 N N . LYS B 1 343 ? 15.078 -31.094 -8.219 1 98.69 343 LYS B N 1
ATOM 5870 C CA . LYS B 1 343 ? 16.078 -30.062 -7.973 1 98.69 343 LYS B CA 1
ATOM 5871 C C . LYS B 1 343 ? 15.469 -28.844 -7.301 1 98.69 343 LYS B C 1
ATOM 5873 O O . LYS B 1 343 ? 14.258 -28.625 -7.375 1 98.69 343 LYS B O 1
ATOM 5878 N N . ILE B 1 344 ? 16.266 -28.141 -6.543 1 98.75 344 ILE B N 1
ATOM 5879 C CA . ILE B 1 344 ? 15.938 -26.859 -5.934 1 98.75 344 ILE B CA 1
ATOM 5880 C C . ILE B 1 344 ? 17 -25.828 -6.297 1 98.75 344 ILE B C 1
ATOM 5882 O O . ILE B 1 344 ? 18.203 -26.094 -6.156 1 98.75 344 ILE B O 1
ATOM 5886 N N . ALA B 1 345 ? 16.578 -24.672 -6.859 1 98.69 345 ALA B N 1
ATOM 5887 C CA . ALA B 1 345 ? 17.531 -23.594 -7.07 1 98.69 345 ALA B CA 1
ATOM 5888 C C . ALA B 1 345 ? 17.953 -22.969 -5.746 1 98.69 345 ALA B C 1
ATOM 5890 O O . ALA B 1 345 ? 17.141 -22.375 -5.035 1 98.69 345 ALA B O 1
ATOM 5891 N N . VAL B 1 346 ? 19.25 -22.984 -5.422 1 98.44 346 VAL B N 1
ATOM 5892 C CA . VAL B 1 346 ? 19.734 -22.578 -4.109 1 98.44 346 VAL B CA 1
ATOM 5893 C C . VAL B 1 346 ? 20.641 -21.344 -4.254 1 98.44 346 VAL B C 1
ATOM 5895 O O . VAL B 1 346 ? 21.109 -20.812 -3.256 1 98.44 346 VAL B O 1
ATOM 5898 N N . GLY B 1 347 ? 20.828 -20.891 -5.457 1 98.12 347 GLY B N 1
ATOM 5899 C CA . GLY B 1 347 ? 21.641 -19.719 -5.773 1 98.12 347 GLY B CA 1
ATOM 5900 C C . GLY B 1 347 ? 21.484 -19.266 -7.207 1 98.12 347 GLY B C 1
ATOM 5901 O O . GLY B 1 347 ? 20.859 -19.938 -8.023 1 98.12 347 GLY B O 1
ATOM 5902 N N . TYR B 1 348 ? 21.969 -18.094 -7.477 1 98.25 348 TYR B N 1
ATOM 5903 C CA . TYR B 1 348 ? 22.047 -17.547 -8.828 1 98.25 348 TYR B CA 1
ATOM 5904 C C . TYR B 1 348 ? 23.484 -17.219 -9.211 1 98.25 348 TYR B C 1
ATOM 5906 O O . TYR B 1 348 ? 24.188 -16.531 -8.477 1 98.25 348 TYR B O 1
ATOM 5914 N N . ARG B 1 349 ? 23.906 -17.781 -10.281 1 98.06 349 ARG B N 1
ATOM 5915 C CA . ARG B 1 349 ? 25.188 -17.359 -10.852 1 98.06 349 ARG B CA 1
ATOM 5916 C C . ARG B 1 349 ? 25 -16.172 -11.789 1 98.06 349 ARG B C 1
ATOM 5918 O O . ARG B 1 349 ? 24.25 -16.25 -12.758 1 98.06 349 ARG B O 1
ATOM 5925 N N . VAL B 1 350 ? 25.609 -15.062 -11.367 1 95.69 350 VAL B N 1
ATOM 5926 C CA . VAL B 1 350 ? 25.562 -13.828 -12.156 1 95.69 350 VAL B CA 1
ATOM 5927 C C . VAL B 1 350 ? 26.969 -13.242 -12.281 1 95.69 350 VAL B C 1
ATOM 5929 O O . VAL B 1 350 ? 27.625 -12.984 -11.273 1 95.69 350 VAL B O 1
ATOM 5932 N N . ASP B 1 351 ? 27.438 -12.992 -13.484 1 92.38 351 ASP B N 1
ATOM 5933 C CA . ASP B 1 351 ? 28.734 -12.375 -13.758 1 92.38 351 ASP B CA 1
ATOM 5934 C C . ASP B 1 351 ? 29.844 -13.07 -12.961 1 92.38 351 ASP B C 1
ATOM 5936 O O . ASP B 1 351 ? 30.656 -12.406 -12.32 1 92.38 351 ASP B O 1
ATOM 5940 N N . GLY B 1 352 ? 29.812 -14.297 -12.891 1 93.19 352 GLY B N 1
ATOM 5941 C CA . GLY B 1 352 ? 30.875 -15.109 -12.312 1 93.19 352 GLY B CA 1
ATOM 5942 C C . GLY B 1 352 ? 30.75 -15.266 -10.812 1 93.19 352 GLY B C 1
ATOM 5943 O O . GLY B 1 352 ? 31.547 -15.984 -10.195 1 93.19 352 GLY B O 1
ATOM 5944 N N . LYS B 1 353 ? 29.797 -14.695 -10.242 1 94.94 353 LYS B N 1
ATOM 5945 C CA . LYS B 1 353 ? 29.594 -14.797 -8.797 1 94.94 353 LYS B CA 1
ATOM 5946 C C . LYS B 1 353 ? 28.266 -15.477 -8.469 1 94.94 353 LYS B C 1
ATOM 5948 O O . LYS B 1 353 ? 27.281 -15.273 -9.172 1 94.94 353 LYS B O 1
ATOM 5953 N N . VAL B 1 354 ? 28.234 -16.219 -7.398 1 97.56 354 VAL B N 1
ATOM 5954 C CA . VAL B 1 354 ? 27.016 -16.875 -6.957 1 97.56 354 VAL B CA 1
ATOM 5955 C C . VAL B 1 354 ? 26.359 -16.062 -5.844 1 97.56 354 VAL B C 1
ATOM 5957 O O . VAL B 1 354 ? 26.953 -15.836 -4.793 1 97.56 354 VAL B O 1
ATOM 5960 N N . LEU B 1 355 ? 25.188 -15.633 -6.09 1 96.38 355 LEU B N 1
ATOM 5961 C CA . LEU B 1 355 ? 24.391 -14.898 -5.109 1 96.38 355 LEU B CA 1
ATOM 5962 C C . LEU B 1 355 ? 23.594 -15.859 -4.23 1 96.38 355 LEU B C 1
ATOM 5964 O O . LEU B 1 355 ? 23.078 -16.875 -4.715 1 96.38 355 LEU B O 1
ATOM 5968 N N . ASP B 1 356 ? 23.5 -15.445 -2.932 1 94.19 356 ASP B N 1
ATOM 5969 C CA . ASP B 1 356 ? 22.719 -16.266 -2.02 1 94.19 356 ASP B CA 1
ATOM 5970 C C . ASP B 1 356 ? 21.406 -15.562 -1.646 1 94.19 356 ASP B C 1
ATOM 5972 O O . ASP B 1 356 ? 20.578 -16.125 -0.917 1 94.19 356 ASP B O 1
ATOM 5976 N N . GLU B 1 357 ? 21.297 -14.312 -2.113 1 95.75 357 GLU B N 1
ATOM 5977 C CA . GLU B 1 357 ? 20.047 -13.562 -2.006 1 95.75 357 GLU B CA 1
ATOM 5978 C C . GLU B 1 357 ? 19.531 -13.156 -3.383 1 95.75 357 GLU B C 1
ATOM 5980 O O . GLU B 1 357 ? 20.312 -12.836 -4.277 1 95.75 357 GLU B O 1
ATOM 5985 N N . MET B 1 358 ? 18.25 -13.227 -3.508 1 95.56 358 MET B N 1
ATOM 5986 C CA . MET B 1 358 ? 17.672 -12.766 -4.773 1 95.56 358 MET B CA 1
ATOM 5987 C C . MET B 1 358 ? 17.859 -11.258 -4.934 1 95.56 358 MET B C 1
ATOM 5989 O O . MET B 1 358 ? 17.484 -10.484 -4.051 1 95.56 358 MET B O 1
ATOM 5993 N N . PRO B 1 359 ? 18.484 -10.883 -5.98 1 94.06 359 PRO B N 1
ATOM 5994 C CA . PRO B 1 359 ? 18.562 -9.438 -6.223 1 94.06 359 PRO B CA 1
ATOM 5995 C C . PRO B 1 359 ? 17.234 -8.828 -6.641 1 94.06 359 PRO B C 1
ATOM 5997 O O . PRO B 1 359 ? 16.438 -9.484 -7.316 1 94.06 359 PRO B O 1
ATOM 6000 N N . SER B 1 360 ? 16.984 -7.586 -6.281 1 91.69 360 SER B N 1
ATOM 6001 C CA . SER B 1 360 ? 15.758 -6.906 -6.672 1 91.69 360 SER B CA 1
ATOM 6002 C C . SER B 1 360 ? 15.844 -6.379 -8.102 1 91.69 360 SER B C 1
ATOM 6004 O O . SER B 1 360 ? 14.836 -5.977 -8.68 1 91.69 360 SER B O 1
ATOM 6006 N N . ASP B 1 361 ? 17 -6.461 -8.727 1 95.25 361 ASP B N 1
ATOM 6007 C CA . ASP B 1 361 ? 17.234 -5.945 -10.078 1 95.25 361 ASP B CA 1
ATOM 6008 C C . ASP B 1 361 ? 16.781 -6.953 -11.133 1 95.25 361 ASP B C 1
ATOM 6010 O O . ASP B 1 361 ? 17.406 -8.008 -11.297 1 95.25 361 ASP B O 1
ATOM 6014 N N . PRO B 1 362 ? 15.734 -6.594 -11.883 1 95 362 PRO B N 1
ATOM 6015 C CA . PRO B 1 362 ? 15.25 -7.547 -12.891 1 95 362 PRO B CA 1
ATOM 6016 C C . PRO B 1 362 ? 16.281 -7.836 -13.969 1 95 362 PRO B C 1
ATOM 6018 O O . PRO B 1 362 ? 16.297 -8.922 -14.555 1 95 362 PRO B O 1
ATOM 6021 N N . GLU B 1 363 ? 17.203 -6.879 -14.25 1 95.44 363 GLU B N 1
ATOM 6022 C CA . GLU B 1 363 ? 18.219 -7.105 -15.266 1 95.44 363 GLU B CA 1
ATOM 6023 C C . GLU B 1 363 ? 19.266 -8.109 -14.797 1 95.44 363 GLU B C 1
ATOM 6025 O O . GLU B 1 363 ? 19.766 -8.906 -15.594 1 95.44 363 GLU B O 1
ATOM 6030 N N . LEU B 1 364 ? 19.562 -8.07 -13.5 1 96.19 364 LEU B N 1
ATOM 6031 C CA . LEU B 1 364 ? 20.438 -9.094 -12.945 1 96.19 364 LEU B CA 1
ATOM 6032 C C . LEU B 1 364 ? 19.781 -10.469 -12.992 1 96.19 364 LEU B C 1
ATOM 6034 O O . LEU B 1 364 ? 20.422 -11.469 -13.305 1 96.19 364 LEU B O 1
ATOM 6038 N N . LEU B 1 365 ? 18.5 -10.508 -12.719 1 96.81 365 LEU B N 1
ATOM 6039 C CA . LEU B 1 365 ? 17.75 -11.758 -12.734 1 96.81 365 LEU B CA 1
ATOM 6040 C C . LEU B 1 365 ? 17.688 -12.344 -14.141 1 96.81 365 LEU B C 1
ATOM 6042 O O . LEU B 1 365 ? 17.719 -13.562 -14.312 1 96.81 365 LEU B O 1
ATOM 6046 N N . GLU B 1 366 ? 17.609 -11.477 -15.117 1 95 366 GLU B N 1
ATOM 6047 C CA . GLU B 1 366 ? 17.531 -11.914 -16.5 1 95 366 GLU B CA 1
ATOM 6048 C C . GLU B 1 366 ? 18.812 -12.633 -16.938 1 95 366 GLU B C 1
ATOM 6050 O O . GLU B 1 366 ? 18.766 -13.555 -17.75 1 95 366 GLU B O 1
ATOM 6055 N N . ARG B 1 367 ? 19.891 -12.25 -16.312 1 95.38 367 ARG B N 1
ATOM 6056 C CA . ARG B 1 367 ? 21.172 -12.836 -16.688 1 95.38 367 ARG B CA 1
ATOM 6057 C C . ARG B 1 367 ? 21.578 -13.945 -15.719 1 95.38 367 ARG B C 1
ATOM 6059 O O . ARG B 1 367 ? 22.594 -14.602 -15.906 1 95.38 367 ARG B O 1
ATOM 6066 N N . ALA B 1 368 ? 20.766 -14.211 -14.789 1 97.12 368 ALA B N 1
ATOM 6067 C CA . ALA B 1 368 ? 21.109 -15.156 -13.734 1 97.12 368 ALA B CA 1
ATOM 6068 C C . ALA B 1 368 ? 20.906 -16.594 -14.203 1 97.12 368 ALA B C 1
ATOM 6070 O O . ALA B 1 368 ? 19.953 -16.891 -14.922 1 97.12 368 ALA B O 1
ATOM 6071 N N . GLU B 1 369 ? 21.844 -17.391 -13.836 1 97.25 369 GLU B N 1
ATOM 6072 C CA . GLU B 1 369 ? 21.703 -18.828 -13.992 1 97.25 369 GLU B CA 1
ATOM 6073 C C . GLU B 1 369 ? 21.484 -19.516 -12.648 1 97.25 369 GLU B C 1
ATOM 6075 O O . GLU B 1 369 ? 22.266 -19.344 -11.719 1 97.25 369 GLU B O 1
ATOM 6080 N N . ALA B 1 370 ? 20.5 -20.328 -12.586 1 97.81 370 ALA B N 1
ATOM 6081 C CA . ALA B 1 370 ? 20.188 -21 -11.328 1 97.81 370 ALA B CA 1
ATOM 6082 C C . ALA B 1 370 ? 21.234 -22.047 -10.977 1 97.81 370 ALA B C 1
ATOM 6084 O O . ALA B 1 370 ? 21.734 -22.766 -11.852 1 97.81 370 ALA B O 1
ATOM 6085 N N . VAL B 1 371 ? 21.641 -22 -9.781 1 98.5 371 VAL B N 1
ATOM 6086 C CA . VAL B 1 371 ? 22.453 -23.062 -9.195 1 98.5 371 VAL B CA 1
ATOM 6087 C C . VAL B 1 371 ? 21.562 -24.031 -8.43 1 98.5 371 VAL B C 1
ATOM 6089 O O . VAL B 1 371 ? 20.844 -23.641 -7.508 1 98.5 371 VAL B O 1
ATOM 6092 N N . TYR B 1 372 ? 21.688 -25.391 -8.766 1 98.44 372 TYR B N 1
ATOM 6093 C CA . TYR B 1 372 ? 20.719 -26.328 -8.242 1 98.44 372 TYR B CA 1
ATOM 6094 C C . TYR B 1 372 ? 21.359 -27.266 -7.227 1 98.44 372 TYR B C 1
ATOM 6096 O O . TYR B 1 372 ? 22.516 -27.641 -7.363 1 98.44 372 TYR B O 1
ATOM 6104 N N . GLU B 1 373 ? 20.641 -27.562 -6.266 1 98.69 373 GLU B N 1
ATOM 6105 C CA . GLU B 1 373 ? 20.844 -28.75 -5.453 1 98.69 373 GLU B CA 1
ATOM 6106 C C . GLU B 1 373 ? 19.938 -29.891 -5.906 1 98.69 373 GLU B C 1
ATOM 6108 O O . GLU B 1 373 ? 18.766 -29.656 -6.223 1 98.69 373 GLU B O 1
ATOM 6113 N N . GLU B 1 374 ? 20.5 -31.078 -6.012 1 98.69 374 GLU B N 1
ATOM 6114 C CA . GLU B 1 374 ? 19.719 -32.25 -6.453 1 98.69 374 GLU B CA 1
ATOM 6115 C C . GLU B 1 374 ? 19.359 -33.125 -5.277 1 98.69 374 GLU B C 1
ATOM 6117 O O . GLU B 1 374 ? 20.172 -33.344 -4.371 1 98.69 374 GLU B O 1
ATOM 6122 N N . LEU B 1 375 ? 18.203 -33.594 -5.25 1 98.56 375 LEU B N 1
ATOM 6123 C CA . LEU B 1 375 ? 17.703 -34.562 -4.281 1 98.56 375 LEU B CA 1
ATOM 6124 C C . LEU B 1 375 ? 17.094 -35.75 -4.984 1 98.56 375 LEU B C 1
ATOM 6126 O O . LEU B 1 375 ? 16.594 -35.656 -6.102 1 98.56 375 LEU B O 1
ATOM 6130 N N . PRO B 1 376 ? 17.156 -36.906 -4.316 1 98.12 376 PRO B N 1
ATOM 6131 C CA . PRO B 1 376 ? 16.469 -38.062 -4.91 1 98.12 376 PRO B CA 1
ATOM 6132 C C . PRO B 1 376 ? 14.961 -37.875 -4.992 1 98.12 376 PRO B C 1
ATOM 6134 O O . PRO B 1 376 ? 14.344 -37.375 -4.043 1 98.12 376 PRO B O 1
ATOM 6137 N N . GLY B 1 377 ? 14.414 -38.219 -6.145 1 97.81 377 GLY B N 1
ATOM 6138 C CA . GLY B 1 377 ? 12.969 -38.188 -6.305 1 97.81 377 GLY B CA 1
ATOM 6139 C C . GLY B 1 377 ? 12.258 -39.375 -5.684 1 97.81 377 GLY B C 1
ATOM 6140 O O . GLY B 1 377 ? 12.844 -40.094 -4.898 1 97.81 377 GLY B O 1
ATOM 6141 N N . TRP B 1 378 ? 10.945 -39.469 -5.871 1 97.69 378 TRP B N 1
ATOM 6142 C CA . TRP B 1 378 ? 10.117 -40.562 -5.371 1 97.69 378 TRP B CA 1
ATOM 6143 C C . TRP B 1 378 ? 9.086 -41 -6.414 1 97.69 378 TRP B C 1
ATOM 6145 O O . TRP B 1 378 ? 8.805 -40.25 -7.352 1 97.69 378 TRP B O 1
ATOM 6155 N N . THR B 1 379 ? 8.547 -42.156 -6.324 1 95.62 379 THR B N 1
ATOM 6156 C CA . THR B 1 379 ? 7.637 -42.688 -7.332 1 95.62 379 THR B CA 1
ATOM 6157 C C . THR B 1 379 ? 6.238 -42.906 -6.758 1 95.62 379 THR B C 1
ATOM 6159 O O . THR B 1 379 ? 5.27 -43.062 -7.504 1 95.62 379 THR B O 1
ATOM 6162 N N . GLU B 1 380 ? 6.164 -42.875 -5.445 1 94.06 380 GLU B N 1
ATOM 6163 C CA . GLU B 1 380 ? 4.883 -43.125 -4.793 1 94.06 380 GLU B CA 1
ATOM 6164 C C . GLU B 1 380 ? 3.867 -42.031 -5.113 1 94.06 380 GLU B C 1
ATOM 6166 O O . GLU B 1 380 ? 4.211 -40.844 -5.152 1 94.06 380 GLU B O 1
ATOM 6171 N N . LYS B 1 381 ? 2.676 -42.5 -5.332 1 94.12 381 LYS B N 1
ATOM 6172 C CA . LYS B 1 381 ? 1.58 -41.531 -5.48 1 94.12 381 LYS B CA 1
ATOM 6173 C C . LYS B 1 381 ? 1.2 -40.938 -4.137 1 94.12 381 LYS B C 1
ATOM 6175 O O . LYS B 1 381 ? 1.201 -41.625 -3.111 1 94.12 381 LYS B O 1
ATOM 6180 N N . LEU B 1 382 ? 0.872 -39.562 -4.188 1 95 382 LEU B N 1
ATOM 6181 C CA . LEU B 1 382 ? 0.677 -38.875 -2.924 1 95 382 LEU B CA 1
ATOM 6182 C C . LEU B 1 382 ? -0.792 -38.531 -2.717 1 95 382 LEU B C 1
ATOM 6184 O O . LEU B 1 382 ? -1.198 -38.156 -1.61 1 95 382 LEU B O 1
ATOM 6188 N N . GLU B 1 383 ? -1.665 -38.594 -3.68 1 92.12 383 GLU B N 1
ATOM 6189 C CA . GLU B 1 383 ? -2.996 -38 -3.729 1 92.12 383 GLU B CA 1
ATOM 6190 C C . GLU B 1 383 ? -3.885 -38.531 -2.613 1 92.12 383 GLU B C 1
ATOM 6192 O O . GLU B 1 383 ? -4.797 -37.844 -2.148 1 92.12 383 GLU B O 1
ATOM 6197 N N . ASP B 1 384 ? -3.59 -39.75 -2.152 1 92.25 384 ASP B N 1
ATOM 6198 C CA . ASP B 1 384 ? -4.461 -40.375 -1.169 1 92.25 384 ASP B CA 1
ATOM 6199 C C . ASP B 1 384 ? -3.91 -40.219 0.245 1 92.25 384 ASP B C 1
ATOM 6201 O O . ASP B 1 384 ? -4.551 -40.625 1.219 1 92.25 384 ASP B O 1
ATOM 6205 N N . LEU B 1 385 ? -2.777 -39.625 0.349 1 93.31 385 LEU B N 1
ATOM 6206 C CA . LEU B 1 385 ? -2.168 -39.438 1.662 1 93.31 385 LEU B CA 1
ATOM 6207 C C . LEU B 1 385 ? -2.842 -38.312 2.432 1 93.31 385 LEU B C 1
ATOM 6209 O O . LEU B 1 385 ? -3.332 -37.344 1.831 1 93.31 385 LEU B O 1
ATOM 6213 N N . ARG B 1 386 ? -2.857 -38.438 3.807 1 93.38 386 ARG B N 1
ATOM 6214 C CA . ARG B 1 386 ? -3.572 -37.469 4.613 1 93.38 386 ARG B CA 1
ATOM 6215 C C . ARG B 1 386 ? -2.766 -37.062 5.848 1 93.38 386 ARG B C 1
ATOM 6217 O O . ARG B 1 386 ? -3.215 -36.25 6.656 1 93.38 386 ARG B O 1
ATOM 6224 N N . SER B 1 387 ? -1.554 -37.594 5.938 1 95.19 387 SER B N 1
ATOM 6225 C CA . SER B 1 387 ? -0.694 -37.219 7.062 1 95.19 387 SER B CA 1
ATOM 6226 C C . SER B 1 387 ? 0.763 -37.094 6.625 1 95.19 387 SER B C 1
ATOM 6228 O O . SER B 1 387 ? 1.17 -37.688 5.629 1 95.19 387 SER B O 1
ATOM 6230 N N . TRP B 1 388 ? 1.479 -36.312 7.383 1 96.06 388 TRP B N 1
ATOM 6231 C CA . TRP B 1 388 ? 2.904 -36.125 7.148 1 96.06 388 TRP B CA 1
ATOM 6232 C C . TRP B 1 388 ? 3.652 -37.438 7.148 1 96.06 388 TRP B C 1
ATOM 6234 O O . TRP B 1 388 ? 4.492 -37.688 6.281 1 96.06 388 TRP B O 1
ATOM 6244 N N . ASP B 1 389 ? 3.264 -38.281 8.086 1 95.88 389 ASP B N 1
ATOM 6245 C CA . ASP B 1 389 ? 3.994 -39.531 8.289 1 95.88 389 ASP B CA 1
ATOM 6246 C C . ASP B 1 389 ? 3.758 -40.5 7.141 1 95.88 389 ASP B C 1
ATOM 6248 O O . ASP B 1 389 ? 4.543 -41.438 6.934 1 95.88 389 ASP B O 1
ATOM 6252 N N . ASP B 1 390 ? 2.744 -40.281 6.379 1 95 390 ASP B N 1
ATOM 6253 C CA . ASP B 1 390 ? 2.422 -41.156 5.262 1 95 390 ASP B CA 1
ATOM 6254 C C . ASP B 1 390 ? 3.223 -40.781 4.016 1 95 390 ASP B C 1
ATOM 6256 O O . ASP B 1 390 ? 3.295 -41.562 3.061 1 95 390 ASP B O 1
ATOM 6260 N N . LEU B 1 391 ? 3.863 -39.656 4.016 1 96.94 391 LEU B N 1
ATOM 6261 C CA . LEU B 1 391 ? 4.664 -39.219 2.869 1 96.94 391 LEU B CA 1
ATOM 6262 C C . LEU B 1 391 ? 5.902 -40.125 2.721 1 96.94 391 LEU B C 1
ATOM 6264 O O . LEU B 1 391 ? 6.504 -40.5 3.719 1 96.94 391 LEU B O 1
ATOM 6268 N N . PRO B 1 392 ? 6.254 -40.406 1.476 1 97.12 392 PRO B N 1
ATOM 6269 C CA . PRO B 1 392 ? 7.543 -41.062 1.279 1 97.12 392 PRO B CA 1
ATOM 6270 C C . PRO B 1 392 ? 8.703 -40.312 1.914 1 97.12 392 PRO B C 1
ATOM 6272 O O . PRO B 1 392 ? 8.734 -39.094 1.873 1 97.12 392 PRO B O 1
ATOM 6275 N N . PRO B 1 393 ? 9.688 -41.031 2.479 1 97.81 393 PRO B N 1
ATOM 6276 C CA . PRO B 1 393 ? 10.828 -40.375 3.123 1 97.81 393 PRO B CA 1
ATOM 6277 C C . PRO B 1 393 ? 11.5 -39.344 2.221 1 97.81 393 PRO B C 1
ATOM 6279 O O . PRO B 1 393 ? 11.906 -38.281 2.695 1 97.81 393 PRO B O 1
ATOM 6282 N N . ARG B 1 394 ? 11.57 -39.656 0.955 1 98.12 394 ARG B N 1
ATOM 6283 C CA . ARG B 1 394 ? 12.242 -38.75 0.034 1 98.12 394 ARG B CA 1
ATOM 6284 C C . ARG B 1 394 ? 11.43 -37.469 -0.176 1 98.12 394 ARG B C 1
ATOM 6286 O O . ARG B 1 394 ? 11.992 -36.406 -0.347 1 98.12 394 ARG B O 1
ATOM 6293 N N . ALA B 1 395 ? 10.109 -37.625 -0.202 1 98.06 395 ALA B N 1
ATOM 6294 C CA . ALA B 1 395 ? 9.258 -36.438 -0.284 1 98.06 395 ALA B CA 1
ATOM 6295 C C . ALA B 1 395 ? 9.383 -35.562 0.973 1 98.06 395 ALA B C 1
ATOM 6297 O O . ALA B 1 395 ? 9.438 -34.344 0.892 1 98.06 395 ALA B O 1
ATOM 6298 N N . ARG B 1 396 ? 9.438 -36.188 2.137 1 98.25 396 ARG B N 1
ATOM 6299 C CA . ARG B 1 396 ? 9.633 -35.469 3.393 1 98.25 396 ARG B CA 1
ATOM 6300 C C . ARG B 1 396 ? 10.969 -34.75 3.402 1 98.25 396 ARG B C 1
ATOM 6302 O O . ARG B 1 396 ? 11.047 -33.594 3.869 1 98.25 396 ARG B O 1
ATOM 6309 N N . ALA B 1 397 ? 11.961 -35.406 2.891 1 98.56 397 ALA B N 1
ATOM 6310 C CA . ALA B 1 397 ? 13.281 -34.781 2.828 1 98.56 397 ALA B CA 1
ATOM 6311 C C . ALA B 1 397 ? 13.273 -33.531 1.953 1 98.56 397 ALA B C 1
ATOM 6313 O O . ALA B 1 397 ? 13.93 -32.531 2.271 1 98.56 397 ALA B O 1
ATOM 6314 N N . TYR B 1 398 ? 12.57 -33.656 0.82 1 98.5 398 TYR B N 1
ATOM 6315 C CA . TYR B 1 398 ? 12.438 -32.5 -0.075 1 98.5 398 TYR B CA 1
ATOM 6316 C C . TYR B 1 398 ? 11.797 -31.328 0.646 1 98.5 398 TYR B C 1
ATOM 6318 O O . TYR B 1 398 ? 12.32 -30.203 0.604 1 98.5 398 TYR B O 1
ATOM 6326 N N . VAL B 1 399 ? 10.695 -31.547 1.356 1 98.62 399 VAL B N 1
ATOM 6327 C CA . VAL B 1 399 ? 9.953 -30.516 2.066 1 98.62 399 VAL B CA 1
ATOM 6328 C C . VAL B 1 399 ? 10.828 -29.906 3.166 1 98.62 399 VAL B C 1
ATOM 6330 O O . VAL B 1 399 ? 10.898 -28.688 3.316 1 98.62 399 VAL B O 1
ATOM 6333 N N . LYS B 1 400 ? 11.523 -30.703 3.912 1 98.62 400 LYS B N 1
ATOM 6334 C CA . LYS B 1 400 ? 12.398 -30.25 4.992 1 98.62 400 LYS B CA 1
ATOM 6335 C C . LYS B 1 400 ? 13.547 -29.406 4.453 1 98.62 400 LYS B C 1
ATOM 6337 O O . LYS B 1 400 ? 13.969 -28.438 5.094 1 98.62 400 LYS B O 1
ATOM 6342 N N . ARG B 1 401 ? 14.086 -29.812 3.324 1 98.75 401 ARG B N 1
ATOM 6343 C CA . ARG B 1 401 ? 15.156 -29.047 2.717 1 98.75 401 ARG B CA 1
ATOM 6344 C C . ARG B 1 401 ? 14.672 -27.656 2.322 1 98.75 401 ARG B C 1
ATOM 6346 O O . ARG B 1 401 ? 15.391 -26.656 2.496 1 98.75 401 ARG B O 1
ATOM 6353 N N . VAL B 1 402 ? 13.461 -27.578 1.752 1 98.62 402 VAL B N 1
ATOM 6354 C CA . VAL B 1 402 ? 12.867 -26.297 1.396 1 98.62 402 VAL B CA 1
ATOM 6355 C C . VAL B 1 402 ? 12.75 -25.422 2.643 1 98.62 402 VAL B C 1
ATOM 6357 O O . VAL B 1 402 ? 13.086 -24.234 2.613 1 98.62 402 VAL B O 1
ATOM 6360 N N . GLU B 1 403 ? 12.328 -25.969 3.801 1 98.5 403 GLU B N 1
ATOM 6361 C CA . GLU B 1 403 ? 12.227 -25.234 5.062 1 98.5 403 GLU B CA 1
ATOM 6362 C C . GLU B 1 403 ? 13.57 -24.641 5.461 1 98.5 403 GLU B C 1
ATOM 6364 O O . GLU B 1 403 ? 13.633 -23.469 5.871 1 98.5 403 GLU B O 1
ATOM 6369 N N . GLN B 1 404 ? 14.555 -25.422 5.316 1 98.62 404 GLN B N 1
ATOM 6370 C CA . GLN B 1 404 ? 15.891 -24.984 5.707 1 98.62 404 GLN B CA 1
ATOM 6371 C C . GLN B 1 404 ? 16.375 -23.844 4.824 1 98.62 404 GLN B C 1
ATOM 6373 O O . GLN B 1 404 ? 16.953 -22.859 5.316 1 98.62 404 GLN B O 1
ATOM 6378 N N . LEU B 1 405 ? 16.141 -23.984 3.576 1 98.5 405 LEU B N 1
ATOM 6379 C CA . LEU B 1 405 ? 16.641 -23.016 2.613 1 98.5 405 LEU B CA 1
ATOM 6380 C C . LEU B 1 405 ? 15.883 -21.688 2.74 1 98.5 405 LEU B C 1
ATOM 6382 O O . LEU B 1 405 ? 16.469 -20.625 2.584 1 98.5 405 LEU B O 1
ATOM 6386 N N . VAL B 1 406 ? 14.594 -21.734 3.031 1 98.19 406 VAL B N 1
ATOM 6387 C CA . VAL B 1 406 ? 13.734 -20.547 3.043 1 98.19 406 VAL B CA 1
ATOM 6388 C C . VAL B 1 406 ? 13.75 -19.922 4.43 1 98.19 406 VAL B C 1
ATOM 6390 O O . VAL B 1 406 ? 13.625 -18.703 4.562 1 98.19 406 VAL B O 1
ATOM 6393 N N . GLY B 1 407 ? 13.883 -20.688 5.43 1 97.81 407 GLY B N 1
ATOM 6394 C CA . GLY B 1 407 ? 13.977 -20.203 6.797 1 97.81 407 GLY B CA 1
ATOM 6395 C C . GLY B 1 407 ? 12.633 -20.109 7.488 1 97.81 407 GLY B C 1
ATOM 6396 O O . GLY B 1 407 ? 12.516 -19.453 8.531 1 97.81 407 GLY B O 1
ATOM 6397 N N . VAL B 1 408 ? 11.586 -20.625 6.906 1 98.19 408 VAL B N 1
ATOM 6398 C CA . VAL B 1 408 ? 10.266 -20.688 7.535 1 98.19 408 VAL B CA 1
ATOM 6399 C C . VAL B 1 408 ? 9.688 -22.094 7.398 1 98.19 408 VAL B C 1
ATOM 6401 O O . VAL B 1 408 ? 10.016 -22.812 6.457 1 98.19 408 VAL B O 1
ATOM 6404 N N . PRO B 1 409 ? 8.836 -22.531 8.305 1 98.44 409 PRO B N 1
ATOM 6405 C CA . PRO B 1 409 ? 8.297 -23.891 8.25 1 98.44 409 PRO B CA 1
ATOM 6406 C C . PRO B 1 409 ? 7.246 -24.062 7.156 1 98.44 409 PRO B C 1
ATOM 6408 O O . PRO B 1 409 ? 6.59 -23.094 6.762 1 98.44 409 PRO B O 1
ATOM 6411 N N . VAL B 1 410 ? 7.18 -25.266 6.645 1 98.31 410 VAL B N 1
ATOM 6412 C CA . VAL B 1 410 ? 6.043 -25.672 5.824 1 98.31 410 VAL B CA 1
ATOM 6413 C C . VAL B 1 410 ? 4.902 -26.141 6.719 1 98.31 410 VAL B C 1
ATOM 6415 O O . VAL B 1 410 ? 5.008 -27.188 7.371 1 98.31 410 VAL B O 1
ATOM 6418 N N . VAL B 1 411 ? 3.801 -25.422 6.68 1 97.94 411 VAL B N 1
ATOM 6419 C CA . VAL B 1 411 ? 2.754 -25.672 7.664 1 97.94 411 VAL B CA 1
ATOM 6420 C C . VAL B 1 411 ? 1.567 -26.359 6.984 1 97.94 411 VAL B C 1
ATOM 6422 O O . VAL B 1 411 ? 0.605 -26.75 7.652 1 97.94 411 VAL B O 1
ATOM 6425 N N . GLY B 1 412 ? 1.575 -26.484 5.672 1 96.69 412 GLY B N 1
ATOM 6426 C CA . GLY B 1 412 ? 0.565 -27.172 4.879 1 96.69 412 GLY B CA 1
ATOM 6427 C C . GLY B 1 412 ? 1.116 -27.781 3.605 1 96.69 412 GLY B C 1
ATOM 6428 O O . GLY B 1 412 ? 2.051 -27.234 3.008 1 96.69 412 GLY B O 1
ATOM 6429 N N . LEU B 1 413 ? 0.534 -28.953 3.25 1 96.81 413 LEU B N 1
ATOM 6430 C CA . LEU B 1 413 ? 0.907 -29.656 2.025 1 96.81 413 LEU B CA 1
ATOM 6431 C C . LEU B 1 413 ? -0.331 -30.062 1.233 1 96.81 413 LEU B C 1
ATOM 6433 O O . LEU B 1 413 ? -1.253 -30.672 1.783 1 96.81 413 LEU B O 1
ATOM 6437 N N . SER B 1 414 ? -0.332 -29.594 -0.006 1 94.44 414 SER B N 1
ATOM 6438 C CA . SER B 1 414 ? -1.379 -30.078 -0.9 1 94.44 414 SER B CA 1
ATOM 6439 C C . SER B 1 414 ? -0.867 -31.219 -1.789 1 94.44 414 SER B C 1
ATOM 6441 O O . SER B 1 414 ? 0.136 -31.047 -2.488 1 94.44 414 SER B O 1
ATOM 6443 N N . VAL B 1 415 ? -1.565 -32.344 -1.778 1 94.19 415 VAL B N 1
ATOM 6444 C CA . VAL B 1 415 ? -1.121 -33.531 -2.5 1 94.19 415 VAL B CA 1
ATOM 6445 C C . VAL B 1 415 ? -2.107 -33.875 -3.619 1 94.19 415 VAL B C 1
ATOM 6447 O O . VAL B 1 415 ? -2.182 -35 -4.078 1 94.19 415 VAL B O 1
ATOM 6450 N N . GLY B 1 416 ? -2.883 -32.875 -3.969 1 89.25 416 GLY B N 1
ATOM 6451 C CA . GLY B 1 416 ? -3.869 -33 -5.031 1 89.25 416 GLY B CA 1
ATOM 6452 C C . GLY B 1 416 ? -4.762 -31.781 -5.148 1 89.25 416 GLY B C 1
ATOM 6453 O O . GLY B 1 416 ? -4.629 -30.828 -4.375 1 89.25 416 GLY B O 1
ATOM 6454 N N . ALA B 1 417 ? -5.691 -31.766 -6.066 1 85.31 417 ALA B N 1
ATOM 6455 C CA . ALA B 1 417 ? -6.484 -30.594 -6.414 1 85.31 417 ALA B CA 1
ATOM 6456 C C . ALA B 1 417 ? -7.672 -30.422 -5.473 1 85.31 417 ALA B C 1
ATOM 6458 O O . ALA B 1 417 ? -8.086 -29.312 -5.176 1 85.31 417 ALA B O 1
ATOM 6459 N N . ASP B 1 418 ? -8.172 -31.531 -4.977 1 87.88 418 ASP B N 1
ATOM 6460 C CA . ASP B 1 418 ? -9.375 -31.484 -4.156 1 87.88 418 ASP B CA 1
ATOM 6461 C C . ASP B 1 418 ? -9.078 -30.906 -2.773 1 87.88 418 ASP B C 1
ATOM 6463 O O . ASP B 1 418 ? -8.008 -31.172 -2.211 1 87.88 418 ASP B O 1
ATOM 6467 N N . ARG B 1 419 ? -10.07 -30.188 -2.168 1 83.44 419 ARG B N 1
ATOM 6468 C CA . ARG B 1 419 ? -9.953 -29.594 -0.84 1 83.44 419 ARG B CA 1
ATOM 6469 C C . ARG B 1 419 ? -9.461 -30.609 0.174 1 83.44 419 ARG B C 1
ATOM 6471 O O . ARG B 1 419 ? -8.609 -30.297 1.017 1 83.44 419 ARG B O 1
ATOM 6478 N N . GLY B 1 420 ? -9.906 -31.797 0.069 1 84.62 420 GLY B N 1
ATOM 6479 C CA . GLY B 1 420 ? -9.578 -32.844 1.018 1 84.62 420 GLY B CA 1
ATOM 6480 C C . GLY B 1 420 ? -8.172 -33.375 0.85 1 84.62 420 GLY B C 1
ATOM 6481 O O . GLY B 1 420 ? -7.656 -34.062 1.736 1 84.62 420 GLY B O 1
ATOM 6482 N N . GLN B 1 421 ? -7.523 -33.094 -0.189 1 90.81 421 GLN B N 1
ATOM 6483 C CA . GLN B 1 421 ? -6.172 -33.562 -0.468 1 90.81 421 GLN B CA 1
ATOM 6484 C C . GLN B 1 421 ? -5.129 -32.562 0.026 1 90.81 421 GLN B C 1
ATOM 6486 O O . GLN B 1 421 ? -4.234 -32.156 -0.724 1 90.81 421 GLN B O 1
ATOM 6491 N N . THR B 1 422 ? -5.297 -32.094 1.21 1 92.06 422 THR B N 1
ATOM 6492 C CA . THR B 1 422 ? -4.398 -31.156 1.872 1 92.06 422 THR B CA 1
ATOM 6493 C C . THR B 1 422 ? -4.051 -31.641 3.275 1 92.06 422 THR B C 1
ATOM 6495 O O . THR B 1 422 ? -4.922 -32.094 4.016 1 92.06 422 THR B O 1
ATOM 6498 N N . ILE B 1 423 ? -2.84 -31.703 3.598 1 94.38 423 ILE B N 1
ATOM 6499 C CA . ILE B 1 423 ? -2.322 -32.031 4.922 1 94.38 423 ILE B CA 1
ATOM 6500 C C . ILE B 1 423 ? -1.947 -30.75 5.66 1 94.38 423 ILE B C 1
ATOM 6502 O O . ILE B 1 423 ? -0.933 -30.109 5.352 1 94.38 423 ILE B O 1
ATOM 6506 N N . LEU B 1 424 ? -2.742 -30.328 6.57 1 93.75 424 LEU B N 1
ATOM 6507 C CA . LEU B 1 424 ? -2.451 -29.156 7.395 1 93.75 424 LEU B CA 1
ATOM 6508 C C . LEU B 1 424 ? -1.625 -29.547 8.617 1 93.75 424 LEU B C 1
ATOM 6510 O O . LEU B 1 424 ? -2.113 -30.25 9.508 1 93.75 424 LEU B O 1
ATOM 6514 N N . LEU B 1 425 ? -0.391 -29.141 8.656 1 95.56 425 LEU B N 1
ATOM 6515 C CA . LEU B 1 425 ? 0.523 -29.484 9.742 1 95.56 425 LEU B CA 1
ATOM 6516 C C . LEU B 1 425 ? 0.348 -28.516 10.914 1 95.56 425 LEU B C 1
ATOM 6518 O O . LEU B 1 425 ? 0.566 -28.906 12.07 1 95.56 425 LEU B O 1
ATOM 6522 N N . GLU B 1 426 ? 0.034 -27.25 10.633 1 94.94 426 GLU B N 1
ATOM 6523 C CA . GLU B 1 426 ? -0.267 -26.219 11.617 1 94.94 426 GLU B CA 1
ATOM 6524 C C . GLU B 1 426 ? -1.395 -25.312 11.133 1 94.94 426 GLU B C 1
ATOM 6526 O O . GLU B 1 426 ? -1.395 -24.875 9.984 1 94.94 426 GLU B O 1
ATOM 6531 N N . ASN B 1 427 ? -2.361 -25.141 11.992 1 95.62 427 ASN B N 1
ATOM 6532 C CA . ASN B 1 427 ? -3.459 -24.234 11.688 1 95.62 427 ASN B CA 1
ATOM 6533 C C . ASN B 1 427 ? -3.096 -22.781 12.016 1 95.62 427 ASN B C 1
ATOM 6535 O O . ASN B 1 427 ? -2.967 -22.422 13.188 1 95.62 427 ASN B O 1
ATOM 6539 N N . PRO B 1 428 ? -2.996 -21.922 10.992 1 96.44 428 PRO B N 1
ATOM 6540 C CA . PRO B 1 428 ? -2.615 -20.516 11.219 1 96.44 428 PRO B CA 1
ATOM 6541 C C . PRO B 1 428 ? -3.553 -19.812 12.195 1 96.44 428 PRO B C 1
ATOM 6543 O O . PRO B 1 428 ? -3.146 -18.844 12.852 1 96.44 428 PRO B O 1
ATOM 6546 N N . PHE B 1 429 ? -4.777 -20.266 12.414 1 96.69 429 PHE B N 1
ATOM 6547 C CA . PHE B 1 429 ? -5.754 -19.625 13.289 1 96.69 429 PHE B CA 1
ATOM 6548 C C . PHE B 1 429 ? -5.605 -20.109 14.719 1 96.69 429 PHE B C 1
ATOM 6550 O O . PHE B 1 429 ? -6.312 -19.656 15.617 1 96.69 429 PHE B O 1
ATOM 6557 N N . ARG B 1 430 ? -4.668 -21 14.961 1 91.69 430 ARG B N 1
ATOM 6558 C CA . ARG B 1 430 ? -4.402 -21.5 16.297 1 91.69 430 ARG B CA 1
ATOM 6559 C C . ARG B 1 430 ? -2.938 -21.312 16.672 1 91.69 430 ARG B C 1
ATOM 6561 O O . ARG B 1 430 ? -2.463 -21.891 17.656 1 91.69 430 ARG B O 1
ATOM 6568 N N . ALA B 1 431 ? -2.254 -20.656 15.859 1 82.81 431 ALA B N 1
ATOM 6569 C CA . ALA B 1 431 ? -0.828 -20.453 16.094 1 82.81 431 ALA B CA 1
ATOM 6570 C C . ALA B 1 431 ? -0.601 -19.469 17.234 1 82.81 431 ALA B C 1
ATOM 6572 O O . ALA B 1 431 ? -1.434 -18.578 17.484 1 82.81 431 ALA B O 1
#

Radius of gyration: 26.47 Å; Cα contacts (8 Å, |Δi|>4): 2141; chains: 2; bounding box: 62×79×69 Å

Solvent-accessible surface area (backbone atoms only — not comparable to full-atom values): 42535 Å² total; per-residue (Å²): 123,46,20,38,34,38,26,22,27,39,53,32,80,33,54,58,29,42,54,47,37,59,51,37,79,76,34,44,32,30,31,24,18,33,51,32,71,75,37,71,34,61,38,34,58,94,86,42,77,47,80,35,44,66,65,37,59,34,50,77,42,85,90,32,34,22,30,35,21,38,39,20,43,40,44,59,68,60,48,53,51,51,51,52,54,32,40,76,67,64,46,50,84,54,70,81,31,41,38,32,20,36,62,11,34,41,45,50,74,64,20,26,51,42,34,42,35,52,49,63,69,43,56,94,68,42,50,61,77,81,45,68,7,59,41,47,34,46,25,28,44,31,60,47,67,52,50,31,45,55,37,29,68,33,60,68,56,32,43,54,53,47,65,67,46,47,62,63,51,51,51,53,30,47,73,58,74,38,81,75,91,77,54,66,69,61,51,43,52,53,44,32,54,44,18,61,69,46,50,86,30,48,36,63,42,34,60,52,48,50,53,39,46,75,70,69,49,27,43,33,35,41,48,37,46,5,25,40,24,6,46,79,73,14,38,56,56,36,38,48,44,44,64,24,45,50,14,35,45,25,55,9,36,36,31,13,32,72,63,47,68,40,31,37,25,23,31,40,59,38,32,55,38,66,62,45,64,67,56,47,45,55,38,94,48,69,66,20,51,49,50,30,62,69,57,61,42,46,39,89,85,77,58,47,72,39,47,26,21,46,22,43,39,31,54,40,25,46,30,33,52,36,26,45,40,63,25,29,34,34,20,54,50,38,54,55,41,64,34,72,62,42,52,35,24,66,30,33,37,40,97,92,39,75,37,79,63,62,73,78,48,38,71,56,38,58,62,25,38,51,35,70,45,80,42,68,33,42,67,65,84,38,52,85,49,68,45,78,84,67,47,54,70,47,56,49,49,53,54,52,49,50,24,65,67,40,69,37,48,69,27,27,40,21,24,46,82,44,62,81,16,44,32,73,75,52,57,75,64,72,107,123,46,18,36,34,39,26,22,28,38,53,34,79,33,55,57,30,43,54,45,37,60,50,37,80,77,32,43,31,30,31,24,18,34,51,30,71,76,35,72,32,61,37,35,58,94,86,42,77,45,78,38,43,66,65,37,59,34,50,75,42,87,92,33,34,23,29,36,21,40,40,19,43,39,44,59,68,60,48,52,53,50,50,52,54,34,41,77,68,63,47,50,83,53,72,80,30,40,38,32,21,36,60,11,33,40,44,47,75,64,21,26,52,43,35,43,36,52,49,63,69,43,58,92,68,42,50,60,76,81,44,67,6,60,41,48,34,44,24,27,44,34,61,46,66,52,50,31,45,53,38,30,67,34,60,69,57,34,42,53,53,46,64,67,47,46,62,62,49,50,50,53,29,47,74,58,74,37,81,76,92,77,53,65,70,61,50,44,52,52,44,33,54,45,18,62,70,45,49,83,30,48,36,64,41,33,61,54,50,50,52,38,48,75,70,70,50,27,42,32,35,42,49,37,47,5,24,40,24,6,48,80,74,14,37,52,56,34,36,48,44,43,64,23,44,51,13,37,45,25,58,8,36,36,31,13,31,72,64,47,67,38,29,38,26,22,31,41,59,39,33,55,37,66,63,44,66,66,56,46,46,55,39,92,48,67,68,20,50,49,52,27,61,69,57,60,41,46,38,88,86,79,58,47,72,38,46,25,22,46,22,43,38,30,54,41,25,48,31,33,52,36,26,45,41,64,24,28,34,34,21,54,49,39,55,54,40,64,35,71,62,41,53,36,24,65,29,31,38,40,97,92,38,75,38,79,62,62,71,76,47,38,71,57,38,58,61,26,40,52,36,70,46,80,42,67,34,42,67,65,84,37,53,84,50,70,47,78,86,67,46,54,71,46,55,50,50,52,56,52,50,52,22,64,67,39,70,38,49,70,28,28,39,22,24,48,79,44,64,82,16,44,32,74,75,52,59,75,62,73,108

Sequence (862 aa):
MPNVVVVGAQWGDEGKGKIVDLLTEHADVVVRFQGGNNAGHTLVVNGEKTVLHLIPAGILHPGKSCVIGNGVVFDPEVFVMEVDRLKSRNALADDSQLVVSLDAHVIMPWHKAIDIAREQAMGAGKIGTTGRGIGPTYEDKVARRGLRIRDLLDAARLERKVKERLPAAREELSRLGATPELDEAAIVARYSELGRRVARYAADVSLWLHRALQNGKQLLFEGAQGTMLDVDHGTYPFVTSSNTVAGNAVVGCGLGPTAVDYVLGISKAYSTRVGGGPYPSELKDETGERLRKIGGEFGATTGRPRRTGWLDALALRYAARVNGLHGIAMTKLDVLAGFETVKIAVGYRVDGKVLDEMPSDPELLERAEAVYEELPGWTEKLEDLRSWDDLPPRARAYVKRVEQLVGVPVVGLSVGADRGQTILLENPFRAMPNVVVVGAQWGDEGKGKIVDLLTEHADVVVRFQGGNNAGHTLVVNGEKTVLHLIPAGILHPGKSCVIGNGVVFDPEVFVMEVDRLKSRNALADDSQLVVSLDAHVIMPWHKAIDIAREQAMGAGKIGTTGRGIGPTYEDKVARRGLRIRDLLDAARLERKVKERLPAAREELSRLGATPELDEAAIVARYSELGRRVARYAADVSLWLHRALQNGKQLLFEGAQGTMLDVDHGTYPFVTSSNTVAGNAVVGCGLGPTAVDYVLGISKAYSTRVGGGPYPSELKDETGERLRKIGGEFGATTGRPRRTGWLDALALRYAARVNGLHGIAMTKLDVLAGFETVKIAVGYRVDGKVLDEMPSDPELLERAEAVYEELPGWTEKLEDLRSWDDLPPRARAYVKRVEQLVGVPVVGLSVGADRGQTILLENPFRA

Foldseek 3Di:
DFAEEEFALFFFPLQLLLVLCLLLVVFQEEEAQAEEQQFWHWAAAPNDIDIARQWHSNLQPPRHATEYFQRYAYELVRVVVSVVVCVVVPSPPDLRSFAYEQNHFYQAPLLLLLLVLVQVLCVPNHLQGPSRSQQVQLVCVVVVLTDGLNQLQDLVSVLVSCVVPVVVSQVSCVVSVHHDDDDSVVRSVVSNVSSVVCVVRYDNQLVVVVVCVVVVGHYYYRFGTHQLQAVQQHLPPSHGNHGRAQQSRCVSHNHDSVSHDAYEYREEQWDWHDGDAFDQFFDPDPVQVLLCVLVVQAHPSPRHHITTGGAELQSSLSSCVVRVHQAYAYEDLQSQAPDQKGKYFQWWDFPNDTDRHDDSHRVRRNRTHTDIDIFGTHHDGQQPPAEPVPDDPRSNVSQVVSCVSNVHHHQKYARDNHSRRMHGNDSRSVD/DFAEEEFALFFFPQQLLLVLCLLLVVFQEEEAQAEEQQFWHWAAAPNDIDIARQWHSNLQPPRHATEYFQRYAYELVRVVVSVVVCVVVPSPVDLRSFAYEQNHFYQAPLLLLLLVLVQVLCVPNHLQGPSRSQQVQLVCVVVVLTDGLNQLQDLVSVLVSCVVPVVVSQVSCVVSVHHDDDDSVVRSVVSNVSSVVCVVRYDNQLVVVVVCVVVVGHYYYRFGTHQLQAVQQHLPPSHGNHGRAQQSSCVSHNHDSVSHDAYEYREEQWDWHDGDAFDQFFDPDPVQVLLCVLVVQAHPSPRHHITTGGAELQSSLSSCVRRVHQAYAYEDLQSQAPDQKGKYFQWWDFPNDTDRHDDSHRVRRNRTHTDIDIFGTHHDGQQPPAEPVPDDPRSNVSQVVSCVSNVHHHQKYARDNHSRRMHGNDSRSVD

pLDDT: mean 95.57, std 4.7, range [65.88, 98.88]